Protein AF-0000000068119506 (afdb_homodimer)

pLDDT: mean 96.34, std 3.82, range [54.03, 98.88]

Nearest PDB structures (foldseek):
  7lgp-assembly1_A  TM=7.669E-01  e=5.260E-28  Shigella flexneri 2a str. 301
  1q7l-assembly1_A  TM=9.872E-01  e=7.250E-21  Homo sapiens
  3isz-assembly1_A  TM=6.516E-01  e=8.399E-27  Haemophilus influenzae Rd KW20
  4ruh-assembly1_A  TM=7.684E-01  e=4.484E-24  Homo sapiens
  3dlj-assembly3_B  TM=7.577E-01  e=1.499E-22  Homo sapiens

Solvent-accessible surface area (backbone atoms only — not comparable to full-atom values): 40020 Å² total; per-residue (Å²): 125,41,95,54,71,82,37,65,70,54,45,54,48,35,57,57,31,40,55,80,29,30,50,90,78,54,66,55,62,65,57,51,52,50,52,51,50,50,29,55,75,54,73,34,58,68,46,79,43,61,90,34,90,88,27,52,32,40,37,37,40,48,81,23,78,39,64,87,43,58,12,39,35,41,46,23,41,65,40,32,73,72,80,63,62,89,70,30,91,56,59,46,44,62,29,47,71,39,79,90,37,37,30,32,10,59,25,38,62,50,31,47,42,55,39,47,31,53,52,53,25,55,38,50,33,58,74,71,65,58,77,40,43,21,20,36,37,39,38,38,27,31,42,56,88,75,71,12,65,62,12,44,47,46,43,60,71,32,68,70,42,59,69,57,37,64,49,35,36,35,20,72,44,42,56,13,61,39,81,50,39,38,36,28,19,35,31,44,20,28,48,36,26,37,37,36,40,17,36,29,50,50,20,45,25,52,64,77,90,62,61,45,12,43,60,27,41,50,46,49,50,50,54,53,53,50,52,23,52,56,37,51,51,41,47,32,86,88,66,52,42,58,68,24,69,35,46,35,56,30,58,9,32,34,38,34,41,86,42,63,59,29,32,17,44,42,32,34,42,28,34,18,30,24,36,18,76,88,57,59,66,67,61,52,51,51,49,51,53,49,47,26,58,71,40,34,79,66,35,46,70,46,68,79,38,78,56,68,84,56,78,55,39,67,84,83,64,84,35,64,60,53,50,37,48,53,50,52,38,45,74,70,69,36,44,78,47,76,44,46,29,45,48,74,60,69,46,53,48,46,31,70,71,76,27,46,34,40,18,55,25,65,32,41,58,28,71,82,35,57,68,30,70,68,14,44,39,43,52,67,34,53,53,48,18,25,57,50,43,36,54,46,48,54,45,46,32,57,106,126,41,96,55,72,81,36,64,71,55,46,54,48,35,57,58,32,40,54,80,28,32,52,90,78,54,66,54,62,64,58,50,51,51,52,52,51,51,30,53,74,54,73,34,57,68,47,80,42,61,92,35,89,89,28,54,32,40,38,37,43,48,81,24,79,39,66,85,43,57,12,38,35,42,47,23,42,65,39,32,74,72,81,63,64,89,70,32,91,55,60,48,44,62,29,46,70,38,77,90,37,37,30,32,11,60,26,37,62,51,30,48,42,54,39,46,31,53,51,55,26,55,38,50,32,60,75,70,65,58,78,40,42,23,21,35,37,40,37,38,26,32,42,54,86,76,70,13,65,62,13,45,47,46,42,60,72,33,68,72,42,59,70,57,37,65,50,34,37,33,21,72,47,43,56,14,63,40,80,50,38,36,37,28,21,35,32,44,20,29,49,37,26,38,38,37,38,16,36,29,51,50,21,45,26,52,64,78,92,62,59,47,10,43,62,27,42,51,45,48,48,50,55,51,52,49,52,22,52,57,36,50,52,41,47,33,86,88,67,52,42,59,67,23,69,35,45,36,56,29,58,9,33,35,38,34,43,85,42,61,57,28,32,18,44,42,33,35,42,28,32,18,29,24,37,19,76,88,56,57,64,66,60,52,52,50,49,52,53,50,47,26,58,70,42,34,80,66,35,46,70,47,68,79,38,79,56,69,84,53,76,54,40,67,83,83,63,85,36,64,60,55,49,37,48,53,51,52,40,46,76,71,68,35,44,78,46,78,44,47,28,47,48,75,60,69,46,51,48,46,31,69,72,76,27,48,34,40,18,56,27,64,32,40,57,28,73,82,37,58,68,32,71,68,14,45,37,43,52,66,35,52,53,48,17,26,56,49,44,37,54,46,46,54,46,48,31,57,106

Organism: Bombyx mori (NCBI:txid7091)

Secondary structure (DSSP, 8-state):
--TTTT-HHHHHHHHHHTS--BSSS---HHHHHHHHHHHHHTT--EEEEEEETTEEEEEEEE--S-TTSPEEEEEEE--B----GGG-SS-TTS-EE-TTSEEE-TTTTTTHHHHHHHHHHHHHHHHHT---SS-EEEEEES-GGGTSIIIIIHHHTSHHHHHT-EEEEEE-----SSSSEEEEEEEEPEEEEEEEEEE----BTT--SS--HHHHHHHHHHHHHHHHHHHHHHTSTTT---GGGS-EEEEEEEEE-S-TTB--SEEEEEEEEEE-TTS-HHHHHHHHHHHHHHH-TTEEEEEEEEPPP-PPPP-SS--HHHHHHHHHHHHTT-EEEEEEESS--THHHHHTTT--EEEE----S----TTSTT-EEEHHHHHHHHHHHHHHHHHHHT-/--TTTT-HHHHHHHHHHTS--BSSS---HHHHHHHHHHHHHTT--EEEEEEETTEEEEEEEE--S-TTSPEEEEEEE--B----GGG-SS-TTS-EE-TTSEEE-TTTTTTHHHHHHHHHHHHHHHHHT---SS-EEEEEES-GGGTSIIIIIHHHTSHHHHHT-EEEEEE-----SSSSEEEEEEEEPEEEEEEEEEE----BTT--SS--HHHHHHHHHHHHHHHHHHHHHHTSTTT---GGGS-EEEEEEEEE-S-TTB--SEEEEEEEEEE-TTS-HHHHHHHHHHHHHHH-TTEEEEEEEEPPP-PPPP-SS--HHHHHHHHHHHHTT-EEEEEEESS--THHHHHTTT--EEEE----S----TTSTT-EEEHHHHHHHHHHHHHHHHHHHT-

InterPro domains:
  IPR001261 ArgE/DapE/ACY1/CPG2/YscS, conserved site [PS00758] (72-81)
  IPR002933 Peptidase M20 [PF01546] (73-394)
  IPR010159 N-acyl-L-amino-acid amidohydrolase [TIGR01880] (2-399)
  IPR011650 Peptidase M20, dimerisation domain [PF07687] (187-297)
  IPR036264 Bacterial exopeptidase dimerisation domain [SSF55031] (193-302)
  IPR052083 Aminoacylase-1 peptidase M20A [PTHR45892] (4-399)

Sequence (798 aa):
MAAWENDEEIMRFREYLKIPSVQPDVDYSACVEFLTAQARLMNLPVMVYEIVPKKPVVVVTLQGLQPDLPSILLNSHMDVVPVNEELWTYPPFEAKLTDDGFIYARGSQDMKSTGMIYLEAISRFNKSGKRLKRTTHVSFVPDEEIGSTYGMKAFSESQEFKNLNVGFGMDESAPSPEPDELIVFNGERTSRQVKVTCKGEPGHGALLDIDNAGEKFYTILSKFMSLRAEEKRKTLPPINTFIGDVTTINLTQVEGGVMVNVLPEVLSATFDVRIAPDVDLDEFGNMIEAWCKEAGEGVTFEYLVKNPQVYSTKTDGSVPFWNSLVEVIEKMGLKLKCVTCPGATDARFVRLHNIPVINFTPILNTPLYVHAHNERVHADMYKKGIDIMEKVLEALANVMAAWENDEEIMRFREYLKIPSVQPDVDYSACVEFLTAQARLMNLPVMVYEIVPKKPVVVVTLQGLQPDLPSILLNSHMDVVPVNEELWTYPPFEAKLTDDGFIYARGSQDMKSTGMIYLEAISRFNKSGKRLKRTTHVSFVPDEEIGSTYGMKAFSESQEFKNLNVGFGMDESAPSPEPDELIVFNGERTSRQVKVTCKGEPGHGALLDIDNAGEKFYTILSKFMSLRAEEKRKTLPPINTFIGDVTTINLTQVEGGVMVNVLPEVLSATFDVRIAPDVDLDEFGNMIEAWCKEAGEGVTFEYLVKNPQVYSTKTDGSVPFWNSLVEVIEKMGLKLKCVTCPGATDARFVRLHNIPVINFTPILNTPLYVHAHNERVHADMYKKGIDIMEKVLEALANV

Structure (mmCIF, N/CA/C/O backbone):
data_AF-0000000068119506-model_v1
#
loop_
_entity.id
_entity.type
_entity.pdbx_description
1 polymer 'N-acyl-aliphatic-L-amino acid amidohydrolase'
#
loop_
_atom_site.group_PDB
_atom_site.id
_atom_site.type_symbol
_atom_site.label_atom_id
_atom_site.label_alt_id
_atom_site.label_comp_id
_atom_site.label_asym_id
_atom_site.label_entity_id
_atom_site.label_seq_id
_atom_site.pdbx_PDB_ins_code
_atom_site.Cartn_x
_atom_site.Cartn_y
_atom_site.Cartn_z
_atom_site.occupancy
_atom_site.B_iso_or_equiv
_atom_site.auth_seq_id
_atom_site.auth_comp_id
_atom_site.auth_asym_id
_atom_site.auth_atom_id
_atom_site.pdbx_PDB_model_num
ATOM 1 N N . MET A 1 1 ? 2.848 45.562 -14.258 1 54.06 1 MET A N 1
ATOM 2 C CA . MET A 1 1 ? 3.553 45.094 -13.062 1 54.06 1 MET A CA 1
ATOM 3 C C . MET A 1 1 ? 2.633 45.125 -11.844 1 54.06 1 MET A C 1
ATOM 5 O O . MET A 1 1 ? 1.891 46.094 -11.641 1 54.06 1 MET A O 1
ATOM 9 N N . ALA A 1 2 ? 2.525 44 -11.258 1 65.25 2 ALA A N 1
ATOM 10 C CA . ALA A 1 2 ? 1.582 43.938 -10.141 1 65.25 2 ALA A CA 1
ATOM 11 C C . ALA A 1 2 ? 1.844 45.031 -9.125 1 65.25 2 ALA A C 1
ATOM 13 O O . ALA A 1 2 ? 2.996 45.344 -8.812 1 65.25 2 ALA A O 1
ATOM 14 N N . ALA A 1 3 ? 0.812 45.844 -8.797 1 86.06 3 ALA A N 1
ATOM 15 C CA . ALA A 1 3 ? 0.812 47 -7.883 1 86.06 3 ALA A CA 1
ATOM 16 C C . ALA A 1 3 ? 1.681 46.719 -6.66 1 86.06 3 ALA A C 1
ATOM 18 O O . ALA A 1 3 ? 2.166 47.625 -6.008 1 86.06 3 ALA A O 1
ATOM 19 N N . TRP A 1 4 ? 2.16 45.5 -6.379 1 92.12 4 TRP A N 1
ATOM 20 C CA . TRP A 1 4 ? 2.826 45.094 -5.148 1 92.12 4 TRP A CA 1
ATOM 21 C C . TRP A 1 4 ? 4.281 44.719 -5.418 1 92.12 4 TRP A C 1
ATOM 23 O O . TRP A 1 4 ? 5.031 44.406 -4.484 1 92.12 4 TRP A O 1
ATOM 33 N N . GLU A 1 5 ? 4.715 44.812 -6.594 1 90.31 5 GLU A N 1
ATOM 34 C CA . GLU A 1 5 ? 6.012 44.281 -7.012 1 90.31 5 GLU A CA 1
ATOM 35 C C . GLU A 1 5 ? 7.156 45 -6.309 1 90.31 5 GLU A C 1
ATOM 37 O O . GLU A 1 5 ? 8.195 44.406 -6.027 1 90.31 5 GLU A O 1
ATOM 42 N N . ASN A 1 6 ? 6.898 46.25 -5.977 1 92.44 6 ASN A N 1
ATOM 43 C CA . ASN A 1 6 ? 7.98 47.062 -5.402 1 92.44 6 ASN A CA 1
ATOM 44 C C . ASN A 1 6 ? 7.801 47.25 -3.896 1 92.44 6 ASN A C 1
ATOM 46 O O . ASN A 1 6 ? 8.539 48 -3.27 1 92.44 6 ASN A O 1
ATOM 50 N N . ASP A 1 7 ? 6.879 46.562 -3.361 1 95.94 7 ASP A N 1
ATOM 51 C CA . ASP A 1 7 ? 6.684 46.594 -1.915 1 95.94 7 ASP A CA 1
ATOM 52 C C . ASP A 1 7 ? 7.734 45.75 -1.192 1 95.94 7 ASP A C 1
ATOM 54 O O . ASP A 1 7 ? 7.832 44.562 -1.415 1 95.94 7 ASP A O 1
ATOM 58 N N . GLU A 1 8 ? 8.516 46.312 -0.292 1 95.81 8 GLU A N 1
ATOM 59 C CA . GLU A 1 8 ? 9.664 45.656 0.333 1 95.81 8 GLU A CA 1
ATOM 60 C C . GLU A 1 8 ? 9.227 44.5 1.213 1 95.81 8 GLU A C 1
ATOM 62 O O . GLU A 1 8 ? 9.922 43.469 1.295 1 95.81 8 GLU A O 1
ATOM 67 N N . GLU A 1 9 ? 8.188 44.719 1.92 1 96.94 9 GLU A N 1
ATOM 68 C CA . GLU A 1 9 ? 7.684 43.625 2.771 1 96.94 9 GLU A CA 1
ATOM 69 C C . GLU A 1 9 ? 7.262 42.438 1.944 1 96.94 9 GLU A C 1
ATOM 71 O O . GLU A 1 9 ? 7.516 41.281 2.336 1 96.94 9 GLU A O 1
ATOM 76 N N . ILE A 1 10 ? 6.621 42.688 0.802 1 98.06 10 ILE A N 1
ATOM 77 C CA . ILE A 1 10 ? 6.191 41.625 -0.098 1 98.06 10 ILE A CA 1
ATOM 78 C C . ILE A 1 10 ? 7.414 40.938 -0.724 1 98.06 10 ILE A C 1
ATOM 80 O O . ILE A 1 10 ? 7.453 39.719 -0.867 1 98.06 10 ILE A O 1
ATOM 84 N N . MET A 1 11 ? 8.383 41.688 -1.03 1 97.69 11 MET A N 1
ATOM 85 C CA . MET A 1 11 ? 9.609 41.156 -1.623 1 97.69 11 MET A CA 1
ATOM 86 C C . MET A 1 11 ? 10.312 40.219 -0.656 1 97.69 11 MET A C 1
ATOM 88 O O . MET A 1 11 ? 10.727 39.125 -1.044 1 97.69 11 MET A O 1
ATOM 92 N N . ARG A 1 12 ? 10.445 40.625 0.58 1 97.69 12 ARG A N 1
ATOM 93 C CA . ARG A 1 12 ? 11.086 39.781 1.585 1 97.69 12 ARG A CA 1
ATOM 94 C C . ARG A 1 12 ? 10.312 38.5 1.797 1 97.69 12 ARG A C 1
ATOM 96 O O . ARG A 1 12 ? 10.898 37.406 1.916 1 97.69 12 ARG A O 1
ATOM 103 N N . PHE A 1 13 ? 8.992 38.719 1.814 1 98.38 13 PHE A N 1
ATOM 104 C CA . PHE A 1 13 ? 8.125 37.531 1.986 1 98.38 13 PHE A CA 1
ATOM 105 C C . PHE A 1 13 ? 8.32 36.562 0.851 1 98.38 13 PHE A C 1
ATOM 107 O O . PHE A 1 13 ? 8.508 35.344 1.092 1 98.38 13 PHE A O 1
ATOM 114 N N . ARG A 1 14 ? 8.328 37 -0.342 1 98.56 14 ARG A N 1
ATOM 115 C CA . ARG A 1 14 ? 8.492 36.125 -1.516 1 98.56 14 ARG A CA 1
ATOM 116 C C . ARG A 1 14 ? 9.867 35.469 -1.517 1 98.56 14 ARG A C 1
ATOM 118 O O . ARG A 1 14 ? 9.992 34.312 -1.921 1 98.56 14 ARG A O 1
ATOM 125 N N . GLU A 1 15 ? 10.859 36.188 -1.09 1 98.5 15 GLU A N 1
ATOM 126 C CA . GLU A 1 15 ? 12.195 35.594 -1.018 1 98.5 15 GLU A CA 1
ATOM 127 C C . GLU A 1 15 ? 12.219 34.406 -0.078 1 98.5 15 GLU A C 1
ATOM 129 O O . GLU A 1 15 ? 12.852 33.375 -0.378 1 98.5 15 GLU A O 1
ATOM 134 N N . TYR A 1 16 ? 11.57 34.531 1.053 1 98.75 16 TYR A N 1
ATOM 135 C CA . TYR A 1 16 ? 11.5 33.438 2.004 1 98.75 16 TYR A CA 1
ATOM 136 C C . TYR A 1 16 ? 10.766 32.25 1.406 1 98.75 16 TYR A C 1
ATOM 138 O O . TYR A 1 16 ? 11.18 31.094 1.581 1 98.75 16 TYR A O 1
ATOM 146 N N . LEU A 1 17 ? 9.695 32.5 0.665 1 98.75 17 LEU A N 1
ATOM 147 C CA . LEU A 1 17 ? 8.844 31.484 0.08 1 98.75 17 LEU A CA 1
ATOM 148 C C . LEU A 1 17 ? 9.602 30.688 -0.987 1 98.75 17 LEU A C 1
ATOM 150 O O . LEU A 1 17 ? 9.281 29.531 -1.251 1 98.75 17 LEU A O 1
ATOM 154 N N . LYS A 1 18 ? 10.586 31.234 -1.57 1 98.62 18 LYS A N 1
ATOM 155 C CA . LYS A 1 18 ? 11.352 30.609 -2.646 1 98.62 18 LYS A CA 1
ATOM 156 C C . LYS A 1 18 ? 12.297 29.547 -2.1 1 98.62 18 LYS A C 1
ATOM 158 O O . LYS A 1 18 ? 12.82 28.719 -2.855 1 98.62 18 LYS A O 1
ATOM 163 N N . ILE A 1 19 ? 12.516 29.531 -0.79 1 98.5 19 ILE A N 1
ATOM 164 C CA . ILE A 1 19 ? 13.375 28.531 -0.169 1 98.5 19 ILE A CA 1
ATOM 165 C C . ILE A 1 19 ? 12.594 27.219 0.023 1 98.5 19 ILE A C 1
ATOM 167 O O . ILE A 1 19 ? 11.664 27.172 0.827 1 98.5 19 ILE A O 1
ATOM 171 N N . PRO A 1 20 ? 12.906 26.125 -0.643 1 97.56 20 PRO A N 1
ATOM 172 C CA . PRO A 1 20 ? 12.148 24.875 -0.568 1 97.56 20 PRO A CA 1
ATOM 173 C C . PRO A 1 20 ? 12.555 24.016 0.625 1 97.56 20 PRO A C 1
ATOM 175 O O . PRO A 1 20 ? 13.148 22.953 0.447 1 97.56 20 PRO A O 1
ATOM 178 N N . SER A 1 21 ? 12.18 24.391 1.786 1 98 21 SER A N 1
ATOM 179 C CA . SER A 1 21 ? 12.453 23.609 2.988 1 98 21 SER A CA 1
ATOM 180 C C . SER A 1 21 ? 11.461 22.453 3.139 1 98 21 SER A C 1
ATOM 182 O O . SER A 1 21 ? 10.773 22.359 4.156 1 98 21 SER A O 1
ATOM 184 N N . VAL A 1 22 ? 11.453 21.516 2.264 1 96.62 22 VAL A N 1
ATOM 185 C CA . VAL A 1 22 ? 10.414 20.5 2.084 1 96.62 22 VAL A CA 1
ATOM 186 C C . VAL A 1 22 ? 10.797 19.234 2.85 1 96.62 22 VAL A C 1
ATOM 188 O O . VAL A 1 22 ? 11.93 18.766 2.746 1 96.62 22 VAL A O 1
ATOM 191 N N . GLN A 1 23 ? 9.883 18.75 3.607 1 94 23 GLN A N 1
ATOM 192 C CA . GLN A 1 23 ? 10.031 17.453 4.262 1 94 23 GLN A CA 1
ATOM 193 C C . GLN A 1 23 ? 10 16.312 3.248 1 94 23 GLN A C 1
ATOM 195 O O . GLN A 1 23 ? 9.383 16.453 2.186 1 94 23 GLN A O 1
ATOM 200 N N . PRO A 1 24 ? 10.766 15.18 3.516 1 90.44 24 PRO A N 1
ATOM 201 C CA . PRO A 1 24 ? 11.336 14.781 4.801 1 90.44 24 PRO A CA 1
ATOM 202 C C . PRO A 1 24 ? 12.82 15.125 4.926 1 90.44 24 PRO A C 1
ATOM 204 O O . PRO A 1 24 ? 13.383 15.055 6.02 1 90.44 24 PRO A O 1
ATOM 207 N N . ASP A 1 25 ? 13.438 15.453 3.906 1 89.5 25 ASP A N 1
ATOM 208 C CA . ASP A 1 25 ? 14.883 15.695 3.914 1 89.5 25 ASP A CA 1
ATOM 209 C C . ASP A 1 25 ? 15.188 17.188 3.789 1 89.5 25 ASP A C 1
ATOM 211 O O . ASP A 1 25 ? 15.781 17.625 2.801 1 89.5 25 ASP A O 1
ATOM 215 N N . VAL A 1 26 ? 15.008 17.906 4.832 1 94.81 26 VAL A N 1
ATOM 216 C CA . VAL A 1 26 ? 15.094 19.359 4.77 1 94.81 26 VAL A CA 1
ATOM 217 C C . VAL A 1 26 ? 16.531 19.812 5.066 1 94.81 26 VAL A C 1
ATOM 219 O O . VAL A 1 26 ? 17.141 19.328 6.02 1 94.81 26 VAL A O 1
ATOM 222 N N . ASP A 1 27 ? 17.078 20.641 4.227 1 96.06 27 ASP A N 1
ATOM 223 C CA . ASP A 1 27 ? 18.234 21.469 4.539 1 96.06 27 ASP A CA 1
ATOM 224 C C . ASP A 1 27 ? 17.797 22.875 4.945 1 96.06 27 ASP A C 1
ATOM 226 O O . ASP A 1 27 ? 17.344 23.656 4.109 1 96.06 27 ASP A O 1
ATOM 230 N N . TYR A 1 28 ? 18 23.25 6.219 1 98.31 28 TYR A N 1
ATOM 231 C CA . TYR A 1 28 ? 17.484 24.5 6.762 1 98.31 28 TYR A CA 1
ATOM 232 C C . TYR A 1 28 ? 18.469 25.641 6.555 1 98.31 28 TYR A C 1
ATOM 234 O O . TYR A 1 28 ? 18.203 26.781 6.934 1 98.31 28 TYR A O 1
ATOM 242 N N . SER A 1 29 ? 19.594 25.406 5.918 1 98.19 29 SER A N 1
ATOM 243 C CA . SER A 1 29 ? 20.672 26.406 5.832 1 98.19 29 SER A CA 1
ATOM 244 C C . SER A 1 29 ? 20.188 27.672 5.148 1 98.19 29 SER A C 1
ATOM 246 O O . SER A 1 29 ? 20.484 28.781 5.605 1 98.19 29 SER A O 1
ATOM 248 N N . ALA A 1 30 ? 19.469 27.5 4.121 1 98.5 30 ALA A N 1
ATOM 249 C CA . ALA A 1 30 ? 19 28.656 3.381 1 98.5 30 ALA A CA 1
ATOM 250 C C . ALA A 1 30 ? 18 29.469 4.203 1 98.5 30 ALA A C 1
ATOM 252 O O . ALA A 1 30 ? 17.969 30.688 4.129 1 98.5 30 ALA A O 1
ATOM 253 N N . CYS A 1 31 ? 17.141 28.797 4.957 1 98.75 31 CYS A N 1
ATOM 254 C CA . CYS A 1 31 ? 16.219 29.5 5.844 1 98.75 31 CYS A CA 1
ATOM 255 C C . CYS A 1 31 ? 16.969 30.297 6.891 1 98.75 31 CYS A C 1
ATOM 257 O O . CYS A 1 31 ? 16.656 31.469 7.129 1 98.75 31 CYS A O 1
ATOM 259 N N . VAL A 1 32 ? 17.969 29.688 7.488 1 98.81 32 VAL A N 1
ATOM 260 C CA . VAL A 1 32 ? 18.75 30.328 8.539 1 98.81 32 VAL A CA 1
ATOM 261 C C . VAL A 1 32 ? 19.453 31.562 7.98 1 98.81 32 VAL A C 1
ATOM 263 O O . VAL A 1 32 ? 19.453 32.625 8.602 1 98.81 32 VAL A O 1
ATOM 266 N N . GLU A 1 33 ? 20.062 31.359 6.855 1 98.75 33 GLU A N 1
ATOM 267 C CA . GLU A 1 33 ? 20.75 32.469 6.211 1 98.75 33 GLU A CA 1
ATOM 268 C C . GLU A 1 33 ? 19.797 33.625 5.934 1 98.75 33 GLU A C 1
ATOM 270 O O . GLU A 1 33 ? 20.109 34.781 6.219 1 98.75 33 GLU A O 1
ATOM 275 N N . PHE A 1 34 ? 18.719 33.344 5.41 1 98.81 34 PHE A N 1
ATOM 276 C CA . PHE A 1 34 ? 17.719 34.375 5.086 1 98.81 34 PHE A CA 1
ATOM 277 C C . PHE A 1 34 ? 17.266 35.094 6.344 1 98.81 34 PHE A C 1
ATOM 279 O O . PHE A 1 34 ? 17.266 36.312 6.395 1 98.81 34 PHE A O 1
ATOM 286 N N . LEU A 1 35 ? 16.859 34.344 7.352 1 98.81 35 LEU A N 1
ATOM 287 C CA . LEU A 1 35 ? 16.281 34.906 8.562 1 98.81 35 LEU A CA 1
ATOM 288 C C . LEU A 1 35 ? 17.328 35.75 9.32 1 98.81 35 LEU A C 1
ATOM 290 O O . LEU A 1 35 ? 17 36.812 9.844 1 98.81 35 LEU A O 1
ATOM 294 N N . THR A 1 36 ? 18.531 35.25 9.375 1 98.69 36 THR A N 1
ATOM 295 C CA . THR A 1 36 ? 19.594 36 10.039 1 98.69 36 THR A CA 1
ATOM 296 C C . THR A 1 36 ? 19.891 37.281 9.281 1 98.69 36 THR A C 1
ATOM 298 O O . THR A 1 36 ? 20.125 38.344 9.891 1 98.69 36 THR A O 1
ATOM 301 N N . ALA A 1 37 ? 19.906 37.188 7.969 1 98.56 37 ALA A N 1
ATOM 302 C CA . ALA A 1 37 ? 20.125 38.375 7.152 1 98.56 37 ALA A CA 1
ATOM 303 C C . ALA A 1 37 ? 19.016 39.406 7.375 1 98.56 37 ALA A C 1
ATOM 305 O O . ALA A 1 37 ? 19.297 40.594 7.469 1 98.56 37 ALA A O 1
ATOM 306 N N . GLN A 1 38 ? 17.797 38.938 7.426 1 97.88 38 GLN A N 1
ATOM 307 C CA . GLN A 1 38 ? 16.672 39.844 7.66 1 97.88 38 GLN A CA 1
ATOM 308 C C . GLN A 1 38 ? 16.781 40.5 9.031 1 97.88 38 GLN A C 1
ATOM 310 O O . GLN A 1 38 ? 16.547 41.688 9.172 1 97.88 38 GLN A O 1
ATOM 315 N N . ALA A 1 39 ? 17.109 39.75 10.047 1 97.81 39 ALA A N 1
ATOM 316 C CA . ALA A 1 39 ? 17.266 40.281 11.391 1 97.81 39 ALA A CA 1
ATOM 317 C C . ALA A 1 39 ? 18.328 41.375 11.414 1 97.81 39 ALA A C 1
ATOM 319 O O . ALA A 1 39 ? 18.156 42.438 12.039 1 97.81 39 ALA A O 1
ATOM 320 N N . ARG A 1 40 ? 19.406 41.125 10.727 1 96.75 40 ARG A N 1
ATOM 321 C CA . ARG A 1 40 ? 20.5 42.125 10.656 1 96.75 40 ARG A CA 1
ATOM 322 C C . ARG A 1 40 ? 20.047 43.375 9.938 1 96.75 40 ARG A C 1
ATOM 324 O O . ARG A 1 40 ? 20.359 44.5 10.383 1 96.75 40 ARG A O 1
ATOM 331 N N . LEU A 1 41 ? 19.406 43.156 8.883 1 95.31 41 LEU A N 1
ATOM 332 C CA . LEU A 1 41 ? 18.891 44.281 8.125 1 95.31 41 LEU A CA 1
ATOM 333 C C . LEU A 1 41 ? 17.953 45.125 8.977 1 95.31 41 LEU A C 1
ATOM 335 O O . LEU A 1 41 ? 17.906 46.344 8.82 1 95.31 41 LEU A O 1
ATOM 339 N N . MET A 1 42 ? 17.281 44.5 9.859 1 95.44 42 MET A N 1
ATOM 340 C CA . MET A 1 42 ? 16.312 45.188 10.711 1 95.44 42 MET A CA 1
ATOM 341 C C . MET A 1 42 ? 16.953 45.656 12 1 95.44 42 MET A C 1
ATOM 343 O O . MET A 1 42 ? 16.281 46.25 12.859 1 95.44 42 MET A O 1
ATOM 347 N N . ASN A 1 43 ? 18.203 45.438 12.234 1 96.12 43 ASN A N 1
ATOM 348 C CA . ASN A 1 43 ? 18.969 45.781 13.43 1 96.12 43 ASN A CA 1
ATOM 349 C C . ASN A 1 43 ? 18.375 45.156 14.68 1 96.12 43 ASN A C 1
ATOM 351 O O . ASN A 1 43 ? 18.172 45.844 15.688 1 96.12 43 ASN A O 1
ATOM 355 N N . LEU A 1 44 ? 18 43.938 14.547 1 97.31 44 LEU A N 1
ATOM 356 C CA . LEU A 1 44 ? 17.484 43.156 15.672 1 97.31 44 LEU A CA 1
ATOM 357 C C . LEU A 1 44 ? 18.453 42.062 16.062 1 97.31 44 LEU A C 1
ATOM 359 O O . LEU A 1 44 ? 19.016 41.375 15.203 1 97.31 44 LEU A O 1
ATOM 363 N N . PRO A 1 45 ? 18.656 41.906 17.406 1 97.69 45 PRO A N 1
ATOM 364 C CA . PRO A 1 45 ? 19.484 40.781 17.844 1 97.69 45 PRO A CA 1
ATOM 365 C C . PRO A 1 45 ? 18.938 39.438 17.375 1 97.69 45 PRO A C 1
ATOM 367 O O . PRO A 1 45 ? 17.719 39.219 17.391 1 97.69 45 PRO A O 1
ATOM 370 N N . VAL A 1 46 ? 19.875 38.594 16.891 1 98.56 46 VAL A N 1
ATOM 371 C CA . VAL A 1 46 ? 19.484 37.281 16.391 1 98.56 46 VAL A CA 1
ATOM 372 C C . VAL A 1 46 ? 20.438 36.219 16.938 1 98.56 46 VAL A C 1
ATOM 374 O O . VAL A 1 46 ? 21.641 36.438 17.047 1 98.56 46 VAL A O 1
ATOM 377 N N . MET A 1 47 ? 19.891 35.125 17.406 1 98.56 47 MET A N 1
ATOM 378 C CA . MET A 1 47 ? 20.625 33.969 17.859 1 98.56 47 MET A CA 1
ATOM 379 C C . MET A 1 47 ? 20.188 32.719 17.125 1 98.56 47 MET A C 1
ATOM 381 O O . MET A 1 47 ? 18.984 32.531 16.844 1 98.56 47 MET A O 1
ATOM 385 N N . VAL A 1 48 ? 21.156 31.875 16.766 1 98.62 48 VAL A N 1
ATOM 386 C CA . VAL A 1 48 ? 20.859 30.578 16.172 1 98.62 48 VAL A CA 1
ATOM 387 C C . VAL A 1 48 ? 21.297 29.469 17.125 1 98.62 48 VAL A C 1
ATOM 389 O O . VAL A 1 48 ? 22.469 29.359 17.469 1 98.62 48 VAL A O 1
ATOM 392 N N . TYR A 1 49 ? 20.281 28.719 17.578 1 98.44 49 TYR A N 1
ATOM 393 C CA . TYR A 1 49 ? 20.547 27.578 18.438 1 98.44 49 TYR A CA 1
ATOM 394 C C . TYR A 1 49 ? 20.469 26.266 17.656 1 98.44 49 TYR A C 1
ATOM 396 O O . TYR A 1 49 ? 19.672 26.125 16.75 1 98.44 49 TYR A O 1
ATOM 404 N N . GLU A 1 50 ? 21.297 25.375 17.969 1 97.56 50 GLU A N 1
ATOM 405 C CA . GLU A 1 50 ? 21.25 24.016 17.422 1 97.56 50 GLU A CA 1
ATOM 406 C C . GLU A 1 50 ? 21.203 22.969 18.547 1 97.56 50 GLU A C 1
ATOM 408 O O . GLU A 1 50 ? 22.188 22.266 18.781 1 97.56 50 GLU A O 1
ATOM 413 N N . ILE A 1 51 ? 20.031 22.875 19.125 1 97.62 51 ILE A N 1
ATOM 414 C CA . ILE A 1 51 ? 19.812 21.953 20.234 1 97.62 51 ILE A CA 1
ATOM 415 C C . ILE A 1 51 ? 20 20.516 19.734 1 97.62 51 ILE A C 1
ATOM 417 O O . ILE A 1 51 ? 20.547 19.672 20.453 1 97.62 51 ILE A O 1
ATOM 421 N N . VAL A 1 52 ? 19.5 20.25 18.547 1 97.75 52 VAL A N 1
ATOM 422 C CA . VAL A 1 52 ? 19.688 19 17.828 1 97.75 52 VAL A CA 1
ATOM 423 C C . VAL A 1 52 ? 20.453 19.266 16.531 1 97.75 52 VAL A C 1
ATOM 425 O O . VAL A 1 52 ? 20.203 20.25 15.836 1 97.75 52 VAL A O 1
ATOM 428 N N . PRO A 1 53 ? 21.469 18.359 16.188 1 97.38 53 PRO A N 1
ATOM 429 C CA . PRO A 1 53 ? 22.266 18.578 14.977 1 97.38 53 PRO A CA 1
ATOM 430 C C . PRO A 1 53 ? 21.422 18.734 13.719 1 97.38 53 PRO A C 1
ATOM 432 O O . PRO A 1 53 ? 20.5 17.938 13.484 1 97.38 53 PRO A O 1
ATOM 435 N N . LYS A 1 54 ? 21.719 19.75 12.922 1 96.75 54 LYS A N 1
ATOM 436 C CA . LYS A 1 54 ? 21.125 20.031 11.617 1 96.75 54 LYS A CA 1
ATOM 437 C C . LYS A 1 54 ? 19.672 20.5 11.773 1 96.75 54 LYS A C 1
ATOM 439 O O . LYS A 1 54 ? 18.938 20.547 10.789 1 96.75 54 LYS A O 1
ATOM 444 N N . LYS A 1 55 ? 19.312 20.797 13.039 1 98.31 55 LYS A N 1
ATOM 445 C CA . LYS A 1 55 ? 17.969 21.297 13.344 1 98.31 55 LYS A CA 1
ATOM 446 C C . LYS A 1 55 ? 18.047 22.672 14.031 1 98.31 55 LYS A C 1
ATOM 448 O O . LYS A 1 55 ? 17.766 22.781 15.219 1 98.31 55 LYS A O 1
ATOM 453 N N . PRO A 1 56 ? 18.344 23.688 13.258 1 98.62 56 PRO A N 1
ATOM 454 C CA . PRO A 1 56 ? 18.562 25 13.852 1 98.62 56 PRO A CA 1
ATOM 455 C C . PRO A 1 56 ? 17.281 25.688 14.297 1 98.62 56 PRO A C 1
ATOM 457 O O . PRO A 1 56 ? 16.234 25.531 13.648 1 98.62 56 PRO A O 1
ATOM 460 N N . VAL A 1 57 ? 17.375 26.422 15.383 1 98.81 57 VAL A N 1
ATOM 461 C CA . VAL A 1 57 ? 16.344 27.328 15.852 1 98.81 57 VAL A CA 1
ATOM 462 C C . VAL A 1 57 ? 16.844 28.766 15.781 1 98.81 57 VAL A C 1
ATOM 464 O O . VAL A 1 57 ? 17.859 29.109 16.391 1 98.81 57 VAL A O 1
ATOM 467 N N . VAL A 1 58 ? 16.188 29.609 14.992 1 98.88 58 VAL A N 1
ATOM 468 C CA . VAL A 1 58 ? 16.531 31.016 14.891 1 98.88 58 VAL A CA 1
ATOM 469 C C . VAL A 1 58 ? 15.641 31.844 15.812 1 98.88 58 VAL A C 1
ATOM 471 O O . VAL A 1 58 ? 14.414 31.719 15.766 1 98.88 58 VAL A O 1
ATOM 474 N N . VAL A 1 59 ? 16.25 32.656 16.656 1 98.88 59 VAL A N 1
ATOM 475 C CA . VAL A 1 59 ? 15.484 33.531 17.562 1 98.88 59 VAL A CA 1
ATOM 476 C C . VAL A 1 59 ? 15.875 34.969 17.328 1 98.88 59 VAL A C 1
ATOM 478 O O . VAL A 1 59 ? 17.047 35.344 17.469 1 98.88 59 VAL A O 1
ATOM 481 N N . VAL A 1 60 ? 14.898 35.781 16.953 1 98.81 60 VAL A N 1
ATOM 482 C CA . VAL A 1 60 ? 15.062 37.219 16.812 1 98.81 60 VAL A CA 1
ATOM 483 C C . VAL A 1 60 ? 14.383 37.938 17.969 1 98.81 60 VAL A C 1
ATOM 485 O O . VAL A 1 60 ? 13.258 37.594 18.344 1 98.81 60 VAL A O 1
ATOM 488 N N . THR A 1 61 ? 15.023 38.938 18.531 1 98.5 61 THR A N 1
ATOM 489 C CA . THR A 1 61 ? 14.539 39.5 19.781 1 98.5 61 THR A CA 1
ATOM 490 C C . THR A 1 61 ? 14.352 41.031 19.656 1 98.5 61 THR A C 1
ATOM 492 O O . THR A 1 61 ? 15.195 41.719 19.078 1 98.5 61 THR A O 1
ATOM 495 N N . LEU A 1 62 ? 13.211 41.5 20.094 1 98.31 62 LEU A N 1
ATOM 496 C CA . LEU A 1 62 ? 12.961 42.906 20.391 1 98.31 62 LEU A CA 1
ATOM 497 C C . LEU A 1 62 ? 12.961 43.156 21.891 1 98.31 62 LEU A C 1
ATOM 499 O O . LEU A 1 62 ? 12.016 42.781 22.594 1 98.31 62 LEU A O 1
ATOM 503 N N . GLN A 1 63 ? 13.992 43.812 22.344 1 97 63 GLN A N 1
ATOM 504 C CA . GLN A 1 63 ? 14.156 44 23.781 1 97 63 GLN A CA 1
ATOM 505 C C . GLN A 1 63 ? 13.125 44.969 24.328 1 97 63 GLN A C 1
ATOM 507 O O . GLN A 1 63 ? 12.906 46.062 23.766 1 97 63 GLN A O 1
ATOM 512 N N . GLY A 1 64 ? 12.5 44.562 25.453 1 97.44 64 GLY A N 1
ATOM 513 C CA . GLY A 1 64 ? 11.523 45.438 26.109 1 97.44 64 GLY A CA 1
ATOM 514 C C . GLY A 1 64 ? 12.148 46.375 27.109 1 97.44 64 GLY A C 1
ATOM 515 O O . GLY A 1 64 ? 13.344 46.281 27.406 1 97.44 64 GLY A O 1
ATOM 516 N N . LEU A 1 65 ? 11.312 47.312 27.625 1 98.06 65 LEU A N 1
ATOM 517 C CA . LEU A 1 65 ? 11.734 48.281 28.625 1 98.06 65 LEU A CA 1
ATOM 518 C C . LEU A 1 65 ? 11.938 47.594 29.984 1 98.06 65 LEU A C 1
ATOM 520 O O . LEU A 1 65 ? 12.734 48.094 30.797 1 98.06 65 LEU A O 1
ATOM 524 N N . GLN A 1 66 ? 11.219 46.531 30.203 1 98.25 66 GLN A N 1
ATOM 525 C CA . GLN A 1 66 ? 11.328 45.75 31.438 1 98.25 66 GLN A CA 1
ATOM 526 C C . GLN A 1 66 ? 11.664 44.312 31.141 1 98.25 66 GLN A C 1
ATOM 528 O O . GLN A 1 66 ? 10.812 43.438 31.297 1 98.25 66 GLN A O 1
ATOM 533 N N . PRO A 1 67 ? 12.867 44.062 30.875 1 95.56 67 PRO A N 1
ATOM 534 C CA . PRO A 1 67 ? 13.281 42.75 30.391 1 95.56 67 PRO A CA 1
ATOM 535 C C . PRO A 1 67 ? 13.141 41.656 31.453 1 95.56 67 PRO A C 1
ATOM 537 O O . PRO A 1 67 ? 13.211 40.469 31.141 1 95.56 67 PRO A O 1
ATOM 540 N N . ASP A 1 68 ? 12.93 42.031 32.688 1 97.12 68 ASP A N 1
ATOM 541 C CA . ASP A 1 68 ? 12.758 41.031 33.75 1 97.12 68 ASP A CA 1
ATOM 542 C C . ASP A 1 68 ? 11.344 40.469 33.781 1 97.12 68 ASP A C 1
ATOM 544 O O . ASP A 1 68 ? 11.094 39.438 34.375 1 97.12 68 ASP A O 1
ATOM 548 N N . LEU A 1 69 ? 10.461 41.156 33.062 1 98.12 69 LEU A N 1
ATOM 549 C CA . LEU A 1 69 ? 9.102 40.656 32.938 1 98.12 69 LEU A CA 1
ATOM 550 C C . LEU A 1 69 ? 9.07 39.469 31.984 1 98.12 69 LEU A C 1
ATOM 552 O O . LEU A 1 69 ? 9.875 39.375 31.062 1 98.12 69 LEU A O 1
ATOM 556 N N . PRO A 1 70 ? 8.125 38.531 32.25 1 98.56 70 PRO A N 1
ATOM 557 C CA . PRO A 1 70 ? 7.996 37.438 31.266 1 98.56 70 PRO A CA 1
ATOM 558 C C . PRO A 1 70 ? 7.793 37.938 29.844 1 98.56 70 PRO A C 1
ATOM 560 O O . PRO A 1 70 ? 7.055 38.906 29.625 1 98.56 70 PRO A O 1
ATOM 563 N N . SER A 1 71 ? 8.438 37.312 28.922 1 98.81 71 SER A N 1
ATOM 564 C CA . SER A 1 71 ? 8.469 37.781 27.531 1 98.81 71 SER A CA 1
ATOM 565 C C . SER A 1 71 ? 7.297 37.219 26.734 1 98.81 71 SER A C 1
ATOM 567 O O . SER A 1 71 ? 6.543 36.375 27.234 1 98.81 71 SER A O 1
ATOM 569 N N . ILE A 1 72 ? 7.129 37.719 25.516 1 98.75 72 ILE A N 1
ATOM 570 C CA . ILE A 1 72 ? 6.203 37.219 24.516 1 98.75 72 ILE A CA 1
ATOM 571 C C . ILE A 1 72 ? 6.965 36.406 23.469 1 98.75 72 ILE A C 1
ATOM 573 O O . ILE A 1 72 ? 7.984 36.875 22.938 1 98.75 72 ILE A O 1
ATOM 577 N N . LEU A 1 73 ? 6.457 35.188 23.188 1 98.88 73 LEU A N 1
ATOM 578 C CA . LEU A 1 73 ? 7.051 34.375 22.141 1 98.88 73 LEU A CA 1
ATOM 579 C C . LEU A 1 73 ? 6.121 34.25 20.938 1 98.88 73 LEU A C 1
ATOM 581 O O . LEU A 1 73 ? 4.965 33.844 21.078 1 98.88 73 LEU A O 1
ATOM 585 N N . LEU A 1 74 ? 6.57 34.656 19.797 1 98.88 74 LEU A N 1
ATOM 586 C CA . LEU A 1 74 ? 5.926 34.438 18.516 1 98.88 74 LEU A CA 1
ATOM 587 C C . LEU A 1 74 ? 6.652 33.344 17.734 1 98.88 74 LEU A C 1
ATOM 589 O O . LEU A 1 74 ? 7.785 33.531 17.297 1 98.88 74 LEU A O 1
ATOM 593 N N . ASN A 1 75 ? 5.934 32.219 17.516 1 98.88 75 ASN A N 1
ATOM 594 C CA . ASN A 1 75 ? 6.633 31.062 16.953 1 98.88 75 ASN A CA 1
ATOM 595 C C . ASN A 1 75 ? 6.16 30.766 15.523 1 98.88 75 ASN A C 1
ATOM 597 O O . ASN A 1 75 ? 4.973 30.891 15.219 1 98.88 75 ASN A O 1
ATOM 601 N N . SER A 1 76 ? 7.113 30.391 14.672 1 98.69 76 SER A N 1
ATOM 602 C CA . SER A 1 76 ? 6.863 29.906 13.32 1 98.69 76 SER A CA 1
ATOM 603 C C . SER A 1 76 ? 7.785 28.734 12.977 1 98.69 76 SER A C 1
ATOM 605 O O . SER A 1 76 ? 8.93 28.688 13.422 1 98.69 76 SER A O 1
ATOM 607 N N . HIS A 1 77 ? 7.273 27.766 12.242 1 98.56 77 HIS A N 1
ATOM 608 C CA . HIS A 1 77 ? 8.172 26.734 11.75 1 98.56 77 HIS A CA 1
ATOM 609 C C . HIS A 1 77 ? 8.641 27.031 10.328 1 98.56 77 HIS A C 1
ATOM 611 O O . HIS A 1 77 ? 7.965 27.75 9.594 1 98.56 77 HIS A O 1
ATOM 617 N N . MET A 1 78 ? 9.797 26.422 9.992 1 98.62 78 MET A N 1
ATOM 618 C CA . MET A 1 78 ? 10.453 26.75 8.727 1 98.62 78 MET A CA 1
ATOM 619 C C . MET A 1 78 ? 10.086 25.75 7.648 1 98.62 78 MET A C 1
ATOM 621 O O . MET A 1 78 ? 10.117 26.062 6.457 1 98.62 78 MET A O 1
ATOM 625 N N . ASP A 1 79 ? 9.781 24.5 8.023 1 97.88 79 ASP A N 1
ATOM 626 C CA . ASP A 1 79 ? 9.586 23.422 7.066 1 97.88 79 ASP A CA 1
ATOM 627 C C . ASP A 1 79 ? 8.188 23.469 6.453 1 97.88 79 ASP A C 1
ATOM 629 O O . ASP A 1 79 ? 7.27 24.062 7.027 1 97.88 79 ASP A O 1
ATOM 633 N N . VAL A 1 80 ? 8.117 22.922 5.273 1 97 80 VAL A N 1
ATOM 634 C CA . VAL A 1 80 ? 6.844 22.797 4.57 1 97 80 VAL A CA 1
ATOM 635 C C . VAL A 1 80 ? 6.66 21.344 4.117 1 97 80 VAL A C 1
ATOM 637 O O . VAL A 1 80 ? 7.586 20.531 4.215 1 97 80 VAL A O 1
ATOM 640 N N . VAL A 1 81 ? 5.434 20.984 3.711 1 94.81 81 VAL A N 1
ATOM 641 C CA . VAL A 1 81 ? 5.117 19.625 3.303 1 94.81 81 VAL A CA 1
ATOM 642 C C . VAL A 1 81 ? 5.422 19.453 1.815 1 94.81 81 VAL A C 1
ATOM 644 O O . VAL A 1 81 ? 5.574 20.438 1.085 1 94.81 81 VAL A O 1
ATOM 647 N N . PRO A 1 82 ? 5.508 18.219 1.352 1 93.56 82 PRO A N 1
ATOM 648 C CA . PRO A 1 82 ? 5.824 17.938 -0.05 1 93.56 82 PRO A CA 1
ATOM 649 C C . PRO A 1 82 ? 4.781 18.484 -1.016 1 93.56 82 PRO A C 1
ATOM 651 O O . PRO A 1 82 ? 3.654 18.781 -0.609 1 93.56 82 PRO A O 1
ATOM 654 N N . VAL A 1 83 ? 5.258 18.641 -2.285 1 93.69 83 VAL A N 1
ATOM 655 C CA . VAL A 1 83 ? 4.398 19.172 -3.336 1 93.69 83 VAL A CA 1
ATOM 656 C C . VAL A 1 83 ? 4.422 18.234 -4.547 1 93.69 83 VAL A C 1
ATOM 658 O O . VAL A 1 83 ? 5.398 17.516 -4.762 1 93.69 83 VAL A O 1
ATOM 661 N N . ASN A 1 84 ? 3.275 18.203 -5.211 1 92.12 84 ASN A N 1
ATOM 662 C CA . ASN A 1 84 ? 3.201 17.672 -6.566 1 92.12 84 ASN A CA 1
ATOM 663 C C . ASN A 1 84 ? 3.166 18.781 -7.609 1 92.12 84 ASN A C 1
ATOM 665 O O . ASN A 1 84 ? 2.092 19.266 -7.965 1 92.12 84 ASN A O 1
ATOM 669 N N . GLU A 1 85 ? 4.293 19 -8.188 1 94.31 85 GLU A N 1
ATOM 670 C CA . GLU A 1 85 ? 4.473 20.188 -9.016 1 94.31 85 GLU A CA 1
ATOM 671 C C . GLU A 1 85 ? 3.516 20.172 -10.203 1 94.31 85 GLU A C 1
ATOM 673 O O . GLU A 1 85 ? 3.029 21.234 -10.625 1 94.31 85 GLU A O 1
ATOM 678 N N . GLU A 1 86 ? 3.25 19.016 -10.641 1 93 86 GLU A N 1
ATOM 679 C CA . GLU A 1 86 ? 2.432 18.891 -11.844 1 93 86 GLU A CA 1
ATOM 680 C C . GLU A 1 86 ? 1.005 19.375 -11.602 1 93 86 GLU A C 1
ATOM 682 O O . GLU A 1 86 ? 0.283 19.688 -12.547 1 93 86 GLU A O 1
ATOM 687 N N . LEU A 1 87 ? 0.643 19.469 -10.383 1 92.88 87 LEU A N 1
ATOM 688 C CA . LEU A 1 87 ? -0.737 19.812 -10.055 1 92.88 87 LEU A CA 1
ATOM 689 C C . LEU A 1 87 ? -0.846 21.266 -9.625 1 92.88 87 LEU A C 1
ATOM 691 O O . LEU A 1 87 ? -1.922 21.734 -9.234 1 92.88 87 LEU A O 1
ATOM 695 N N . TRP A 1 88 ? 0.23 22.016 -9.758 1 96.25 88 TRP A N 1
ATOM 696 C CA . TRP A 1 88 ? 0.247 23.438 -9.406 1 96.25 88 TRP A CA 1
ATOM 697 C C . TRP A 1 88 ? 0.122 24.312 -10.648 1 96.25 88 TRP A C 1
ATOM 699 O O . TRP A 1 88 ? 0.674 23.984 -11.703 1 96.25 88 TRP A O 1
ATOM 709 N N . THR A 1 89 ? -0.6 25.359 -10.516 1 97.38 89 THR A N 1
ATOM 710 C CA . THR A 1 89 ? -0.725 26.328 -11.594 1 97.38 89 THR A CA 1
ATOM 711 C C . THR A 1 89 ? 0.603 27.047 -11.836 1 97.38 89 THR A C 1
ATOM 713 O O . THR A 1 89 ? 0.959 27.328 -12.984 1 97.38 89 THR A O 1
ATOM 716 N N . TYR A 1 90 ? 1.248 27.406 -10.766 1 97.62 90 TYR A N 1
ATOM 717 C CA . TYR A 1 90 ? 2.586 27.984 -10.773 1 97.62 90 TYR A CA 1
ATOM 718 C C . TYR A 1 90 ? 3.549 27.141 -9.945 1 97.62 90 TYR A C 1
ATOM 720 O O . TYR A 1 90 ? 3.139 26.469 -9 1 97.62 90 TYR A O 1
ATOM 728 N N . PRO A 1 91 ? 4.832 27.094 -10.367 1 97.88 91 PRO A N 1
ATOM 729 C CA . PRO A 1 91 ? 5.758 26.297 -9.562 1 97.88 91 PRO A CA 1
ATOM 730 C C . PRO A 1 91 ? 5.676 26.641 -8.07 1 97.88 91 PRO A C 1
ATOM 732 O O . PRO A 1 91 ? 5.664 27.812 -7.695 1 97.88 91 PRO A O 1
ATOM 735 N N . PRO A 1 92 ? 5.637 25.641 -7.25 1 98.12 92 PRO A N 1
ATOM 736 C CA . PRO A 1 92 ? 5.301 25.828 -5.836 1 98.12 92 PRO A CA 1
ATOM 737 C C . PRO A 1 92 ? 6.324 26.672 -5.086 1 98.12 92 PRO A C 1
ATOM 739 O O . PRO A 1 92 ? 6.039 27.172 -3.994 1 98.12 92 PRO A O 1
ATOM 742 N N . PHE A 1 93 ? 7.535 26.906 -5.633 1 98.31 93 PHE A N 1
ATOM 743 C CA . PHE A 1 93 ? 8.555 27.672 -4.91 1 98.31 93 PHE A CA 1
ATOM 744 C C . PHE A 1 93 ? 9.039 28.859 -5.73 1 98.31 93 PHE A C 1
ATOM 746 O O . PHE A 1 93 ? 10.141 29.359 -5.52 1 98.31 93 PHE A O 1
ATOM 753 N N . GLU A 1 94 ? 8.219 29.25 -6.602 1 98 94 GLU A N 1
ATOM 754 C CA . GLU A 1 94 ? 8.508 30.453 -7.391 1 98 94 GLU A CA 1
ATOM 755 C C . GLU A 1 94 ? 8.023 31.703 -6.688 1 98 94 GLU A C 1
ATOM 757 O O . GLU A 1 94 ? 8.492 32.812 -6.973 1 98 94 GLU A O 1
ATOM 762 N N . ALA A 1 95 ? 7.094 31.547 -5.844 1 98.38 95 ALA A N 1
ATOM 763 C CA . ALA A 1 95 ? 6.438 32.688 -5.184 1 98.38 95 ALA A CA 1
ATOM 764 C C . ALA A 1 95 ? 5.871 33.656 -6.207 1 98.38 95 ALA A C 1
ATOM 766 O O . ALA A 1 95 ? 6.121 34.875 -6.129 1 98.38 95 ALA A O 1
ATOM 767 N N . LYS A 1 96 ? 5.129 33.094 -7.09 1 98.19 96 LYS A N 1
ATOM 768 C CA . LYS A 1 96 ? 4.551 33.875 -8.164 1 98.19 96 LYS A CA 1
ATOM 769 C C . LYS A 1 96 ? 3.553 34.906 -7.625 1 98.19 96 LYS A C 1
ATOM 771 O O . LYS A 1 96 ? 2.607 34.531 -6.922 1 98.19 96 LYS A O 1
ATOM 776 N N . LEU A 1 97 ? 3.807 36.156 -7.902 1 98.31 97 LEU A N 1
ATOM 777 C CA . LEU A 1 97 ? 2.852 37.219 -7.668 1 98.31 97 LEU A CA 1
ATOM 778 C C . LEU A 1 97 ? 2.025 37.5 -8.922 1 98.31 97 LEU A C 1
ATOM 780 O O . LEU A 1 97 ? 2.561 37.938 -9.938 1 98.31 97 LEU A O 1
ATOM 784 N N . THR A 1 98 ? 0.785 37.188 -8.797 1 97.5 98 THR A N 1
ATOM 785 C CA . THR A 1 98 ? -0.074 37.375 -9.961 1 97.5 98 THR A CA 1
ATOM 786 C C . THR A 1 98 ? -0.545 38.812 -10.078 1 97.5 98 THR A C 1
ATOM 788 O O . THR A 1 98 ? -0.39 39.594 -9.141 1 97.5 98 THR A O 1
ATOM 791 N N . ASP A 1 99 ? -1.175 39.094 -11.203 1 95.75 99 ASP A N 1
ATOM 792 C CA . ASP A 1 99 ? -1.633 40.438 -11.469 1 95.75 99 ASP A CA 1
ATOM 793 C C . ASP A 1 99 ? -2.773 40.844 -10.531 1 95.75 99 ASP A C 1
ATOM 795 O O . ASP A 1 99 ? -2.93 42 -10.188 1 95.75 99 ASP A O 1
ATOM 799 N N . ASP A 1 100 ? -3.518 39.844 -10.109 1 96.12 100 ASP A N 1
ATOM 800 C CA . ASP A 1 100 ? -4.645 40.094 -9.227 1 96.12 100 ASP A CA 1
ATOM 801 C C . ASP A 1 100 ? -4.211 40.062 -7.762 1 96.12 100 ASP A C 1
ATOM 803 O O . ASP A 1 100 ? -5.043 40.219 -6.859 1 96.12 100 ASP A O 1
ATOM 807 N N . GLY A 1 101 ? -2.949 39.875 -7.477 1 97.56 101 GLY A N 1
ATOM 808 C CA . GLY A 1 101 ? -2.393 40.156 -6.164 1 97.56 101 GLY A CA 1
ATOM 809 C C . GLY A 1 101 ? -2.16 38.906 -5.328 1 97.56 101 GLY A C 1
ATOM 810 O O . GLY A 1 101 ? -1.806 39 -4.152 1 97.56 101 GLY A O 1
ATOM 811 N N . PHE A 1 102 ? -2.314 37.75 -5.945 1 98.06 102 PHE A N 1
ATOM 812 C CA . PHE A 1 102 ? -2.092 36.531 -5.18 1 98.06 102 PHE A CA 1
ATOM 813 C C . PHE A 1 102 ? -0.636 36.094 -5.27 1 98.06 102 PHE A C 1
ATOM 815 O O . PHE A 1 102 ? -0.012 36.188 -6.328 1 98.06 102 PHE A O 1
ATOM 822 N N . ILE A 1 103 ? -0.133 35.594 -4.172 1 98.56 103 ILE A N 1
ATOM 823 C CA . ILE A 1 103 ? 1.199 35 -4.098 1 98.56 103 ILE A CA 1
ATOM 824 C C . ILE A 1 103 ? 1.087 33.5 -3.936 1 98.56 103 ILE A C 1
ATOM 826 O O . ILE A 1 103 ? 0.698 33 -2.871 1 98.56 103 ILE A O 1
ATOM 830 N N . TYR A 1 104 ? 1.497 32.812 -4.934 1 98.44 104 TYR A N 1
ATOM 831 C CA . TYR A 1 104 ? 1.413 31.344 -4.945 1 98.44 104 TYR A CA 1
ATOM 832 C C . TYR A 1 104 ? 2.729 30.719 -4.5 1 98.44 104 TYR A C 1
ATOM 834 O O . TYR A 1 104 ? 3.771 30.938 -5.117 1 98.44 104 TYR A O 1
ATOM 842 N N . ALA A 1 105 ? 2.65 29.953 -3.445 1 98.69 105 ALA A N 1
ATOM 843 C CA . ALA A 1 105 ? 3.816 29.203 -3.002 1 98.69 105 ALA A CA 1
ATOM 844 C C . ALA A 1 105 ? 3.455 28.266 -1.854 1 98.69 105 ALA A C 1
ATOM 846 O O . ALA A 1 105 ? 2.611 28.594 -1.016 1 98.69 105 ALA A O 1
ATOM 847 N N . ARG A 1 106 ? 4.094 27.078 -1.829 1 98 106 ARG A N 1
ATOM 848 C CA . ARG A 1 106 ? 4.051 26.281 -0.609 1 98 106 ARG A CA 1
ATOM 849 C C . ARG A 1 106 ? 4.633 27.047 0.571 1 98 106 ARG A C 1
ATOM 851 O O . ARG A 1 106 ? 5.742 27.594 0.482 1 98 106 ARG A O 1
ATOM 858 N N . GLY A 1 107 ? 3.857 27.203 1.616 1 97.69 107 GLY A N 1
ATOM 859 C CA . GLY A 1 107 ? 4.27 27.984 2.773 1 97.69 107 GLY A CA 1
ATOM 860 C C . GLY A 1 107 ? 3.596 29.328 2.852 1 97.69 107 GLY A C 1
ATOM 861 O O . GLY A 1 107 ? 3.68 30.016 3.873 1 97.69 107 GLY A O 1
ATOM 862 N N . SER A 1 108 ? 2.879 29.703 1.847 1 98.38 108 SER A N 1
ATOM 863 C CA . SER A 1 108 ? 2.244 31.016 1.827 1 98.38 108 SER A CA 1
ATOM 864 C C . SER A 1 108 ? 1.136 31.109 2.869 1 98.38 108 SER A C 1
ATOM 866 O O . SER A 1 108 ? 0.767 32.219 3.295 1 98.38 108 SER A O 1
ATOM 868 N N . GLN A 1 109 ? 0.628 29.969 3.285 1 97.31 109 GLN A N 1
ATOM 869 C CA . GLN A 1 109 ? -0.333 29.938 4.383 1 97.31 109 GLN A CA 1
ATOM 870 C C . GLN A 1 109 ? 0.235 29.203 5.594 1 97.31 109 GLN A C 1
ATOM 872 O O . GLN A 1 109 ? 0.056 29.641 6.734 1 97.31 109 GLN A O 1
ATOM 877 N N . ASP A 1 110 ? 0.997 28.141 5.469 1 95.19 110 ASP A N 1
ATOM 878 C CA . ASP A 1 110 ? 1.446 27.266 6.535 1 95.19 110 ASP A CA 1
ATOM 879 C C . ASP A 1 110 ? 2.959 27.047 6.477 1 95.19 110 ASP A C 1
ATOM 881 O O . ASP A 1 110 ? 3.439 26.141 5.797 1 95.19 110 ASP A O 1
ATOM 885 N N . MET A 1 111 ? 3.766 27.781 7.168 1 95.81 111 MET A N 1
ATOM 886 C CA . MET A 1 111 ? 3.271 28.984 7.832 1 95.81 111 MET A CA 1
ATOM 887 C C . MET A 1 111 ? 4.262 30.141 7.688 1 95.81 111 MET A C 1
ATOM 889 O O . MET A 1 111 ? 4.391 30.969 8.594 1 95.81 111 MET A O 1
ATOM 893 N N . LYS A 1 112 ? 5.023 30.078 6.578 1 98.38 112 LYS A N 1
ATOM 894 C CA . LYS A 1 112 ? 6.051 31.094 6.395 1 98.38 112 LYS A CA 1
ATOM 895 C C . LYS A 1 112 ? 5.441 32.5 6.383 1 98.38 112 LYS A C 1
ATOM 897 O O . LYS A 1 112 ? 6.102 33.469 6.754 1 98.38 112 LYS A O 1
ATOM 902 N N . SER A 1 113 ? 4.195 32.625 5.98 1 98.5 113 SER A N 1
ATOM 903 C CA . SER A 1 113 ? 3.496 33.906 6.027 1 98.5 113 SER A CA 1
ATOM 904 C C . SER A 1 113 ? 3.436 34.469 7.449 1 98.5 113 SER A C 1
ATOM 906 O O . SER A 1 113 ? 3.797 35.625 7.695 1 98.5 113 SER A O 1
ATOM 908 N N . THR A 1 114 ? 3.041 33.625 8.391 1 98.19 114 THR A N 1
ATOM 909 C CA . THR A 1 114 ? 2.908 34.031 9.781 1 98.19 114 THR A CA 1
ATOM 910 C C . THR A 1 114 ? 4.262 34.438 10.359 1 98.19 114 THR A C 1
ATOM 912 O O . THR A 1 114 ? 4.363 35.438 11.078 1 98.19 114 THR A O 1
ATOM 915 N N . GLY A 1 115 ? 5.293 33.719 10.055 1 98.5 115 GLY A N 1
ATOM 916 C CA . GLY A 1 115 ? 6.637 34.062 10.492 1 98.5 115 GLY A CA 1
ATOM 917 C C . GLY A 1 115 ? 7.09 35.438 10.008 1 98.5 115 GLY A C 1
ATOM 918 O O . GLY A 1 115 ? 7.625 36.219 10.789 1 98.5 115 GLY A O 1
ATOM 919 N N . MET A 1 116 ? 6.848 35.656 8.773 1 98.62 116 MET A N 1
ATOM 920 C CA . MET A 1 116 ? 7.254 36.938 8.195 1 98.62 116 MET A CA 1
ATOM 921 C C . MET A 1 116 ? 6.406 38.062 8.75 1 98.62 116 MET A C 1
ATOM 923 O O . MET A 1 116 ? 6.902 39.188 8.93 1 98.62 116 MET A O 1
ATOM 927 N N . ILE A 1 117 ? 5.113 37.844 8.984 1 98.75 117 ILE A N 1
ATOM 928 C CA . ILE A 1 117 ? 4.25 38.812 9.609 1 98.75 117 ILE A CA 1
ATOM 929 C C . ILE A 1 117 ? 4.809 39.219 10.977 1 98.75 117 ILE A C 1
ATOM 931 O O . ILE A 1 117 ? 4.867 40.375 11.32 1 98.75 117 ILE A O 1
ATOM 935 N N . TYR A 1 118 ? 5.219 38.219 11.773 1 98.69 118 TYR A N 1
ATOM 936 C CA . TYR A 1 118 ? 5.824 38.469 13.07 1 98.69 118 TYR A CA 1
ATOM 937 C C . TYR A 1 118 ? 7.059 39.344 12.938 1 98.69 118 TYR A C 1
ATOM 939 O O . TYR A 1 118 ? 7.191 40.344 13.641 1 98.69 118 TYR A O 1
ATOM 947 N N . LEU A 1 119 ? 7.926 38.969 12.023 1 98.25 119 LEU A N 1
ATOM 948 C CA . LEU A 1 119 ? 9.188 39.656 11.836 1 98.25 119 LEU A CA 1
ATOM 949 C C . LEU A 1 119 ? 8.945 41.094 11.391 1 98.25 119 LEU A C 1
ATOM 951 O O . LEU A 1 119 ? 9.602 42.031 11.883 1 98.25 119 LEU A O 1
ATOM 955 N N . GLU A 1 120 ? 8.039 41.312 10.43 1 98.12 120 GLU A N 1
ATOM 956 C CA . GLU A 1 120 ? 7.719 42.625 9.953 1 98.12 120 GLU A CA 1
ATOM 957 C C . GLU A 1 120 ? 7.129 43.5 11.07 1 98.12 120 GLU A C 1
ATOM 959 O O . GLU A 1 120 ? 7.426 44.688 11.172 1 98.12 120 GLU A O 1
ATOM 964 N N . ALA A 1 121 ? 6.277 42.906 11.891 1 98 121 ALA A N 1
ATOM 965 C CA . ALA A 1 121 ? 5.656 43.625 12.984 1 98 121 ALA A CA 1
ATOM 966 C C . ALA A 1 121 ? 6.703 44.156 13.969 1 98 121 ALA A C 1
ATOM 968 O O . ALA A 1 121 ? 6.691 45.312 14.344 1 98 121 ALA A O 1
ATOM 969 N N . ILE A 1 122 ? 7.625 43.312 14.414 1 96.75 122 ILE A N 1
ATOM 970 C CA . ILE A 1 122 ? 8.602 43.75 15.398 1 96.75 122 ILE A CA 1
ATOM 971 C C . ILE A 1 122 ? 9.57 44.719 14.758 1 96.75 122 ILE A C 1
ATOM 973 O O . ILE A 1 122 ? 10.062 45.656 15.422 1 96.75 122 ILE A O 1
ATOM 977 N N . SER A 1 123 ? 9.859 44.562 13.484 1 96.25 123 SER A N 1
ATOM 978 C CA . SER A 1 123 ? 10.734 45.469 12.773 1 96.25 123 SER A CA 1
ATOM 979 C C . SER A 1 123 ? 10.156 46.906 12.766 1 96.25 123 SER A C 1
ATOM 981 O O . SER A 1 123 ? 10.898 47.875 12.867 1 96.25 123 SER A O 1
ATOM 983 N N . ARG A 1 124 ? 8.883 47 12.656 1 96.69 124 ARG A N 1
ATOM 984 C CA . ARG A 1 124 ? 8.227 48.281 12.656 1 96.69 124 ARG A CA 1
ATOM 985 C C . ARG A 1 124 ? 8.438 49 13.977 1 96.69 124 ARG A C 1
ATOM 987 O O . ARG A 1 124 ? 8.617 50.219 14 1 96.69 124 ARG A O 1
ATOM 994 N N . PHE A 1 125 ? 8.406 48.344 15.047 1 96.25 125 PHE A N 1
ATOM 995 C CA . PHE A 1 125 ? 8.672 48.938 16.359 1 96.25 125 PHE A CA 1
ATOM 996 C C . PHE A 1 125 ? 10.117 49.375 16.453 1 96.25 125 PHE A C 1
ATOM 998 O O . PHE A 1 125 ? 10.391 50.469 16.953 1 96.25 125 PHE A O 1
ATOM 1005 N N . ASN A 1 126 ? 10.953 48.562 15.969 1 92.62 126 ASN A N 1
ATOM 1006 C CA . ASN A 1 126 ? 12.367 48.938 16.016 1 92.62 126 ASN A CA 1
ATOM 1007 C C . ASN A 1 126 ? 12.641 50.188 15.18 1 92.62 126 ASN A C 1
ATOM 1009 O O . ASN A 1 126 ? 13.391 51.062 15.602 1 92.62 126 ASN A O 1
ATOM 1013 N N . LYS A 1 127 ? 12.094 50.25 14.023 1 93.62 127 LYS A N 1
ATOM 1014 C CA . LYS A 1 127 ? 12.305 51.344 13.094 1 93.62 127 LYS A CA 1
ATOM 1015 C C . LYS A 1 127 ? 11.711 52.625 13.641 1 93.62 127 LYS A C 1
ATOM 1017 O O . LYS A 1 127 ? 12.289 53.719 13.469 1 93.62 127 LYS A O 1
ATOM 1022 N N . SER A 1 128 ? 10.578 52.562 14.289 1 94.75 128 SER A N 1
ATOM 1023 C CA . SER A 1 128 ? 9.883 53.75 14.773 1 94.75 128 SER A CA 1
ATOM 1024 C C . SER A 1 128 ? 10.484 54.25 16.078 1 94.75 128 SER A C 1
ATOM 1026 O O . SER A 1 128 ? 10.258 55.406 16.484 1 94.75 128 SER A O 1
ATOM 1028 N N . GLY A 1 129 ? 11.195 53.344 16.812 1 93.31 129 GLY A N 1
ATOM 1029 C CA . GLY A 1 129 ? 11.742 53.688 18.109 1 93.31 129 GLY A CA 1
ATOM 1030 C C . GLY A 1 129 ? 10.75 53.531 19.234 1 93.31 129 GLY A C 1
ATOM 1031 O O . GLY A 1 129 ? 11.078 53.75 20.406 1 93.31 129 GLY A O 1
ATOM 1032 N N . LYS A 1 130 ? 9.602 53.094 18.891 1 95.06 130 LYS A N 1
ATOM 1033 C CA . LYS A 1 130 ? 8.617 52.781 19.922 1 95.06 130 LYS A CA 1
ATOM 1034 C C . LYS A 1 130 ? 9.031 51.531 20.719 1 95.06 130 LYS A C 1
ATOM 1036 O O . LYS A 1 130 ? 9.305 50.5 20.141 1 95.06 130 LYS A O 1
ATOM 1041 N N . ARG A 1 131 ? 8.984 51.719 22.047 1 95.38 131 ARG A N 1
ATOM 1042 C CA . ARG A 1 131 ? 9.438 50.625 22.922 1 95.38 131 ARG A CA 1
ATOM 1043 C C . ARG A 1 131 ? 8.266 49.969 23.641 1 95.38 131 ARG A C 1
ATOM 1045 O O . ARG A 1 131 ? 7.336 50.656 24.062 1 95.38 131 ARG A O 1
ATOM 1052 N N . LEU A 1 132 ? 8.336 48.75 23.766 1 98 132 LEU A N 1
ATOM 1053 C CA . LEU A 1 132 ? 7.312 47.969 24.453 1 98 132 LEU A CA 1
ATOM 1054 C C . LEU A 1 132 ? 7.797 47.531 25.844 1 98 132 LEU A C 1
ATOM 1056 O O . LEU A 1 132 ? 9.008 47.469 26.078 1 98 132 LEU A O 1
ATOM 1060 N N . LYS A 1 133 ? 6.859 47.312 26.688 1 98.5 133 LYS A N 1
ATOM 1061 C CA . LYS A 1 133 ? 7.18 47 28.062 1 98.5 133 LYS A CA 1
ATOM 1062 C C . LYS A 1 133 ? 7.93 45.656 28.141 1 98.5 133 LYS A C 1
ATOM 1064 O O . LYS A 1 133 ? 9.008 45.594 28.734 1 98.5 133 LYS A O 1
ATOM 1069 N N . ARG A 1 134 ? 7.41 44.656 27.531 1 98.62 134 ARG A N 1
ATOM 1070 C CA . ARG A 1 134 ? 7.973 43.312 27.609 1 98.62 134 ARG A CA 1
ATOM 1071 C C . ARG A 1 134 ? 8.836 43.031 26.391 1 98.62 134 ARG A C 1
ATOM 1073 O O . ARG A 1 134 ? 8.562 43.5 25.281 1 98.62 134 ARG A O 1
ATOM 1080 N N . THR A 1 135 ? 9.859 42.188 26.609 1 98.56 135 THR A N 1
ATOM 1081 C CA . THR A 1 135 ? 10.656 41.625 25.516 1 98.56 135 THR A CA 1
ATOM 1082 C C . THR A 1 135 ? 9.82 40.688 24.641 1 98.56 135 THR A C 1
ATOM 1084 O O . THR A 1 135 ? 8.961 39.969 25.156 1 98.56 135 THR A O 1
ATOM 1087 N N . THR A 1 136 ? 10.016 40.812 23.344 1 98.69 136 THR A N 1
ATOM 1088 C CA . THR A 1 136 ? 9.367 39.906 22.406 1 98.69 136 THR A CA 1
ATOM 1089 C C . THR A 1 136 ? 10.406 39.094 21.641 1 98.69 136 THR A C 1
ATOM 1091 O O . THR A 1 136 ? 11.383 39.656 21.125 1 98.69 136 THR A O 1
ATOM 1094 N N . HIS A 1 137 ? 10.195 37.781 21.594 1 98.75 137 HIS A N 1
ATOM 1095 C CA . HIS A 1 137 ? 11.016 36.875 20.781 1 98.75 137 HIS A CA 1
ATOM 1096 C C . HIS A 1 137 ? 10.219 36.312 19.625 1 98.75 137 HIS A C 1
ATOM 1098 O O . HIS A 1 137 ? 9.055 35.938 19.781 1 98.75 137 HIS A O 1
ATOM 1104 N N . VAL A 1 138 ? 10.82 36.281 18.422 1 98.81 138 VAL A N 1
ATOM 1105 C CA . VAL A 1 138 ? 10.312 35.531 17.297 1 98.81 138 VAL A CA 1
ATOM 1106 C C . VAL A 1 138 ? 11.211 34.312 17.062 1 98.81 138 VAL A C 1
ATOM 1108 O O . VAL A 1 138 ? 12.414 34.438 16.828 1 98.81 138 VAL A O 1
ATOM 1111 N N . SER A 1 139 ? 10.594 33.156 17.156 1 98.88 139 SER A N 1
ATOM 1112 C CA . SER A 1 139 ? 11.375 31.938 16.922 1 98.88 139 SER A CA 1
ATOM 1113 C C . SER A 1 139 ? 10.977 31.281 15.602 1 98.88 139 SER A C 1
ATOM 1115 O O . SER A 1 139 ? 9.797 31.281 15.234 1 98.88 139 SER A O 1
ATOM 1117 N N . PHE A 1 140 ? 11.938 30.797 14.875 1 98.88 140 PHE A N 1
ATOM 1118 C CA . PHE A 1 140 ? 11.797 29.969 13.695 1 98.88 140 PHE A CA 1
ATOM 1119 C C . PHE A 1 140 ? 12.383 28.578 13.945 1 98.88 140 PHE A C 1
ATOM 1121 O O . PHE A 1 140 ? 13.602 28.438 14.125 1 98.88 140 PHE A O 1
ATOM 1128 N N . VAL A 1 141 ? 11.492 27.562 13.945 1 98.81 141 VAL A N 1
ATOM 1129 C CA . VAL A 1 141 ? 11.898 26.234 14.414 1 98.81 141 VAL A CA 1
ATOM 1130 C C . VAL A 1 141 ? 11.773 25.234 13.273 1 98.81 141 VAL A C 1
ATOM 1132 O O . VAL A 1 141 ? 11.062 25.469 12.289 1 98.81 141 VAL A O 1
ATOM 1135 N N . PRO A 1 142 ? 12.523 24.094 13.336 1 98.19 142 PRO A N 1
ATOM 1136 C CA . PRO A 1 142 ? 12.414 23.016 12.344 1 98.19 142 PRO A CA 1
ATOM 1137 C C . PRO A 1 142 ? 11.352 21.984 12.703 1 98.19 142 PRO A C 1
ATOM 1139 O O . PRO A 1 142 ? 10.906 21.922 13.859 1 98.19 142 PRO A O 1
ATOM 1142 N N . ASP A 1 143 ? 10.812 21.234 11.82 1 95.62 143 ASP A N 1
ATOM 1143 C CA . ASP A 1 143 ? 10.289 19.875 11.906 1 95.62 143 ASP A CA 1
ATOM 1144 C C . ASP A 1 143 ? 8.844 19.859 12.406 1 95.62 143 ASP A C 1
ATOM 1146 O O . ASP A 1 143 ? 8.328 18.828 12.836 1 95.62 143 ASP A O 1
ATOM 1150 N N . GLU A 1 144 ? 8.164 21 12.344 1 94.5 144 GLU A N 1
ATOM 1151 C CA . GLU A 1 144 ? 6.77 20.984 12.773 1 94.5 144 GLU A CA 1
ATOM 1152 C C . GLU A 1 144 ? 5.953 19.984 11.961 1 94.5 144 GLU A C 1
ATOM 1154 O O . GLU A 1 144 ? 5.133 19.25 12.508 1 94.5 144 GLU A O 1
ATOM 1159 N N . GLU A 1 145 ? 6.199 19.812 10.742 1 92.56 145 GLU A N 1
ATOM 1160 C CA . GLU A 1 145 ? 5.387 19.031 9.82 1 92.56 145 GLU A CA 1
ATOM 1161 C C . GLU A 1 145 ? 5.613 17.531 10.023 1 92.56 145 GLU A C 1
ATOM 1163 O O . GLU A 1 145 ? 4.902 16.703 9.438 1 92.56 145 GLU A O 1
ATOM 1168 N N . ILE A 1 146 ? 6.621 17.266 10.812 1 90.56 146 ILE A N 1
ATOM 1169 C CA . ILE A 1 146 ? 6.867 15.852 11.062 1 90.56 146 ILE A CA 1
ATOM 1170 C C . ILE A 1 146 ? 6.832 15.578 12.57 1 90.56 146 ILE A C 1
ATOM 1172 O O . ILE A 1 146 ? 7.52 14.68 13.055 1 90.56 146 ILE A O 1
ATOM 1176 N N . GLY A 1 147 ? 6.234 16.469 13.297 1 89.56 147 GLY A N 1
ATOM 1177 C CA . GLY A 1 147 ? 5.926 16.156 14.688 1 89.56 147 GLY A CA 1
ATOM 1178 C C . GLY A 1 147 ? 6.695 17 15.68 1 89.56 147 GLY A C 1
ATOM 1179 O O . GLY A 1 147 ? 6.379 17.016 16.875 1 89.56 147 GLY A O 1
ATOM 1180 N N . SER A 1 148 ? 7.809 17.688 15.297 1 94.75 148 SER A N 1
ATOM 1181 C CA . SER A 1 148 ? 8.484 18.734 16.078 1 94.75 148 SER A CA 1
ATOM 1182 C C . SER A 1 148 ? 9.406 18.125 17.125 1 94.75 148 SER A C 1
ATOM 1184 O O . SER A 1 148 ? 9.922 18.828 17.984 1 94.75 148 SER A O 1
ATOM 1186 N N . THR A 1 149 ? 9.625 16.75 17.078 1 93.94 149 THR A N 1
ATOM 1187 C CA . THR A 1 149 ? 10.43 16.078 18.094 1 93.94 149 THR A CA 1
ATOM 1188 C C . THR A 1 149 ? 11.789 16.766 18.25 1 93.94 149 THR A C 1
ATOM 1190 O O . THR A 1 149 ? 12.234 17 19.375 1 93.94 149 THR A O 1
ATOM 1193 N N . TYR A 1 150 ? 12.383 17.109 17.094 1 96 150 TYR A N 1
ATOM 1194 C CA . TYR A 1 150 ? 13.711 17.703 17.109 1 96 150 TYR A CA 1
ATOM 1195 C C . TYR A 1 150 ? 13.641 19.219 16.859 1 96 150 TYR A C 1
ATOM 1197 O O . TYR A 1 150 ? 14.656 19.859 16.609 1 96 150 TYR A O 1
ATOM 1205 N N . GLY A 1 151 ? 12.43 19.75 16.875 1 97.5 151 GLY A N 1
ATOM 1206 C CA . GLY A 1 151 ? 12.195 21.172 16.734 1 97.5 151 GLY A CA 1
ATOM 1207 C C . GLY A 1 151 ? 11.742 21.828 18.031 1 97.5 151 GLY A C 1
ATOM 1208 O O . GLY A 1 151 ? 12.508 21.922 18.984 1 97.5 151 GLY A O 1
ATOM 1209 N N . MET A 1 152 ? 10.508 22.156 18.094 1 98.19 152 MET A N 1
ATOM 1210 C CA . MET A 1 152 ? 10 22.906 19.25 1 98.19 152 MET A CA 1
ATOM 1211 C C . MET A 1 152 ? 10.031 22.047 20.5 1 98.19 152 MET A C 1
ATOM 1213 O O . MET A 1 152 ? 10.273 22.562 21.594 1 98.19 152 MET A O 1
ATOM 1217 N N . LYS A 1 153 ? 9.719 20.75 20.359 1 97.31 153 LYS A N 1
ATOM 1218 C CA . LYS A 1 153 ? 9.781 19.922 21.562 1 97.31 153 LYS A CA 1
ATOM 1219 C C . LYS A 1 153 ? 11.156 20.016 22.219 1 97.31 153 LYS A C 1
ATOM 1221 O O . LYS A 1 153 ? 11.273 20.328 23.391 1 97.31 153 LYS A O 1
ATOM 1226 N N . ALA A 1 154 ? 12.195 19.734 21.453 1 98.25 154 ALA A N 1
ATOM 1227 C CA . ALA A 1 154 ? 13.562 19.797 21.969 1 98.25 154 ALA A CA 1
ATOM 1228 C C . ALA A 1 154 ? 13.891 21.203 22.469 1 98.25 154 ALA A C 1
ATOM 1230 O O . ALA A 1 154 ? 14.508 21.375 23.516 1 98.25 154 ALA A O 1
ATOM 1231 N N . PHE A 1 155 ? 13.5 22.234 21.75 1 98.62 155 PHE A N 1
ATOM 1232 C CA . PHE A 1 155 ? 13.797 23.625 22.062 1 98.62 155 PHE A CA 1
ATOM 1233 C C . PHE A 1 155 ? 13.133 24.031 23.375 1 98.62 155 PHE A C 1
ATOM 1235 O O . PHE A 1 155 ? 13.773 24.609 24.25 1 98.62 155 PHE A O 1
ATOM 1242 N N . SER A 1 156 ? 11.867 23.703 23.547 1 98.31 156 SER A N 1
ATOM 12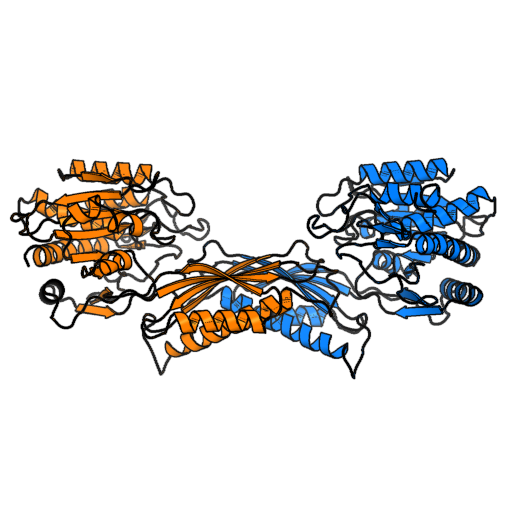43 C CA . SER A 1 156 ? 11.109 24.125 24.719 1 98.31 156 SER A CA 1
ATOM 1244 C C . SER A 1 156 ? 11.648 23.469 25.984 1 98.31 156 SER A C 1
ATOM 1246 O O . SER A 1 156 ? 11.414 23.953 27.094 1 98.31 156 SER A O 1
ATOM 1248 N N . GLU A 1 157 ? 12.344 22.406 25.844 1 98.19 157 GLU A N 1
ATOM 1249 C CA . GLU A 1 157 ? 12.906 21.672 26.969 1 98.19 157 GLU A CA 1
ATOM 1250 C C . GLU A 1 157 ? 14.328 22.141 27.266 1 98.19 157 GLU A C 1
ATOM 1252 O O . GLU A 1 157 ? 14.922 21.75 28.281 1 98.19 157 GLU A O 1
ATOM 1257 N N . SER A 1 158 ? 14.867 23.016 26.516 1 98.38 158 SER A N 1
ATOM 1258 C CA . SER A 1 158 ? 16.266 23.406 26.609 1 98.38 158 SER A CA 1
ATOM 1259 C C . SER A 1 158 ? 16.453 24.562 27.594 1 98.38 158 SER A C 1
ATOM 1261 O O . SER A 1 158 ? 15.492 25.234 27.953 1 98.38 158 SER A O 1
ATOM 1263 N N . GLN A 1 159 ? 17.734 24.781 27.969 1 98.25 159 GLN A N 1
ATOM 1264 C CA . GLN A 1 159 ? 18.109 25.938 28.781 1 98.25 159 GLN A CA 1
ATOM 1265 C C . GLN A 1 159 ? 17.969 27.234 28 1 98.25 159 GLN A C 1
ATOM 1267 O O . GLN A 1 159 ? 17.609 28.266 28.578 1 98.25 159 GLN A O 1
ATOM 1272 N N . GLU A 1 160 ? 18.219 27.156 26.766 1 98.19 160 GLU A N 1
ATOM 1273 C CA . GLU A 1 160 ? 18.094 28.328 25.906 1 98.19 160 GLU A CA 1
ATOM 1274 C C . GLU A 1 160 ? 16.672 28.875 25.922 1 98.19 160 GLU A C 1
ATOM 1276 O O . GLU A 1 160 ? 16.453 30.078 26 1 98.19 160 GLU A O 1
ATOM 1281 N N . PHE A 1 161 ? 15.734 27.969 25.875 1 98.69 161 PHE A N 1
ATOM 1282 C CA . PHE A 1 161 ? 14.336 28.375 25.938 1 98.69 161 PHE A CA 1
ATOM 1283 C C . PHE A 1 161 ? 13.992 28.984 27.281 1 98.69 161 PHE A C 1
ATOM 1285 O O . PHE A 1 161 ? 13.32 30 27.359 1 98.69 161 PHE A O 1
ATOM 1292 N N . LYS A 1 162 ? 14.453 28.344 28.328 1 98.19 162 LYS A N 1
ATOM 1293 C CA . LYS A 1 162 ? 14.211 28.859 29.672 1 98.19 162 LYS A CA 1
ATOM 1294 C C . LYS A 1 162 ? 14.742 30.281 29.828 1 98.19 162 LYS A C 1
ATOM 1296 O O . LYS A 1 162 ? 14.141 31.109 30.516 1 98.19 162 LYS A O 1
ATOM 1301 N N . ASN A 1 163 ? 15.844 30.531 29.156 1 98 163 ASN A N 1
ATOM 1302 C CA . ASN A 1 163 ? 16.484 31.828 29.25 1 98 163 ASN A CA 1
ATOM 1303 C C . ASN A 1 163 ? 15.648 32.906 28.578 1 98 163 ASN A C 1
ATOM 1305 O O . ASN A 1 163 ? 15.836 34.094 28.844 1 98 163 ASN A O 1
ATOM 1309 N N . LEU A 1 164 ? 14.773 32.531 27.734 1 98.56 164 LEU A N 1
ATOM 1310 C CA . LEU A 1 164 ? 13.938 33.5 27.047 1 98.56 164 LEU A CA 1
ATOM 1311 C C . LEU A 1 164 ? 12.859 34.062 27.984 1 98.56 164 LEU A C 1
ATOM 1313 O O . LEU A 1 164 ? 12.227 35.062 27.688 1 98.56 164 LEU A O 1
ATOM 1317 N N . ASN A 1 165 ? 12.539 33.375 29.094 1 98.56 165 ASN A N 1
ATOM 1318 C CA . ASN A 1 165 ? 11.594 33.812 30.109 1 98.56 165 ASN A CA 1
ATOM 1319 C C . ASN A 1 165 ? 10.211 34.062 29.516 1 98.56 165 ASN A C 1
ATOM 1321 O O . ASN A 1 165 ? 9.617 35.125 29.719 1 98.56 165 ASN A O 1
ATOM 1325 N N . VAL A 1 166 ? 9.789 33.062 28.812 1 98.75 166 VAL A N 1
ATOM 1326 C CA . VAL A 1 166 ? 8.531 33.219 28.078 1 98.75 166 VAL A CA 1
ATOM 1327 C C . VAL A 1 166 ? 7.363 33.156 29.062 1 98.75 166 VAL A C 1
ATOM 1329 O O . VAL A 1 166 ? 7.289 32.25 29.906 1 98.75 166 VAL A O 1
ATOM 1332 N N . GLY A 1 167 ? 6.453 34.125 28.922 1 98.44 167 GLY A N 1
ATOM 1333 C CA . GLY A 1 167 ? 5.262 34.125 29.75 1 98.44 167 GLY A CA 1
ATOM 1334 C C . GLY A 1 167 ? 3.977 33.969 28.969 1 98.44 167 GLY A C 1
ATOM 1335 O O . GLY A 1 167 ? 2.934 33.625 29.531 1 98.44 167 GLY A O 1
ATOM 1336 N N . PHE A 1 168 ? 4.016 34.219 27.688 1 98.69 168 PHE A N 1
ATOM 1337 C CA . PHE A 1 168 ? 2.908 34.062 26.75 1 98.69 168 PHE A CA 1
ATOM 1338 C C . PHE A 1 168 ? 3.422 33.781 25.344 1 98.69 168 PHE A C 1
ATOM 1340 O O . PHE A 1 168 ? 4.473 34.312 24.953 1 98.69 168 PHE A O 1
ATOM 1347 N N . GLY A 1 169 ? 2.691 32.938 24.641 1 98.62 169 GLY A N 1
ATOM 1348 C CA . GLY A 1 169 ? 3.127 32.656 23.281 1 98.62 169 GLY A CA 1
ATOM 1349 C C . GLY A 1 169 ? 2.012 32.781 22.266 1 98.62 169 GLY A C 1
ATOM 1350 O O . GLY A 1 169 ? 0.831 32.75 22.609 1 98.62 169 GLY A O 1
ATOM 1351 N N . MET A 1 170 ? 2.385 32.969 21.047 1 98.69 170 MET A N 1
ATOM 1352 C CA . MET A 1 170 ? 1.516 32.812 19.875 1 98.69 170 MET A CA 1
ATOM 1353 C C . MET A 1 170 ? 2.127 31.828 18.859 1 98.69 170 MET A C 1
ATOM 1355 O O . MET A 1 170 ? 3.35 31.719 18.766 1 98.69 170 MET A O 1
ATOM 1359 N N . ASP A 1 171 ? 1.296 31.109 18.219 1 98.44 171 ASP A N 1
ATOM 1360 C CA . ASP A 1 171 ? 1.639 30.156 17.172 1 98.44 171 ASP A CA 1
ATOM 1361 C C . ASP A 1 171 ? 0.603 30.172 16.047 1 98.44 171 ASP A C 1
ATOM 1363 O O . ASP A 1 171 ? -0.333 30.984 16.078 1 98.44 171 ASP A O 1
ATOM 1367 N N . GLU A 1 172 ? 0.853 29.359 15.07 1 97.12 172 GLU A N 1
ATOM 1368 C CA . GLU A 1 172 ? 0.027 29.375 13.867 1 97.12 172 GLU A CA 1
ATOM 1369 C C . GLU A 1 172 ? -1.42 29.016 14.18 1 97.12 172 GLU A C 1
ATOM 1371 O O . GLU A 1 172 ? -1.677 28.141 15.008 1 97.12 172 GLU A O 1
ATOM 1376 N N . SER A 1 173 ? -2.311 29.781 13.648 1 97.06 173 SER A N 1
ATOM 1377 C CA . SER A 1 173 ? -3.697 29.391 13.445 1 97.06 173 SER A CA 1
ATOM 1378 C C . SER A 1 173 ? -3.986 29.125 11.969 1 97.06 173 SER A C 1
ATOM 1380 O O . SER A 1 173 ? -3.172 28.531 11.266 1 97.06 173 SER A O 1
ATOM 1382 N N . ALA A 1 174 ? -5.195 29.516 11.516 1 93.62 174 ALA A N 1
ATOM 1383 C CA . ALA A 1 174 ? -5.586 29.375 10.109 1 93.62 174 ALA A CA 1
ATOM 1384 C C . ALA A 1 174 ? -6.07 30.703 9.539 1 93.62 174 ALA A C 1
ATOM 1386 O O . ALA A 1 174 ? -6.59 31.547 10.273 1 93.62 174 ALA A O 1
ATOM 1387 N N . PRO A 1 175 ? -5.781 30.859 8.211 1 96.25 175 PRO A N 1
ATOM 1388 C CA . PRO A 1 175 ? -6.48 31.984 7.602 1 96.25 175 PRO A CA 1
ATOM 1389 C C . PRO A 1 175 ? -8 31.875 7.715 1 96.25 175 PRO A C 1
ATOM 1391 O O . PRO A 1 175 ? -8.539 30.781 7.77 1 96.25 175 PRO A O 1
ATOM 1394 N N . SER A 1 176 ? -8.586 33 7.789 1 96.81 176 SER A N 1
ATOM 1395 C CA . SER A 1 176 ? -10.039 33.031 7.871 1 96.81 176 SER A CA 1
ATOM 1396 C C . SER A 1 176 ? -10.664 33.406 6.531 1 96.81 176 SER A C 1
ATOM 1398 O O . SER A 1 176 ? -10.203 34.344 5.871 1 96.81 176 SER A O 1
ATOM 1400 N N . PRO A 1 177 ? -11.695 32.688 6.125 1 95.94 177 PRO A N 1
ATOM 1401 C CA . PRO A 1 177 ? -12.398 33.094 4.914 1 95.94 177 PRO A CA 1
ATOM 1402 C C . PRO A 1 177 ? -13.266 34.344 5.137 1 95.94 177 PRO A C 1
ATOM 1404 O O . PRO A 1 177 ? -13.719 34.969 4.172 1 95.94 177 PRO A O 1
ATOM 1407 N N . GLU A 1 178 ? -13.477 34.719 6.398 1 97.12 178 GLU A N 1
ATOM 1408 C CA . GLU A 1 178 ? -14.328 35.844 6.746 1 97.12 178 GLU A CA 1
ATOM 1409 C C . GLU A 1 178 ? -13.539 37.156 6.723 1 97.12 178 GLU A C 1
ATOM 1411 O O . GLU A 1 178 ? -12.352 37.188 7.066 1 97.12 178 GLU A O 1
ATOM 1416 N N . PRO A 1 179 ? -14.164 38.25 6.402 1 96.94 179 PRO A N 1
ATOM 1417 C CA . PRO A 1 179 ? -13.477 39.531 6.301 1 96.94 179 PRO A CA 1
ATOM 1418 C C . PRO A 1 179 ? -13.219 40.188 7.66 1 96.94 179 PRO A C 1
ATOM 1420 O O . PRO A 1 179 ? -12.359 41.062 7.781 1 96.94 179 PRO A O 1
ATOM 1423 N N . ASP A 1 180 ? -13.977 39.719 8.703 1 97.69 180 ASP A N 1
ATOM 1424 C CA . ASP A 1 180 ? -13.891 40.5 9.945 1 97.69 180 ASP A CA 1
ATOM 1425 C C . ASP A 1 180 ? -13.766 39.562 11.148 1 97.69 180 ASP A C 1
ATOM 1427 O O . ASP A 1 180 ? -13.961 39.969 12.289 1 97.69 180 ASP A O 1
ATOM 1431 N N . GLU A 1 181 ? -13.492 38.281 10.898 1 98.06 181 GLU A N 1
ATOM 1432 C CA . GLU A 1 181 ? -13.367 37.312 11.977 1 98.06 181 GLU A CA 1
ATOM 1433 C C . GLU A 1 181 ? -12.07 36.5 11.852 1 98.06 181 GLU A C 1
ATOM 1435 O O . GLU A 1 181 ? -11.773 35.969 10.789 1 98.06 181 GLU A O 1
ATOM 1440 N N . LEU A 1 182 ? -11.305 36.531 12.891 1 98.12 182 LEU A N 1
ATOM 1441 C CA . LEU A 1 182 ? -10.078 35.75 12.953 1 98.12 182 LEU A CA 1
ATOM 1442 C C . LEU A 1 182 ? -10.305 34.438 13.703 1 98.12 182 LEU A C 1
ATOM 1444 O O . LEU A 1 182 ? -11.039 34.406 14.695 1 98.12 182 LEU A O 1
ATOM 1448 N N . ILE A 1 183 ? -9.781 33.375 13.242 1 96.56 183 ILE A N 1
ATOM 1449 C CA . ILE A 1 183 ? -9.836 32.094 13.914 1 96.56 183 ILE A CA 1
ATOM 1450 C C . ILE A 1 183 ? -8.656 31.938 14.875 1 96.56 183 ILE A C 1
ATOM 1452 O O . ILE A 1 183 ? -7.508 32.156 14.484 1 96.56 183 ILE A O 1
ATOM 1456 N N . VAL A 1 184 ? -8.922 31.656 16.094 1 97.94 184 VAL A N 1
ATOM 1457 C CA . VAL A 1 184 ? -7.859 31.438 17.078 1 97.94 184 VAL A CA 1
ATOM 1458 C C . VAL A 1 184 ? -8.047 30.078 17.734 1 97.94 184 VAL A C 1
ATOM 1460 O O . VAL A 1 184 ? -9.172 29.594 17.875 1 97.94 184 VAL A O 1
ATOM 1463 N N . PHE A 1 185 ? -6.969 29.422 18.094 1 97.62 185 PHE A N 1
ATOM 1464 C CA . PHE A 1 185 ? -6.992 28.156 18.844 1 97.62 185 PHE A CA 1
ATOM 1465 C C . PHE A 1 185 ? -6.43 28.359 20.234 1 97.62 185 PHE A C 1
ATOM 1467 O O . PHE A 1 185 ? -5.402 29.016 20.422 1 97.62 185 PHE A O 1
ATOM 1474 N N . ASN A 1 186 ? -7.051 27.875 21.234 1 97.62 186 ASN A N 1
ATOM 1475 C CA . ASN A 1 186 ? -6.527 27.906 22.594 1 97.62 186 ASN A CA 1
ATOM 1476 C C . ASN A 1 186 ? -6.074 26.516 23.047 1 97.62 186 ASN A C 1
ATOM 1478 O O . ASN A 1 186 ? -5.527 26.375 24.141 1 97.62 186 ASN A O 1
ATOM 1482 N N . GLY A 1 187 ? -6.281 25.594 22.219 1 95.5 187 GLY A N 1
ATOM 1483 C CA . GLY A 1 187 ? -5.938 24.188 22.422 1 95.5 187 GLY A CA 1
ATOM 1484 C C . GLY A 1 187 ? -5.957 23.375 21.156 1 95.5 187 GLY A C 1
ATOM 1485 O O . GLY A 1 187 ? -6.273 23.906 20.078 1 95.5 187 GLY A O 1
ATOM 1486 N N . GLU A 1 188 ? -5.555 22.188 21.25 1 94.62 188 GLU A N 1
ATOM 1487 C CA . GLU A 1 188 ? -5.516 21.344 20.062 1 94.62 188 GLU A CA 1
ATOM 1488 C C . GLU A 1 188 ? -5.918 19.906 20.375 1 94.62 188 GLU A C 1
ATOM 1490 O O . GLU A 1 188 ? -5.957 19.516 21.547 1 94.62 188 GLU A O 1
ATOM 1495 N N . ARG A 1 189 ? -6.309 19.141 19.359 1 95.25 189 ARG A N 1
ATOM 1496 C CA . ARG A 1 189 ? -6.523 17.703 19.453 1 95.25 189 ARG A CA 1
ATOM 1497 C C . ARG A 1 189 ? -5.207 16.969 19.672 1 95.25 189 ARG A C 1
ATOM 1499 O O . ARG A 1 189 ? -4.129 17.562 19.547 1 95.25 189 ARG A O 1
ATOM 1506 N N . THR A 1 190 ? -5.352 15.797 20.141 1 95.25 190 THR A N 1
ATOM 1507 C CA . THR A 1 190 ? -4.164 14.977 20.328 1 95.25 190 THR A CA 1
ATOM 1508 C C . THR A 1 190 ? -3.855 14.156 19.094 1 95.25 190 THR A C 1
ATOM 1510 O O . THR A 1 190 ? -4.664 13.32 18.672 1 95.25 190 THR A O 1
ATOM 1513 N N . SER A 1 191 ? -2.686 14.367 18.531 1 94.12 191 SER A N 1
ATOM 1514 C CA . SER A 1 191 ? -2.277 13.656 17.328 1 94.12 191 SER A CA 1
ATOM 1515 C C . SER A 1 191 ? -1.709 12.281 17.672 1 94.12 191 SER A C 1
ATOM 1517 O O . SER A 1 191 ? -0.778 12.172 18.469 1 94.12 191 SER A O 1
ATOM 1519 N N . ARG A 1 192 ? -2.252 11.305 17.109 1 95.25 192 ARG A N 1
ATOM 1520 C CA . ARG A 1 192 ? -1.728 9.945 17.141 1 95.25 192 ARG A CA 1
ATOM 1521 C C . ARG A 1 192 ? -1.704 9.336 15.734 1 95.25 192 ARG A C 1
ATOM 1523 O O . ARG A 1 192 ? -2.754 9.148 15.117 1 95.25 192 ARG A O 1
ATOM 1530 N N . GLN A 1 193 ? -0.564 9.094 15.273 1 96.06 193 GLN A N 1
ATOM 1531 C CA . GLN A 1 193 ? -0.368 8.445 13.984 1 96.06 193 GLN A CA 1
ATOM 1532 C C . GLN A 1 193 ? 0.028 6.98 14.156 1 96.06 193 GLN A C 1
ATOM 1534 O O . GLN A 1 193 ? 0.984 6.672 14.867 1 96.06 193 GLN A O 1
ATOM 1539 N N . VAL A 1 194 ? -0.762 6.125 13.469 1 97.88 194 VAL A N 1
ATOM 1540 C CA . VAL A 1 194 ? -0.665 4.695 13.758 1 97.88 194 VAL A CA 1
ATOM 1541 C C . VAL A 1 194 ? -0.403 3.926 12.469 1 97.88 194 VAL A C 1
ATOM 1543 O O . VAL A 1 194 ? -0.982 4.238 11.422 1 97.88 194 VAL A O 1
ATOM 1546 N N . LYS A 1 195 ? 0.502 3.059 12.539 1 98.44 195 LYS A N 1
ATOM 1547 C CA . LYS A 1 195 ? 0.712 2.08 11.477 1 98.44 195 LYS A CA 1
ATOM 1548 C C . LYS A 1 195 ? 0.284 0.685 11.922 1 98.44 195 LYS A C 1
ATOM 1550 O O . LYS A 1 195 ? 0.748 0.185 12.945 1 98.44 195 LYS A O 1
ATOM 1555 N N . VAL A 1 196 ? -0.581 0.073 11.195 1 98.88 196 VAL A N 1
ATOM 1556 C CA . VAL A 1 196 ? -1.013 -1.294 11.469 1 98.88 196 VAL A CA 1
ATOM 1557 C C . VAL A 1 196 ? -0.402 -2.244 10.438 1 98.88 196 VAL A C 1
ATOM 1559 O O . VAL A 1 196 ? -0.47 -1.991 9.234 1 98.88 196 VAL A O 1
ATOM 1562 N N . THR A 1 197 ? 0.214 -3.27 10.906 1 98.75 197 THR A N 1
ATOM 1563 C CA . THR A 1 197 ? 0.838 -4.285 10.062 1 98.75 197 THR A CA 1
ATOM 1564 C C . THR A 1 197 ? 0.085 -5.609 10.164 1 98.75 197 THR A C 1
ATOM 1566 O O . THR A 1 197 ? -0.118 -6.129 11.266 1 98.75 197 THR A O 1
ATOM 1569 N N . CYS A 1 198 ? -0.31 -6.109 9.047 1 98.56 198 CYS A N 1
ATOM 1570 C CA . CYS A 1 198 ? -1.035 -7.371 8.961 1 98.56 198 CYS A CA 1
ATOM 1571 C C . CYS A 1 198 ? -0.182 -8.445 8.297 1 98.56 198 CYS A C 1
ATOM 1573 O O . CYS A 1 198 ? 0.106 -8.367 7.102 1 98.56 198 CYS A O 1
ATOM 1575 N N . LYS A 1 199 ? 0.15 -9.453 9.023 1 97.25 199 LYS A N 1
ATOM 1576 C CA . LYS A 1 199 ? 0.952 -10.555 8.492 1 97.25 199 LYS A CA 1
ATOM 1577 C C . LYS A 1 199 ? 0.079 -11.758 8.148 1 97.25 199 LYS A C 1
ATOM 1579 O O . LYS A 1 199 ? -0.95 -11.984 8.789 1 97.25 199 LYS A O 1
ATOM 1584 N N . GLY A 1 200 ? 0.431 -12.461 7.137 1 94.44 200 GLY A N 1
ATOM 1585 C CA . GLY A 1 200 ? -0.199 -13.703 6.719 1 94.44 200 GLY A CA 1
ATOM 1586 C C . GLY A 1 200 ? 0.768 -14.672 6.062 1 94.44 200 GLY A C 1
ATOM 1587 O O . GLY A 1 200 ? 1.968 -14.398 5.98 1 94.44 200 GLY A O 1
ATOM 1588 N N . GLU A 1 201 ? 0.226 -15.797 5.652 1 91.5 201 GLU A N 1
ATOM 1589 C CA . GLU A 1 201 ? 1.031 -16.812 4.98 1 91.5 201 GLU A CA 1
ATOM 1590 C C . GLU A 1 201 ? 1.085 -16.562 3.475 1 91.5 201 GLU A C 1
ATOM 1592 O O . GLU A 1 201 ? 0.07 -16.234 2.859 1 91.5 201 GLU A O 1
ATOM 1597 N N . PRO A 1 202 ? 2.275 -16.688 2.967 1 89.81 202 PRO A N 1
ATOM 1598 C CA . PRO A 1 202 ? 2.34 -16.594 1.506 1 89.81 202 PRO A CA 1
ATOM 1599 C C . PRO A 1 202 ? 1.769 -17.828 0.813 1 89.81 202 PRO A C 1
ATOM 1601 O O . PRO A 1 202 ? 1.604 -18.875 1.446 1 89.81 202 PRO A O 1
ATOM 1604 N N . GLY A 1 203 ? 1.502 -17.734 -0.452 1 89.12 203 GLY A N 1
ATOM 1605 C CA . GLY A 1 203 ? 0.944 -18.797 -1.279 1 89.12 203 GLY A CA 1
ATOM 1606 C C . GLY A 1 203 ? 0.532 -18.312 -2.66 1 89.12 203 GLY A C 1
ATOM 1607 O O . GLY A 1 203 ? 0.698 -17.141 -2.99 1 89.12 203 GLY A O 1
ATOM 1608 N N . HIS A 1 204 ? 0.144 -19.281 -3.391 1 88.62 204 HIS A N 1
ATOM 1609 C CA . HIS A 1 204 ? -0.345 -18.953 -4.727 1 88.62 204 HIS A CA 1
ATOM 1610 C C . HIS A 1 204 ? -1.573 -18.047 -4.656 1 88.62 204 HIS A C 1
ATOM 1612 O O . HIS A 1 204 ? -2.428 -18.219 -3.785 1 88.62 204 HIS A O 1
ATOM 1618 N N . GLY A 1 205 ? -1.734 -17.109 -5.52 1 90 205 GLY A N 1
ATOM 1619 C CA . GLY A 1 205 ? -2.779 -16.094 -5.543 1 90 205 GLY A CA 1
ATOM 1620 C C . GLY A 1 205 ? -4.164 -16.672 -5.762 1 90 205 GLY A C 1
ATOM 1621 O O . GLY A 1 205 ? -5.168 -15.984 -5.551 1 90 205 GLY A O 1
ATOM 1622 N N . ALA A 1 206 ? -4.242 -17.922 -6.078 1 89.5 206 ALA A N 1
ATOM 1623 C CA . ALA A 1 206 ? -5.523 -18.547 -6.383 1 89.5 206 ALA A CA 1
ATOM 1624 C C . ALA A 1 206 ? -6.109 -19.234 -5.148 1 89.5 206 ALA A C 1
ATOM 1626 O O . ALA A 1 206 ? -7.242 -19.719 -5.18 1 89.5 206 ALA A O 1
ATOM 1627 N N . LEU A 1 207 ? -5.445 -19.219 -4.078 1 87.19 207 LEU A N 1
ATOM 1628 C CA . LEU A 1 207 ? -5.879 -19.922 -2.877 1 87.19 207 LEU A CA 1
ATOM 1629 C C . LEU A 1 207 ? -6.914 -19.094 -2.113 1 87.19 207 LEU A C 1
ATOM 1631 O O . LEU A 1 207 ? -6.902 -17.859 -2.168 1 87.19 207 LEU A O 1
ATOM 1635 N N . LEU A 1 208 ? -7.816 -19.781 -1.347 1 89.75 208 LEU A N 1
ATOM 1636 C CA . LEU A 1 208 ? -8.805 -19.094 -0.525 1 89.75 208 LEU A CA 1
ATOM 1637 C C . LEU A 1 208 ? -8.625 -19.438 0.948 1 89.75 208 LEU A C 1
ATOM 1639 O O . LEU A 1 208 ? -8.891 -18.609 1.823 1 89.75 208 LEU A O 1
ATOM 1643 N N . ASP A 1 209 ? -8.258 -20.656 1.174 1 82 209 ASP A N 1
ATOM 1644 C CA . ASP A 1 209 ? -8.242 -21.156 2.545 1 82 209 ASP A CA 1
ATOM 1645 C C . ASP A 1 209 ? -6.836 -21.125 3.133 1 82 209 ASP A C 1
ATOM 1647 O O . ASP A 1 209 ? -6.18 -22.156 3.268 1 82 209 ASP A O 1
ATOM 1651 N N . ILE A 1 210 ? -6.422 -19.969 3.553 1 84.38 210 ILE A N 1
ATOM 1652 C CA . ILE A 1 210 ? -5.094 -19.719 4.109 1 84.38 210 ILE A CA 1
ATOM 1653 C C . ILE A 1 210 ? -5.137 -18.516 5.043 1 84.38 210 ILE A C 1
ATOM 1655 O O . ILE A 1 210 ? -6.074 -17.719 4.992 1 84.38 210 ILE A O 1
ATOM 1659 N N . ASP A 1 211 ? -4.242 -18.5 6.023 1 91.31 211 ASP A N 1
ATOM 1660 C CA . ASP A 1 211 ? -4.062 -17.281 6.812 1 91.31 211 ASP A CA 1
ATOM 1661 C C . ASP A 1 211 ? -3.697 -16.094 5.922 1 91.31 211 ASP A C 1
ATOM 1663 O O . ASP A 1 211 ? -2.533 -15.93 5.551 1 91.31 211 ASP A O 1
ATOM 1667 N N . ASN A 1 212 ? -4.645 -15.242 5.637 1 92.5 212 ASN A N 1
ATOM 1668 C CA . ASN A 1 212 ? -4.59 -14.281 4.539 1 92.5 212 ASN A CA 1
ATOM 1669 C C . ASN A 1 212 ? -4.387 -12.859 5.047 1 92.5 212 ASN A C 1
ATOM 1671 O O . ASN A 1 212 ? -5.262 -12.305 5.719 1 92.5 212 ASN A O 1
ATOM 1675 N N . ALA A 1 213 ? -3.252 -12.273 4.688 1 97.19 213 ALA A N 1
ATOM 1676 C CA . ALA A 1 213 ? -2.953 -10.898 5.082 1 97.19 213 ALA A CA 1
ATOM 1677 C C . ALA A 1 213 ? -4.008 -9.938 4.543 1 97.19 213 ALA A C 1
ATOM 1679 O O . ALA A 1 213 ? -4.336 -8.938 5.195 1 97.19 213 ALA A O 1
ATOM 1680 N N . GLY A 1 214 ? -4.551 -10.242 3.357 1 97.62 214 GLY A N 1
ATOM 1681 C CA . GLY A 1 214 ? -5.562 -9.398 2.748 1 97.62 214 GLY A CA 1
ATOM 1682 C C . GLY A 1 214 ? -6.84 -9.312 3.564 1 97.62 214 GLY A C 1
ATOM 1683 O O . GLY A 1 214 ? -7.414 -8.227 3.721 1 97.62 214 GLY A O 1
ATOM 1684 N N . GLU A 1 215 ? -7.305 -10.422 4.09 1 97.5 215 GLU A N 1
ATOM 1685 C CA . GLU A 1 215 ? -8.5 -10.438 4.922 1 97.5 215 GLU A CA 1
ATOM 1686 C C . GLU A 1 215 ? -8.289 -9.648 6.211 1 97.5 215 GLU A C 1
ATOM 1688 O O . GLU A 1 215 ? -9.172 -8.914 6.648 1 97.5 215 GLU A O 1
ATOM 1693 N N . LYS A 1 216 ? -7.145 -9.867 6.82 1 98.38 216 LYS A N 1
ATOM 1694 C CA . LYS A 1 216 ? -6.809 -9.148 8.047 1 98.38 216 LYS A CA 1
ATOM 1695 C C . LYS A 1 216 ? -6.719 -7.648 7.801 1 98.38 216 LYS A C 1
ATOM 1697 O O . LYS A 1 216 ? -7.238 -6.852 8.586 1 98.38 216 LYS A O 1
ATOM 1702 N N . PHE A 1 217 ? -6.055 -7.285 6.699 1 98.69 217 PHE A N 1
ATOM 1703 C CA . PHE A 1 217 ? -5.926 -5.898 6.273 1 98.69 217 PHE A CA 1
ATOM 1704 C C . PHE A 1 217 ? -7.301 -5.258 6.098 1 98.69 217 PHE A C 1
ATOM 1706 O O . PHE A 1 217 ? -7.539 -4.148 6.582 1 98.69 217 PHE A O 1
ATOM 1713 N N . TYR A 1 218 ? -8.234 -5.941 5.434 1 98.44 218 TYR A N 1
ATOM 1714 C CA . TYR A 1 218 ? -9.586 -5.445 5.223 1 98.44 218 TYR A CA 1
ATOM 1715 C C . TYR A 1 218 ? -10.312 -5.258 6.551 1 98.44 218 TYR A C 1
ATOM 1717 O O . TYR A 1 218 ? -11.047 -4.285 6.727 1 98.44 218 TYR A O 1
ATOM 1725 N N . THR A 1 219 ? -10.117 -6.172 7.473 1 98.56 219 THR A N 1
ATOM 1726 C CA . THR A 1 219 ? -10.742 -6.059 8.789 1 98.56 219 THR A CA 1
ATOM 1727 C C . THR A 1 219 ? -10.281 -4.785 9.492 1 98.56 219 THR A C 1
ATOM 1729 O O . THR A 1 219 ? -11.102 -4.035 10.031 1 98.56 219 THR A O 1
ATOM 1732 N N . ILE A 1 220 ? -9.023 -4.535 9.469 1 98.69 220 ILE A N 1
ATOM 1733 C CA . ILE A 1 220 ? -8.453 -3.354 10.109 1 98.69 220 ILE A CA 1
ATOM 1734 C C . ILE A 1 220 ? -8.984 -2.092 9.438 1 98.69 220 ILE A C 1
ATOM 1736 O O . ILE A 1 220 ? -9.414 -1.152 10.109 1 98.69 220 ILE A O 1
ATOM 1740 N N . LEU A 1 221 ? -8.969 -2.08 8.078 1 98.69 221 LEU A N 1
ATOM 1741 C CA . LEU A 1 221 ? -9.492 -0.925 7.355 1 98.69 221 LEU A CA 1
ATOM 1742 C C . LEU A 1 221 ? -10.953 -0.678 7.711 1 98.69 221 LEU A C 1
ATOM 1744 O O . LEU A 1 221 ? -11.367 0.47 7.879 1 98.69 221 LEU A O 1
ATOM 1748 N N . SER A 1 222 ? -11.68 -1.756 7.793 1 98.5 222 SER A N 1
ATOM 1749 C CA . SER A 1 222 ? -13.102 -1.642 8.094 1 98.5 222 SER A CA 1
ATOM 1750 C C . SER A 1 222 ? -13.328 -0.987 9.453 1 98.5 222 SER A C 1
ATOM 1752 O O . SER A 1 222 ? -14.219 -0.142 9.602 1 98.5 222 SER A O 1
ATOM 1754 N N . LYS A 1 223 ? -12.547 -1.362 10.43 1 98.62 223 LYS A N 1
ATOM 1755 C CA . LYS A 1 223 ? -12.68 -0.805 11.773 1 98.62 223 LYS A CA 1
ATOM 1756 C C . LYS A 1 223 ? -12.375 0.69 11.781 1 98.62 223 LYS A C 1
ATOM 1758 O O . LYS A 1 223 ? -13.195 1.493 12.234 1 98.62 223 LYS A O 1
ATOM 1763 N N . PHE A 1 224 ? -11.273 1.073 11.242 1 98.62 224 PHE A N 1
ATOM 1764 C CA . PHE A 1 224 ? -10.844 2.467 11.258 1 98.62 224 PHE A CA 1
ATOM 1765 C C . PHE A 1 224 ? -11.781 3.326 10.414 1 98.62 224 PHE A C 1
ATOM 1767 O O . PHE A 1 224 ? -12.18 4.414 10.836 1 98.62 224 PHE A O 1
ATOM 1774 N N . MET A 1 225 ? -12.117 2.824 9.242 1 98.19 225 MET A N 1
ATOM 1775 C CA . MET A 1 225 ? -12.922 3.625 8.32 1 98.19 225 MET A CA 1
ATOM 1776 C C . MET A 1 225 ? -14.367 3.734 8.812 1 98.19 225 MET A C 1
ATOM 1778 O O . MET A 1 225 ? -15.039 4.734 8.562 1 98.19 225 MET A O 1
ATOM 1782 N N . SER A 1 226 ? -14.836 2.695 9.547 1 97.94 226 SER A N 1
ATOM 1783 C CA . SER A 1 226 ? -16.156 2.805 10.18 1 97.94 226 SER A CA 1
ATOM 1784 C C . SER A 1 226 ? -16.156 3.891 11.25 1 97.94 226 SER A C 1
ATOM 1786 O O . SER A 1 226 ? -17.109 4.672 11.344 1 97.94 226 SER A O 1
ATOM 1788 N N . LEU A 1 227 ? -15.164 3.906 12.047 1 98 227 LEU A N 1
ATOM 1789 C CA . LEU A 1 227 ? -15.062 4.953 13.055 1 98 227 LEU A CA 1
ATOM 1790 C C . LEU A 1 227 ? -14.969 6.328 12.406 1 98 227 LEU A C 1
ATOM 1792 O O . LEU A 1 227 ? -15.578 7.289 12.883 1 98 227 LEU A O 1
ATOM 1796 N N . ARG A 1 228 ? -14.172 6.457 11.344 1 97.56 228 ARG A N 1
ATOM 1797 C CA . ARG A 1 228 ? -14.078 7.703 10.586 1 97.56 228 ARG A CA 1
ATOM 1798 C C . ARG A 1 228 ? -15.461 8.18 10.156 1 97.56 228 ARG A C 1
ATOM 1800 O O . ARG A 1 228 ? -15.789 9.367 10.297 1 97.56 228 ARG A O 1
ATOM 1807 N N . ALA A 1 229 ? -16.203 7.266 9.578 1 96.69 229 ALA A N 1
ATOM 1808 C CA . ALA A 1 229 ? -17.547 7.605 9.086 1 96.69 229 ALA A CA 1
ATOM 1809 C C . ALA A 1 229 ? -18.438 8.078 10.227 1 96.69 229 ALA A C 1
ATOM 1811 O O . ALA A 1 229 ? -19.234 9.008 10.055 1 96.69 229 ALA A O 1
ATOM 1812 N N . GLU A 1 230 ? -18.375 7.43 11.344 1 97 230 GLU A N 1
ATOM 1813 C CA . GLU A 1 230 ? -19.156 7.816 12.516 1 97 230 GLU A CA 1
ATOM 1814 C C . GLU A 1 230 ? -18.797 9.227 12.977 1 97 230 GLU A C 1
ATOM 1816 O O . GLU A 1 230 ? -19.688 10.031 13.266 1 97 230 GLU A O 1
ATOM 1821 N N . GLU A 1 231 ? -17.547 9.523 13.094 1 96.69 231 GLU A N 1
ATOM 1822 C CA . GLU A 1 231 ? -17.078 10.836 13.516 1 96.69 231 GLU A CA 1
ATOM 1823 C C . GLU A 1 231 ? -17.453 11.914 12.5 1 96.69 231 GLU A C 1
ATOM 1825 O O . GLU A 1 231 ? -17.828 13.023 12.875 1 96.69 231 GLU A O 1
ATOM 1830 N N . LYS A 1 232 ? -17.312 11.57 11.219 1 95.69 232 LYS A N 1
ATOM 1831 C CA . LYS A 1 232 ? -17.672 12.5 10.156 1 95.69 232 LYS A CA 1
ATOM 1832 C C . LYS A 1 232 ? -19.141 12.883 10.25 1 95.69 232 LYS A C 1
ATOM 1834 O O . LYS A 1 232 ? -19.5 14.039 10.023 1 95.69 232 LYS A O 1
ATOM 1839 N N . ARG A 1 233 ? -19.984 12.008 10.602 1 95.81 233 ARG A N 1
ATOM 1840 C CA . ARG A 1 233 ? -21.422 12.258 10.711 1 95.81 233 ARG A CA 1
ATOM 1841 C C . ARG A 1 233 ? -21.703 13.336 11.758 1 95.81 233 ARG A C 1
ATOM 1843 O O . ARG A 1 233 ? -22.656 14.102 11.617 1 95.81 233 ARG A O 1
ATOM 1850 N N . LYS A 1 234 ? -20.906 13.391 12.766 1 95.12 234 LYS A N 1
ATOM 1851 C CA . LYS A 1 234 ? -21.094 14.383 13.82 1 95.12 234 LYS A CA 1
ATOM 1852 C C . LYS A 1 234 ? -20.906 15.797 13.289 1 95.12 234 LYS A C 1
ATOM 1854 O O . LYS A 1 234 ? -21.422 16.75 13.867 1 95.12 234 LYS A O 1
ATOM 1859 N N . THR A 1 235 ? -20.094 15.922 12.234 1 94.5 235 THR A N 1
ATOM 1860 C CA . THR A 1 235 ? -19.781 17.25 11.703 1 94.5 235 THR A CA 1
ATOM 1861 C C . THR A 1 235 ? -20.859 17.688 10.711 1 94.5 235 THR A C 1
ATOM 1863 O O . THR A 1 235 ? -20.844 18.844 10.266 1 94.5 235 THR A O 1
ATOM 1866 N N . LEU A 1 236 ? -21.766 16.812 10.328 1 92.88 236 LEU A N 1
ATOM 1867 C CA . LEU A 1 236 ? -22.797 17.078 9.344 1 92.88 236 LEU A CA 1
ATOM 1868 C C . LEU A 1 236 ? -24.109 17.453 10.023 1 92.88 236 LEU A C 1
ATOM 1870 O O . LEU A 1 236 ? -24.312 17.156 11.203 1 92.88 236 LEU A O 1
ATOM 1874 N N . PRO A 1 237 ? -25.031 18.203 9.266 1 92.25 237 PRO A N 1
ATOM 1875 C CA . PRO A 1 237 ? -26.359 18.469 9.828 1 92.25 237 PRO A CA 1
ATOM 1876 C C . PRO A 1 237 ? -27.094 17.203 10.234 1 92.25 237 PRO A C 1
ATOM 1878 O O . PRO A 1 237 ? -26.984 16.172 9.547 1 92.25 237 PRO A O 1
ATOM 1881 N N . PRO A 1 238 ? -27.734 17.25 11.266 1 91.38 238 PRO A N 1
ATOM 1882 C CA . PRO A 1 238 ? -28.078 18.422 12.078 1 91.38 238 PRO A CA 1
ATOM 1883 C C . PRO A 1 238 ? -27.109 18.641 13.234 1 91.38 238 PRO A C 1
ATOM 1885 O O . PRO A 1 238 ? -27.234 19.625 13.977 1 91.38 238 PRO A O 1
ATOM 1888 N N . ILE A 1 239 ? -26.156 17.766 13.547 1 89 239 ILE A N 1
ATOM 1889 C CA . ILE A 1 239 ? -25.297 17.844 14.719 1 89 239 ILE A CA 1
ATOM 1890 C C . ILE A 1 239 ? -24.344 19.016 14.602 1 89 239 ILE A C 1
ATOM 1892 O O . ILE A 1 239 ? -24.219 19.828 15.531 1 89 239 ILE A O 1
ATOM 1896 N N . ASN A 1 240 ? -23.609 19.172 13.469 1 91.19 240 ASN A N 1
ATOM 1897 C CA . ASN A 1 240 ? -22.766 20.297 13.102 1 91.19 240 ASN A CA 1
ATOM 1898 C C . ASN A 1 240 ? -21.672 20.562 14.148 1 91.19 240 ASN A C 1
ATOM 1900 O O . ASN A 1 240 ? -21.422 21.703 14.508 1 91.19 240 ASN A O 1
ATOM 1904 N N . THR A 1 241 ? -21.188 19.531 14.734 1 90.81 241 THR A N 1
ATOM 1905 C CA . THR A 1 241 ? -20.047 19.672 15.641 1 90.81 241 THR A CA 1
ATOM 1906 C C . THR A 1 241 ? -18.828 20.203 14.898 1 90.81 241 THR A C 1
ATOM 1908 O O . THR A 1 241 ? -18.562 19.797 13.766 1 90.81 241 THR A O 1
ATOM 1911 N N . PHE A 1 242 ? -18.094 21.203 15.516 1 90.38 242 PHE A N 1
ATOM 1912 C CA . PHE A 1 242 ? -16.875 21.734 14.906 1 90.38 242 PHE A CA 1
ATOM 1913 C C . PHE A 1 242 ? -15.828 20.641 14.742 1 90.38 242 PHE A C 1
ATOM 1915 O O . PHE A 1 242 ? -15.664 19.797 15.633 1 90.38 242 PHE A O 1
ATOM 1922 N N . ILE A 1 243 ? -15.125 20.578 13.711 1 92.62 243 ILE A N 1
ATOM 1923 C CA . ILE A 1 243 ? -14.188 19.516 13.344 1 92.62 243 ILE A CA 1
ATOM 1924 C C . ILE A 1 243 ? -13.133 19.375 14.43 1 92.62 243 ILE A C 1
ATOM 1926 O O . ILE A 1 243 ? -12.648 18.266 14.688 1 92.62 243 ILE A O 1
ATOM 1930 N N . GLY A 1 244 ? -12.797 20.438 15.125 1 93.44 244 GLY A N 1
ATOM 1931 C CA . GLY A 1 244 ? -11.812 20.391 16.188 1 93.44 244 GLY A CA 1
ATOM 1932 C C . GLY A 1 244 ? -12.297 19.641 17.422 1 93.44 244 GLY A C 1
ATOM 1933 O O . GLY A 1 244 ? -11.5 19.297 18.297 1 93.44 244 GLY A O 1
ATOM 1934 N N . ASP A 1 245 ? -13.562 19.391 17.438 1 93.5 245 ASP A N 1
ATOM 1935 C CA . ASP A 1 245 ? -14.156 18.766 18.625 1 93.5 245 ASP A CA 1
ATOM 1936 C C . ASP A 1 245 ? -14.555 17.328 18.328 1 93.5 245 ASP A C 1
ATOM 1938 O O . ASP A 1 245 ? -15.234 16.688 19.125 1 93.5 245 ASP A O 1
ATOM 1942 N N . VAL A 1 246 ? -14.164 16.812 17.156 1 95.88 246 VAL A N 1
ATOM 1943 C CA . VAL A 1 246 ? -14.391 15.414 16.844 1 95.88 246 VAL A CA 1
ATOM 1944 C C . VAL A 1 246 ? -13.055 14.727 16.547 1 95.88 246 VAL A C 1
ATOM 1946 O O . VAL A 1 246 ? -12.055 15.398 16.281 1 95.88 246 VAL A O 1
ATOM 1949 N N . THR A 1 247 ? -13.078 13.375 16.70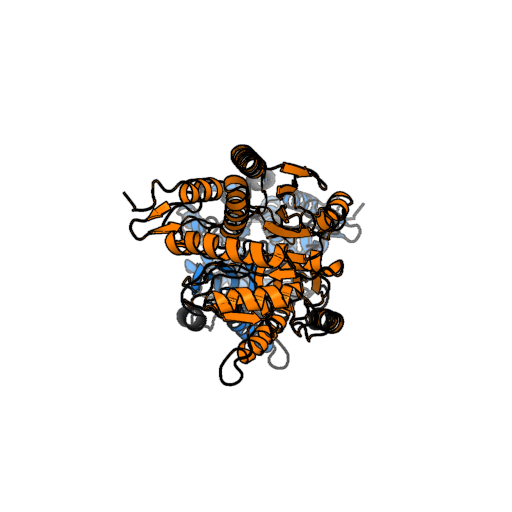3 1 96.94 247 THR A N 1
ATOM 1950 C CA . THR A 1 247 ? -11.906 12.594 16.312 1 96.94 247 THR A CA 1
ATOM 1951 C C . THR A 1 247 ? -11.883 12.367 14.812 1 96.94 247 THR A C 1
ATOM 1953 O O . THR A 1 247 ? -12.875 11.938 14.227 1 96.94 247 THR A O 1
ATOM 1956 N N . THR A 1 248 ? -10.805 12.727 14.188 1 96.75 248 THR A N 1
ATOM 1957 C CA . THR A 1 248 ? -10.68 12.453 12.758 1 96.75 248 THR A CA 1
ATOM 1958 C C . THR A 1 248 ? -9.727 11.297 12.508 1 96.75 248 THR A C 1
ATOM 1960 O O . THR A 1 248 ? -8.711 11.156 13.195 1 96.75 248 THR A O 1
ATOM 1963 N N . ILE A 1 249 ? -10.055 10.453 11.602 1 97.44 249 ILE A N 1
ATOM 1964 C CA . ILE A 1 249 ? -9.266 9.312 11.156 1 97.44 249 ILE A CA 1
ATOM 1965 C C . ILE A 1 249 ? -9.133 9.344 9.633 1 97.44 249 ILE A C 1
ATOM 1967 O O . ILE A 1 249 ? -10.141 9.359 8.914 1 97.44 249 ILE A O 1
ATOM 1971 N N . ASN A 1 250 ? -7.902 9.359 9.156 1 97.75 250 ASN A N 1
ATOM 1972 C CA . ASN A 1 250 ? -7.676 9.328 7.719 1 97.75 250 ASN A CA 1
ATOM 1973 C C . ASN A 1 250 ? -6.625 8.289 7.336 1 97.75 250 ASN A C 1
ATOM 1975 O O . ASN A 1 250 ? -5.547 8.242 7.938 1 97.75 250 ASN A O 1
ATOM 1979 N N . LEU A 1 251 ? -7 7.387 6.395 1 98.44 251 LEU A N 1
ATOM 1980 C CA . LEU A 1 251 ? -6.023 6.504 5.77 1 98.44 251 LEU A CA 1
ATOM 1981 C C . LEU A 1 251 ? -5.066 7.293 4.887 1 98.44 251 LEU A C 1
ATOM 1983 O O . LEU A 1 251 ? -5.477 7.875 3.877 1 98.44 251 LEU A O 1
ATOM 1987 N N . THR A 1 252 ? -3.752 7.234 5.238 1 97.38 252 THR A N 1
ATOM 1988 C CA . THR A 1 252 ? -2.863 8.156 4.539 1 97.38 252 THR A CA 1
ATOM 1989 C C . THR A 1 252 ? -1.811 7.391 3.742 1 97.38 252 THR A C 1
ATOM 1991 O O . THR A 1 252 ? -1.23 7.926 2.797 1 97.38 252 THR A O 1
ATOM 1994 N N . GLN A 1 253 ? -1.492 6.172 4.156 1 97.88 253 GLN A N 1
ATOM 1995 C CA . GLN A 1 253 ? -0.532 5.344 3.434 1 97.88 253 GLN A CA 1
ATOM 1996 C C . GLN A 1 253 ? -0.924 3.871 3.486 1 97.88 253 GLN A C 1
ATOM 1998 O O . GLN A 1 253 ? -1.481 3.406 4.484 1 97.88 253 GLN A O 1
ATOM 2003 N N . VAL A 1 254 ? -0.649 3.162 2.42 1 98.62 254 VAL A N 1
ATOM 2004 C CA . VAL A 1 254 ? -0.75 1.706 2.377 1 98.62 254 VAL A CA 1
ATOM 2005 C C . VAL A 1 254 ? 0.457 1.127 1.641 1 98.62 254 VAL A C 1
ATOM 2007 O O . VAL A 1 254 ? 0.987 1.749 0.717 1 98.62 254 VAL A O 1
ATOM 2010 N N . GLU A 1 255 ? 0.886 -0.039 2.08 1 98.25 255 GLU A N 1
ATOM 2011 C CA . GLU A 1 255 ? 2.004 -0.692 1.406 1 98.25 255 GLU A CA 1
ATOM 2012 C C . GLU A 1 255 ? 2 -2.197 1.661 1 98.25 255 GLU A C 1
ATOM 2014 O O . GLU A 1 255 ? 1.534 -2.652 2.707 1 98.25 255 GLU A O 1
ATOM 2019 N N . GLY A 1 256 ? 2.484 -2.912 0.664 1 97.5 256 GLY A N 1
ATOM 2020 C CA . GLY A 1 256 ? 2.693 -4.34 0.847 1 97.5 256 GLY A CA 1
ATOM 2021 C C . GLY A 1 256 ? 2.404 -5.152 -0.403 1 97.5 256 GLY A C 1
ATOM 2022 O O . GLY A 1 256 ? 1.724 -4.676 -1.313 1 97.5 256 GLY A O 1
ATOM 2023 N N . GLY A 1 257 ? 2.898 -6.41 -0.407 1 94.69 257 GLY A N 1
ATOM 2024 C CA . GLY A 1 257 ? 2.768 -7.312 -1.539 1 94.69 257 GLY A CA 1
ATOM 2025 C C . GLY A 1 257 ? 3.992 -7.328 -2.434 1 94.69 257 GLY A C 1
ATOM 2026 O O . GLY A 1 257 ? 4.633 -6.297 -2.639 1 94.69 257 GLY A O 1
ATOM 2027 N N . VAL A 1 258 ? 4.312 -8.484 -2.977 1 90.62 258 VAL A N 1
ATOM 2028 C CA . VAL A 1 258 ? 5.559 -8.609 -3.73 1 90.62 258 VAL A CA 1
ATOM 2029 C C . VAL A 1 258 ? 5.242 -8.875 -5.203 1 90.62 258 VAL A C 1
ATOM 2031 O O . VAL A 1 258 ? 5.949 -8.383 -6.09 1 90.62 258 VAL A O 1
ATOM 2034 N N . MET A 1 259 ? 4.254 -9.719 -5.48 1 91.38 259 MET A N 1
ATOM 2035 C CA . MET A 1 259 ? 3.812 -10.039 -6.836 1 91.38 259 MET A CA 1
ATOM 2036 C C . MET A 1 259 ? 2.297 -10.203 -6.891 1 91.38 259 MET A C 1
ATOM 2038 O O . MET A 1 259 ? 1.676 -10.594 -5.898 1 91.38 259 MET A O 1
ATOM 2042 N N . VAL A 1 260 ? 1.787 -9.953 -7.996 1 93.06 260 VAL A N 1
ATOM 2043 C CA . VAL A 1 260 ? 0.338 -9.945 -8.164 1 93.06 260 VAL A CA 1
ATOM 2044 C C . VAL A 1 260 ? -0.21 -11.359 -7.969 1 93.06 260 VAL A C 1
ATOM 2046 O O . VAL A 1 260 ? -1.339 -11.531 -7.504 1 93.06 260 VAL A O 1
ATOM 2049 N N . ASN A 1 261 ? 0.575 -12.43 -8.234 1 91.81 261 ASN A N 1
ATOM 2050 C CA . ASN A 1 261 ? 0.07 -13.797 -8.156 1 91.81 261 ASN A CA 1
ATOM 2051 C C . ASN A 1 261 ? 0.54 -14.5 -6.887 1 91.81 261 ASN A C 1
ATOM 2053 O O . ASN A 1 261 ? 0.465 -15.727 -6.789 1 91.81 261 ASN A O 1
ATOM 2057 N N . VAL A 1 262 ? 1.056 -13.781 -5.969 1 91.94 262 VAL A N 1
ATOM 2058 C CA . VAL A 1 262 ? 1.524 -14.32 -4.699 1 91.94 262 VAL A CA 1
ATOM 2059 C C . VAL A 1 262 ? 0.766 -13.672 -3.547 1 91.94 262 VAL A C 1
ATOM 2061 O O . VAL A 1 262 ? 0.679 -12.438 -3.471 1 91.94 262 VAL A O 1
ATOM 2064 N N . LEU A 1 263 ? 0.22 -14.477 -2.713 1 94.81 263 LEU A N 1
ATOM 2065 C CA . LEU A 1 263 ? -0.393 -13.938 -1.506 1 94.81 263 LEU A CA 1
ATOM 2066 C C . LEU A 1 263 ? 0.638 -13.203 -0.657 1 94.81 263 LEU A C 1
ATOM 2068 O O . LEU A 1 263 ? 1.738 -13.711 -0.43 1 94.81 263 LEU A O 1
ATOM 2072 N N . PRO A 1 264 ? 0.281 -12.016 -0.26 1 95.62 264 PRO A N 1
ATOM 2073 C CA . PRO A 1 264 ? 1.276 -11.219 0.451 1 95.62 264 PRO A CA 1
ATOM 2074 C C . PRO A 1 264 ? 1.542 -11.727 1.867 1 95.62 264 PRO A C 1
ATOM 2076 O O . PRO A 1 264 ? 0.617 -12.164 2.553 1 95.62 264 PRO A O 1
ATOM 2079 N N . GLU A 1 265 ? 2.773 -11.664 2.283 1 94.81 265 GLU A N 1
ATOM 2080 C CA . GLU A 1 265 ? 3.148 -11.992 3.654 1 94.81 265 GLU A CA 1
ATOM 2081 C C . GLU A 1 265 ? 2.801 -10.859 4.609 1 94.81 265 GLU A C 1
ATOM 2083 O O . GLU A 1 265 ? 2.574 -11.086 5.801 1 94.81 265 GLU A O 1
ATOM 2088 N N . VAL A 1 266 ? 2.877 -9.648 4.082 1 96.81 266 VAL A N 1
ATOM 2089 C CA . VAL A 1 266 ? 2.652 -8.484 4.93 1 96.81 266 VAL A CA 1
ATOM 2090 C C . VAL A 1 266 ? 1.929 -7.402 4.133 1 96.81 266 VAL A C 1
ATOM 2092 O O . VAL A 1 266 ? 2.283 -7.121 2.986 1 96.81 266 VAL A O 1
ATOM 2095 N N . LEU A 1 267 ? 0.892 -6.801 4.672 1 98.25 267 LEU A N 1
ATOM 2096 C CA . LEU A 1 267 ? 0.244 -5.562 4.25 1 98.25 267 LEU A CA 1
ATOM 2097 C C . LEU A 1 267 ? 0.163 -4.57 5.406 1 98.25 267 LEU A C 1
ATOM 2099 O O . LEU A 1 267 ? -0.05 -4.969 6.555 1 98.25 267 LEU A O 1
ATOM 2103 N N . SER A 1 268 ? 0.318 -3.314 5.137 1 98.69 268 SER A N 1
ATOM 2104 C CA . SER A 1 268 ? 0.234 -2.338 6.215 1 98.69 268 SER A CA 1
ATOM 2105 C C . SER A 1 268 ? -0.588 -1.122 5.801 1 98.69 268 SER A C 1
ATOM 2107 O O . SER A 1 268 ? -0.667 -0.796 4.613 1 98.69 268 SER A O 1
ATOM 2109 N N . ALA A 1 269 ? -1.183 -0.517 6.73 1 98.75 269 ALA A N 1
ATOM 2110 C CA . ALA A 1 269 ? -1.954 0.716 6.594 1 98.75 269 ALA A CA 1
ATOM 2111 C C . ALA A 1 269 ? -1.558 1.732 7.66 1 98.75 269 ALA A C 1
ATOM 2113 O O . ALA A 1 269 ? -1.323 1.368 8.82 1 98.75 269 ALA A O 1
ATOM 2114 N N . THR A 1 270 ? -1.438 2.932 7.254 1 98.62 270 THR A N 1
ATOM 2115 C CA . THR A 1 270 ? -1.106 4.02 8.164 1 98.62 270 THR A CA 1
ATOM 2116 C C . THR A 1 270 ? -2.256 5.02 8.258 1 98.62 270 THR A C 1
ATOM 2118 O O . THR A 1 270 ? -2.846 5.387 7.238 1 98.62 270 THR A O 1
ATOM 2121 N N . PHE A 1 271 ? -2.533 5.41 9.461 1 98.5 271 PHE A N 1
ATOM 2122 C CA . PHE A 1 271 ? -3.629 6.34 9.719 1 98.5 271 PHE A CA 1
ATOM 2123 C C . PHE A 1 271 ? -3.129 7.57 10.469 1 98.5 271 PHE A C 1
ATOM 2125 O O . PHE A 1 271 ? -2.295 7.457 11.367 1 98.5 271 PHE A O 1
ATOM 2132 N N . ASP A 1 272 ? -3.578 8.695 10.031 1 97.38 272 ASP A N 1
ATOM 2133 C CA . ASP A 1 272 ? -3.488 9.906 10.844 1 97.38 272 ASP A CA 1
ATOM 2134 C C . ASP A 1 272 ? -4.738 10.086 11.703 1 97.38 272 ASP A C 1
ATOM 2136 O O . ASP A 1 272 ? -5.84 10.258 11.18 1 97.38 272 ASP A O 1
ATOM 2140 N N . VAL A 1 273 ? -4.52 10.055 13.016 1 97.44 273 VAL A N 1
ATOM 2141 C CA . VAL A 1 273 ? -5.625 10.18 13.953 1 97.44 273 VAL A CA 1
ATOM 2142 C C . VAL A 1 273 ? -5.434 11.43 14.82 1 97.44 273 VAL A C 1
ATOM 2144 O O . VAL A 1 273 ? -4.383 11.609 15.438 1 97.44 273 VAL A O 1
ATOM 2147 N N . ARG A 1 274 ? -6.426 12.312 14.766 1 97.19 274 ARG A N 1
ATOM 2148 C CA . ARG A 1 274 ? -6.504 13.43 15.688 1 97.19 274 ARG A CA 1
ATOM 2149 C C . ARG A 1 274 ? -7.637 13.242 16.688 1 97.19 274 ARG A C 1
ATOM 2151 O O . ARG A 1 274 ? -8.812 13.383 16.344 1 97.19 274 ARG A O 1
ATOM 2158 N N . ILE A 1 275 ? -7.27 12.992 17.922 1 96.81 275 ILE A N 1
ATOM 2159 C CA . ILE A 1 275 ? -8.227 12.57 18.938 1 96.81 275 ILE A CA 1
ATOM 2160 C C . ILE A 1 275 ? -8.828 13.797 19.625 1 96.81 275 ILE A C 1
ATOM 2162 O O . ILE A 1 275 ? -8.102 14.672 20.094 1 96.81 275 ILE A O 1
ATOM 2166 N N . ALA A 1 276 ? -10.109 13.82 19.641 1 95.19 276 ALA A N 1
ATOM 2167 C CA . ALA A 1 276 ? -10.836 14.922 20.281 1 95.19 276 ALA A CA 1
ATOM 2168 C C . ALA A 1 276 ? -10.43 15.07 21.75 1 95.19 276 ALA A C 1
ATOM 2170 O O . ALA A 1 276 ? -10.07 14.094 22.391 1 95.19 276 ALA A O 1
ATOM 2171 N N . PRO A 1 277 ? -10.523 16.281 22.297 1 91.38 277 PRO A N 1
ATOM 2172 C CA . PRO A 1 277 ? -10.055 16.562 23.656 1 91.38 277 PRO A CA 1
ATOM 2173 C C . PRO A 1 277 ? -10.828 15.773 24.719 1 91.38 277 PRO A C 1
ATOM 2175 O O . PRO A 1 277 ? -10.305 15.531 25.812 1 91.38 277 PRO A O 1
ATOM 2178 N N . ASP A 1 278 ? -12.008 15.375 24.453 1 91.5 278 ASP A N 1
ATOM 2179 C CA . ASP A 1 278 ? -12.844 14.734 25.453 1 91.5 278 ASP A CA 1
ATOM 2180 C C . ASP A 1 278 ? -12.695 13.211 25.406 1 91.5 278 ASP A C 1
ATOM 2182 O O . ASP A 1 278 ? -13.352 12.492 26.156 1 91.5 278 ASP A O 1
ATOM 2186 N N . VAL A 1 279 ? -11.875 12.695 24.531 1 95 279 VAL A N 1
ATOM 2187 C CA . VAL A 1 279 ? -11.695 11.25 24.375 1 95 279 VAL A CA 1
ATOM 2188 C C . VAL A 1 279 ? -10.523 10.781 25.234 1 95 279 VAL A C 1
ATOM 2190 O O . VAL A 1 279 ? -9.469 11.43 25.281 1 95 279 VAL A O 1
ATOM 2193 N N . ASP A 1 280 ? -10.727 9.688 25.953 1 96.12 280 ASP A N 1
ATOM 2194 C CA . ASP A 1 280 ? -9.672 9.07 26.75 1 96.12 280 ASP A CA 1
ATOM 2195 C C . ASP A 1 280 ? -8.641 8.383 25.859 1 96.12 280 ASP A C 1
ATOM 2197 O O . ASP A 1 280 ? -8.969 7.441 25.141 1 96.12 280 ASP A O 1
ATOM 2201 N N . LEU A 1 281 ? -7.387 8.766 25.984 1 96.38 281 LEU A N 1
ATOM 2202 C CA . LEU A 1 281 ? -6.34 8.305 25.078 1 96.38 281 LEU A CA 1
ATOM 2203 C C . LEU A 1 281 ? -6.035 6.828 25.297 1 96.38 281 LEU A C 1
ATOM 2205 O O . LEU A 1 281 ? -5.754 6.098 24.344 1 96.38 281 LEU A O 1
ATOM 2209 N N . ASP A 1 282 ? -6.027 6.387 26.547 1 95.75 282 ASP A N 1
ATOM 2210 C CA . ASP A 1 282 ? -5.754 4.984 26.844 1 95.75 282 ASP A CA 1
ATOM 2211 C C . ASP A 1 282 ? -6.867 4.082 26.312 1 95.75 282 ASP A C 1
ATOM 2213 O O . ASP A 1 282 ? -6.598 3.008 25.766 1 95.75 282 ASP A O 1
ATOM 2217 N N . GLU A 1 283 ? -8.086 4.551 26.5 1 96.69 283 GLU A N 1
ATOM 2218 C CA . GLU A 1 283 ? -9.211 3.795 25.953 1 96.69 283 GLU A CA 1
ATOM 2219 C C . GLU A 1 283 ? -9.117 3.689 24.438 1 96.69 283 GLU A C 1
ATOM 2221 O O . GLU A 1 283 ? -9.461 2.652 23.859 1 96.69 283 GLU A O 1
ATOM 2226 N N . PHE A 1 284 ? -8.727 4.727 23.844 1 97.12 284 PHE A N 1
ATOM 2227 C CA . PHE A 1 284 ? -8.578 4.738 22.391 1 97.12 284 PHE A CA 1
ATOM 2228 C C . PHE A 1 284 ? -7.523 3.729 21.953 1 97.12 284 PHE A C 1
ATOM 2230 O O . PHE A 1 284 ? -7.734 2.988 20.984 1 97.12 284 PHE A O 1
ATOM 2237 N N . GLY A 1 285 ? -6.367 3.719 22.609 1 97.5 285 GLY A N 1
ATOM 2238 C CA . GLY A 1 285 ? -5.324 2.748 22.328 1 97.5 285 GLY A CA 1
ATOM 2239 C C . GLY A 1 285 ? -5.777 1.312 22.516 1 97.5 285 GLY A C 1
ATOM 2240 O O . GLY A 1 285 ? -5.469 0.441 21.703 1 97.5 285 GLY A O 1
ATOM 2241 N N . ASN A 1 286 ? -6.473 1.064 23.609 1 98.06 286 ASN A N 1
ATOM 2242 C CA . ASN A 1 286 ? -7.008 -0.264 23.891 1 98.06 286 ASN A CA 1
ATOM 2243 C C . ASN A 1 286 ? -7.969 -0.722 22.797 1 98.06 286 ASN A C 1
ATOM 2245 O O . ASN A 1 286 ? -8.031 -1.91 22.484 1 98.06 286 ASN A O 1
ATOM 2249 N N . MET A 1 287 ? -8.703 0.208 22.312 1 98.25 287 MET A N 1
ATOM 2250 C CA . MET A 1 287 ? -9.633 -0.086 21.234 1 98.25 287 MET A CA 1
ATOM 2251 C C . MET A 1 287 ? -8.891 -0.584 20 1 98.25 287 MET A C 1
ATOM 2253 O O . MET A 1 287 ? -9.281 -1.586 19.391 1 98.25 287 MET A O 1
ATOM 2257 N N . ILE A 1 288 ? -7.844 0.089 19.641 1 98.5 288 ILE A N 1
ATOM 2258 C CA . ILE A 1 288 ? -7.055 -0.315 18.484 1 98.5 288 ILE A CA 1
ATOM 2259 C C . ILE A 1 288 ? -6.441 -1.692 18.734 1 98.5 288 ILE A C 1
ATOM 2261 O O . ILE A 1 288 ? -6.422 -2.539 17.828 1 98.5 288 ILE A O 1
ATOM 2265 N N . GLU A 1 289 ? -5.914 -1.859 19.938 1 98.19 289 GLU A N 1
ATOM 2266 C CA . GLU A 1 289 ? -5.352 -3.156 20.297 1 98.19 289 GLU A CA 1
ATOM 2267 C C . GLU A 1 289 ? -6.383 -4.27 20.125 1 98.19 289 GLU A C 1
ATOM 2269 O O . GLU A 1 289 ? -6.059 -5.355 19.641 1 98.19 289 GLU A O 1
ATOM 2274 N N . ALA A 1 290 ? -7.559 -4.039 20.578 1 98.62 290 ALA A N 1
ATOM 2275 C CA . ALA A 1 290 ? -8.641 -5.016 20.453 1 98.62 290 ALA A CA 1
ATOM 2276 C C . ALA A 1 290 ? -8.953 -5.301 18.984 1 98.62 290 ALA A C 1
ATOM 2278 O O . ALA A 1 290 ? -9.242 -6.445 18.625 1 98.62 290 ALA A O 1
ATOM 2279 N N . TRP A 1 291 ? -8.969 -4.246 18.172 1 98.69 291 TRP A N 1
ATOM 2280 C CA . TRP A 1 291 ? -9.195 -4.418 16.734 1 98.69 291 TRP A CA 1
ATOM 2281 C C . TRP A 1 291 ? -8.141 -5.332 16.125 1 98.69 291 TRP A C 1
ATOM 2283 O O . TRP A 1 291 ? -8.461 -6.18 15.281 1 98.69 291 TRP A O 1
ATOM 2293 N N . CYS A 1 292 ? -6.863 -5.098 16.5 1 98.56 292 CYS A N 1
ATOM 2294 C CA . CYS A 1 292 ? -5.777 -5.926 15.992 1 98.56 292 CYS A CA 1
ATOM 2295 C C . CYS A 1 292 ? -5.984 -7.387 16.375 1 98.56 292 CYS A C 1
ATOM 2297 O O . CYS A 1 292 ? -5.801 -8.281 15.547 1 98.56 292 CYS A O 1
ATOM 2299 N N . LYS A 1 293 ? -6.371 -7.609 17.609 1 98.25 293 LYS A N 1
ATOM 2300 C CA . LYS A 1 293 ? -6.637 -8.969 18.062 1 98.25 293 LYS A CA 1
ATOM 2301 C C . LYS A 1 293 ? -7.789 -9.602 17.297 1 98.25 293 LYS A C 1
ATOM 2303 O O . LYS A 1 293 ? -7.723 -10.773 16.906 1 98.25 293 LYS A O 1
ATOM 2308 N N . GLU A 1 294 ? -8.828 -8.867 17.062 1 98.19 294 GLU A N 1
ATOM 2309 C CA . GLU A 1 294 ? -10 -9.344 16.328 1 98.19 294 GLU A CA 1
ATOM 2310 C C . GLU A 1 294 ? -9.648 -9.68 14.883 1 98.19 294 GLU A C 1
ATOM 2312 O O . GLU A 1 294 ? -10.219 -10.609 14.305 1 98.19 294 GLU A O 1
ATOM 2317 N N . ALA A 1 295 ? -8.75 -8.891 14.281 1 97.88 295 ALA A N 1
ATOM 2318 C CA . ALA A 1 295 ? -8.367 -9.078 12.883 1 97.88 295 ALA A CA 1
ATOM 2319 C C . ALA A 1 295 ? -7.621 -10.398 12.695 1 97.88 295 ALA A C 1
ATOM 2321 O O . ALA A 1 295 ? -7.66 -10.984 11.609 1 97.88 295 ALA A O 1
ATOM 2322 N N . GLY A 1 296 ? -6.867 -10.844 13.75 1 97.25 296 GLY A N 1
ATOM 2323 C CA . GLY A 1 296 ? -6.234 -12.148 13.68 1 97.25 296 GLY A CA 1
ATOM 2324 C C . GLY A 1 296 ? -4.805 -12.148 14.188 1 97.25 296 GLY A C 1
ATOM 2325 O O . GLY A 1 296 ? -4.25 -11.086 14.492 1 97.25 296 GLY A O 1
ATOM 2326 N N . GLU A 1 297 ? -4.199 -13.336 14.195 1 96.31 297 GLU A N 1
ATOM 2327 C CA . GLU A 1 297 ? -2.816 -13.484 14.641 1 96.31 297 GLU A CA 1
ATOM 2328 C C . GLU A 1 297 ? -1.856 -12.75 13.703 1 96.31 297 GLU A C 1
ATOM 2330 O O . GLU A 1 297 ? -2.039 -12.758 12.484 1 96.31 297 GLU A O 1
ATOM 2335 N N . GLY A 1 298 ? -0.852 -12.086 14.312 1 96.88 298 GLY A N 1
ATOM 2336 C CA . GLY A 1 298 ? 0.163 -11.438 13.508 1 96.88 298 GLY A CA 1
ATOM 2337 C C . GLY A 1 298 ? -0.204 -10.016 13.125 1 96.88 298 GLY A C 1
ATOM 2338 O O . GLY A 1 298 ? 0.526 -9.359 12.383 1 96.88 298 GLY A O 1
ATOM 2339 N N . VAL A 1 299 ? -1.376 -9.516 13.562 1 98.38 299 VAL A N 1
ATOM 2340 C CA . VAL A 1 299 ? -1.743 -8.125 13.336 1 98.38 299 VAL A CA 1
ATOM 2341 C C . VAL A 1 299 ? -1.302 -7.273 14.523 1 98.38 299 VAL A C 1
ATOM 2343 O O . VAL A 1 299 ? -1.682 -7.547 15.664 1 98.38 299 VAL A O 1
ATOM 2346 N N . THR A 1 300 ? -0.487 -6.312 14.234 1 98.44 300 THR A N 1
ATOM 2347 C CA . THR A 1 300 ? 0.037 -5.426 15.266 1 98.44 300 THR A CA 1
ATOM 2348 C C . THR A 1 300 ? -0.022 -3.971 14.805 1 98.44 300 THR A C 1
ATOM 2350 O O . THR A 1 300 ? -0.207 -3.695 13.617 1 98.44 300 THR A O 1
ATOM 2353 N N . PHE A 1 301 ? 0.043 -3.084 15.742 1 97.88 301 PHE A N 1
ATOM 2354 C CA . PHE A 1 301 ? 0.159 -1.678 15.375 1 97.88 301 PHE A CA 1
ATOM 2355 C C . PHE A 1 301 ? 1.256 -0.997 16.188 1 97.88 301 PHE A C 1
ATOM 2357 O O . PHE A 1 301 ? 1.674 -1.509 17.234 1 97.88 301 PHE A O 1
ATOM 2364 N N . GLU A 1 302 ? 1.793 0.004 15.711 1 97.81 302 GLU A N 1
ATOM 2365 C CA . GLU A 1 302 ? 2.748 0.875 16.391 1 97.81 302 GLU A CA 1
ATOM 2366 C C . GLU A 1 302 ? 2.381 2.344 16.219 1 97.81 302 GLU A C 1
ATOM 2368 O O . GLU A 1 302 ? 1.767 2.717 15.211 1 97.81 302 GLU A O 1
ATOM 2373 N N . TYR A 1 303 ? 2.697 3.143 17.172 1 95.69 303 TYR A N 1
ATOM 2374 C CA . TYR A 1 303 ? 2.574 4.59 17.047 1 95.69 303 TYR A CA 1
ATOM 2375 C C . TYR A 1 303 ? 3.795 5.18 16.344 1 95.69 303 TYR A C 1
ATOM 2377 O O . TYR A 1 303 ? 4.922 5.027 16.828 1 95.69 303 TYR A O 1
ATOM 2385 N N . LEU A 1 304 ? 3.52 5.793 15.266 1 92.62 304 LEU A N 1
ATOM 2386 C CA . LEU A 1 304 ? 4.574 6.594 14.648 1 92.62 304 LEU A CA 1
ATOM 2387 C C . LEU A 1 304 ? 4.762 7.91 15.391 1 92.62 304 LEU A C 1
ATOM 2389 O O . LEU A 1 304 ? 5.883 8.406 15.508 1 92.62 304 LEU A O 1
ATOM 2393 N N . VAL A 1 305 ? 3.678 8.477 15.797 1 89.06 305 VAL A N 1
ATOM 2394 C CA . VAL A 1 305 ? 3.584 9.648 16.656 1 89.06 305 VAL A CA 1
ATOM 2395 C C . VAL A 1 305 ? 2.592 9.383 17.797 1 89.06 305 VAL A C 1
ATOM 2397 O O . VAL A 1 305 ? 1.438 9.016 17.531 1 89.06 305 VAL A O 1
ATOM 2400 N N . LYS A 1 306 ? 2.994 9.484 19.062 1 91.31 306 LYS A N 1
ATOM 2401 C CA . LYS A 1 306 ? 2.148 9.281 20.234 1 91.31 306 LYS A CA 1
ATOM 2402 C C . LYS A 1 306 ? 2.221 10.477 21.172 1 91.31 306 LYS A C 1
ATOM 2404 O O . LYS A 1 306 ? 2.781 10.375 22.266 1 91.31 306 LYS A O 1
ATOM 2409 N N . ASN A 1 307 ? 1.574 11.516 20.781 1 91.56 307 ASN A N 1
ATOM 2410 C CA . ASN A 1 307 ? 1.602 12.742 21.578 1 91.56 307 ASN A CA 1
ATOM 2411 C C . ASN A 1 307 ? 0.713 12.625 22.812 1 91.56 307 ASN A C 1
ATOM 2413 O O . ASN A 1 307 ? -0.318 11.953 22.781 1 91.56 307 ASN A O 1
ATOM 2417 N N . PRO A 1 308 ? 1.129 13.258 23.844 1 91.44 308 PRO A N 1
ATOM 2418 C CA . PRO A 1 308 ? 0.247 13.336 25.016 1 91.44 308 PRO A CA 1
ATOM 2419 C C . PRO A 1 308 ? -0.855 14.383 24.844 1 91.44 308 PRO A C 1
ATOM 2421 O O . PRO A 1 308 ? -0.796 15.203 23.938 1 91.44 308 PRO A O 1
ATOM 2424 N N . GLN A 1 309 ? -1.848 14.273 25.703 1 92.38 309 GLN A N 1
ATOM 2425 C CA . GLN A 1 309 ? -2.826 15.352 25.766 1 92.38 309 GLN A CA 1
ATOM 2426 C C . GLN A 1 309 ? -2.223 16.594 26.406 1 92.38 309 GLN A C 1
ATOM 2428 O O . GLN A 1 309 ? -1.463 16.5 27.375 1 92.38 309 GLN A O 1
ATOM 2433 N N . VAL A 1 310 ? -2.58 17.734 25.828 1 90.94 310 VAL A N 1
ATOM 2434 C CA . VAL A 1 310 ? -2.084 19 26.344 1 90.94 310 VAL A CA 1
ATOM 2435 C C . VAL A 1 310 ? -3.262 19.906 26.719 1 90.94 310 VAL A C 1
ATOM 2437 O O . VAL A 1 310 ? -4.266 19.938 26.016 1 90.94 310 VAL A O 1
ATOM 2440 N N . TYR A 1 311 ? -3.15 20.562 27.797 1 91.06 311 TYR A N 1
ATOM 2441 C CA . TYR A 1 311 ? -4.219 21.438 28.266 1 91.06 311 TYR A CA 1
ATOM 2442 C C . TYR A 1 311 ? -4.395 22.625 27.344 1 91.06 311 TYR A C 1
ATOM 2444 O O . TYR A 1 311 ? -3.449 23.047 26.672 1 91.06 311 TYR A O 1
ATOM 2452 N N . SER A 1 312 ? -5.543 23.172 27.375 1 95.25 312 SER A N 1
ATOM 2453 C CA . SER A 1 312 ? -5.859 24.359 26.609 1 95.25 312 SER A CA 1
ATOM 2454 C C . SER A 1 312 ? -5.645 25.625 27.422 1 95.25 312 SER A C 1
ATOM 2456 O O . SER A 1 312 ? -5.855 25.625 28.641 1 95.25 312 SER A O 1
ATOM 2458 N N . THR A 1 313 ? -5.156 26.641 26.781 1 97.75 313 THR A N 1
ATOM 2459 C CA . THR A 1 313 ? -5.117 27.953 27.422 1 97.75 313 THR A CA 1
ATOM 2460 C C . THR A 1 313 ? -6.52 28.406 27.812 1 97.75 313 THR A C 1
ATOM 2462 O O . THR A 1 313 ? -7.449 28.344 27.016 1 97.75 313 THR A O 1
ATOM 2465 N N . LYS A 1 314 ? -6.676 28.875 29.047 1 97.06 314 LYS A N 1
ATOM 2466 C CA . LYS A 1 314 ? -7.977 29.312 29.531 1 97.06 314 LYS A CA 1
ATOM 2467 C C . LYS A 1 314 ? -8.398 30.625 28.844 1 97.06 314 LYS A C 1
ATOM 2469 O O . LYS A 1 314 ? -7.57 31.5 28.625 1 97.06 314 LYS A O 1
ATOM 2474 N N . THR A 1 315 ? -9.617 30.672 28.531 1 97.12 315 THR A N 1
ATOM 2475 C CA . THR A 1 315 ? -10.164 31.859 27.891 1 97.12 315 THR A CA 1
ATOM 2476 C C . THR A 1 315 ? -11.305 32.438 28.719 1 97.12 315 THR A C 1
ATOM 2478 O O . THR A 1 315 ? -12.227 33.062 28.172 1 97.12 315 THR A O 1
ATOM 2481 N N . ASP A 1 316 ? -11.266 32.25 30.016 1 95.75 316 ASP A N 1
ATOM 2482 C CA . ASP A 1 316 ?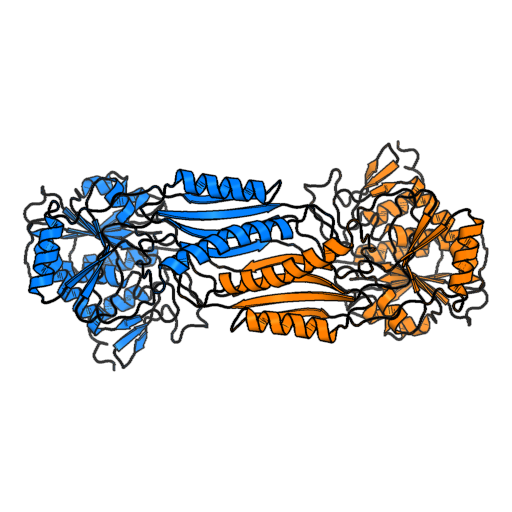 -12.344 32.625 30.906 1 95.75 316 ASP A CA 1
ATOM 2483 C C . ASP A 1 316 ? -12.047 33.969 31.578 1 95.75 316 ASP A C 1
ATOM 2485 O O . ASP A 1 316 ? -12.734 34.375 32.5 1 95.75 316 ASP A O 1
ATOM 2489 N N . GLY A 1 317 ? -11.016 34.562 31.188 1 94.44 317 GLY A N 1
ATOM 2490 C CA . GLY A 1 317 ? -10.648 35.844 31.766 1 94.44 317 GLY A CA 1
ATOM 2491 C C . GLY A 1 317 ? -9.484 35.75 32.75 1 94.44 317 GLY A C 1
ATOM 2492 O O . GLY A 1 317 ? -8.914 36.781 33.125 1 94.44 317 GLY A O 1
ATOM 2493 N N . SER A 1 318 ? -9.047 34.594 33.031 1 96.62 318 SER A N 1
ATOM 2494 C CA . SER A 1 318 ? -7.996 34.406 34.031 1 96.62 318 SER A CA 1
ATOM 2495 C C . SER A 1 318 ? -6.613 34.656 33.438 1 96.62 318 SER A C 1
ATOM 2497 O O . SER A 1 318 ? -5.629 34.781 34.156 1 96.62 318 SER A O 1
ATOM 2499 N N . VAL A 1 319 ? -6.543 34.719 32.125 1 97.62 319 VAL A N 1
ATOM 2500 C CA . VAL A 1 319 ? -5.285 34.969 31.422 1 97.62 319 VAL A CA 1
ATOM 2501 C C . VAL A 1 319 ? -5.266 36.406 30.906 1 97.62 319 VAL A C 1
ATOM 2503 O O . VAL A 1 319 ? -5.922 36.719 29.906 1 97.62 319 VAL A O 1
ATOM 2506 N N . PRO A 1 320 ? -4.488 37.219 31.469 1 98.25 320 PRO A N 1
ATOM 2507 C CA . PRO A 1 320 ? -4.492 38.625 31.094 1 98.25 320 PRO A CA 1
ATOM 2508 C C . PRO A 1 320 ? -4.148 38.844 29.625 1 98.25 320 PRO A C 1
ATOM 2510 O O . PRO A 1 320 ? -4.676 39.781 29.016 1 98.25 320 PRO A O 1
ATOM 2513 N N . PHE A 1 321 ? -3.258 38.062 29.141 1 98.44 321 PHE A N 1
ATOM 2514 C CA . PHE A 1 321 ? -2.869 38.219 27.75 1 98.44 321 PHE A CA 1
ATOM 2515 C C . PHE A 1 321 ? -4.051 37.938 26.828 1 98.44 321 PHE A C 1
ATOM 2517 O O . PHE A 1 321 ? -4.211 38.625 25.797 1 98.44 321 PHE A O 1
ATOM 2524 N N . TRP A 1 322 ? -4.883 37.031 27.172 1 98.38 322 TRP A N 1
ATOM 2525 C CA . TRP A 1 322 ? -6.102 36.75 26.406 1 98.38 322 TRP A CA 1
ATOM 2526 C C . TRP A 1 322 ? -7.039 37.969 26.438 1 98.38 322 TRP A C 1
ATOM 2528 O O . TRP A 1 322 ? -7.586 38.344 25.406 1 98.38 322 TRP A O 1
ATOM 2538 N N . ASN A 1 323 ? -7.152 38.5 27.625 1 98.44 323 ASN A N 1
ATOM 2539 C CA . ASN A 1 323 ? -8.023 39.656 27.766 1 98.44 323 ASN A CA 1
ATOM 2540 C C . ASN A 1 323 ? -7.559 40.812 26.875 1 98.44 323 ASN A C 1
ATOM 2542 O O . ASN A 1 323 ? -8.375 41.5 26.234 1 98.44 323 ASN A O 1
ATOM 2546 N N . SER A 1 324 ? -6.293 41 26.875 1 98.62 324 SER A N 1
ATOM 2547 C CA . SER A 1 324 ? -5.703 42.062 26.062 1 98.62 324 SER A CA 1
ATOM 2548 C C . SER A 1 324 ? -5.914 41.812 24.578 1 98.62 324 SER A C 1
ATOM 2550 O O . SER A 1 324 ? -6.203 42.719 23.812 1 98.62 324 SER A O 1
ATOM 2552 N N . LEU A 1 325 ? -5.746 40.562 24.172 1 98.69 325 LEU A N 1
ATOM 2553 C CA . LEU A 1 325 ? -5.953 40.188 22.766 1 98.69 325 LEU A CA 1
ATOM 2554 C C . LEU A 1 325 ? -7.391 40.438 22.344 1 98.69 325 LEU A C 1
ATOM 2556 O O . LEU A 1 325 ? -7.629 41.062 21.297 1 98.69 325 LEU A O 1
ATOM 2560 N N . VAL A 1 326 ? -8.32 40.062 23.156 1 98.5 326 VAL A N 1
ATOM 2561 C CA . VAL A 1 326 ? -9.734 40.25 22.844 1 98.5 326 VAL A CA 1
ATOM 2562 C C . VAL A 1 326 ? -10.039 41.719 22.719 1 98.5 326 VAL A C 1
ATOM 2564 O O . VAL A 1 326 ? -10.703 42.156 21.75 1 98.5 326 VAL A O 1
ATOM 2567 N N . GLU A 1 327 ? -9.539 42.469 23.609 1 98.5 327 GLU A N 1
ATOM 2568 C CA . GLU A 1 327 ? -9.812 43.906 23.641 1 98.5 327 GLU A CA 1
ATOM 2569 C C . GLU A 1 327 ? -9.273 44.594 22.391 1 98.5 327 GLU A C 1
ATOM 2571 O O . GLU A 1 327 ? -9.977 45.406 21.766 1 98.5 327 GLU A O 1
ATOM 2576 N N . VAL A 1 328 ? -8.031 44.344 22.062 1 98.69 328 VAL A N 1
ATOM 2577 C CA . VAL A 1 328 ? -7.406 45.031 20.938 1 98.69 328 VAL A CA 1
ATOM 2578 C C . VAL A 1 328 ? -8.094 44.625 19.641 1 98.69 328 VAL A C 1
ATOM 2580 O O . VAL A 1 328 ? -8.242 45.469 18.719 1 98.69 328 VAL A O 1
ATOM 2583 N N . ILE A 1 329 ? -8.477 43.406 19.484 1 98.69 329 ILE A N 1
ATOM 2584 C CA . ILE A 1 329 ? -9.156 42.938 18.281 1 98.69 329 ILE A CA 1
ATOM 2585 C C . ILE A 1 329 ? -10.516 43.625 18.156 1 98.69 329 ILE A C 1
ATOM 2587 O O . ILE A 1 329 ? -10.891 44.062 17.062 1 98.69 329 ILE A O 1
ATOM 2591 N N . GLU A 1 330 ? -11.188 43.719 19.25 1 98.31 330 GLU A N 1
ATOM 2592 C CA . GLU A 1 330 ? -12.477 44.406 19.25 1 98.31 330 GLU A CA 1
ATOM 2593 C C . GLU A 1 330 ? -12.32 45.875 18.875 1 98.31 330 GLU A C 1
ATOM 2595 O O . GLU A 1 330 ? -13.141 46.438 18.125 1 98.31 330 GLU A O 1
ATOM 2600 N N . LYS A 1 331 ? -11.336 46.5 19.375 1 98.38 331 LYS A N 1
ATOM 2601 C CA . LYS A 1 331 ? -11.078 47.906 19.078 1 98.38 331 LYS A CA 1
ATOM 2602 C C . LYS A 1 331 ? -10.836 48.125 17.578 1 98.38 331 LYS A C 1
ATOM 2604 O O . LYS A 1 331 ? -11.133 49.188 17.047 1 98.38 331 LYS A O 1
ATOM 2609 N N . MET A 1 332 ? -10.297 47.031 16.938 1 98.31 332 MET A N 1
ATOM 2610 C CA . MET A 1 332 ? -10.023 47.125 15.508 1 98.31 332 MET A CA 1
ATOM 2611 C C . MET A 1 332 ? -11.266 46.812 14.695 1 98.31 332 MET A C 1
ATOM 2613 O O . MET A 1 332 ? -11.219 46.781 13.461 1 98.31 332 MET A O 1
ATOM 2617 N N . GLY A 1 333 ? -12.336 46.5 15.383 1 98.06 333 GLY A N 1
ATOM 2618 C CA . GLY A 1 333 ? -13.578 46.156 14.703 1 98.06 333 GLY A CA 1
ATOM 2619 C C . GLY A 1 333 ? -13.602 44.75 14.18 1 98.06 333 GLY A C 1
ATOM 2620 O O . GLY A 1 333 ? -14.375 44.406 13.273 1 98.06 333 GLY A O 1
ATOM 2621 N N . LEU A 1 334 ? -12.758 43.906 14.703 1 98.44 334 LEU A N 1
ATOM 2622 C CA . LEU A 1 334 ? -12.68 42.5 14.312 1 98.44 334 LEU A CA 1
ATOM 2623 C C . LEU A 1 334 ? -13.234 41.594 15.414 1 98.44 334 LEU A C 1
ATOM 2625 O O . LEU A 1 334 ? -13.539 42.062 16.516 1 98.44 334 LEU A O 1
ATOM 2629 N N . LYS A 1 335 ? -13.445 40.344 15.078 1 98.06 335 LYS A N 1
ATOM 2630 C CA . LYS A 1 335 ? -13.93 39.312 16.016 1 98.06 335 LYS A CA 1
ATOM 2631 C C . LYS A 1 335 ? -12.984 38.125 16.062 1 98.06 335 LYS A C 1
ATOM 2633 O O . LYS A 1 335 ? -12.211 37.906 15.125 1 98.06 335 LYS A O 1
ATOM 2638 N N . LEU A 1 336 ? -13.055 37.438 17.203 1 97.81 336 LEU A N 1
ATOM 2639 C CA . LEU A 1 336 ? -12.305 36.188 17.344 1 97.81 336 LEU A CA 1
ATOM 2640 C C . LEU A 1 336 ? -13.25 35 17.391 1 97.81 336 LEU A C 1
ATOM 2642 O O . LEU A 1 336 ? -14.258 35.031 18.094 1 97.81 336 LEU A O 1
ATOM 2646 N N . LYS A 1 337 ? -13.016 34.094 16.594 1 96.62 337 LYS A N 1
ATOM 2647 C CA . LYS A 1 337 ? -13.602 32.75 16.734 1 96.62 337 LYS A CA 1
ATOM 2648 C C . LYS A 1 337 ? -12.617 31.781 17.391 1 96.62 337 LYS A C 1
ATOM 2650 O O . LYS A 1 337 ? -11.727 31.266 16.719 1 96.62 337 LYS A O 1
ATOM 2655 N N . CYS A 1 338 ? -12.797 31.516 18.656 1 96.75 338 CYS A N 1
ATOM 2656 C CA . CYS A 1 338 ? -11.898 30.641 19.422 1 96.75 338 CYS A CA 1
ATOM 2657 C C . CYS A 1 338 ? -12.391 29.203 19.391 1 96.75 338 CYS A C 1
ATOM 2659 O O . CYS A 1 338 ? -13.469 28.891 19.906 1 96.75 338 CYS A O 1
ATOM 2661 N N . VAL A 1 339 ? -11.633 28.312 18.766 1 94.88 339 VAL A N 1
ATOM 2662 C CA . VAL A 1 339 ? -12.023 26.922 18.609 1 94.88 339 VAL A CA 1
ATOM 2663 C C . VAL A 1 339 ? -10.812 26.016 18.844 1 94.88 339 VAL A C 1
ATOM 2665 O O . VAL A 1 339 ? -9.68 26.5 18.969 1 94.88 339 VAL A O 1
ATOM 2668 N N . THR A 1 340 ? -11.062 24.703 19.016 1 95.12 340 THR A N 1
ATOM 2669 C CA . THR A 1 340 ? -9.984 23.719 19.125 1 95.12 340 THR A CA 1
ATOM 2670 C C . THR A 1 340 ? -9.289 23.531 17.781 1 95.12 340 THR A C 1
ATOM 2672 O O . THR A 1 340 ? -9.945 23.359 16.75 1 95.12 340 THR A O 1
ATOM 2675 N N . CYS A 1 341 ? -8 23.625 17.812 1 95 341 CYS A N 1
ATOM 2676 C CA . CYS A 1 341 ? -7.242 23.375 16.594 1 95 341 CYS A CA 1
ATOM 2677 C C . CYS A 1 341 ? -7.504 21.969 16.078 1 95 341 CYS A C 1
ATOM 2679 O O . CYS A 1 341 ? -7.309 20.984 16.781 1 95 341 CYS A O 1
ATOM 2681 N N . PRO A 1 342 ? -7.895 21.812 14.82 1 91.44 342 PRO A N 1
ATOM 2682 C CA . PRO A 1 342 ? -8.164 20.5 14.25 1 91.44 342 PRO A CA 1
ATOM 2683 C C . PRO A 1 342 ? -6.91 19.641 14.109 1 91.44 342 PRO A C 1
ATOM 2685 O O . PRO A 1 342 ? -6.992 18.406 14.117 1 91.44 342 PRO A O 1
ATOM 2688 N N . GLY A 1 343 ? -5.812 20.203 13.93 1 91.38 343 GLY A N 1
ATOM 2689 C CA . GLY A 1 343 ? -4.535 19.516 13.875 1 91.38 343 GLY A CA 1
ATOM 2690 C C . GLY A 1 343 ? -3.77 19.578 15.188 1 91.38 343 GLY A C 1
ATOM 2691 O O . GLY A 1 343 ? -4.297 19.219 16.234 1 91.38 343 GLY A O 1
ATOM 2692 N N . ALA A 1 344 ? -2.605 19.938 15.094 1 91.31 344 ALA A N 1
ATOM 2693 C CA . ALA A 1 344 ? -1.706 20.266 16.203 1 91.31 344 ALA A CA 1
ATOM 2694 C C . ALA A 1 344 ? -0.57 21.172 15.727 1 91.31 344 ALA A C 1
ATOM 2696 O O . ALA A 1 344 ? -0.147 21.094 14.57 1 91.31 344 ALA A O 1
ATOM 2697 N N . THR A 1 345 ? -0.209 22.031 16.625 1 94.94 345 THR A N 1
ATOM 2698 C CA . THR A 1 345 ? 0.872 22.953 16.312 1 94.94 345 THR A CA 1
ATOM 2699 C C . THR A 1 345 ? 1.96 22.891 17.375 1 94.94 345 THR A C 1
ATOM 2701 O O . THR A 1 345 ? 1.839 22.141 18.359 1 94.94 345 THR A O 1
ATOM 2704 N N . ASP A 1 346 ? 2.973 23.672 17.156 1 97.69 346 ASP A N 1
ATOM 2705 C CA . ASP A 1 346 ? 4.078 23.719 18.109 1 97.69 346 ASP A CA 1
ATOM 2706 C C . ASP A 1 346 ? 3.633 24.312 19.453 1 97.69 346 ASP A C 1
ATOM 2708 O O . ASP A 1 346 ? 4.316 24.172 20.469 1 97.69 346 ASP A O 1
ATOM 2712 N N . ALA A 1 347 ? 2.504 25 19.469 1 97.88 347 ALA A N 1
ATOM 2713 C CA . ALA A 1 347 ? 1.977 25.594 20.688 1 97.88 347 ALA A CA 1
ATOM 2714 C C . ALA A 1 347 ? 1.87 24.547 21.797 1 97.88 347 ALA A C 1
ATOM 2716 O O . ALA A 1 347 ? 2.049 24.875 22.984 1 97.88 347 ALA A O 1
ATOM 2717 N N . ARG A 1 348 ? 1.563 23.312 21.375 1 96.06 348 ARG A N 1
ATOM 2718 C CA . ARG A 1 348 ? 1.34 22.25 22.359 1 96.06 348 ARG A CA 1
ATOM 2719 C C . ARG A 1 348 ? 2.57 22.047 23.234 1 96.06 348 ARG A C 1
ATOM 2721 O O . ARG A 1 348 ? 2.449 21.781 24.438 1 96.06 348 ARG A O 1
ATOM 2728 N N . PHE A 1 349 ? 3.76 22.25 22.734 1 97.25 349 PHE A N 1
ATOM 2729 C CA . PHE A 1 349 ? 4.988 21.984 23.484 1 97.25 349 PHE A CA 1
ATOM 2730 C C . PHE A 1 349 ? 5.289 23.125 24.453 1 97.25 349 PHE A C 1
ATOM 2732 O O . PHE A 1 349 ? 5.898 22.906 25.5 1 97.25 349 PHE A O 1
ATOM 2739 N N . VAL A 1 350 ? 4.824 24.328 24.094 1 98.25 350 VAL A N 1
ATOM 2740 C CA . VAL A 1 350 ? 4.965 25.469 25 1 98.25 350 VAL A CA 1
ATOM 2741 C C . VAL A 1 350 ? 3.945 25.344 26.141 1 98.25 350 VAL A C 1
ATOM 2743 O O . VAL A 1 350 ? 4.281 25.562 27.312 1 98.25 350 VAL A O 1
ATOM 2746 N N . ARG A 1 351 ? 2.781 24.953 25.781 1 97.38 351 ARG A N 1
ATOM 2747 C CA . ARG A 1 351 ? 1.733 24.781 26.797 1 97.38 351 ARG A CA 1
ATOM 2748 C C . ARG A 1 351 ? 2.094 23.688 27.781 1 97.38 351 ARG A C 1
ATOM 2750 O O . ARG A 1 351 ? 1.716 23.766 28.953 1 97.38 351 ARG A O 1
ATOM 2757 N N . LEU A 1 352 ? 2.85 22.75 27.391 1 95.81 352 LEU A N 1
ATOM 2758 C CA . LEU A 1 352 ? 3.283 21.672 28.281 1 95.81 352 LEU A CA 1
ATOM 2759 C C . LEU A 1 352 ? 4.098 22.234 29.438 1 95.81 352 LEU A C 1
ATOM 2761 O O . LEU A 1 352 ? 4.219 21.594 30.484 1 95.81 352 LEU A O 1
ATOM 2765 N N . HIS A 1 353 ? 4.629 23.422 29.312 1 96.56 353 HIS A N 1
ATOM 2766 C CA . HIS A 1 353 ? 5.406 24.062 30.359 1 96.56 353 HIS A CA 1
ATOM 2767 C C . HIS A 1 353 ? 4.559 25.078 31.125 1 96.56 353 HIS A C 1
ATOM 2769 O O . HIS A 1 353 ? 5.098 25.969 31.781 1 96.56 353 HIS A O 1
ATOM 2775 N N . ASN A 1 354 ? 3.252 24.984 30.969 1 96.06 354 ASN A N 1
ATOM 2776 C CA . ASN A 1 354 ? 2.275 25.812 31.672 1 96.06 354 ASN A CA 1
ATOM 2777 C C . ASN A 1 354 ? 2.365 27.281 31.25 1 96.06 354 ASN A C 1
ATOM 2779 O O . ASN A 1 354 ? 2.197 28.172 32.062 1 96.06 354 ASN A O 1
ATOM 2783 N N . ILE A 1 355 ? 2.783 27.516 30.078 1 98.12 355 ILE A N 1
ATOM 2784 C CA . ILE A 1 355 ? 2.76 28.844 29.453 1 98.12 355 ILE A CA 1
ATOM 2785 C C . ILE A 1 355 ? 1.548 28.969 28.531 1 98.12 355 ILE A C 1
ATOM 2787 O O . ILE A 1 355 ? 1.373 28.156 27.625 1 98.12 355 ILE A O 1
ATOM 2791 N N . PRO A 1 356 ? 0.69 29.922 28.766 1 98.44 356 PRO A N 1
ATOM 2792 C CA . PRO A 1 356 ? -0.443 30.078 27.859 1 98.44 356 PRO A CA 1
ATOM 2793 C C . PRO A 1 356 ? -0.013 30.484 26.453 1 98.44 356 PRO A C 1
ATOM 2795 O O . PRO A 1 356 ? 0.856 31.344 26.281 1 98.44 356 PRO A O 1
ATOM 2798 N N . VAL A 1 357 ? -0.582 29.812 25.5 1 98.62 357 VAL A N 1
ATOM 2799 C CA . VAL A 1 357 ? -0.34 30.094 24.078 1 98.62 357 VAL A CA 1
ATOM 2800 C C . VAL A 1 357 ? -1.67 30.188 23.344 1 98.62 357 VAL A C 1
ATOM 2802 O O . VAL A 1 357 ? -2.582 29.391 23.578 1 98.62 357 VAL A O 1
ATOM 2805 N N . ILE A 1 358 ? -1.824 31.188 22.531 1 98.62 358 ILE A N 1
ATOM 2806 C CA . ILE A 1 358 ? -2.949 31.328 21.609 1 98.62 358 ILE A CA 1
ATOM 2807 C C . ILE A 1 358 ? -2.449 31.281 20.172 1 98.62 358 ILE A C 1
ATOM 2809 O O . ILE A 1 358 ? -1.561 32.031 19.781 1 98.62 358 ILE A O 1
ATOM 2813 N N . ASN A 1 359 ? -2.984 30.297 19.422 1 98.62 359 ASN A N 1
ATOM 2814 C CA . ASN A 1 359 ? -2.703 30.297 18 1 98.62 359 ASN A CA 1
ATOM 2815 C C . ASN A 1 359 ? -3.438 31.422 17.281 1 98.62 359 ASN A C 1
ATOM 2817 O O . ASN A 1 359 ? -4.648 31.578 17.438 1 98.62 359 ASN A O 1
ATOM 2821 N N . PHE A 1 360 ? -2.674 32.156 16.516 1 98.38 360 PHE A N 1
ATOM 2822 C CA . PHE A 1 360 ? -3.197 33.375 15.945 1 98.38 360 PHE A CA 1
ATOM 2823 C C . PHE A 1 360 ? -2.551 33.656 14.594 1 98.38 360 PHE A C 1
ATOM 2825 O O . PHE A 1 360 ? -1.338 33.844 14.508 1 98.38 360 PHE A O 1
ATOM 2832 N N . THR A 1 361 ? -3.299 33.594 13.523 1 97.94 361 THR A N 1
ATOM 2833 C CA . THR A 1 361 ? -2.896 33.969 12.18 1 97.94 361 THR A CA 1
ATOM 2834 C C . THR A 1 361 ? -3.764 35.125 11.664 1 97.94 361 THR A C 1
ATOM 2836 O O . THR A 1 361 ? -4.945 34.938 11.367 1 97.94 361 THR A O 1
ATOM 2839 N N . PRO A 1 362 ? -3.193 36.312 11.555 1 98.25 362 PRO A N 1
ATOM 2840 C CA . PRO A 1 362 ? -4 37.5 11.195 1 98.25 362 PRO A CA 1
ATOM 2841 C C . PRO A 1 362 ? -4.184 37.625 9.688 1 98.25 362 PRO A C 1
ATOM 2843 O O . PRO A 1 362 ? -3.918 38.719 9.133 1 98.25 362 PRO A O 1
ATOM 2846 N N . ILE A 1 363 ? -4.664 36.625 9.031 1 98.19 363 ILE A N 1
ATOM 2847 C CA . ILE A 1 363 ? -4.957 36.625 7.602 1 98.19 363 ILE A CA 1
ATOM 2848 C C . ILE A 1 363 ? -6.457 36.438 7.379 1 98.19 363 ILE A C 1
ATOM 2850 O O . ILE A 1 363 ? -7.02 35.406 7.73 1 98.19 363 ILE A O 1
ATOM 2854 N N . LEU A 1 364 ? -7.047 37.5 6.82 1 98.06 364 LEU A N 1
ATOM 2855 C CA . LEU A 1 364 ? -8.492 37.562 6.609 1 98.06 364 LEU A CA 1
ATOM 2856 C C . LEU A 1 364 ? -8.836 37.312 5.148 1 98.06 364 LEU A C 1
ATOM 2858 O O . LEU A 1 364 ? -7.961 37.344 4.281 1 98.06 364 LEU A O 1
ATOM 2862 N N . ASN A 1 365 ? -10.117 37 4.898 1 97.56 365 ASN A N 1
ATOM 2863 C CA . ASN A 1 365 ? -10.68 36.875 3.557 1 97.56 365 ASN A CA 1
ATOM 2864 C C . ASN A 1 365 ? -9.875 35.906 2.697 1 97.56 365 ASN A C 1
ATOM 2866 O O . ASN A 1 365 ? -9.539 36.219 1.552 1 97.56 365 ASN A O 1
ATOM 2870 N N . THR A 1 366 ? -9.5 34.781 3.25 1 97.19 366 THR A N 1
ATOM 2871 C CA . THR A 1 366 ? -8.617 33.844 2.568 1 97.19 366 THR A CA 1
ATOM 2872 C C . THR A 1 366 ? -9.094 32.406 2.787 1 97.19 366 THR A C 1
ATOM 2874 O O . THR A 1 366 ? -9.102 31.906 3.918 1 97.19 366 THR A O 1
ATOM 2877 N N . PRO A 1 367 ? -9.492 31.781 1.742 1 94.56 367 PRO A N 1
ATOM 2878 C CA . PRO A 1 367 ? -9.836 30.359 1.879 1 94.56 367 PRO A CA 1
ATOM 2879 C C . PRO A 1 367 ? -8.648 29.5 2.312 1 94.56 367 PRO A C 1
ATOM 2881 O O . PRO A 1 367 ? -7.5 29.859 2.033 1 94.56 367 PRO A O 1
ATOM 2884 N N . LEU A 1 368 ? -8.969 28.406 2.932 1 91.19 368 LEU A N 1
ATOM 2885 C CA . LEU A 1 368 ? -7.949 27.516 3.479 1 91.19 368 LEU A CA 1
ATOM 2886 C C . LEU A 1 368 ? -7.34 26.656 2.381 1 91.19 368 LEU A C 1
ATOM 2888 O O . LEU A 1 368 ? -8.047 25.891 1.723 1 91.19 368 LEU A O 1
ATOM 2892 N N . TYR A 1 369 ? -5.988 26.734 2.195 1 92.31 369 TYR A N 1
ATOM 2893 C CA . TYR A 1 369 ? -5.277 25.938 1.202 1 92.31 369 TYR A CA 1
ATOM 2894 C C . TYR A 1 369 ? -4.055 25.266 1.815 1 92.31 369 TYR A C 1
ATOM 2896 O O . TYR A 1 369 ? -3.115 24.906 1.102 1 92.31 369 TYR A O 1
ATOM 2904 N N . VAL A 1 370 ? -4.035 25.078 3.158 1 91 370 VAL A N 1
ATOM 2905 C CA . VAL A 1 370 ? -2.93 24.422 3.85 1 91 370 VAL A CA 1
ATOM 2906 C C . VAL A 1 370 ? -2.787 22.984 3.348 1 91 370 VAL A C 1
ATOM 2908 O O . VAL A 1 370 ? -3.758 22.219 3.336 1 91 370 VAL A O 1
ATOM 2911 N N . HIS A 1 371 ? -1.566 22.562 2.947 1 90.06 371 HIS A N 1
ATOM 2912 C CA . HIS A 1 371 ? -1.224 21.219 2.471 1 90.06 371 HIS A CA 1
ATOM 2913 C C . HIS A 1 371 ? -1.925 20.922 1.152 1 90.06 371 HIS A C 1
ATOM 2915 O O . HIS 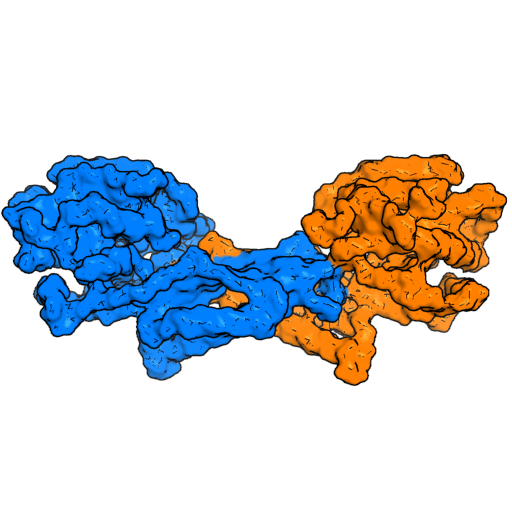A 1 371 ? -1.959 19.766 0.72 1 90.06 371 HIS A O 1
ATOM 2921 N N . ALA A 1 372 ? -2.502 21.938 0.496 1 91.38 372 ALA A N 1
ATOM 2922 C CA . ALA A 1 372 ? -3.213 21.75 -0.766 1 91.38 372 ALA A CA 1
ATOM 2923 C C . ALA A 1 372 ? -2.398 22.297 -1.938 1 91.38 372 ALA A C 1
ATOM 2925 O O . ALA A 1 372 ? -1.384 22.969 -1.74 1 91.38 372 ALA A O 1
ATOM 2926 N N . HIS A 1 373 ? -2.832 21.922 -3.115 1 93.5 373 HIS A N 1
ATOM 2927 C CA . HIS A 1 373 ? -2.275 22.562 -4.297 1 93.5 373 HIS A CA 1
ATOM 2928 C C . HIS A 1 373 ? -2.686 24.031 -4.359 1 93.5 373 HIS A C 1
ATOM 2930 O O . HIS A 1 373 ? -3.73 24.422 -3.826 1 93.5 373 HIS A O 1
ATOM 2936 N N . ASN A 1 374 ? -1.767 24.812 -4.938 1 96.62 374 ASN A N 1
ATOM 2937 C CA . ASN A 1 374 ? -2.047 26.219 -5.199 1 96.62 374 ASN A CA 1
ATOM 2938 C C . ASN A 1 374 ? -2.258 27 -3.902 1 96.62 374 ASN A C 1
ATOM 2940 O O . ASN A 1 374 ? -3.148 27.844 -3.82 1 96.62 374 ASN A O 1
ATOM 2944 N N . GLU A 1 375 ? -1.56 26.531 -2.91 1 97.06 375 GLU A N 1
ATOM 2945 C CA . GLU A 1 375 ? -1.496 27.375 -1.716 1 97.06 375 GLU A CA 1
ATOM 2946 C C . GLU A 1 375 ? -1.151 28.812 -2.072 1 97.06 375 GLU A C 1
ATOM 2948 O O . GLU A 1 375 ? -0.261 29.062 -2.889 1 97.06 375 GLU A O 1
ATOM 2953 N N . ARG A 1 376 ? -1.906 29.797 -1.461 1 98.12 376 ARG A N 1
ATOM 2954 C CA . ARG A 1 376 ? -1.72 31.188 -1.842 1 98.12 376 ARG A CA 1
ATOM 2955 C C . ARG A 1 376 ? -2.283 32.125 -0.779 1 98.12 376 ARG A C 1
ATOM 2957 O O . ARG A 1 376 ? -3.113 31.719 0.037 1 98.12 376 ARG A O 1
ATOM 2964 N N . VAL A 1 377 ? -1.797 33.312 -0.796 1 98.5 377 VAL A N 1
ATOM 2965 C CA . VAL A 1 377 ? -2.311 34.406 0.029 1 98.5 377 VAL A CA 1
ATOM 2966 C C . VAL A 1 377 ? -2.311 35.688 -0.773 1 98.5 377 VAL A C 1
ATOM 2968 O O . VAL A 1 377 ? -1.433 35.906 -1.61 1 98.5 377 VAL A O 1
ATOM 2971 N N . HIS A 1 378 ? -3.346 36.5 -0.635 1 98.44 378 HIS A N 1
ATOM 2972 C CA . HIS A 1 378 ? -3.387 37.781 -1.318 1 98.44 378 HIS A CA 1
ATOM 2973 C C . HIS A 1 378 ? -2.438 38.781 -0.667 1 98.44 378 HIS A C 1
ATOM 2975 O O . HIS A 1 378 ? -2.369 38.875 0.561 1 98.44 378 HIS A O 1
ATOM 2981 N N . ALA A 1 379 ? -1.768 39.562 -1.478 1 98.44 379 ALA A N 1
ATOM 2982 C CA . ALA A 1 379 ? -0.779 40.531 -1.008 1 98.44 379 ALA A CA 1
ATOM 2983 C C . ALA A 1 379 ? -1.4 41.531 -0.02 1 98.44 379 ALA A C 1
ATOM 2985 O O . ALA A 1 379 ? -0.799 41.844 1.008 1 98.44 379 ALA A O 1
ATOM 2986 N N . ASP A 1 380 ? -2.594 41.938 -0.255 1 98.19 380 ASP A N 1
ATOM 2987 C CA . ASP A 1 380 ? -3.26 42.906 0.621 1 98.19 380 ASP A CA 1
ATOM 2988 C C . ASP A 1 380 ? -3.582 42.281 1.977 1 98.19 380 ASP A C 1
ATOM 2990 O O . ASP A 1 380 ? -3.502 42.938 3.01 1 98.19 380 ASP A O 1
ATOM 2994 N N . MET A 1 381 ? -4.008 41.062 1.916 1 98.44 381 MET A N 1
ATOM 2995 C CA . MET A 1 381 ? -4.352 40.375 3.166 1 98.44 381 MET A CA 1
ATOM 2996 C C . MET A 1 381 ? -3.104 40.125 3.994 1 98.44 381 MET A C 1
ATOM 2998 O O . MET A 1 381 ? -3.148 40.156 5.227 1 98.44 381 MET A O 1
ATOM 3002 N N . TYR A 1 382 ? -2.033 39.844 3.297 1 98.44 382 TYR A N 1
ATOM 3003 C CA . TYR A 1 382 ? -0.747 39.688 3.967 1 98.44 382 TYR A CA 1
ATOM 3004 C C . TYR A 1 382 ? -0.334 41 4.652 1 98.44 382 TYR A C 1
ATOM 3006 O O . TYR A 1 382 ? 0.017 41 5.836 1 98.44 382 TYR A O 1
ATOM 3014 N N . LYS A 1 383 ? -0.384 42.031 3.971 1 98.31 383 LYS A N 1
ATOM 3015 C CA . LYS A 1 383 ? 0.002 43.344 4.516 1 98.31 383 LYS A CA 1
ATOM 3016 C C . LYS A 1 383 ? -0.917 43.75 5.664 1 98.31 383 LYS A C 1
ATOM 3018 O O . LYS A 1 383 ? -0.455 44.25 6.68 1 98.31 383 LYS A O 1
ATOM 3023 N N . LYS A 1 384 ? -2.162 43.5 5.445 1 98.5 384 LYS A N 1
ATOM 3024 C CA . LYS A 1 384 ? -3.107 43.75 6.527 1 98.5 384 LYS A CA 1
ATOM 3025 C C . LYS A 1 384 ? -2.766 42.938 7.77 1 98.5 384 LYS A C 1
ATOM 3027 O O . LYS A 1 384 ? -2.947 43.406 8.898 1 98.5 384 LYS A O 1
ATOM 3032 N N . GLY A 1 385 ? -2.373 41.781 7.543 1 98.69 385 GLY A N 1
ATOM 3033 C CA . GLY A 1 385 ? -1.937 40.938 8.648 1 98.69 385 GLY A CA 1
ATOM 3034 C C . GLY A 1 385 ? -0.806 41.562 9.453 1 98.69 385 GLY A C 1
ATOM 3035 O O . GLY A 1 385 ? -0.78 41.438 10.68 1 98.69 385 GLY A O 1
ATOM 3036 N N . ILE A 1 386 ? 0.131 42.188 8.773 1 98.62 386 ILE A N 1
ATOM 3037 C CA . ILE A 1 386 ? 1.223 42.875 9.453 1 98.62 386 ILE A CA 1
ATOM 3038 C C . ILE A 1 386 ? 0.664 44 10.312 1 98.62 386 ILE A C 1
ATOM 3040 O O . ILE A 1 386 ? 1.067 44.156 11.469 1 98.62 386 ILE A O 1
ATOM 3044 N N . ASP A 1 387 ? -0.295 44.719 9.781 1 98.69 387 ASP A N 1
ATOM 3045 C CA . ASP A 1 387 ? -0.931 45.812 10.516 1 98.69 387 ASP A CA 1
ATOM 3046 C C . ASP A 1 387 ? -1.61 45.281 11.789 1 98.69 387 ASP A C 1
ATOM 3048 O O . ASP A 1 387 ? -1.465 45.875 12.859 1 98.69 387 ASP A O 1
ATOM 3052 N N . ILE A 1 388 ? -2.334 44.25 11.625 1 98.81 388 ILE A N 1
ATOM 3053 C CA . ILE A 1 388 ? -3.055 43.656 12.75 1 98.81 388 ILE A CA 1
ATOM 3054 C C . ILE A 1 388 ? -2.061 43.188 13.805 1 98.81 388 ILE A C 1
ATOM 3056 O O . ILE A 1 388 ? -2.227 43.469 14.992 1 98.81 388 ILE A O 1
ATOM 3060 N N . MET A 1 389 ? -1.053 42.562 13.344 1 98.81 389 MET A N 1
ATOM 3061 C CA . MET A 1 389 ? -0.089 41.969 14.273 1 98.81 389 MET A CA 1
ATOM 3062 C C . MET A 1 389 ? 0.648 43.062 15.047 1 98.81 389 MET A C 1
ATOM 3064 O O . MET A 1 389 ? 0.995 42.875 16.219 1 98.81 389 MET A O 1
ATOM 3068 N N . GLU A 1 390 ? 0.964 44.156 14.398 1 98.62 390 GLU A N 1
ATOM 3069 C CA . GLU A 1 390 ? 1.602 45.281 15.078 1 98.62 390 GLU A CA 1
ATOM 3070 C C . GLU A 1 390 ? 0.762 45.75 16.266 1 98.62 390 GLU A C 1
ATOM 3072 O O . GLU A 1 390 ? 1.283 45.969 17.359 1 98.62 390 GLU A O 1
ATOM 3077 N N . LYS A 1 391 ? -0.521 45.906 16.031 1 98.69 391 LYS A N 1
ATOM 3078 C CA . LYS A 1 391 ? -1.427 46.344 17.094 1 98.69 391 LYS A CA 1
ATOM 3079 C C . LYS A 1 391 ? -1.565 45.281 18.188 1 98.69 391 LYS A C 1
ATOM 3081 O O . LYS A 1 391 ? -1.605 45.594 19.375 1 98.69 391 LYS A O 1
ATOM 3086 N N . VAL A 1 392 ? -1.679 44.062 17.766 1 98.88 392 VAL A N 1
ATOM 3087 C CA . VAL A 1 392 ? -1.814 42.969 18.719 1 98.88 392 VAL A CA 1
ATOM 3088 C C . VAL A 1 392 ? -0.568 42.875 19.594 1 98.88 392 VAL A C 1
ATOM 3090 O O . VAL A 1 392 ? -0.668 42.75 20.812 1 98.88 392 VAL A O 1
ATOM 3093 N N . LEU A 1 393 ? 0.569 42.938 18.953 1 98.69 393 LEU A N 1
ATOM 3094 C CA . LEU A 1 393 ? 1.821 42.844 19.688 1 98.69 393 LEU A CA 1
ATOM 3095 C C . LEU A 1 393 ? 1.951 44 20.672 1 98.69 393 LEU A C 1
ATOM 3097 O O . LEU A 1 393 ? 2.408 43.812 21.812 1 98.69 393 LEU A O 1
ATOM 3101 N N . GLU A 1 394 ? 1.607 45.188 20.266 1 98.69 394 GLU A N 1
ATOM 3102 C CA . GLU A 1 394 ? 1.646 46.312 21.172 1 98.69 394 GLU A CA 1
ATOM 3103 C C . GLU A 1 394 ? 0.789 46.094 22.406 1 98.69 394 GLU A C 1
ATOM 3105 O O . GLU A 1 394 ? 1.219 46.375 23.531 1 98.69 394 GLU A O 1
ATOM 3110 N N . ALA A 1 395 ? -0.343 45.625 22.172 1 98.69 395 ALA A N 1
ATOM 3111 C CA . ALA A 1 395 ? -1.261 45.375 23.281 1 98.69 395 ALA A CA 1
ATOM 3112 C C . ALA A 1 395 ? -0.719 44.281 24.203 1 98.69 395 ALA A C 1
ATOM 3114 O O . ALA A 1 395 ? -0.72 44.438 25.422 1 98.69 395 ALA A O 1
ATOM 3115 N N . LEU A 1 396 ? -0.248 43.188 23.672 1 98.69 396 LEU A N 1
ATOM 3116 C CA . LEU A 1 396 ? 0.201 42.031 24.438 1 98.69 396 LEU A CA 1
ATOM 3117 C C . LEU A 1 396 ? 1.476 42.375 25.219 1 98.69 396 LEU A C 1
ATOM 3119 O O . LEU A 1 396 ? 1.601 42 26.391 1 98.69 396 LEU A O 1
ATOM 3123 N N . ALA A 1 397 ? 2.387 43.031 24.547 1 98.38 397 ALA A N 1
ATOM 3124 C CA . ALA A 1 397 ? 3.691 43.281 25.141 1 98.38 397 ALA A CA 1
ATOM 3125 C C . ALA A 1 397 ? 3.588 44.344 26.234 1 98.38 397 ALA A C 1
ATOM 3127 O O . ALA A 1 397 ? 4.523 44.531 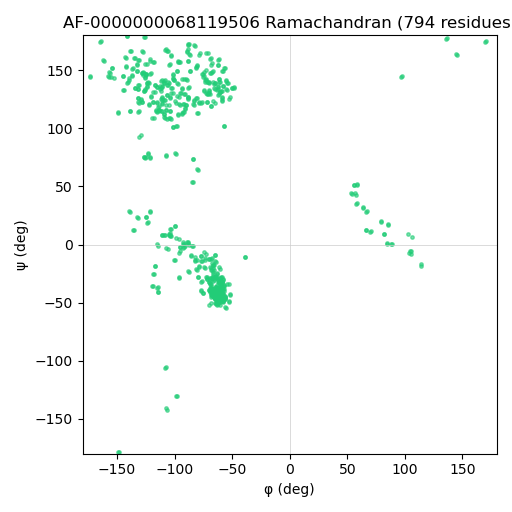27.016 1 98.38 397 ALA A O 1
ATOM 3128 N N . ASN A 1 398 ? 2.455 44.969 26.375 1 98.38 398 ASN A N 1
ATOM 3129 C CA . ASN A 1 398 ? 2.295 46 27.375 1 98.38 398 ASN A CA 1
ATOM 3130 C C . ASN A 1 398 ? 1.367 45.562 28.5 1 98.38 398 ASN A C 1
ATOM 3132 O O . ASN A 1 398 ? 0.974 46.375 29.344 1 98.38 398 ASN A O 1
ATOM 3136 N N . VAL A 1 399 ? 1.001 44.375 28.516 1 97.5 399 VAL A N 1
ATOM 3137 C CA . VAL A 1 399 ? 0.251 43.812 29.625 1 97.5 399 VAL A CA 1
ATOM 3138 C C . VAL A 1 399 ? 1.109 43.812 30.891 1 97.5 399 VAL A C 1
ATOM 3140 O O . VAL A 1 399 ? 2.291 43.469 30.859 1 97.5 399 VAL A O 1
ATOM 3143 N N . MET B 1 1 ? 24.766 -40.531 5.328 1 54.03 1 MET B N 1
ATOM 3144 C CA . MET B 1 1 ? 24.5 -40.031 3.992 1 54.03 1 MET B CA 1
ATOM 3145 C C . MET B 1 1 ? 23.125 -40.469 3.49 1 54.03 1 MET B C 1
ATOM 3147 O O . MET B 1 1 ? 22.766 -41.625 3.613 1 54.03 1 MET B O 1
ATOM 3151 N N . ALA B 1 2 ? 22.297 -39.531 3.203 1 65.31 2 ALA B N 1
ATOM 3152 C CA . ALA B 1 2 ? 20.938 -39.906 2.812 1 65.31 2 ALA B CA 1
ATOM 3153 C C . ALA B 1 2 ? 20.938 -40.938 1.703 1 65.31 2 ALA B C 1
ATOM 3155 O O . ALA B 1 2 ? 21.781 -40.906 0.796 1 65.31 2 ALA B O 1
ATOM 3156 N N . ALA B 1 3 ? 20.219 -42.062 1.902 1 85.25 3 ALA B N 1
ATOM 3157 C CA . ALA B 1 3 ? 20.094 -43.219 1.019 1 85.25 3 ALA B CA 1
ATOM 3158 C C . ALA B 1 3 ? 20.016 -42.812 -0.442 1 85.25 3 ALA B C 1
ATOM 3160 O O . ALA B 1 3 ? 20.344 -43.562 -1.346 1 85.25 3 ALA B O 1
ATOM 3161 N N . TRP B 1 4 ? 19.844 -41.562 -0.812 1 92.12 4 TRP B N 1
ATOM 3162 C CA . TRP B 1 4 ? 19.547 -41.062 -2.152 1 92.12 4 TRP B CA 1
ATOM 3163 C C . TRP B 1 4 ? 20.703 -40.219 -2.686 1 92.12 4 TRP B C 1
ATOM 3165 O O . TRP B 1 4 ? 20.672 -39.781 -3.836 1 92.12 4 TRP B O 1
ATOM 3175 N N . GLU B 1 5 ? 21.719 -40.031 -1.944 1 90.38 5 GLU B N 1
ATOM 3176 C CA . GLU B 1 5 ? 22.781 -39.094 -2.25 1 90.38 5 GLU B CA 1
ATOM 3177 C C . GLU B 1 5 ? 23.5 -39.469 -3.537 1 90.38 5 GLU B C 1
ATOM 3179 O O . GLU B 1 5 ? 23.953 -38.562 -4.277 1 90.38 5 GLU B O 1
ATOM 3184 N N . ASN B 1 6 ? 23.547 -40.719 -3.814 1 92.44 6 ASN B N 1
ATOM 3185 C CA . ASN B 1 6 ? 24.312 -41.188 -4.969 1 92.44 6 ASN B CA 1
ATOM 3186 C C . ASN B 1 6 ? 23.422 -41.562 -6.133 1 92.44 6 ASN B C 1
ATOM 3188 O O . ASN B 1 6 ? 23.891 -42.094 -7.137 1 92.44 6 ASN B O 1
ATOM 3192 N N . ASP B 1 7 ? 22.188 -41.281 -6.004 1 96 7 ASP B N 1
ATOM 3193 C CA . ASP B 1 7 ? 21.25 -41.531 -7.098 1 96 7 ASP B CA 1
ATOM 3194 C C . ASP B 1 7 ? 21.391 -40.469 -8.188 1 96 7 ASP B C 1
ATOM 3196 O O . ASP B 1 7 ? 21.188 -39.281 -7.938 1 96 7 ASP B O 1
ATOM 3200 N N . GLU B 1 8 ? 21.672 -40.844 -9.414 1 95.88 8 GLU B N 1
ATOM 3201 C CA . GLU B 1 8 ? 22 -39.906 -10.5 1 95.88 8 GLU B CA 1
ATOM 3202 C C . GLU B 1 8 ? 20.797 -39.062 -10.867 1 95.88 8 GLU B C 1
ATOM 3204 O O . GLU B 1 8 ? 20.953 -37.875 -11.219 1 95.88 8 GLU B O 1
ATOM 3209 N N . GLU B 1 9 ? 19.672 -39.656 -10.914 1 97 9 GLU B N 1
ATOM 3210 C CA . GLU B 1 9 ? 18.469 -38.906 -11.227 1 97 9 GLU B CA 1
ATOM 3211 C C . GLU B 1 9 ? 18.203 -37.812 -10.195 1 97 9 GLU B C 1
ATOM 3213 O O . GLU B 1 9 ? 17.812 -36.688 -10.539 1 97 9 GLU B O 1
ATOM 3218 N N . ILE B 1 10 ? 18.422 -38.125 -8.922 1 98.12 10 ILE B N 1
ATOM 3219 C CA . ILE B 1 10 ? 18.25 -37.188 -7.828 1 98.12 10 ILE B CA 1
ATOM 3220 C C . ILE B 1 10 ? 19.312 -36.094 -7.918 1 98.12 10 ILE B C 1
ATOM 3222 O O . ILE B 1 10 ? 19.031 -34.906 -7.695 1 98.12 10 ILE B O 1
ATOM 3226 N 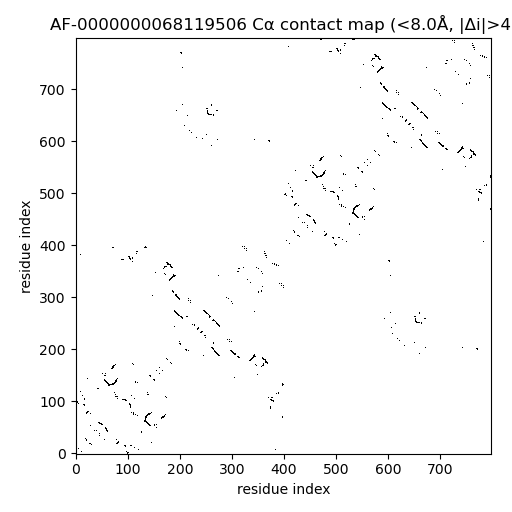N . MET B 1 11 ? 20.484 -36.469 -8.266 1 97.75 11 MET B N 1
ATOM 3227 C CA . MET B 1 11 ? 21.578 -35.5 -8.398 1 97.75 11 MET B CA 1
ATOM 3228 C C . MET B 1 11 ? 21.281 -34.469 -9.484 1 97.75 11 MET B C 1
ATOM 3230 O O . MET B 1 11 ? 21.453 -33.281 -9.289 1 97.75 11 MET B O 1
ATOM 3234 N N . ARG B 1 12 ? 20.828 -34.938 -10.625 1 97.69 12 ARG B N 1
ATOM 3235 C CA . ARG B 1 12 ? 20.5 -34.031 -11.727 1 97.69 12 ARG B CA 1
ATOM 3236 C C . ARG B 1 12 ? 19.359 -33.094 -11.344 1 97.69 12 ARG B C 1
ATOM 3238 O O . ARG B 1 12 ? 19.406 -31.906 -11.656 1 97.69 12 ARG B O 1
ATOM 3245 N N . PHE B 1 13 ? 18.406 -33.719 -10.656 1 98.44 13 PHE B N 1
ATOM 3246 C CA . PHE B 1 13 ? 17.266 -32.938 -10.211 1 98.44 13 PHE B CA 1
ATOM 3247 C C . PHE B 1 13 ? 17.719 -31.812 -9.273 1 98.44 13 PHE B C 1
ATOM 3249 O O . PHE B 1 13 ? 17.344 -30.656 -9.453 1 98.44 13 PHE B O 1
ATOM 3256 N N . ARG B 1 14 ? 18.531 -32.094 -8.336 1 98.56 14 ARG B N 1
ATOM 3257 C CA . ARG B 1 14 ? 19.031 -31.141 -7.367 1 98.56 14 ARG B CA 1
ATOM 3258 C C . ARG B 1 14 ? 19.859 -30.062 -8.055 1 98.56 14 ARG B C 1
ATOM 3260 O O . ARG B 1 14 ? 19.812 -28.891 -7.668 1 98.56 14 ARG B O 1
ATOM 3267 N N . GLU B 1 15 ? 20.625 -30.453 -9.023 1 98.5 15 GLU B N 1
ATOM 3268 C CA . GLU B 1 15 ? 21.422 -29.469 -9.766 1 98.5 15 GLU B CA 1
ATOM 3269 C C . GLU B 1 15 ? 20.531 -28.422 -10.43 1 98.5 15 GLU B C 1
ATOM 3271 O O . GLU B 1 15 ? 20.859 -27.234 -10.422 1 98.5 15 GLU B O 1
ATOM 3276 N N . TYR B 1 16 ? 19.453 -28.891 -11.016 1 98.75 16 TYR B N 1
ATOM 3277 C CA . TYR B 1 16 ? 18.516 -27.969 -11.656 1 98.75 16 TYR B CA 1
ATOM 3278 C C . TYR B 1 16 ? 17.891 -27.031 -10.625 1 98.75 16 TYR B C 1
ATOM 3280 O O . TYR B 1 16 ? 17.75 -25.844 -10.883 1 98.75 16 TYR B O 1
ATOM 3288 N N . LEU B 1 17 ? 17.562 -27.562 -9.453 1 98.75 17 LEU B N 1
ATOM 3289 C CA . LEU B 1 17 ? 16.906 -26.797 -8.391 1 98.75 17 LEU B CA 1
ATOM 3290 C C . LEU B 1 17 ? 17.812 -25.719 -7.848 1 98.75 17 LEU B C 1
ATOM 3292 O O . LEU B 1 17 ? 17.344 -24.703 -7.336 1 98.75 17 LEU B O 1
ATOM 3296 N N . LYS B 1 18 ? 19.078 -25.844 -7.969 1 98.62 18 LYS B N 1
ATOM 3297 C CA . LYS B 1 18 ? 20.047 -24.891 -7.43 1 98.62 18 LYS B CA 1
ATOM 3298 C C . LYS B 1 18 ? 20.125 -23.641 -8.297 1 98.62 18 LYS B C 1
ATOM 3300 O O . LYS B 1 18 ? 20.688 -22.625 -7.879 1 98.62 18 LYS B O 1
ATOM 3305 N N . ILE B 1 19 ? 19.578 -23.688 -9.5 1 98.44 19 ILE B N 1
ATOM 3306 C CA . ILE B 1 19 ? 19.562 -22.531 -10.383 1 98.44 19 ILE B CA 1
ATOM 3307 C C . ILE B 1 19 ? 18.438 -21.578 -9.984 1 98.44 19 ILE B C 1
ATOM 3309 O O . ILE B 1 19 ? 17.266 -21.906 -10.141 1 98.44 19 ILE B O 1
ATOM 3313 N N . PRO B 1 20 ? 18.688 -20.391 -9.492 1 97.56 20 PRO B N 1
ATOM 3314 C CA . PRO B 1 20 ? 17.656 -19.453 -9.008 1 97.56 20 PRO B CA 1
ATOM 3315 C C . PRO B 1 20 ? 17.031 -18.625 -10.133 1 97.56 20 PRO B C 1
ATOM 3317 O O . PRO B 1 20 ? 17.25 -17.422 -10.195 1 97.56 20 PRO B O 1
ATOM 3320 N N . SER B 1 21 ? 16.234 -19.203 -10.914 1 97.94 21 SER B N 1
ATOM 3321 C CA . SER B 1 21 ? 15.523 -18.5 -11.984 1 97.94 21 SER B CA 1
ATOM 3322 C C . SER B 1 21 ? 14.305 -17.766 -11.438 1 97.94 21 SER B C 1
ATOM 3324 O O . SER B 1 21 ? 13.18 -17.984 -11.891 1 97.94 21 SER B O 1
ATOM 3326 N N . VAL B 1 22 ? 14.484 -16.797 -10.609 1 96.56 22 VAL B N 1
ATOM 3327 C CA . VAL B 1 22 ? 13.461 -16.172 -9.781 1 96.56 22 VAL B CA 1
ATOM 3328 C C . VAL B 1 22 ? 12.922 -14.922 -10.492 1 96.56 22 VAL B C 1
ATOM 3330 O O . VAL B 1 22 ? 13.688 -14.094 -10.977 1 96.56 22 VAL B O 1
ATOM 3333 N N . GLN B 1 23 ? 11.633 -14.836 -10.57 1 93.88 23 GLN B N 1
ATOM 3334 C CA . GLN B 1 23 ? 10.969 -13.633 -11.062 1 93.88 23 GLN B CA 1
ATOM 3335 C C . GLN B 1 23 ? 11.133 -12.477 -10.078 1 93.88 23 GLN B C 1
ATOM 3337 O O . GLN B 1 23 ? 11.297 -12.688 -8.875 1 93.88 23 GLN B O 1
ATOM 3342 N N . PRO B 1 24 ? 11.203 -11.18 -10.594 1 90.44 24 PRO B N 1
ATOM 3343 C CA . PRO B 1 24 ? 10.805 -10.742 -11.93 1 90.44 24 PRO B CA 1
ATOM 3344 C C . PRO B 1 24 ? 11.984 -10.602 -12.883 1 90.44 24 PRO B C 1
ATOM 3346 O O . PRO B 1 24 ? 11.789 -10.445 -14.094 1 90.44 24 PRO B O 1
ATOM 3349 N N . ASP B 1 25 ? 13.148 -10.609 -12.422 1 89.5 25 ASP B N 1
ATOM 3350 C CA . ASP B 1 25 ? 14.32 -10.383 -13.258 1 89.5 25 ASP B CA 1
ATOM 3351 C C . ASP B 1 25 ? 15.102 -11.672 -13.469 1 89.5 25 ASP B C 1
ATOM 3353 O O . ASP B 1 25 ? 16.234 -11.805 -13.008 1 89.5 25 ASP B O 1
ATOM 3357 N N . VAL B 1 26 ? 14.633 -12.516 -14.32 1 94.69 26 VAL B N 1
ATOM 3358 C CA . VAL B 1 26 ? 15.203 -13.844 -14.469 1 94.69 26 VAL B CA 1
ATOM 3359 C C . VAL B 1 26 ? 16.281 -13.828 -15.547 1 94.69 26 VAL B C 1
ATOM 3361 O O . VAL B 1 26 ? 16.078 -13.266 -16.625 1 94.69 26 VAL B O 1
ATOM 3364 N N . ASP B 1 27 ? 17.438 -14.352 -15.242 1 96 27 ASP B N 1
ATOM 3365 C CA . ASP B 1 27 ? 18.422 -14.789 -16.219 1 96 27 ASP B CA 1
ATOM 3366 C C . ASP B 1 27 ? 18.328 -16.297 -16.469 1 96 27 ASP B C 1
ATOM 3368 O O . ASP B 1 27 ? 18.703 -17.094 -15.609 1 96 27 ASP B O 1
ATOM 3372 N N . TYR B 1 28 ? 17.891 -16.703 -17.688 1 98.25 28 TYR B N 1
ATOM 3373 C CA . TYR B 1 28 ? 17.594 -18.094 -17.969 1 98.25 28 TYR B CA 1
ATOM 3374 C C . TYR B 1 28 ? 18.844 -18.828 -18.469 1 98.25 28 TYR B C 1
ATOM 3376 O O . TYR B 1 28 ? 18.797 -20.031 -18.75 1 98.25 28 TYR B O 1
ATOM 3384 N N . SER B 1 29 ? 19.984 -18.172 -18.531 1 98.12 29 SER B N 1
ATOM 3385 C CA . SER B 1 29 ? 21.172 -18.75 -19.156 1 98.12 29 SER B CA 1
ATOM 3386 C C . SER B 1 29 ? 21.594 -20.031 -18.453 1 98.12 29 SER B C 1
ATOM 3388 O O . SER B 1 29 ? 21.938 -21.031 -19.109 1 98.12 29 SER B O 1
ATOM 3390 N N . ALA B 1 30 ? 21.562 -20 -17.203 1 98.5 30 ALA B N 1
ATOM 3391 C CA . ALA B 1 30 ? 21.984 -21.172 -16.438 1 98.5 30 ALA B CA 1
ATOM 3392 C C . ALA B 1 30 ? 21.016 -22.344 -16.656 1 98.5 30 ALA B C 1
ATOM 3394 O O . ALA B 1 30 ? 21.438 -23.5 -16.703 1 98.5 30 ALA B O 1
ATOM 3395 N N . CYS B 1 31 ? 19.734 -22.078 -16.734 1 98.75 31 CYS B N 1
ATOM 3396 C CA . CYS B 1 31 ? 18.75 -23.109 -17.031 1 98.75 31 CYS B CA 1
ATOM 3397 C C . CYS B 1 31 ? 19.016 -23.734 -18.406 1 98.75 31 CYS B C 1
ATOM 3399 O O . CYS B 1 31 ? 19.016 -24.969 -18.547 1 98.75 31 CYS B O 1
ATOM 3401 N N . VAL B 1 32 ? 19.25 -22.891 -19.375 1 98.81 32 VAL B N 1
ATOM 3402 C CA . VAL B 1 32 ? 19.469 -23.344 -20.734 1 98.81 32 VAL B CA 1
ATOM 3403 C C . VAL B 1 32 ? 20.734 -24.203 -20.797 1 98.81 32 VAL B C 1
ATOM 3405 O O . VAL B 1 32 ? 20.719 -25.281 -21.422 1 98.81 32 VAL B O 1
ATOM 3408 N N . GLU B 1 33 ? 21.75 -23.719 -20.172 1 98.75 33 GLU B N 1
ATOM 3409 C CA . GLU B 1 33 ? 23 -24.469 -20.125 1 98.75 33 GLU B CA 1
ATOM 3410 C C . GLU B 1 33 ? 22.797 -25.844 -19.5 1 98.75 33 GLU B C 1
ATOM 3412 O O . GLU B 1 33 ? 23.25 -26.859 -20.031 1 98.75 33 GLU B O 1
ATOM 3417 N N . PHE B 1 34 ? 22.156 -25.875 -18.453 1 98.75 34 PHE B N 1
ATOM 3418 C CA . PHE B 1 34 ? 21.906 -27.125 -17.734 1 98.75 34 PHE B CA 1
ATOM 3419 C C . PHE B 1 34 ? 21.094 -28.078 -18.594 1 98.75 34 PHE B C 1
ATOM 3421 O O . PHE B 1 34 ? 21.469 -29.234 -18.781 1 98.75 34 PHE B O 1
ATOM 3428 N N . LEU B 1 35 ? 19.984 -27.609 -19.141 1 98.81 35 LEU B N 1
ATOM 3429 C CA . LEU B 1 35 ? 19.062 -28.453 -19.875 1 98.81 35 LEU B CA 1
ATOM 3430 C C . LEU B 1 35 ? 19.703 -28.969 -21.156 1 98.81 35 LEU B C 1
ATOM 3432 O O . LEU B 1 35 ? 19.516 -30.141 -21.531 1 98.81 35 LEU B O 1
ATOM 3436 N N . THR B 1 36 ? 20.438 -28.125 -21.828 1 98.69 36 THR B N 1
ATOM 3437 C CA . THR B 1 36 ? 21.141 -28.547 -23.031 1 98.69 36 THR B CA 1
ATOM 3438 C C . THR B 1 36 ? 22.203 -29.594 -22.703 1 98.69 36 THR B C 1
ATOM 3440 O O . THR B 1 36 ? 22.391 -30.562 -23.453 1 98.69 36 THR B O 1
ATOM 3443 N N . ALA B 1 37 ? 22.891 -29.344 -21.609 1 98.5 37 ALA B N 1
ATOM 3444 C CA . ALA B 1 37 ? 23.906 -30.312 -21.188 1 98.5 37 ALA B CA 1
ATOM 3445 C C . ALA B 1 37 ? 23.266 -31.672 -20.875 1 98.5 37 ALA B C 1
ATOM 3447 O O . ALA B 1 37 ? 23.812 -32.719 -21.219 1 98.5 37 ALA B O 1
ATOM 3448 N N . GLN B 1 38 ? 22.156 -31.641 -20.188 1 97.81 38 GLN B N 1
ATOM 3449 C CA . GLN B 1 38 ? 21.453 -32.875 -19.859 1 97.81 38 GLN B CA 1
ATOM 3450 C C . GLN B 1 38 ? 21 -33.594 -21.125 1 97.81 38 GLN B C 1
ATOM 3452 O O . GLN B 1 38 ? 21.125 -34.812 -21.219 1 97.81 38 GLN B O 1
ATOM 3457 N N . ALA B 1 39 ? 20.438 -32.875 -22.062 1 97.75 39 ALA B N 1
ATOM 3458 C CA . ALA B 1 39 ? 19.984 -33.469 -23.312 1 97.75 39 ALA B CA 1
ATOM 3459 C C . ALA B 1 39 ? 21.156 -34.156 -24.031 1 97.75 39 ALA B C 1
ATOM 3461 O O . ALA B 1 39 ? 21 -35.25 -24.562 1 97.75 39 ALA B O 1
ATOM 3462 N N . ARG B 1 40 ? 22.281 -33.5 -24.031 1 96.69 40 ARG B N 1
ATOM 3463 C CA . ARG B 1 40 ? 23.469 -34.062 -24.672 1 96.69 40 ARG B CA 1
ATOM 3464 C C . ARG B 1 40 ? 23.938 -35.312 -23.969 1 96.69 40 ARG B C 1
ATOM 3466 O O . ARG B 1 40 ? 24.281 -36.312 -24.609 1 96.69 40 ARG B O 1
ATOM 3473 N N . LEU B 1 41 ? 23.953 -35.219 -22.719 1 95.19 41 LEU B N 1
ATOM 3474 C CA . LEU B 1 41 ? 24.344 -36.375 -21.922 1 95.19 41 LEU B CA 1
ATOM 3475 C C . LEU B 1 41 ? 23.438 -37.562 -22.203 1 95.19 41 LEU B C 1
ATOM 3477 O O . LEU B 1 41 ? 23.875 -38.719 -22.172 1 95.19 41 LEU B O 1
ATOM 3481 N N . MET B 1 42 ? 22.219 -37.281 -22.5 1 95.25 42 MET B N 1
ATOM 3482 C CA . MET B 1 42 ? 21.219 -38.312 -22.734 1 95.25 42 MET B CA 1
ATOM 3483 C C . MET B 1 42 ? 21.172 -38.688 -24.203 1 95.25 42 MET B C 1
ATOM 3485 O O . MET B 1 42 ? 20.375 -39.531 -24.609 1 95.25 42 MET B O 1
ATOM 3489 N N . ASN B 1 43 ? 21.938 -38.094 -25.062 1 96 43 ASN B N 1
ATOM 3490 C CA . ASN B 1 43 ? 21.969 -38.281 -26.516 1 96 43 ASN B CA 1
ATOM 3491 C C . ASN B 1 43 ? 20.625 -38.031 -27.156 1 96 43 ASN B C 1
ATOM 3493 O O . ASN B 1 43 ? 20.141 -38.844 -27.953 1 96 43 ASN B O 1
ATOM 3497 N N . LEU B 1 44 ? 20.016 -36.969 -26.719 1 97.25 44 LEU B N 1
ATOM 3498 C CA . LEU B 1 44 ? 18.75 -36.531 -27.281 1 97.25 44 LEU B CA 1
ATOM 3499 C C . LEU B 1 44 ? 18.906 -35.219 -28.031 1 97.25 44 LEU B C 1
ATOM 3501 O O . LEU B 1 44 ? 19.594 -34.312 -27.562 1 97.25 44 LEU B O 1
ATOM 3505 N N . PRO B 1 45 ? 18.266 -35.156 -29.234 1 97.62 45 PRO B N 1
ATOM 3506 C CA . PRO B 1 45 ? 18.297 -33.875 -29.938 1 97.62 45 PRO B CA 1
ATOM 3507 C C . PRO B 1 45 ? 17.703 -32.719 -29.109 1 97.62 45 PRO B C 1
ATOM 3509 O O . PRO B 1 45 ? 16.688 -32.938 -28.422 1 97.62 45 PRO B O 1
ATOM 3512 N N . VAL B 1 46 ? 18.406 -31.578 -29.141 1 98.5 46 VAL B N 1
ATOM 3513 C CA . VAL B 1 46 ? 17.953 -30.422 -28.391 1 98.5 46 VAL B CA 1
ATOM 3514 C C . VAL B 1 46 ? 18.031 -29.172 -29.25 1 98.5 46 VAL B C 1
ATOM 3516 O O . VAL B 1 46 ? 18.984 -29 -30.031 1 98.5 46 VAL B O 1
ATOM 3519 N N . MET B 1 47 ? 17 -28.375 -29.219 1 98.56 47 MET B N 1
ATOM 3520 C CA . MET B 1 47 ? 16.938 -27.078 -29.891 1 98.56 47 MET B CA 1
ATOM 3521 C C . MET B 1 47 ? 16.609 -25.969 -28.891 1 98.56 47 MET B C 1
ATOM 3523 O O . MET B 1 47 ? 15.781 -26.172 -28 1 98.56 47 MET B O 1
ATOM 3527 N N . VAL B 1 48 ? 17.281 -24.844 -29.047 1 98.62 48 VAL B N 1
ATOM 3528 C CA . VAL B 1 48 ? 16.969 -23.656 -28.25 1 98.62 48 VAL B CA 1
ATOM 3529 C C . VAL B 1 48 ? 16.406 -22.562 -29.156 1 98.62 48 VAL B C 1
ATOM 3531 O O . VAL B 1 48 ? 17.078 -22.125 -30.094 1 98.62 48 VAL B O 1
ATOM 3534 N N . TYR B 1 49 ? 15.148 -22.234 -28.906 1 98.44 49 TYR B N 1
ATOM 3535 C CA . TYR B 1 49 ? 14.5 -21.156 -29.656 1 98.44 49 TYR B CA 1
ATOM 3536 C C . TYR B 1 49 ? 14.453 -19.875 -28.828 1 98.44 49 TYR B C 1
ATOM 3538 O O . TYR B 1 49 ? 14.305 -19.922 -27.609 1 98.44 49 TYR B O 1
ATOM 3546 N N . GLU B 1 50 ? 14.609 -18.797 -29.438 1 97.56 50 GLU B N 1
ATOM 3547 C CA . GLU B 1 50 ? 14.445 -17.484 -28.828 1 97.56 50 GLU B CA 1
ATOM 3548 C C . GLU B 1 50 ? 13.453 -16.625 -29.625 1 97.56 50 GLU B C 1
ATOM 3550 O O . GLU B 1 50 ? 13.852 -15.664 -30.297 1 97.56 50 GLU B O 1
ATOM 3555 N N . ILE B 1 51 ? 12.195 -16.969 -29.469 1 97.62 51 ILE B N 1
ATOM 3556 C CA . ILE B 1 51 ? 11.117 -16.281 -30.172 1 97.62 51 ILE B CA 1
ATOM 3557 C C . ILE B 1 51 ? 11.07 -14.82 -29.703 1 97.62 51 ILE B C 1
ATOM 3559 O O . ILE B 1 51 ? 10.82 -13.914 -30.516 1 97.62 51 ILE B O 1
ATOM 3563 N N . VAL B 1 52 ? 11.273 -14.609 -28.406 1 97.69 52 VAL B N 1
ATOM 3564 C CA . VAL B 1 52 ? 11.406 -13.297 -27.781 1 97.69 52 VAL B CA 1
ATOM 3565 C C . VAL B 1 52 ? 12.797 -13.164 -27.172 1 97.69 52 VAL B C 1
ATOM 3567 O O . VAL B 1 52 ? 13.297 -14.102 -26.547 1 97.69 52 VAL B O 1
ATOM 3570 N N . PRO B 1 53 ? 13.477 -11.961 -27.344 1 97.31 53 PRO B N 1
ATOM 3571 C CA . PRO B 1 53 ? 14.828 -11.797 -26.812 1 97.31 53 PRO B CA 1
ATOM 3572 C C . PRO B 1 53 ? 14.906 -12.094 -25.312 1 97.31 53 PRO B C 1
ATOM 3574 O O . PRO B 1 53 ? 14.078 -11.609 -24.531 1 97.31 53 PRO B O 1
ATOM 3577 N N . LYS B 1 54 ? 15.914 -12.859 -24.922 1 96.69 54 LYS B N 1
ATOM 3578 C CA . LYS B 1 54 ? 16.25 -13.195 -23.531 1 96.69 54 LYS B CA 1
ATOM 3579 C C . LYS B 1 54 ? 15.211 -14.117 -22.922 1 96.69 54 LYS B C 1
ATOM 3581 O O . LYS B 1 54 ? 15.195 -14.32 -21.703 1 96.69 54 LYS B O 1
ATOM 3586 N N . LYS B 1 55 ? 14.32 -14.648 -23.797 1 98.31 55 LYS B N 1
ATOM 3587 C CA . LYS B 1 55 ? 13.289 -15.586 -23.359 1 98.31 55 LYS B CA 1
ATOM 3588 C C . LYS B 1 55 ? 13.414 -16.906 -24.109 1 98.31 55 LYS B C 1
ATOM 3590 O O . LYS B 1 55 ? 12.57 -17.234 -24.953 1 98.31 55 LYS B O 1
ATOM 3595 N N . PRO B 1 56 ? 14.391 -17.703 -23.75 1 98.62 56 PRO B N 1
ATOM 3596 C CA . PRO B 1 56 ? 14.672 -18.922 -24.5 1 98.62 56 PRO B CA 1
ATOM 3597 C C . PRO B 1 56 ? 13.656 -20.031 -24.219 1 98.62 56 PRO B C 1
ATOM 3599 O O . PRO B 1 56 ? 13.164 -20.156 -23.094 1 98.62 56 PRO B O 1
ATOM 3602 N N . VAL B 1 57 ? 13.367 -20.781 -25.266 1 98.81 57 VAL B N 1
ATOM 3603 C CA . VAL B 1 57 ? 12.617 -22.031 -25.172 1 98.81 57 VAL B CA 1
ATOM 3604 C C . VAL B 1 57 ? 13.516 -23.219 -25.547 1 98.81 57 VAL B C 1
ATOM 3606 O O . VAL B 1 57 ? 14.062 -23.25 -26.641 1 98.81 57 VAL B O 1
ATOM 3609 N N . VAL B 1 58 ? 13.703 -24.141 -24.609 1 98.88 58 VAL B N 1
ATOM 3610 C CA . VAL B 1 58 ? 14.492 -25.344 -24.875 1 98.88 58 VAL B CA 1
ATOM 3611 C C . VAL B 1 58 ? 13.555 -26.5 -25.219 1 98.88 58 VAL B C 1
ATOM 3613 O O . VAL B 1 58 ? 12.602 -26.781 -24.5 1 98.88 58 VAL B O 1
ATOM 3616 N N . VAL B 1 59 ? 13.82 -27.156 -26.344 1 98.88 59 VAL B N 1
ATOM 3617 C CA . VAL B 1 59 ? 13.016 -28.312 -26.75 1 98.88 59 VAL B CA 1
ATOM 3618 C C . VAL B 1 59 ? 13.922 -29.531 -26.922 1 98.88 59 VAL B C 1
ATOM 3620 O O . VAL B 1 59 ? 14.859 -29.5 -27.719 1 98.88 59 VAL B O 1
ATOM 3623 N N . VAL B 1 60 ? 13.641 -30.562 -26.172 1 98.81 60 VAL B N 1
ATOM 3624 C CA . VAL B 1 60 ? 14.32 -31.844 -26.281 1 98.81 60 VAL B CA 1
ATOM 3625 C C . VAL B 1 60 ? 13.383 -32.844 -26.938 1 98.81 60 VAL B C 1
ATOM 3627 O O . VAL B 1 60 ? 12.203 -32.938 -26.594 1 98.81 60 VAL B O 1
ATOM 3630 N N . THR B 1 61 ? 13.891 -33.656 -27.875 1 98.5 61 THR B N 1
ATOM 3631 C CA . THR B 1 61 ? 13.016 -34.469 -28.703 1 98.5 61 THR B CA 1
ATOM 3632 C C . THR B 1 61 ? 13.43 -35.938 -28.641 1 98.5 61 THR B C 1
ATOM 3634 O O . THR B 1 61 ? 14.617 -36.25 -28.688 1 98.5 61 THR B O 1
ATOM 3637 N N . LEU B 1 62 ? 12.469 -36.812 -28.422 1 98.25 62 LEU B N 1
ATOM 3638 C CA . LEU B 1 62 ? 12.57 -38.25 -28.672 1 98.25 62 LEU B CA 1
ATOM 3639 C C . LEU B 1 62 ? 11.82 -38.625 -29.953 1 98.25 62 LEU B C 1
ATOM 3641 O O . LEU B 1 62 ? 10.586 -38.656 -29.953 1 98.25 62 LEU B O 1
ATOM 3645 N N . GLN B 1 63 ? 12.57 -38.938 -30.953 1 97 63 GLN B N 1
ATOM 3646 C CA . GLN B 1 63 ? 11.969 -39.219 -32.25 1 97 63 GLN B CA 1
ATOM 3647 C C . GLN B 1 63 ? 11.188 -40.531 -32.25 1 97 63 GLN B C 1
ATOM 3649 O O . GLN B 1 63 ? 11.688 -41.562 -31.766 1 97 63 GLN B O 1
ATOM 3654 N N . GLY B 1 64 ? 9.961 -40.469 -32.781 1 97.44 64 GLY B N 1
ATOM 3655 C CA . GLY B 1 64 ? 9.125 -41.656 -32.875 1 97.44 64 GLY B CA 1
ATOM 3656 C C . GLY B 1 64 ? 9.359 -42.438 -34.156 1 97.44 64 GLY B C 1
ATOM 3657 O O . GLY B 1 64 ? 10.086 -42 -35.031 1 97.44 64 GLY B O 1
ATOM 3658 N N . LEU B 1 65 ? 8.734 -43.625 -34.219 1 98.06 65 LEU B N 1
ATOM 3659 C CA . LEU B 1 65 ? 8.828 -44.5 -35.375 1 98.06 65 LEU B CA 1
ATOM 3660 C C . LEU B 1 65 ? 8.023 -43.938 -36.531 1 98.06 65 LEU B C 1
ATOM 3662 O O . LEU B 1 65 ? 8.336 -44.219 -37.688 1 98.06 65 LEU B O 1
ATOM 3666 N N . GLN B 1 66 ? 7 -43.188 -36.219 1 98.25 66 GLN B N 1
ATOM 3667 C CA . GLN B 1 66 ? 6.152 -42.562 -37.219 1 98.25 66 GLN B CA 1
ATOM 3668 C C . GLN B 1 66 ? 6.094 -41.062 -37.031 1 98.25 66 GLN B C 1
ATOM 3670 O O . GLN B 1 66 ? 5.07 -40.531 -36.594 1 98.25 66 GLN B O 1
ATOM 3675 N N . PRO B 1 67 ? 7.09 -40.406 -37.438 1 95.56 67 PRO B N 1
ATOM 3676 C CA . PRO B 1 67 ? 7.254 -38.969 -37.125 1 95.56 67 PRO B CA 1
ATOM 3677 C C . PRO B 1 67 ? 6.203 -38.094 -37.812 1 95.56 67 PRO B C 1
ATOM 3679 O O . PRO B 1 67 ? 6.055 -36.938 -37.469 1 95.56 67 PRO B O 1
ATOM 3682 N N . ASP B 1 68 ? 5.469 -38.656 -38.75 1 97.06 68 ASP B N 1
ATOM 3683 C CA . ASP B 1 68 ? 4.434 -37.875 -39.438 1 97.06 68 ASP B CA 1
ATOM 3684 C C . ASP B 1 68 ? 3.156 -37.812 -38.625 1 97.06 68 ASP B C 1
ATOM 3686 O O . ASP B 1 68 ? 2.283 -36.969 -38.875 1 97.06 68 ASP B O 1
ATOM 3690 N N . LEU B 1 69 ? 3.076 -38.688 -37.625 1 98.12 69 LEU B N 1
ATOM 3691 C CA . LEU B 1 69 ? 1.938 -38.625 -36.719 1 98.12 69 LEU B CA 1
ATOM 3692 C C . LEU B 1 69 ? 2.055 -37.406 -35.781 1 98.12 69 LEU B C 1
ATOM 3694 O O . LEU B 1 69 ? 3.162 -37 -35.438 1 98.12 69 LEU B O 1
ATOM 3698 N N . PRO B 1 70 ? 0.894 -36.875 -35.375 1 98.56 70 PRO B N 1
ATOM 3699 C CA . PRO B 1 70 ? 0.977 -35.812 -34.406 1 98.56 70 PRO B CA 1
ATOM 3700 C C . PRO B 1 70 ? 1.771 -36.188 -33.156 1 98.56 70 PRO B C 1
ATOM 3702 O O . PRO B 1 70 ? 1.632 -37.312 -32.656 1 98.56 70 PRO B O 1
ATOM 3705 N N . SER B 1 71 ? 2.566 -35.312 -32.656 1 98.81 71 SER B N 1
ATOM 3706 C CA . SER B 1 71 ? 3.506 -35.562 -31.578 1 98.81 71 SER B CA 1
ATOM 3707 C C . SER B 1 71 ? 2.861 -35.344 -30.219 1 98.81 71 SER B C 1
ATOM 3709 O O . SER B 1 71 ? 1.732 -34.844 -30.125 1 98.81 71 SER B O 1
ATOM 3711 N N . ILE B 1 72 ? 3.578 -35.781 -29.172 1 98.75 72 ILE B N 1
ATOM 3712 C CA . ILE B 1 72 ? 3.26 -35.5 -27.781 1 98.75 72 ILE B CA 1
ATOM 3713 C C . ILE B 1 72 ? 4.156 -34.375 -27.25 1 98.75 72 ILE B C 1
ATOM 3715 O O . ILE B 1 72 ? 5.375 -34.438 -27.422 1 98.75 72 ILE B O 1
ATOM 3719 N N . LEU B 1 73 ? 3.52 -33.375 -26.609 1 98.88 73 LEU B N 1
ATOM 3720 C CA . LEU B 1 73 ? 4.281 -32.312 -25.984 1 98.88 73 LEU B CA 1
ATOM 3721 C C . LEU B 1 73 ? 4.199 -32.375 -24.469 1 98.88 73 LEU B C 1
ATOM 3723 O O . LEU B 1 73 ? 3.104 -32.375 -23.906 1 98.88 73 LEU B O 1
ATOM 3727 N N . LEU B 1 74 ? 5.309 -32.5 -23.812 1 98.88 74 LEU B N 1
ATOM 3728 C CA . LEU B 1 74 ? 5.449 -32.375 -22.375 1 98.88 74 LEU B CA 1
ATOM 3729 C C . LEU B 1 74 ? 6.082 -31.016 -22.016 1 98.88 74 LEU B C 1
ATOM 3731 O O . LEU B 1 74 ? 7.266 -30.797 -22.281 1 98.88 74 LEU B O 1
ATOM 3735 N N . ASN B 1 75 ? 5.285 -30.172 -21.328 1 98.81 75 ASN B N 1
ATOM 3736 C CA . ASN B 1 75 ? 5.766 -28.797 -21.109 1 98.81 75 ASN B CA 1
ATOM 3737 C C . ASN B 1 75 ? 6.094 -28.547 -19.656 1 98.81 75 ASN B C 1
ATOM 3739 O O . ASN B 1 75 ? 5.387 -29.016 -18.75 1 98.81 75 ASN B O 1
ATOM 3743 N N . SER B 1 76 ? 7.18 -27.797 -19.422 1 98.62 76 SER B N 1
ATOM 3744 C CA . SER B 1 76 ? 7.582 -27.297 -18.109 1 98.62 76 SER B CA 1
ATOM 3745 C C . SER B 1 76 ? 8.102 -25.859 -18.203 1 98.62 76 SER B C 1
ATOM 3747 O O . SER B 1 76 ? 8.727 -25.484 -19.203 1 98.62 76 SER B O 1
ATOM 3749 N N . HIS B 1 77 ? 7.781 -25.031 -17.219 1 98.56 77 HIS B N 1
ATOM 3750 C CA . HIS B 1 77 ? 8.406 -23.719 -17.203 1 98.56 77 HIS B CA 1
ATOM 3751 C C . HIS B 1 77 ? 9.641 -23.703 -16.312 1 98.56 77 HIS B C 1
ATOM 3753 O O . HIS B 1 77 ? 9.766 -24.531 -15.414 1 98.56 77 HIS B O 1
ATOM 3759 N N . MET B 1 78 ? 10.523 -22.734 -16.609 1 98.62 78 MET B N 1
ATOM 3760 C CA . MET B 1 78 ? 11.828 -22.703 -15.953 1 98.62 78 MET B CA 1
ATOM 3761 C C . MET B 1 78 ? 11.82 -21.75 -14.75 1 98.62 78 MET B C 1
ATOM 3763 O O . MET B 1 78 ? 12.602 -21.922 -13.82 1 98.62 78 MET B O 1
ATOM 3767 N N . ASP B 1 79 ? 10.969 -20.719 -14.773 1 97.88 79 ASP B N 1
ATOM 3768 C CA . ASP B 1 79 ? 11 -19.672 -13.758 1 97.88 79 ASP B CA 1
ATOM 3769 C C . ASP B 1 79 ? 10.281 -20.109 -12.484 1 97.88 79 ASP B C 1
ATOM 3771 O O . ASP B 1 79 ? 9.453 -21.016 -12.523 1 97.88 79 ASP B O 1
ATOM 3775 N N . VAL B 1 80 ? 10.695 -19.516 -11.406 1 96.94 80 VAL B N 1
ATOM 3776 C CA . VAL B 1 80 ? 10.062 -19.719 -10.109 1 96.94 80 VAL B CA 1
ATOM 3777 C C . VAL B 1 80 ? 9.703 -18.375 -9.484 1 96.94 80 VAL B C 1
ATOM 3779 O O . VAL B 1 80 ? 10.102 -17.328 -9.992 1 96.94 80 VAL B O 1
ATOM 3782 N N . VAL B 1 81 ? 8.867 -18.406 -8.445 1 94.75 81 VAL B N 1
ATOM 3783 C CA . VAL B 1 81 ? 8.406 -17.188 -7.789 1 94.75 81 VAL B CA 1
ATOM 3784 C C . VAL B 1 81 ? 9.406 -16.766 -6.707 1 94.75 81 VAL B C 1
ATOM 3786 O O . VAL B 1 81 ? 10.25 -17.562 -6.293 1 94.75 81 VAL B O 1
ATOM 3789 N N . PRO B 1 82 ? 9.336 -15.523 -6.25 1 93.5 82 PRO B N 1
ATOM 3790 C CA . PRO B 1 82 ? 10.266 -15.016 -5.234 1 93.5 82 PRO B CA 1
ATOM 3791 C C . PRO B 1 82 ? 10.172 -15.781 -3.918 1 93.5 82 PRO B C 1
ATOM 3793 O O . PRO B 1 82 ? 9.18 -16.469 -3.664 1 93.5 82 PRO B O 1
ATOM 3796 N N . VAL B 1 83 ? 11.289 -15.641 -3.137 1 93.62 83 VAL B N 1
ATOM 3797 C CA . VAL B 1 83 ? 11.375 -16.312 -1.847 1 93.62 83 VAL B CA 1
ATOM 3798 C C . VAL B 1 83 ? 11.758 -15.312 -0.762 1 93.62 83 VAL B C 1
ATOM 3800 O O . VAL B 1 83 ? 12.383 -14.289 -1.046 1 93.62 83 VAL B O 1
ATOM 3803 N N . ASN B 1 84 ? 11.234 -15.594 0.415 1 92.12 84 ASN B N 1
ATOM 3804 C CA . ASN B 1 84 ? 11.75 -14.977 1.634 1 92.12 84 ASN B CA 1
ATOM 3805 C C . ASN B 1 84 ? 12.656 -15.93 2.402 1 92.12 84 ASN B C 1
ATOM 3807 O O . ASN B 1 84 ? 12.188 -16.719 3.232 1 92.12 84 ASN B O 1
ATOM 3811 N N . GLU B 1 85 ? 13.914 -15.703 2.24 1 94.12 85 GLU B N 1
ATOM 3812 C CA . GLU B 1 85 ? 14.898 -16.672 2.713 1 94.12 85 GLU B CA 1
ATOM 3813 C C . GLU B 1 85 ? 14.812 -16.859 4.227 1 94.12 85 GLU B C 1
ATOM 3815 O O . GLU B 1 85 ? 15.008 -17.969 4.738 1 94.12 85 GLU B O 1
ATOM 3820 N N . GLU B 1 86 ? 14.477 -15.82 4.852 1 92.94 86 GLU B N 1
ATOM 3821 C CA . GLU B 1 86 ? 14.461 -15.836 6.309 1 92.94 86 GLU B CA 1
ATOM 3822 C C . GLU B 1 86 ? 13.391 -16.781 6.844 1 92.94 86 GLU B C 1
ATOM 3824 O O . GLU B 1 86 ? 13.461 -17.234 7.988 1 92.94 86 GLU B O 1
ATOM 3829 N N . LEU B 1 87 ? 12.477 -17.125 6.02 1 92.88 87 LEU B N 1
ATOM 3830 C CA . LEU B 1 87 ? 11.352 -17.938 6.48 1 92.88 87 LEU B CA 1
ATOM 3831 C C . LEU B 1 87 ? 11.508 -19.391 6.031 1 92.88 87 LEU B C 1
ATOM 3833 O O . LEU B 1 87 ? 10.617 -20.203 6.262 1 92.88 87 LEU B O 1
ATOM 3837 N N . TRP B 1 88 ? 12.641 -19.719 5.473 1 96.19 88 TRP B N 1
ATOM 3838 C CA . TRP B 1 88 ? 12.922 -21.078 5.023 1 96.19 88 TRP B CA 1
ATOM 3839 C C . TRP B 1 88 ? 13.797 -21.812 6.031 1 96.19 88 TRP B C 1
ATOM 3841 O O . TRP B 1 88 ? 14.695 -21.234 6.629 1 96.19 88 TRP B O 1
ATOM 3851 N N . THR B 1 89 ? 13.516 -23.047 6.207 1 97.38 89 THR B N 1
ATOM 3852 C CA . THR B 1 89 ? 14.328 -23.891 7.074 1 97.38 89 THR B CA 1
ATOM 3853 C C . THR B 1 89 ? 15.711 -24.109 6.465 1 97.38 89 THR B C 1
ATOM 3855 O O . THR B 1 89 ? 16.703 -24.156 7.184 1 97.38 89 THR B O 1
ATOM 3858 N N . TYR B 1 90 ? 15.727 -24.359 5.199 1 97.56 90 TYR B N 1
ATOM 3859 C CA . TYR B 1 90 ? 16.938 -24.469 4.406 1 97.56 90 TYR B CA 1
ATOM 3860 C C . TYR B 1 90 ? 16.953 -23.438 3.275 1 97.56 90 TYR B C 1
ATOM 3862 O O . TYR B 1 90 ? 15.898 -23.047 2.777 1 97.56 90 TYR B O 1
ATOM 3870 N N . PRO B 1 91 ? 18.156 -22.953 2.922 1 97.81 91 PRO B N 1
ATOM 3871 C CA . PRO B 1 91 ? 18.172 -21.984 1.823 1 97.81 91 PRO B CA 1
ATOM 3872 C C . PRO B 1 91 ? 17.391 -22.469 0.603 1 97.81 91 PRO B C 1
ATOM 3874 O O . PRO B 1 91 ? 17.547 -23.609 0.175 1 97.81 91 PRO B O 1
ATOM 3877 N N . PRO B 1 92 ? 16.594 -21.625 0.047 1 98.12 92 PRO B N 1
ATOM 3878 C CA . PRO B 1 92 ? 15.609 -22.047 -0.958 1 98.12 92 PRO B CA 1
ATOM 3879 C C . PRO B 1 92 ? 16.25 -22.578 -2.23 1 98.12 92 PRO B C 1
ATOM 3881 O O . PRO B 1 92 ? 15.594 -23.25 -3.033 1 98.12 92 PRO B O 1
ATOM 3884 N N . PHE B 1 93 ? 17.562 -22.359 -2.467 1 98.31 93 PHE B N 1
ATOM 3885 C CA . PHE B 1 93 ? 18.188 -22.812 -3.707 1 98.31 93 PHE B CA 1
ATOM 3886 C C . PHE B 1 93 ? 19.391 -23.688 -3.418 1 98.31 93 PHE B C 1
ATOM 3888 O O . PHE B 1 93 ? 20.281 -23.828 -4.262 1 98.31 93 PHE B O 1
ATOM 3895 N N . GLU B 1 94 ? 19.375 -24.25 -2.293 1 98 94 GLU B N 1
ATOM 3896 C CA . GLU B 1 94 ? 20.422 -25.203 -1.924 1 98 94 GLU B CA 1
ATOM 3897 C C . GLU B 1 94 ? 20.062 -26.609 -2.363 1 98 94 GLU B C 1
ATOM 3899 O O . GLU B 1 94 ? 20.953 -27.469 -2.5 1 98 94 GLU B O 1
ATOM 3904 N N . ALA B 1 95 ? 18.844 -26.844 -2.541 1 98.38 95 ALA B N 1
ATOM 3905 C CA . ALA B 1 95 ? 18.344 -28.188 -2.842 1 98.38 95 ALA B CA 1
ATOM 3906 C C . ALA B 1 95 ? 18.781 -29.188 -1.78 1 98.38 95 ALA B C 1
ATOM 3908 O O . ALA B 1 95 ? 19.328 -30.25 -2.105 1 98.38 95 ALA B O 1
ATOM 3909 N N . LYS B 1 96 ? 18.516 -28.812 -0.587 1 98.25 96 LYS B N 1
ATOM 3910 C CA . LYS B 1 96 ? 18.938 -29.641 0.542 1 98.25 96 LYS B CA 1
ATOM 3911 C C . LYS B 1 96 ? 18.188 -30.969 0.542 1 98.25 96 LYS B C 1
ATOM 3913 O O . LYS B 1 96 ? 16.953 -31 0.524 1 98.25 96 LYS B O 1
ATOM 3918 N N . LEU B 1 97 ? 18.953 -32.031 0.513 1 98.31 97 LEU B N 1
ATOM 3919 C CA . LEU B 1 97 ? 18.438 -33.375 0.735 1 98.31 97 LEU B CA 1
ATOM 3920 C C . LEU B 1 97 ? 18.578 -33.781 2.199 1 98.31 97 LEU B C 1
ATOM 3922 O O . LEU B 1 97 ? 19.688 -33.938 2.699 1 98.31 97 LEU B O 1
ATOM 3926 N N . THR B 1 98 ? 17.453 -33.906 2.814 1 97.56 98 THR B N 1
ATOM 3927 C CA . THR B 1 98 ? 17.484 -34.219 4.238 1 97.56 98 THR B CA 1
ATOM 3928 C C . THR B 1 98 ? 17.656 -35.719 4.441 1 97.56 98 THR B C 1
ATOM 3930 O O . THR B 1 98 ? 17.516 -36.5 3.5 1 97.56 98 THR B O 1
ATOM 3933 N N . ASP B 1 99 ? 17.875 -36.094 5.691 1 95.88 99 ASP B N 1
ATOM 3934 C CA . ASP B 1 99 ? 18.109 -37.469 6.023 1 95.88 99 ASP B CA 1
ATOM 3935 C C . ASP B 1 99 ? 16.828 -38.312 5.836 1 95.88 99 ASP B C 1
ATOM 3937 O O . ASP B 1 99 ? 16.906 -39.5 5.516 1 95.88 99 ASP B O 1
ATOM 3941 N N . ASP B 1 100 ? 15.719 -37.656 6.004 1 96.12 100 ASP B N 1
ATOM 3942 C CA . ASP B 1 100 ? 14.453 -38.344 5.867 1 96.12 100 ASP B CA 1
ATOM 3943 C C . ASP B 1 100 ? 13.969 -38.344 4.418 1 96.12 100 ASP B C 1
ATOM 3945 O O . ASP B 1 100 ? 12.867 -38.812 4.121 1 96.12 100 ASP B O 1
ATOM 3949 N N . GLY B 1 101 ? 14.719 -37.75 3.514 1 97.62 101 GLY B N 1
ATOM 3950 C CA . GLY B 1 101 ? 14.508 -38 2.092 1 97.62 101 GLY B CA 1
ATOM 3951 C C . GLY B 1 101 ? 13.828 -36.812 1.398 1 97.62 101 GLY B C 1
ATOM 3952 O O . GLY B 1 101 ? 13.477 -36.906 0.219 1 97.62 101 GLY B O 1
ATOM 3953 N N . PHE B 1 102 ? 13.664 -35.719 2.113 1 98.06 102 PHE B N 1
ATOM 3954 C CA . PHE B 1 102 ? 13.023 -34.562 1.479 1 98.06 102 PHE B CA 1
ATOM 3955 C C . PHE B 1 102 ? 14.047 -33.688 0.801 1 98.06 102 PHE B C 1
ATOM 3957 O O . PHE B 1 102 ? 15.148 -33.469 1.324 1 98.06 102 PHE B O 1
ATOM 3964 N N . ILE B 1 103 ? 13.68 -33.156 -0.344 1 98.56 103 ILE B N 1
ATOM 3965 C CA . ILE B 1 103 ? 14.477 -32.188 -1.078 1 98.56 103 ILE B CA 1
ATOM 3966 C C . ILE B 1 103 ? 13.812 -30.812 -0.996 1 98.56 103 ILE B C 1
ATOM 3968 O O . ILE B 1 103 ? 12.766 -30.578 -1.613 1 98.56 103 ILE B O 1
ATOM 3972 N N . TYR B 1 104 ? 14.445 -29.922 -0.322 1 98.38 104 TYR B N 1
ATOM 3973 C CA . TYR B 1 104 ? 13.914 -28.578 -0.117 1 98.38 104 TYR B CA 1
ATOM 3974 C C . TYR B 1 104 ? 14.477 -27.609 -1.148 1 98.38 104 TYR B C 1
ATOM 3976 O O . TYR B 1 104 ? 15.688 -27.422 -1.232 1 98.38 104 TYR B O 1
ATOM 3984 N N . ALA B 1 105 ? 13.586 -27.031 -1.899 1 98.69 105 ALA B N 1
ATOM 3985 C CA . ALA B 1 105 ? 13.992 -25.969 -2.834 1 98.69 105 ALA B CA 1
ATOM 3986 C C . ALA B 1 105 ? 12.781 -25.328 -3.492 1 98.69 105 ALA B C 1
ATOM 3988 O O . ALA B 1 105 ? 11.773 -26 -3.758 1 98.69 105 ALA B O 1
ATOM 3989 N N . ARG B 1 106 ? 12.867 -24.016 -3.74 1 97.94 106 ARG B N 1
ATOM 3990 C CA . ARG B 1 106 ? 11.898 -23.406 -4.645 1 97.94 106 ARG B CA 1
ATOM 3991 C C . ARG B 1 106 ? 11.953 -24.062 -6.023 1 97.94 106 ARG B C 1
ATOM 3993 O O . ARG B 1 106 ? 13.023 -24.188 -6.613 1 97.94 106 ARG B O 1
ATOM 4000 N N . GLY B 1 107 ? 10.828 -24.547 -6.48 1 97.62 107 GLY B N 1
ATOM 4001 C CA . GLY B 1 107 ? 10.758 -25.266 -7.746 1 97.62 107 GLY B CA 1
ATOM 4002 C C . GLY B 1 107 ? 10.641 -26.766 -7.574 1 97.62 107 GLY B C 1
ATOM 4003 O O . GLY B 1 107 ? 10.352 -27.484 -8.539 1 97.62 107 GLY B O 1
ATOM 4004 N N . SER B 1 108 ? 10.766 -27.25 -6.391 1 98.38 108 SER B N 1
ATOM 4005 C CA . SER B 1 108 ? 10.711 -28.688 -6.16 1 98.38 108 SER B CA 1
ATOM 4006 C C . SER B 1 108 ? 9.32 -29.234 -6.426 1 98.38 108 SER B C 1
ATOM 4008 O O . SER B 1 108 ? 9.156 -30.422 -6.691 1 98.38 108 SER B O 1
ATOM 4010 N N . GLN B 1 109 ? 8.328 -28.375 -6.367 1 97.25 109 GLN B N 1
ATOM 4011 C CA . GLN B 1 109 ? 6.973 -28.766 -6.742 1 97.25 109 GLN B CA 1
ATOM 4012 C C . GLN B 1 109 ? 6.5 -28.016 -7.98 1 97.25 109 GLN B C 1
ATOM 4014 O O . GLN B 1 109 ? 5.871 -28.594 -8.867 1 97.25 109 GLN B O 1
ATOM 4019 N N . ASP B 1 110 ? 6.816 -26.766 -8.211 1 95.19 110 ASP B N 1
ATOM 4020 C CA . ASP B 1 110 ? 6.285 -25.891 -9.25 1 95.19 110 ASP B CA 1
ATOM 4021 C C . ASP B 1 110 ? 7.406 -25.188 -10.008 1 95.19 110 ASP B C 1
ATOM 4023 O O . ASP B 1 110 ? 7.844 -24.109 -9.625 1 95.19 110 ASP B O 1
ATOM 4027 N N . MET B 1 111 ? 7.891 -25.688 -11.078 1 95.94 111 MET B N 1
ATOM 4028 C CA . MET B 1 111 ? 7.535 -27.047 -11.477 1 95.94 111 MET B CA 1
ATOM 4029 C C . MET B 1 111 ? 8.75 -27.781 -12.023 1 95.94 111 MET B C 1
ATOM 4031 O O . MET B 1 111 ? 8.617 -28.609 -12.93 1 95.94 111 MET B O 1
ATOM 4035 N N . LYS B 1 112 ? 9.93 -27.391 -11.523 1 98.38 112 LYS B N 1
ATOM 4036 C CA . LYS B 1 112 ? 11.156 -27.984 -12.047 1 98.38 112 LYS B CA 1
ATOM 4037 C C . LYS B 1 112 ? 11.148 -29.5 -11.844 1 98.38 112 LYS B C 1
ATOM 4039 O O . LYS B 1 112 ? 11.766 -30.234 -12.617 1 98.38 112 LYS B O 1
ATOM 4044 N N . SER B 1 113 ? 10.461 -30 -10.836 1 98.5 113 SER B N 1
ATOM 4045 C CA . SER B 1 113 ? 10.305 -31.438 -10.625 1 98.5 113 SER B CA 1
ATOM 4046 C C . SER B 1 113 ? 9.656 -32.125 -11.828 1 98.5 113 SER B C 1
ATOM 4048 O O . SER B 1 113 ? 10.172 -33.094 -12.352 1 98.5 113 SER B O 1
ATOM 4050 N N . THR B 1 114 ? 8.562 -31.547 -12.305 1 98.19 114 THR B N 1
ATOM 4051 C CA . THR B 1 114 ? 7.824 -32.125 -13.422 1 98.19 114 THR B CA 1
ATOM 4052 C C . THR B 1 114 ? 8.68 -32.125 -14.688 1 98.19 114 THR B C 1
ATOM 4054 O O . THR B 1 114 ? 8.68 -33.094 -15.445 1 98.19 114 THR B O 1
ATOM 4057 N N . GLY B 1 115 ? 9.406 -31.062 -14.93 1 98.44 115 GLY B N 1
ATOM 4058 C CA . GLY B 1 115 ? 10.305 -31 -16.078 1 98.44 115 GLY B CA 1
ATOM 4059 C C . GLY B 1 115 ? 11.359 -32.094 -16.062 1 98.44 115 GLY B C 1
ATOM 4060 O O . GLY B 1 115 ? 11.594 -32.75 -17.078 1 98.44 115 GLY B O 1
ATOM 4061 N N . MET B 1 116 ? 11.93 -32.25 -14.93 1 98.62 116 MET B N 1
ATOM 4062 C CA . MET B 1 116 ? 12.977 -33.281 -14.812 1 98.62 116 MET B CA 1
ATOM 4063 C C . MET B 1 116 ? 12.383 -34.656 -14.922 1 98.62 116 MET B C 1
ATOM 4065 O O . MET B 1 116 ? 13.031 -35.562 -15.461 1 98.62 116 MET B O 1
ATOM 4069 N N . ILE B 1 117 ? 11.188 -34.875 -14.375 1 98.75 117 ILE B N 1
ATOM 4070 C CA . ILE B 1 117 ? 10.5 -36.156 -14.523 1 98.75 117 ILE B CA 1
ATOM 4071 C C . ILE B 1 117 ? 10.297 -36.469 -16 1 98.75 117 ILE B C 1
ATOM 4073 O O . ILE B 1 117 ? 10.539 -37.594 -16.438 1 98.75 117 ILE B O 1
ATOM 4077 N N . TYR B 1 118 ? 9.844 -35.469 -16.766 1 98.69 118 TYR B N 1
ATOM 4078 C CA . TYR B 1 118 ? 9.68 -35.656 -18.219 1 98.69 118 TYR B CA 1
ATOM 4079 C C . TYR B 1 118 ? 10.984 -36.062 -18.875 1 98.69 118 TYR B C 1
ATOM 4081 O O . TYR B 1 118 ? 11.023 -37.031 -19.625 1 98.69 118 TYR B O 1
ATOM 4089 N N . LEU B 1 119 ? 12.039 -35.344 -18.562 1 98.25 119 LEU B N 1
ATOM 4090 C CA . LEU B 1 119 ? 13.344 -35.562 -19.172 1 98.25 119 LEU B CA 1
ATOM 4091 C C . LEU B 1 119 ? 13.867 -36.969 -18.812 1 98.25 119 LEU B C 1
ATOM 4093 O O . LEU B 1 119 ? 14.391 -37.656 -19.688 1 98.25 119 LEU B O 1
ATOM 4097 N N . GLU B 1 120 ? 13.758 -37.344 -17.547 1 98.12 120 GLU B N 1
ATOM 4098 C CA . GLU B 1 120 ? 14.211 -38.656 -17.109 1 98.12 120 GLU B CA 1
ATOM 4099 C C . GLU B 1 120 ? 13.414 -39.781 -17.797 1 98.12 120 GLU B C 1
ATOM 4101 O O . GLU B 1 120 ? 13.977 -40.812 -18.172 1 98.12 120 GLU B O 1
ATOM 4106 N N . ALA B 1 121 ? 12.117 -39.562 -17.938 1 97.94 121 ALA B N 1
ATOM 4107 C CA . ALA B 1 121 ? 11.273 -40.562 -18.578 1 97.94 121 ALA B CA 1
ATOM 4108 C C . ALA B 1 121 ? 11.703 -40.812 -20.031 1 97.94 121 ALA B C 1
ATOM 4110 O O . ALA B 1 121 ? 11.867 -41.938 -20.453 1 97.94 121 ALA B O 1
ATOM 4111 N N . ILE B 1 122 ? 11.891 -39.75 -20.812 1 96.69 122 ILE B N 1
ATOM 4112 C CA . ILE B 1 122 ? 12.242 -39.938 -22.219 1 96.69 122 ILE B CA 1
ATOM 4113 C C . ILE B 1 122 ? 13.656 -40.5 -22.328 1 96.69 122 ILE B C 1
ATOM 4115 O O . ILE B 1 122 ? 13.969 -41.281 -23.234 1 96.69 122 ILE B O 1
ATOM 4119 N N . SER B 1 123 ? 14.523 -40.125 -21.406 1 96.19 123 SER B N 1
ATOM 4120 C CA . SER B 1 123 ? 15.883 -40.625 -21.406 1 96.19 123 SER B CA 1
ATOM 4121 C C . SER B 1 123 ? 15.898 -42.156 -21.219 1 96.19 123 SER B C 1
ATOM 4123 O O . SER B 1 123 ? 16.734 -42.844 -21.812 1 96.19 123 SER B O 1
ATOM 4125 N N . ARG B 1 124 ? 15.016 -42.656 -20.438 1 96.69 124 ARG B N 1
ATOM 4126 C CA . ARG B 1 124 ? 14.93 -44.094 -20.203 1 96.69 124 ARG B CA 1
ATOM 4127 C C . ARG B 1 124 ? 14.602 -44.812 -21.5 1 96.69 124 ARG B C 1
ATOM 4129 O O . ARG B 1 124 ? 15.117 -45.906 -21.75 1 96.69 124 ARG B O 1
ATOM 4136 N N . PHE B 1 125 ? 13.773 -44.281 -22.297 1 96.19 125 PHE B N 1
ATOM 4137 C CA . PHE B 1 125 ? 13.445 -44.906 -23.578 1 96.19 125 PHE B CA 1
ATOM 4138 C C . PHE B 1 125 ? 14.648 -44.875 -24.516 1 96.19 125 PHE B C 1
ATOM 4140 O O . PHE B 1 125 ? 14.945 -45.844 -25.203 1 96.19 125 PHE B O 1
ATOM 4147 N N . ASN B 1 126 ? 15.289 -43.75 -24.5 1 92.38 126 ASN B N 1
ATOM 4148 C CA . ASN B 1 126 ? 16.469 -43.656 -25.344 1 92.38 126 ASN B CA 1
ATOM 4149 C C . ASN B 1 126 ? 17.547 -44.656 -24.938 1 92.38 126 ASN B C 1
ATOM 4151 O O . ASN B 1 126 ? 18.172 -45.281 -25.781 1 92.38 126 ASN B O 1
ATOM 4155 N N . LYS B 1 127 ? 17.781 -44.781 -23.688 1 93.44 127 LYS B N 1
ATOM 4156 C CA . LYS B 1 127 ? 18.812 -45.656 -23.141 1 93.44 127 LYS B CA 1
ATOM 4157 C C . LYS B 1 127 ? 18.484 -47.125 -23.406 1 93.44 127 LYS B C 1
ATOM 4159 O O . LYS B 1 127 ? 19.359 -47.938 -23.688 1 93.44 127 LYS B O 1
ATOM 4164 N N . SER B 1 128 ? 17.234 -47.5 -23.312 1 94.62 128 SER B N 1
ATOM 4165 C CA . SER B 1 128 ? 16.812 -48.875 -23.438 1 94.62 128 SER B CA 1
ATOM 4166 C C . SER B 1 128 ? 16.703 -49.281 -24.906 1 94.62 128 SER B C 1
ATOM 4168 O O . SER B 1 128 ? 16.688 -50.469 -25.234 1 94.62 128 SER B O 1
ATOM 4170 N N . GLY B 1 129 ? 16.562 -48.281 -25.812 1 93.12 129 GLY B N 1
ATOM 4171 C CA . GLY B 1 129 ? 16.375 -48.562 -27.219 1 93.12 129 GLY B CA 1
ATOM 4172 C C . GLY B 1 129 ? 14.938 -48.844 -27.594 1 93.12 129 GLY B C 1
ATOM 4173 O O . GLY B 1 129 ? 14.617 -49.062 -28.766 1 93.12 129 GLY B O 1
ATOM 4174 N N . LYS B 1 130 ? 14.102 -48.781 -26.641 1 94.94 130 LYS B N 1
ATOM 4175 C CA . LYS B 1 130 ? 12.672 -48.906 -26.922 1 94.94 130 LYS B CA 1
ATOM 4176 C C . LYS B 1 130 ? 12.148 -47.688 -27.672 1 94.94 130 LYS B C 1
ATOM 4178 O O . LYS B 1 130 ? 12.344 -46.562 -27.234 1 94.94 130 LYS B O 1
ATOM 4183 N N . ARG B 1 131 ? 11.445 -48 -28.766 1 95.31 131 ARG B N 1
ATOM 4184 C CA . ARG B 1 131 ? 10.969 -46.906 -29.625 1 95.31 131 ARG B CA 1
ATOM 4185 C C . ARG B 1 131 ? 9.453 -46.75 -29.516 1 95.31 131 ARG B C 1
ATOM 4187 O O . ARG B 1 131 ? 8.727 -47.719 -29.422 1 95.31 131 ARG B O 1
ATOM 4194 N N . LEU B 1 132 ? 9.039 -45.562 -29.516 1 98 132 LEU B N 1
ATOM 4195 C CA . LEU B 1 132 ? 7.621 -45.25 -29.453 1 98 132 LEU B CA 1
ATOM 4196 C C . LEU B 1 132 ? 7.098 -44.812 -30.828 1 98 132 LEU B C 1
ATOM 4198 O O . LEU B 1 132 ? 7.867 -44.375 -31.688 1 98 132 LEU B O 1
ATOM 4202 N N . LYS B 1 133 ? 5.832 -45 -30.984 1 98.5 133 LYS B N 1
ATOM 4203 C CA . LYS B 1 133 ? 5.207 -44.719 -32.281 1 98.5 133 LYS B CA 1
ATOM 4204 C C . LYS B 1 133 ? 5.309 -43.219 -32.594 1 98.5 133 LYS B C 1
ATOM 4206 O O . LYS B 1 133 ? 5.785 -42.875 -33.688 1 98.5 133 LYS B O 1
ATOM 4211 N N . ARG B 1 134 ? 4.934 -42.406 -31.719 1 98.62 134 ARG B N 1
ATOM 4212 C CA . ARG B 1 134 ? 4.887 -40.969 -31.953 1 98.62 134 ARG B CA 1
ATOM 4213 C C . ARG B 1 134 ? 6.125 -40.281 -31.391 1 98.62 134 ARG B C 1
ATOM 4215 O O . ARG B 1 134 ? 6.684 -40.719 -30.375 1 98.62 134 ARG B O 1
ATOM 4222 N N . THR B 1 135 ? 6.516 -39.188 -32.031 1 98.56 135 THR B N 1
ATOM 4223 C CA . THR B 1 135 ? 7.559 -38.312 -31.516 1 98.56 135 THR B CA 1
ATOM 4224 C C . THR B 1 135 ? 7.094 -37.625 -30.234 1 98.56 135 THR B C 1
ATOM 4226 O O . THR B 1 135 ? 5.918 -37.25 -30.109 1 98.56 135 THR B O 1
ATOM 4229 N N . THR B 1 136 ? 7.996 -37.531 -29.297 1 98.69 136 THR B N 1
ATOM 4230 C CA . THR B 1 136 ? 7.727 -36.781 -28.062 1 98.69 136 THR B CA 1
ATOM 4231 C C . THR B 1 136 ? 8.688 -35.625 -27.906 1 98.69 136 THR B C 1
ATOM 4233 O O . THR B 1 136 ? 9.898 -35.75 -28.094 1 98.69 136 THR B O 1
ATOM 4236 N N . HIS B 1 137 ? 8.109 -34.438 -27.609 1 98.75 137 HIS B N 1
ATOM 4237 C CA . HIS B 1 137 ? 8.898 -33.25 -27.297 1 98.75 137 HIS B CA 1
ATOM 4238 C C . HIS B 1 137 ? 8.742 -32.844 -25.844 1 98.75 137 HIS B C 1
ATOM 4240 O O . HIS B 1 137 ? 7.641 -32.875 -25.297 1 98.75 137 HIS B O 1
ATOM 4246 N N . VAL B 1 138 ? 9.859 -32.531 -25.172 1 98.81 138 VAL B N 1
ATOM 4247 C CA . VAL B 1 138 ? 9.852 -31.844 -23.891 1 98.81 138 VAL B CA 1
ATOM 4248 C C . VAL B 1 138 ? 10.273 -30.391 -24.062 1 98.81 138 VAL B C 1
ATOM 4250 O O . VAL B 1 138 ? 11.375 -30.109 -24.547 1 98.81 138 VAL B O 1
ATOM 4253 N N . SER B 1 139 ? 9.375 -29.516 -23.688 1 98.88 139 SER B N 1
ATOM 4254 C CA . SER B 1 139 ? 9.711 -28.094 -23.797 1 98.88 139 SER B CA 1
ATOM 4255 C C . SER B 1 139 ? 9.914 -27.469 -22.422 1 98.88 139 SER B C 1
ATOM 4257 O O . SER B 1 139 ? 9.211 -27.812 -21.469 1 98.88 139 SER B O 1
ATOM 4259 N N . PHE B 1 140 ? 10.898 -26.641 -22.297 1 98.81 140 PHE B N 1
ATOM 4260 C CA . PHE B 1 140 ? 11.172 -25.766 -21.156 1 98.81 140 PHE B CA 1
ATOM 4261 C C . PHE B 1 140 ? 11.031 -24.312 -21.547 1 98.81 140 PHE B C 1
ATOM 4263 O O . PHE B 1 140 ? 11.82 -23.797 -22.344 1 98.81 140 PHE B O 1
ATOM 4270 N N . VAL B 1 141 ? 10.016 -23.625 -20.938 1 98.81 141 VAL B N 1
ATOM 4271 C CA . VAL B 1 141 ? 9.641 -22.297 -21.406 1 98.81 141 VAL B CA 1
ATOM 4272 C C . VAL B 1 141 ? 9.844 -21.281 -20.297 1 98.81 141 VAL B C 1
ATOM 4274 O O . VAL B 1 141 ? 9.914 -21.641 -19.125 1 98.81 141 VAL B O 1
ATOM 4277 N N . PRO B 1 142 ? 10.016 -19.984 -20.641 1 98.19 142 PRO B N 1
ATOM 4278 C CA . PRO B 1 142 ? 10.133 -18.906 -19.641 1 98.19 142 PRO B CA 1
ATOM 4279 C C . PRO B 1 142 ? 8.781 -18.328 -19.25 1 98.19 142 PRO B C 1
ATOM 4281 O O . PRO B 1 142 ? 7.789 -18.516 -19.953 1 98.19 142 PRO B O 1
ATOM 4284 N N . ASP B 1 143 ? 8.609 -17.703 -18.141 1 95.56 143 ASP B N 1
ATOM 4285 C CA . ASP B 1 143 ? 7.723 -16.594 -17.797 1 95.56 143 ASP B CA 1
ATOM 4286 C C . ASP B 1 143 ? 6.34 -17.109 -17.406 1 95.56 143 ASP B C 1
ATOM 4288 O O . ASP B 1 143 ? 5.375 -16.344 -17.359 1 95.56 143 ASP B O 1
ATOM 4292 N N . GLU B 1 144 ? 6.219 -18.391 -17.094 1 94.44 144 GLU B N 1
ATOM 4293 C CA . GLU B 1 144 ? 4.898 -18.875 -16.688 1 94.44 144 GLU B CA 1
ATOM 4294 C C . GLU B 1 144 ? 4.398 -18.125 -15.453 1 94.44 144 GLU B C 1
ATOM 4296 O O . GLU B 1 144 ? 3.223 -17.75 -15.383 1 94.44 144 GLU B O 1
ATOM 4301 N N . GLU B 1 145 ? 5.203 -17.766 -14.562 1 92.5 145 GLU B N 1
ATOM 4302 C CA . GLU B 1 145 ? 4.836 -17.203 -13.266 1 92.5 145 GLU B CA 1
ATOM 4303 C C . GLU B 1 145 ? 4.414 -15.734 -13.398 1 92.5 145 GLU B C 1
ATOM 4305 O O . GLU B 1 145 ? 3.924 -15.133 -12.438 1 92.5 145 GLU B O 1
ATOM 4310 N N . ILE B 1 146 ? 4.652 -15.227 -14.578 1 90.38 146 ILE B N 1
ATOM 4311 C CA . ILE B 1 146 ? 4.246 -13.844 -14.781 1 90.38 146 ILE B CA 1
ATOM 4312 C C . ILE B 1 146 ? 3.299 -13.75 -15.977 1 90.38 146 ILE B C 1
ATOM 4314 O O . ILE B 1 146 ? 3.252 -12.719 -16.656 1 90.38 146 ILE B O 1
ATOM 4318 N N . GLY B 1 147 ? 2.734 -14.859 -16.344 1 89.5 147 GLY B N 1
ATOM 4319 C CA . GLY B 1 147 ? 1.629 -14.805 -17.297 1 89.5 147 GLY B CA 1
ATOM 4320 C C . GLY B 1 147 ? 1.947 -15.453 -18.625 1 89.5 147 GLY B C 1
ATOM 4321 O O . GLY B 1 147 ? 1.049 -15.695 -19.438 1 89.5 147 GLY B O 1
ATOM 4322 N N . SER B 1 148 ? 3.234 -15.695 -19.016 1 94.69 148 SER B N 1
ATOM 4323 C CA . SER B 1 148 ? 3.662 -16.516 -20.125 1 94.69 148 SER B CA 1
ATOM 4324 C C . SER B 1 148 ? 3.598 -15.75 -21.453 1 94.69 148 SER B C 1
ATOM 4326 O O . SER B 1 148 ? 3.74 -16.328 -22.516 1 94.69 148 SER B O 1
ATOM 4328 N N . THR B 1 149 ? 3.352 -14.398 -21.391 1 93.88 149 THR B N 1
ATOM 4329 C CA . THR B 1 149 ? 3.189 -13.594 -22.594 1 93.88 149 THR B CA 1
ATOM 4330 C C . THR B 1 149 ? 4.359 -13.812 -23.547 1 93.88 149 THR B C 1
ATOM 4332 O O . THR B 1 149 ? 4.16 -14 -24.75 1 93.88 149 THR B O 1
ATOM 4335 N N . TYR B 1 150 ? 5.578 -13.844 -22.953 1 95.94 150 TYR B N 1
ATOM 4336 C CA . TYR B 1 150 ? 6.781 -13.969 -23.766 1 95.94 150 TYR B CA 1
ATOM 4337 C C . TYR B 1 150 ? 7.344 -15.383 -23.672 1 95.94 150 TYR B C 1
ATOM 4339 O O . TYR B 1 150 ? 8.477 -15.633 -24.109 1 95.94 150 TYR B O 1
ATOM 4347 N N . GLY B 1 151 ? 6.594 -16.281 -23.062 1 97.44 151 GLY B N 1
ATOM 4348 C CA . GLY B 1 151 ? 6.949 -17.688 -22.984 1 97.44 151 GLY B CA 1
ATOM 4349 C C . GLY B 1 151 ? 6.098 -18.578 -23.859 1 97.44 151 GLY B C 1
ATOM 4350 O O . GLY B 1 151 ? 6.195 -18.516 -25.094 1 97.44 151 GLY B O 1
ATOM 4351 N N . MET B 1 152 ? 5.219 -19.297 -23.266 1 98.19 152 MET B N 1
ATOM 4352 C CA . MET B 1 152 ? 4.434 -20.281 -24.016 1 98.19 152 MET B CA 1
ATOM 4353 C C . MET B 1 152 ? 3.484 -19.594 -24.984 1 98.19 152 MET B C 1
ATOM 4355 O O . MET B 1 152 ? 3.234 -20.109 -26.078 1 98.19 152 MET B O 1
ATOM 4359 N N . LYS B 1 153 ? 2.906 -18.453 -24.562 1 97.25 153 LYS B N 1
ATOM 4360 C CA . LYS B 1 153 ? 2.023 -17.781 -25.5 1 97.25 153 LYS B CA 1
ATOM 4361 C C . LYS B 1 153 ? 2.748 -17.469 -26.812 1 97.25 153 LYS B C 1
ATOM 4363 O O . LYS B 1 153 ? 2.283 -17.844 -27.891 1 97.25 153 LYS B O 1
ATOM 4368 N N . ALA B 1 154 ? 3.871 -16.797 -26.734 1 98.19 154 ALA B N 1
ATOM 4369 C CA . ALA B 1 154 ? 4.656 -16.469 -27.922 1 98.19 154 ALA B CA 1
ATOM 4370 C C . ALA B 1 154 ? 5.098 -17.719 -28.656 1 98.19 154 ALA B C 1
ATOM 4372 O O . ALA B 1 154 ? 5.039 -17.797 -29.875 1 98.19 154 ALA B O 1
ATOM 4373 N N . PHE B 1 155 ? 5.523 -18.75 -27.953 1 98.62 155 PHE B N 1
ATOM 4374 C CA . PHE B 1 155 ? 6.023 -20 -28.531 1 98.62 155 PHE B CA 1
ATOM 4375 C C . PHE B 1 155 ? 4.922 -20.719 -29.281 1 98.62 155 PHE B C 1
ATOM 4377 O O . PHE B 1 155 ? 5.121 -21.141 -30.422 1 98.62 155 PHE B O 1
ATOM 4384 N N . SER B 1 156 ? 3.754 -20.844 -28.688 1 98.31 156 SER B N 1
ATOM 4385 C CA . SER B 1 156 ? 2.662 -21.594 -29.281 1 98.31 156 SER B CA 1
ATOM 4386 C C . SER B 1 156 ? 2.16 -20.938 -30.562 1 98.31 156 SER B C 1
ATOM 4388 O O . SER B 1 156 ? 1.521 -21.578 -31.391 1 98.31 156 SER B O 1
ATOM 4390 N N . GLU B 1 157 ? 2.422 -19.688 -30.703 1 98.12 157 GLU B N 1
ATOM 4391 C CA . GLU B 1 157 ? 1.992 -18.938 -31.891 1 98.12 157 GLU B CA 1
ATOM 4392 C C . GLU B 1 157 ? 3.068 -18.938 -32.969 1 98.12 157 GLU B C 1
ATOM 4394 O O . GLU B 1 157 ? 2.836 -18.484 -34.094 1 98.12 157 GLU B O 1
ATOM 4399 N N . SER B 1 158 ? 4.184 -19.516 -32.719 1 98.38 158 SER B N 1
ATOM 4400 C CA . SER B 1 158 ? 5.336 -19.438 -33.625 1 98.38 158 SER B CA 1
ATOM 4401 C C . SER B 1 158 ? 5.305 -20.562 -34.656 1 98.38 158 SER B C 1
ATOM 4403 O O . SER B 1 158 ? 4.582 -21.547 -34.5 1 98.38 158 SER B O 1
ATOM 4405 N N . GLN B 1 159 ? 6.16 -20.391 -35.688 1 98.19 159 GLN B N 1
ATOM 4406 C CA . GLN B 1 159 ? 6.359 -21.438 -36.688 1 98.19 159 GLN B CA 1
ATOM 4407 C C . GLN B 1 159 ? 7.109 -22.625 -36.125 1 98.19 159 GLN B C 1
ATOM 4409 O O . GLN B 1 159 ? 6.863 -23.766 -36.5 1 98.19 159 GLN B O 1
ATOM 4414 N N . GLU B 1 160 ? 7.969 -22.328 -35.219 1 98.12 160 GLU B N 1
ATOM 4415 C CA . GLU B 1 160 ? 8.727 -23.391 -34.562 1 98.12 160 GLU B CA 1
ATOM 4416 C C . GLU B 1 160 ? 7.793 -24.359 -33.844 1 98.12 160 GLU B C 1
ATOM 4418 O O . GLU B 1 160 ? 7.984 -25.578 -33.906 1 98.12 160 GLU B O 1
ATOM 4423 N N . PHE B 1 161 ? 6.816 -23.828 -33.219 1 98.69 161 PHE B N 1
ATOM 4424 C CA . PHE B 1 161 ? 5.844 -24.672 -32.5 1 98.69 161 PHE B CA 1
ATOM 4425 C C . PHE B 1 161 ? 5.031 -25.484 -33.5 1 98.69 161 PHE B C 1
ATOM 4427 O O . PHE B 1 161 ? 4.805 -26.688 -33.312 1 98.69 161 PHE B O 1
ATOM 4434 N N . LYS B 1 162 ? 4.598 -24.844 -34.562 1 98.19 162 LYS B N 1
ATOM 4435 C CA . LYS B 1 162 ? 3.838 -25.547 -35.594 1 98.19 162 LYS B CA 1
ATOM 4436 C C . LYS B 1 162 ? 4.629 -26.719 -36.156 1 98.19 162 LYS B C 1
ATOM 4438 O O . LYS B 1 162 ? 4.055 -27.766 -36.469 1 98.19 162 LYS B O 1
ATOM 4443 N N . ASN B 1 163 ? 5.91 -26.516 -36.25 1 98 163 ASN B N 1
ATOM 4444 C CA . ASN B 1 163 ? 6.781 -27.547 -36.812 1 98 163 ASN B CA 1
ATOM 4445 C C . ASN B 1 163 ? 6.863 -28.766 -35.906 1 98 163 ASN B C 1
ATOM 4447 O O . ASN B 1 163 ? 7.258 -29.844 -36.344 1 98 163 ASN B O 1
ATOM 4451 N N . LEU B 1 164 ? 6.547 -28.609 -34.688 1 98.56 164 LEU B N 1
ATOM 4452 C CA . LEU B 1 164 ? 6.594 -29.734 -33.75 1 98.56 164 LEU B CA 1
ATOM 4453 C C . LEU B 1 164 ? 5.426 -30.688 -34 1 98.56 164 LEU B C 1
ATOM 4455 O O . LEU B 1 164 ? 5.43 -31.828 -33.5 1 98.56 164 LEU B O 1
ATOM 4459 N N . ASN B 1 165 ? 4.352 -30.281 -34.656 1 98.56 165 ASN B N 1
ATOM 4460 C CA . ASN B 1 165 ? 3.209 -31.094 -35.031 1 98.56 165 ASN B CA 1
ATOM 4461 C C . ASN B 1 165 ? 2.549 -31.734 -33.812 1 98.56 165 ASN B C 1
ATOM 4463 O O . ASN B 1 165 ? 2.324 -32.938 -33.781 1 98.56 165 ASN B O 1
ATOM 4467 N N . VAL B 1 166 ? 2.289 -30.844 -32.906 1 98.75 166 VAL B N 1
ATOM 4468 C CA . VAL B 1 166 ? 1.77 -31.328 -31.609 1 98.75 166 VAL B CA 1
ATOM 4469 C C . VAL B 1 166 ? 0.312 -31.75 -31.781 1 98.75 166 VAL B C 1
ATOM 4471 O O . VAL B 1 166 ? -0.501 -31.016 -32.344 1 98.75 166 VAL B O 1
ATOM 4474 N N . GLY B 1 167 ? 0.005 -32.938 -31.25 1 98.44 167 GLY B N 1
ATOM 4475 C CA . GLY B 1 167 ? -1.361 -33.438 -31.297 1 98.44 167 GLY B CA 1
ATOM 4476 C C . GLY B 1 167 ? -1.964 -33.625 -29.906 1 98.44 167 GLY B C 1
ATOM 4477 O O . GLY B 1 167 ? -3.186 -33.688 -29.766 1 98.44 167 GLY B O 1
ATOM 4478 N N . PHE B 1 168 ? -1.15 -33.688 -28.891 1 98.69 168 PHE B N 1
ATOM 4479 C CA . PHE B 1 168 ? -1.539 -33.812 -27.5 1 98.69 168 PHE B CA 1
ATOM 4480 C C . PHE B 1 168 ? -0.452 -33.25 -26.578 1 98.69 168 PHE B C 1
ATOM 4482 O O . PHE B 1 168 ? 0.737 -33.344 -26.891 1 98.69 168 PHE B O 1
ATOM 4489 N N . GLY B 1 169 ? -0.906 -32.656 -25.516 1 98.62 169 GLY B N 1
ATOM 4490 C CA . GLY B 1 169 ? 0.081 -32.094 -24.594 1 98.62 169 GLY B CA 1
ATOM 4491 C C . GLY B 1 169 ? -0.174 -32.469 -23.141 1 98.62 169 GLY B C 1
ATOM 4492 O O . GLY B 1 169 ? -1.28 -32.875 -22.797 1 98.62 169 GLY B O 1
ATOM 4493 N N . MET B 1 170 ? 0.846 -32.375 -22.359 1 98.69 170 MET B N 1
ATOM 4494 C CA . MET B 1 170 ? 0.767 -32.406 -20.906 1 98.69 170 MET B CA 1
ATOM 4495 C C . MET B 1 170 ? 1.484 -31.203 -20.297 1 98.69 170 MET B C 1
ATOM 4497 O O . MET B 1 170 ? 2.447 -30.703 -20.875 1 98.69 170 MET B O 1
ATOM 4501 N N . ASP B 1 171 ? 0.967 -30.734 -19.234 1 98.44 171 ASP B N 1
ATOM 4502 C CA . ASP B 1 171 ? 1.502 -29.625 -18.453 1 98.44 171 ASP B CA 1
ATOM 4503 C C . ASP B 1 171 ? 1.33 -29.875 -16.953 1 98.44 171 ASP B C 1
ATOM 4505 O O . ASP B 1 171 ? 0.844 -30.922 -16.547 1 98.44 171 ASP B O 1
ATOM 4509 N N . GLU B 1 172 ? 1.794 -28.922 -16.188 1 97.12 172 GLU B N 1
ATOM 4510 C CA . GLU B 1 172 ? 1.832 -29.094 -14.742 1 97.12 172 GLU B CA 1
ATOM 4511 C C . GLU B 1 172 ? 0.426 -29.25 -14.164 1 97.12 172 GLU B C 1
ATOM 4513 O O . GLU B 1 172 ? -0.509 -28.578 -14.617 1 97.12 172 GLU B O 1
ATOM 4518 N N . SER B 1 173 ? 0.284 -30.219 -13.32 1 97.12 173 SER B N 1
ATOM 4519 C CA . SER B 1 173 ? -0.8 -30.25 -12.344 1 97.12 173 SER B CA 1
ATOM 4520 C C . SER B 1 173 ? -0.291 -29.969 -10.938 1 97.12 173 SER B C 1
ATOM 4522 O O . SER B 1 173 ? 0.525 -29.062 -10.742 1 97.12 173 SER B O 1
ATOM 4524 N N . ALA B 1 174 ? -0.836 -30.688 -9.938 1 93.69 174 ALA B N 1
ATOM 4525 C CA . ALA B 1 174 ? -0.406 -30.531 -8.547 1 93.69 174 ALA B CA 1
ATOM 4526 C C . ALA B 1 174 ? -0.035 -31.891 -7.945 1 93.69 174 ALA B C 1
ATOM 4528 O O . ALA B 1 174 ? -0.56 -32.906 -8.352 1 93.69 174 ALA B O 1
ATOM 4529 N N . PRO B 1 175 ? 0.966 -31.797 -7 1 96.25 175 PRO B N 1
ATOM 4530 C CA . PRO B 1 175 ? 1.131 -33.031 -6.227 1 96.25 175 PRO B CA 1
ATOM 4531 C C . PRO B 1 175 ? -0.139 -33.438 -5.477 1 96.25 175 PRO B C 1
ATOM 4533 O O . PRO B 1 175 ? -0.946 -32.562 -5.117 1 96.25 175 PRO B O 1
ATOM 4536 N N . SER B 1 176 ? -0.274 -34.688 -5.328 1 96.81 176 SER B N 1
ATOM 4537 C CA . SER B 1 176 ? -1.429 -35.188 -4.598 1 96.81 176 SER B CA 1
ATOM 4538 C C . SER B 1 176 ? -1.045 -35.625 -3.184 1 96.81 176 SER B C 1
ATOM 4540 O O . SER B 1 176 ? -0.025 -36.281 -2.984 1 96.81 176 SER B O 1
ATOM 4542 N N . PRO B 1 177 ? -1.856 -35.219 -2.211 1 95.94 177 PRO B N 1
ATOM 4543 C CA . PRO B 1 177 ? -1.588 -35.719 -0.863 1 95.94 177 PRO B CA 1
ATOM 4544 C C . PRO B 1 177 ? -1.978 -37.188 -0.696 1 95.94 177 PRO B C 1
ATOM 4546 O O . PRO B 1 177 ? -1.602 -37.844 0.293 1 95.94 177 PRO B O 1
ATOM 4549 N N . GLU B 1 178 ? -2.703 -37.719 -1.662 1 97.12 178 GLU B N 1
ATOM 4550 C CA . GLU B 1 178 ? -3.18 -39.125 -1.597 1 97.12 178 GLU B CA 1
ATOM 4551 C C . GLU B 1 178 ? -2.137 -40.094 -2.145 1 97.12 178 GLU B C 1
ATOM 4553 O O . GLU B 1 178 ? -1.406 -39.75 -3.082 1 97.12 178 GLU B O 1
ATOM 4558 N N . PRO B 1 179 ? -2.084 -41.281 -1.651 1 96.88 179 PRO B N 1
ATOM 4559 C CA . PRO B 1 179 ? -1.078 -42.25 -2.078 1 96.88 179 PRO B CA 1
ATOM 4560 C C . PRO B 1 179 ? -1.426 -42.906 -3.41 1 96.88 179 PRO B C 1
ATOM 4562 O O . PRO B 1 179 ? -0.548 -43.469 -4.074 1 96.88 179 PRO B O 1
ATOM 4565 N N . ASP B 1 180 ? -2.721 -42.844 -3.811 1 97.62 180 ASP B N 1
ATOM 4566 C CA . ASP B 1 180 ? -3.096 -43.656 -4.969 1 97.62 180 ASP B CA 1
ATOM 4567 C C . ASP B 1 180 ? -3.963 -42.875 -5.938 1 97.62 180 ASP B C 1
ATOM 4569 O O . ASP B 1 180 ? -4.605 -43.438 -6.82 1 97.62 180 ASP B O 1
ATOM 4573 N N . GLU B 1 181 ? -4.035 -41.562 -5.746 1 98.06 181 GLU B N 1
ATOM 4574 C CA . GLU B 1 181 ? -4.852 -40.719 -6.609 1 98.06 181 GLU B CA 1
ATOM 4575 C C . GLU B 1 181 ? -4.047 -39.531 -7.141 1 98.06 181 GLU B C 1
ATOM 4577 O O . GLU B 1 181 ? -3.414 -38.812 -6.367 1 98.06 181 GLU B O 1
ATOM 4582 N N . LEU B 1 182 ? -4.027 -39.406 -8.438 1 98.12 182 LEU B N 1
ATOM 4583 C CA . LEU B 1 182 ? -3.373 -38.281 -9.078 1 98.12 182 LEU B CA 1
ATOM 4584 C C . LEU B 1 182 ? -4.387 -37.188 -9.438 1 98.12 182 LEU B C 1
ATOM 4586 O O . LEU B 1 182 ? -5.504 -37.5 -9.852 1 98.12 182 LEU B O 1
ATOM 4590 N N . ILE B 1 183 ? -4.07 -35.969 -9.242 1 96.62 183 ILE B N 1
ATOM 4591 C CA . ILE B 1 183 ? -4.906 -34.844 -9.633 1 96.62 183 ILE B CA 1
ATOM 4592 C C . ILE B 1 183 ? -4.574 -34.438 -11.062 1 96.62 183 ILE B C 1
ATOM 4594 O O . ILE B 1 183 ? -3.404 -34.219 -11.398 1 96.62 183 ILE B O 1
ATOM 4598 N N . VAL B 1 184 ? -5.539 -34.375 -11.906 1 98 184 VAL B N 1
ATOM 4599 C CA . VAL B 1 184 ? -5.332 -33.906 -13.273 1 98 184 VAL B CA 1
ATOM 4600 C C . VAL B 1 184 ? -6.285 -32.75 -13.578 1 98 184 VAL B C 1
ATOM 4602 O O . VAL B 1 184 ? -7.387 -32.688 -13.031 1 98 184 VAL B O 1
ATOM 4605 N N . PHE B 1 185 ? -5.855 -31.812 -14.398 1 97.62 185 PHE B N 1
ATOM 4606 C CA . PHE B 1 185 ? -6.695 -30.719 -14.867 1 97.62 185 PHE B CA 1
ATOM 4607 C C . PHE B 1 185 ? -6.977 -30.844 -16.359 1 97.62 185 PHE B C 1
ATOM 4609 O O . PHE B 1 185 ? -6.07 -31.141 -17.141 1 97.62 185 PHE B O 1
ATOM 4616 N N . ASN B 1 186 ? -8.156 -30.719 -16.781 1 97.62 186 ASN B N 1
ATOM 4617 C CA . ASN B 1 186 ? -8.5 -30.703 -18.203 1 97.62 186 ASN B CA 1
ATOM 4618 C C . ASN B 1 186 ? -8.852 -29.297 -18.688 1 97.62 186 ASN B C 1
ATOM 4620 O O . ASN B 1 186 ? -9.078 -29.094 -19.891 1 97.62 186 ASN B O 1
ATOM 4624 N N . GLY B 1 187 ? -8.859 -28.422 -17.797 1 95.44 187 GLY B N 1
ATOM 4625 C CA . GLY B 1 187 ? -9.156 -27.016 -18.016 1 95.44 187 GLY B CA 1
ATOM 4626 C C . GLY B 1 187 ? -8.727 -26.125 -16.859 1 95.44 187 GLY B C 1
ATOM 4627 O O . GLY B 1 187 ? -8.195 -26.609 -15.859 1 95.44 187 GLY B O 1
ATOM 4628 N N . GLU B 1 188 ? -8.867 -24.875 -17.031 1 94.56 188 GLU B N 1
ATOM 4629 C CA . GLU B 1 188 ? -8.445 -23.953 -15.984 1 94.56 188 GLU B CA 1
ATOM 4630 C C . GLU B 1 188 ? -9.398 -22.766 -15.883 1 94.56 188 GLU B C 1
ATOM 4632 O O . GLU B 1 188 ? -10.195 -22.516 -16.797 1 94.56 188 GLU B O 1
ATOM 4637 N N . ARG B 1 189 ? -9.375 -22.062 -14.75 1 95.12 189 ARG B N 1
ATOM 4638 C CA . ARG B 1 189 ? -10.055 -20.781 -14.555 1 95.12 189 ARG B CA 1
ATOM 4639 C C . ARG B 1 189 ? -9.391 -19.688 -15.383 1 95.12 189 ARG B C 1
ATOM 4641 O O . ARG B 1 189 ? -8.305 -19.875 -15.922 1 95.12 189 ARG B O 1
ATOM 4648 N N . THR B 1 190 ? -10.141 -18.688 -15.578 1 95.06 190 THR B N 1
ATOM 4649 C CA . THR B 1 190 ? -9.602 -17.547 -16.312 1 95.06 190 THR B CA 1
ATOM 4650 C C . THR B 1 190 ? -8.945 -16.547 -15.367 1 95.06 190 THR B C 1
ATOM 4652 O O . THR B 1 190 ? -9.609 -15.992 -14.492 1 95.06 190 THR B O 1
ATOM 4655 N N . SER B 1 191 ? -7.668 -16.312 -15.578 1 93.94 191 SER B N 1
ATOM 4656 C CA . SER B 1 191 ? -6.918 -15.391 -14.734 1 93.94 191 SER B CA 1
ATOM 4657 C C . SER B 1 191 ? -7.109 -13.945 -15.18 1 93.94 191 SER B C 1
ATOM 4659 O O . SER B 1 191 ? -6.883 -13.609 -16.344 1 93.94 191 SER B O 1
ATOM 4661 N N . ARG B 1 192 ? -7.543 -13.141 -14.312 1 95.12 192 ARG B N 1
ATOM 4662 C CA . ARG B 1 192 ? -7.594 -11.688 -14.484 1 95.12 192 ARG B CA 1
ATOM 4663 C C . ARG B 1 192 ? -6.996 -10.969 -13.281 1 95.12 192 ARG B C 1
ATOM 4665 O O . ARG B 1 192 ? -7.496 -11.102 -12.156 1 95.12 192 ARG B O 1
ATOM 4672 N N . GLN B 1 193 ? -5.941 -10.312 -13.508 1 95.94 193 GLN B N 1
ATOM 4673 C CA . GLN B 1 193 ? -5.285 -9.508 -12.484 1 95.94 193 GLN B CA 1
ATOM 4674 C C . GLN B 1 193 ? -5.555 -8.023 -12.695 1 95.94 193 GLN B C 1
ATOM 4676 O O . GLN B 1 193 ? -5.312 -7.492 -13.781 1 95.94 193 GLN B O 1
ATOM 4681 N N . VAL B 1 194 ? -6.074 -7.41 -11.602 1 97.81 194 VAL B N 1
ATOM 4682 C CA . VAL B 1 194 ? -6.625 -6.066 -11.742 1 97.81 194 VAL B CA 1
ATOM 4683 C C . VAL B 1 194 ? -5.961 -5.125 -10.742 1 97.81 194 VAL B C 1
ATOM 4685 O O . VAL B 1 194 ? -5.742 -5.496 -9.586 1 97.81 194 VAL B O 1
ATOM 4688 N N . LYS B 1 195 ? -5.574 -4.016 -11.211 1 98.44 195 LYS B N 1
ATOM 4689 C CA . LYS B 1 195 ? -5.145 -2.918 -10.344 1 98.44 195 LYS B CA 1
ATOM 4690 C C . LYS B 1 195 ? -6.172 -1.79 -10.336 1 98.44 195 LYS B C 1
ATOM 4692 O O . LYS B 1 195 ? -6.543 -1.274 -11.391 1 98.44 195 LYS B O 1
ATOM 4697 N N . VAL B 1 196 ? -6.645 -1.425 -9.203 1 98.88 196 VAL B N 1
ATOM 4698 C CA . VAL B 1 196 ? -7.574 -0.309 -9.055 1 98.88 196 VAL B CA 1
ATOM 4699 C C . VAL B 1 196 ? -6.848 0.888 -8.438 1 98.88 196 VAL B C 1
ATOM 4701 O O . VAL B 1 196 ? -6.156 0.751 -7.43 1 98.88 196 VAL B O 1
ATOM 4704 N N . THR B 1 197 ? -6.957 2.008 -9.055 1 98.75 197 THR B N 1
ATOM 4705 C CA . THR B 1 197 ? -6.344 3.252 -8.602 1 98.75 197 THR B CA 1
ATOM 4706 C C . THR B 1 197 ? -7.41 4.242 -8.141 1 98.75 197 THR B C 1
ATOM 4708 O O . THR B 1 197 ? -8.336 4.555 -8.883 1 98.75 197 THR B O 1
ATOM 4711 N N . CYS B 1 198 ? -7.262 4.688 -6.945 1 98.62 198 CYS B N 1
ATOM 4712 C CA . CYS B 1 198 ? -8.18 5.648 -6.344 1 98.62 198 CYS B CA 1
ATOM 4713 C C . CYS B 1 198 ? -7.508 7.004 -6.152 1 98.62 198 CYS B C 1
ATOM 4715 O O . CYS B 1 198 ? -6.602 7.137 -5.328 1 98.62 198 CYS B O 1
ATOM 4717 N N . LYS B 1 199 ? -7.977 7.988 -6.836 1 97.25 199 LYS B N 1
ATOM 4718 C CA . LYS B 1 199 ? -7.422 9.336 -6.73 1 97.25 199 LYS B CA 1
ATOM 4719 C C . LYS B 1 199 ? -8.297 10.219 -5.844 1 97.25 199 LYS B C 1
ATOM 4721 O O . LYS B 1 199 ? -9.516 10.031 -5.777 1 97.25 199 LYS B O 1
ATOM 4726 N N . GLY B 1 200 ? -7.691 11.102 -5.141 1 94.44 200 GLY B N 1
ATOM 4727 C CA . GLY B 1 200 ? -8.344 12.109 -4.32 1 94.44 200 GLY B CA 1
ATOM 4728 C C . GLY B 1 200 ? -7.555 13.398 -4.215 1 94.44 200 GLY B C 1
ATOM 4729 O O . GLY B 1 200 ? -6.504 13.547 -4.844 1 94.44 200 GLY B O 1
ATOM 4730 N N . GLU B 1 201 ? -8.109 14.32 -3.447 1 91.44 201 GLU B N 1
ATOM 4731 C CA . GLU B 1 201 ? -7.445 15.602 -3.23 1 91.44 201 GLU B CA 1
ATOM 4732 C C . GLU B 1 201 ? -6.5 15.539 -2.033 1 91.44 201 GLU B C 1
ATOM 4734 O O . GLU B 1 201 ? -6.836 14.961 -0.999 1 91.44 201 GLU B O 1
ATOM 4739 N N . PRO B 1 202 ? -5.344 16.078 -2.256 1 89.94 202 PRO B N 1
ATOM 4740 C CA . PRO B 1 202 ? -4.465 16.172 -1.086 1 89.94 202 PRO B CA 1
ATOM 4741 C C . PRO B 1 202 ? -4.93 17.203 -0.072 1 89.94 202 PRO B C 1
ATOM 4743 O O . PRO B 1 202 ? -5.746 18.078 -0.401 1 89.94 202 PRO B O 1
ATOM 4746 N N . GLY B 1 203 ? -4.414 17.172 1.115 1 89.25 203 GLY B N 1
ATOM 4747 C CA . GLY B 1 203 ? -4.734 18.062 2.219 1 89.25 203 GLY B CA 1
ATOM 4748 C C . GLY B 1 203 ? -4.141 17.609 3.541 1 89.25 203 GLY B C 1
ATOM 4749 O O . GLY B 1 203 ? -3.461 16.578 3.605 1 89.25 203 GLY B O 1
ATOM 4750 N N . HIS B 1 204 ? -4.34 18.469 4.457 1 88.81 204 HIS B N 1
ATOM 4751 C CA . HIS B 1 204 ? -3.875 18.125 5.797 1 88.81 204 HIS B CA 1
ATOM 4752 C C . HIS B 1 204 ? -4.574 16.875 6.324 1 88.81 204 HIS B C 1
ATOM 4754 O O . HIS B 1 204 ? -5.77 16.688 6.094 1 88.81 204 HIS B O 1
ATOM 4760 N N . GLY B 1 205 ? -3.916 16.016 7.031 1 90.44 205 GLY B N 1
ATOM 4761 C CA . GLY B 1 205 ? -4.383 14.719 7.52 1 90.44 205 GLY B CA 1
ATOM 4762 C C . GLY B 1 205 ? -5.516 14.844 8.523 1 90.44 205 GLY B C 1
ATOM 4763 O O . GLY B 1 205 ? -6.188 13.852 8.828 1 90.44 205 GLY B O 1
ATOM 4764 N N . ALA B 1 206 ? -5.805 16.031 8.953 1 90 206 ALA B N 1
ATOM 4765 C CA . ALA B 1 206 ? -6.828 16.234 9.977 1 90 206 ALA B CA 1
ATOM 4766 C C . ALA B 1 206 ? -8.18 16.562 9.344 1 90 206 ALA B C 1
ATOM 4768 O O . ALA B 1 206 ? -9.188 16.672 10.039 1 90 206 ALA B O 1
ATOM 4769 N N . LEU B 1 207 ? -8.25 16.656 8.078 1 87.62 207 LEU B N 1
ATOM 4770 C CA . LEU B 1 207 ? -9.477 17.062 7.391 1 87.62 207 LEU B CA 1
ATOM 4771 C C . LEU B 1 207 ? -10.43 15.875 7.246 1 87.62 207 LEU B C 1
ATOM 4773 O O . LEU B 1 207 ? -9.992 14.727 7.152 1 87.62 207 LEU B O 1
ATOM 4777 N N . LEU B 1 208 ? -11.766 16.141 7.184 1 90.06 208 LEU B N 1
ATOM 4778 C CA . LEU B 1 208 ? -12.758 15.094 6.973 1 90.06 208 LEU B CA 1
ATOM 4779 C C . LEU B 1 208 ? -13.539 15.336 5.691 1 90.06 208 LEU B C 1
ATOM 4781 O O . LEU B 1 208 ? -13.969 14.391 5.027 1 90.06 208 LEU B O 1
ATOM 4785 N N . ASP B 1 209 ? -13.773 16.578 5.426 1 82.38 209 ASP B N 1
ATOM 4786 C CA . ASP B 1 209 ? -14.68 16.922 4.332 1 82.38 209 ASP B CA 1
ATOM 4787 C C . ASP B 1 209 ? -13.898 17.281 3.066 1 82.38 209 ASP B C 1
ATOM 4789 O O . ASP B 1 209 ? -13.812 18.453 2.693 1 82.38 209 ASP B O 1
ATOM 4793 N N . ILE B 1 210 ? -13.422 16.281 2.379 1 84.56 210 ILE B N 1
ATOM 4794 C CA . ILE B 1 210 ? -12.625 16.438 1.167 1 84.56 210 ILE B CA 1
ATOM 4795 C C . ILE B 1 210 ? -12.773 15.195 0.292 1 84.56 210 ILE B C 1
ATOM 4797 O O . ILE B 1 210 ? -13.227 14.148 0.763 1 84.56 210 ILE B O 1
ATOM 4801 N N . ASP B 1 211 ? -12.617 15.367 -1.021 1 91.38 211 ASP B N 1
ATOM 4802 C CA . ASP B 1 211 ? -12.516 14.203 -1.898 1 91.38 211 ASP B CA 1
ATOM 4803 C C . ASP B 1 211 ? -11.359 13.297 -1.48 1 91.38 211 ASP B C 1
ATOM 4805 O O . ASP B 1 211 ? -10.211 13.562 -1.821 1 91.38 211 ASP B O 1
ATOM 4809 N N . ASN B 1 212 ? -11.664 12.219 -0.816 1 92.5 212 ASN B N 1
ATOM 4810 C CA . ASN B 1 212 ? -10.711 11.445 -0.035 1 92.5 212 ASN B CA 1
ATOM 4811 C C . ASN B 1 212 ? -10.375 10.117 -0.712 1 92.5 212 ASN B C 1
ATOM 4813 O O . ASN B 1 212 ? -11.242 9.242 -0.838 1 92.5 212 ASN B O 1
ATOM 4817 N N . ALA B 1 213 ? -9.117 9.969 -1.108 1 97.25 213 ALA B N 1
ATOM 4818 C CA . ALA B 1 213 ? -8.664 8.734 -1.737 1 97.25 213 ALA B CA 1
ATOM 4819 C C . ALA B 1 213 ? -8.867 7.539 -0.808 1 97.25 213 ALA B C 1
ATOM 4821 O O . ALA B 1 213 ? -9.156 6.434 -1.266 1 97.25 213 ALA B O 1
ATOM 4822 N N . GLY B 1 214 ? -8.727 7.77 0.51 1 97.62 214 GLY B N 1
ATOM 4823 C CA . GLY B 1 214 ? -8.891 6.707 1.488 1 97.62 214 GLY B CA 1
ATOM 4824 C C . GLY B 1 214 ? -10.297 6.133 1.51 1 97.62 214 GLY B C 1
ATOM 4825 O O . GLY B 1 214 ? -10.477 4.918 1.591 1 97.62 214 GLY B O 1
ATOM 4826 N N . GLU B 1 215 ? -11.305 6.977 1.44 1 97.5 215 GLU B N 1
ATOM 4827 C CA . GLU B 1 215 ? -12.688 6.523 1.411 1 97.5 215 GLU B CA 1
ATOM 4828 C C . GLU B 1 215 ? -12.984 5.723 0.147 1 97.5 215 GLU B C 1
ATOM 4830 O O . GLU B 1 215 ? -13.664 4.699 0.199 1 97.5 215 GLU B O 1
ATOM 4835 N N . LYS B 1 216 ? -12.508 6.234 -0.969 1 98.38 216 LYS B N 1
ATOM 4836 C CA . LYS B 1 216 ? -12.695 5.543 -2.242 1 98.38 216 LYS B CA 1
ATOM 4837 C C . LYS B 1 216 ? -12 4.188 -2.236 1 98.38 216 LYS B C 1
ATOM 4839 O O . LYS B 1 216 ? -12.578 3.188 -2.678 1 98.38 216 LYS B O 1
ATOM 4844 N N . PHE B 1 217 ? -10.773 4.164 -1.722 1 98.62 217 PHE B N 1
ATOM 4845 C CA . PHE B 1 217 ? -9.992 2.943 -1.579 1 98.62 217 PHE B CA 1
ATOM 4846 C C . PHE B 1 217 ? -10.742 1.915 -0.742 1 98.62 217 PHE B C 1
ATOM 4848 O O . PHE B 1 217 ? -10.844 0.747 -1.122 1 98.62 217 PHE B O 1
ATOM 4855 N N . TYR B 1 218 ? -11.312 2.32 0.391 1 98.38 218 TYR B N 1
ATOM 4856 C CA . TYR B 1 218 ? -12.078 1.438 1.265 1 98.38 218 TYR B CA 1
ATOM 4857 C C . TYR B 1 218 ? -13.305 0.892 0.546 1 98.38 218 TYR B C 1
ATOM 4859 O O . TYR B 1 218 ? -13.664 -0.278 0.709 1 98.38 218 TYR B O 1
ATOM 4867 N N . THR B 1 219 ? -13.961 1.728 -0.236 1 98.56 219 THR B N 1
ATOM 4868 C CA . THR B 1 219 ? -15.125 1.284 -0.995 1 98.56 219 THR B CA 1
ATOM 4869 C C . THR B 1 219 ? -14.75 0.163 -1.959 1 98.56 219 THR B C 1
ATOM 4871 O O . THR B 1 219 ? -15.438 -0.858 -2.031 1 98.56 219 THR B O 1
ATOM 4874 N N . ILE B 1 220 ? -13.688 0.338 -2.666 1 98.69 220 ILE B N 1
ATOM 4875 C CA . ILE B 1 220 ? -13.219 -0.653 -3.631 1 98.69 220 ILE B CA 1
ATOM 4876 C C . ILE B 1 220 ? -12.852 -1.945 -2.904 1 98.69 220 ILE B C 1
ATOM 4878 O O . ILE B 1 220 ? -13.25 -3.035 -3.324 1 98.69 220 ILE B O 1
ATOM 4882 N N . LEU B 1 221 ? -12.086 -1.817 -1.787 1 98.69 221 LEU B N 1
ATOM 4883 C CA . LEU B 1 221 ? -11.719 -3.002 -1.02 1 98.69 221 LEU B CA 1
ATOM 4884 C C . LEU B 1 221 ? -12.961 -3.744 -0.535 1 98.69 221 LEU B C 1
ATOM 4886 O O . LEU B 1 221 ? -13 -4.977 -0.562 1 98.69 221 LEU B O 1
ATOM 4890 N N . SER B 1 222 ? -13.914 -2.967 -0.09 1 98.5 222 SER B N 1
ATOM 4891 C CA . SER B 1 222 ? -15.133 -3.566 0.432 1 98.5 222 SER B CA 1
ATOM 4892 C C . SER B 1 222 ? -15.844 -4.395 -0.634 1 98.5 222 SER B C 1
ATOM 4894 O O . SER B 1 222 ? -16.328 -5.492 -0.354 1 98.5 222 SER B O 1
ATOM 4896 N N . LYS B 1 223 ? -15.906 -3.883 -1.843 1 98.62 223 LYS B N 1
ATOM 4897 C CA . LYS B 1 223 ? -16.562 -4.586 -2.938 1 98.62 223 LYS B CA 1
ATOM 4898 C C . LYS B 1 223 ? -15.852 -5.895 -3.26 1 98.62 223 LYS B C 1
ATOM 4900 O O . LYS B 1 223 ? -16.469 -6.961 -3.264 1 98.62 223 LYS B O 1
ATOM 4905 N N . PHE B 1 224 ? -14.578 -5.844 -3.463 1 98.62 224 PHE B N 1
ATOM 4906 C CA . PHE B 1 224 ? -13.805 -7.016 -3.848 1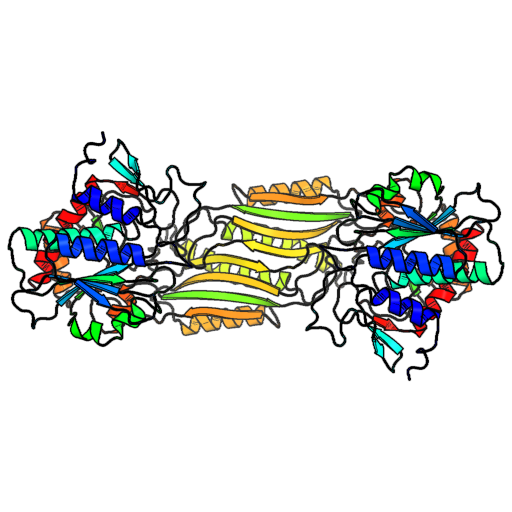 98.62 224 PHE B CA 1
ATOM 4907 C C . PHE B 1 224 ? -13.789 -8.047 -2.723 1 98.62 224 PHE B C 1
ATOM 4909 O O . PHE B 1 224 ? -13.977 -9.242 -2.963 1 98.62 224 PHE B O 1
ATOM 4916 N N . MET B 1 225 ? -13.562 -7.566 -1.506 1 98.19 225 MET B N 1
ATOM 4917 C CA . MET B 1 225 ? -13.422 -8.484 -0.383 1 98.19 225 MET B CA 1
ATOM 4918 C C . MET B 1 225 ? -14.766 -9.109 -0.013 1 98.19 225 MET B C 1
ATOM 4920 O O . MET B 1 225 ? -14.82 -10.242 0.464 1 98.19 225 MET B O 1
ATOM 4924 N N . SER B 1 226 ? -15.867 -8.352 -0.259 1 97.94 226 SER B N 1
ATOM 4925 C CA . SER B 1 226 ? -17.188 -8.938 -0.075 1 97.94 226 SER B CA 1
ATOM 4926 C C . SER B 1 226 ? -17.422 -10.078 -1.066 1 97.94 226 SER B C 1
ATOM 4928 O O . SER B 1 226 ? -17.953 -11.125 -0.699 1 97.94 226 SER B O 1
ATOM 4930 N N . LEU B 1 227 ? -17.094 -9.852 -2.273 1 98 227 LEU B N 1
ATOM 4931 C CA . LEU B 1 227 ? -17.234 -10.906 -3.271 1 98 227 LEU B CA 1
ATOM 4932 C C . LEU B 1 227 ? -16.359 -12.102 -2.926 1 98 227 LEU B C 1
ATOM 4934 O O . LEU B 1 227 ? -16.781 -13.25 -3.088 1 98 227 LEU B O 1
ATOM 4938 N N . ARG B 1 228 ? -15.117 -11.867 -2.498 1 97.56 228 ARG B N 1
ATOM 4939 C CA . ARG B 1 228 ? -14.227 -12.938 -2.049 1 97.56 228 ARG B CA 1
ATOM 4940 C C . ARG B 1 228 ? -14.898 -13.789 -0.977 1 97.56 228 ARG B C 1
ATOM 4942 O O . ARG B 1 228 ? -14.852 -15.023 -1.036 1 97.56 228 ARG B O 1
ATOM 4949 N N . ALA B 1 229 ? -15.461 -13.109 0.004 1 96.69 229 ALA B N 1
ATOM 4950 C CA . ALA B 1 229 ? -16.094 -13.812 1.11 1 96.69 229 ALA B CA 1
ATOM 4951 C C . ALA B 1 229 ? -17.266 -14.664 0.617 1 96.69 229 ALA B C 1
ATOM 4953 O O . ALA B 1 229 ? -17.469 -15.773 1.098 1 96.69 229 ALA B O 1
ATOM 4954 N N . GLU B 1 230 ? -18.047 -14.141 -0.279 1 97 230 GLU B N 1
ATOM 4955 C CA . GLU B 1 230 ? -19.156 -14.875 -0.861 1 97 230 GLU B CA 1
ATOM 4956 C C . GLU B 1 230 ? -18.688 -16.125 -1.581 1 97 230 GLU B C 1
ATOM 4958 O O . GLU B 1 230 ? -19.266 -17.203 -1.41 1 97 230 GLU B O 1
ATOM 4963 N N . GLU B 1 231 ? -17.688 -16.031 -2.398 1 96.69 231 GLU B N 1
ATOM 4964 C CA . GLU B 1 231 ? -17.141 -17.156 -3.141 1 96.69 231 GLU B CA 1
ATOM 4965 C C . GLU B 1 231 ? -16.516 -18.188 -2.199 1 96.69 231 GLU B C 1
ATOM 4967 O O . GLU B 1 231 ? -16.656 -19.391 -2.408 1 96.69 231 GLU B O 1
ATOM 4972 N N . LYS B 1 232 ? -15.812 -17.688 -1.178 1 95.62 232 LYS B N 1
ATOM 4973 C CA . LYS B 1 232 ? -15.203 -18.578 -0.191 1 95.62 232 LYS B CA 1
ATOM 4974 C C . LYS B 1 232 ? -16.266 -19.422 0.508 1 95.62 232 LYS B C 1
ATOM 4976 O O . LYS B 1 232 ? -16.031 -20.609 0.776 1 95.62 232 LYS B O 1
ATOM 4981 N N . ARG B 1 233 ? -17.375 -18.891 0.763 1 95.75 233 ARG B N 1
ATOM 4982 C CA . ARG B 1 233 ? -18.453 -19.609 1.435 1 95.75 233 ARG B CA 1
ATOM 4983 C C . ARG B 1 233 ? -18.906 -20.812 0.617 1 95.75 233 ARG B C 1
ATOM 4985 O O . ARG B 1 233 ? -19.312 -21.844 1.177 1 95.75 233 ARG B O 1
ATOM 4992 N N . LYS B 1 234 ? -18.828 -20.719 -0.66 1 95.19 234 LYS B N 1
ATOM 4993 C CA . LYS B 1 234 ? -19.234 -21.812 -1.538 1 95.19 234 LYS B CA 1
ATOM 4994 C C . LYS B 1 234 ? -18.344 -23.031 -1.342 1 95.19 234 LYS B C 1
ATOM 4996 O O . LYS B 1 234 ? -18.75 -24.156 -1.632 1 95.19 234 LYS B O 1
ATOM 5001 N N . THR B 1 235 ? -17.109 -22.781 -0.923 1 94.5 235 THR B N 1
ATOM 5002 C CA . THR B 1 235 ? -16.156 -23.875 -0.789 1 94.5 235 THR B CA 1
ATOM 5003 C C . THR B 1 235 ? -16.297 -24.547 0.575 1 94.5 235 THR B C 1
ATOM 5005 O O . THR B 1 235 ? -15.664 -25.578 0.831 1 94.5 235 THR B O 1
ATOM 5008 N N . LEU B 1 236 ? -17.062 -23.969 1.488 1 92.88 236 LEU B N 1
ATOM 5009 C CA . LEU B 1 236 ? -17.234 -24.469 2.852 1 92.88 236 LEU B CA 1
ATOM 5010 C C . LEU B 1 236 ? -18.5 -25.312 2.965 1 92.88 236 LEU B C 1
ATOM 5012 O O . LEU B 1 236 ? -19.391 -25.203 2.131 1 92.88 236 LEU B O 1
ATOM 5016 N N . PRO B 1 237 ? -18.562 -26.234 4.016 1 92.19 237 PRO B N 1
ATOM 5017 C CA . PRO B 1 237 ? -19.812 -26.969 4.254 1 92.19 237 PRO B CA 1
ATOM 5018 C C . PRO B 1 237 ? -21 -26.047 4.449 1 92.19 237 PRO B C 1
ATOM 5020 O O . PRO B 1 237 ? -20.875 -24.984 5.059 1 92.19 237 PRO B O 1
ATOM 5023 N N . PRO B 1 238 ? -22.047 -26.422 3.945 1 91.38 238 PRO B N 1
ATOM 5024 C CA . PRO B 1 238 ? -22.375 -27.719 3.342 1 91.38 238 PRO B CA 1
ATOM 5025 C C . PRO B 1 238 ? -22.203 -27.734 1.825 1 91.38 238 PRO B C 1
ATOM 5027 O O . PRO B 1 238 ? -22.375 -28.766 1.184 1 91.38 238 PRO B O 1
ATOM 5030 N N . ILE B 1 239 ? -21.906 -26.641 1.131 1 89.12 239 ILE B N 1
ATOM 5031 C CA . ILE B 1 239 ? -21.875 -26.531 -0.324 1 89.12 239 ILE B CA 1
ATOM 5032 C C . ILE B 1 239 ? -20.688 -27.328 -0.869 1 89.12 239 ILE B C 1
ATOM 5034 O O . ILE B 1 239 ? -20.844 -28.141 -1.785 1 89.12 239 ILE B O 1
ATOM 5038 N N . ASN B 1 240 ? -19.453 -27.094 -0.345 1 91.31 240 ASN B N 1
ATOM 5039 C CA . ASN B 1 240 ? -18.234 -27.844 -0.619 1 91.31 240 ASN B CA 1
ATOM 5040 C C . ASN B 1 240 ? -17.891 -27.844 -2.107 1 91.31 240 ASN B C 1
ATOM 5042 O O . ASN B 1 240 ? -17.531 -28.875 -2.666 1 91.31 240 ASN B O 1
ATOM 5046 N N . THR B 1 241 ? -18.156 -26.781 -2.766 1 90.94 241 THR B N 1
ATOM 5047 C CA . THR B 1 241 ? -17.734 -26.641 -4.156 1 90.94 241 THR B CA 1
ATOM 5048 C C . THR B 1 241 ? -16.219 -26.672 -4.266 1 90.94 241 THR B C 1
ATOM 5050 O O . THR B 1 241 ? -15.516 -26.094 -3.434 1 90.94 241 THR B O 1
ATOM 5053 N N . PHE B 1 242 ? -15.68 -27.438 -5.285 1 90.56 242 PHE B N 1
ATOM 5054 C CA . PHE B 1 242 ? -14.234 -27.484 -5.508 1 90.56 242 PHE B CA 1
ATOM 5055 C C . PHE B 1 242 ? -13.695 -26.094 -5.836 1 90.56 242 PHE B C 1
ATOM 5057 O O . PHE B 1 242 ? -14.328 -25.344 -6.574 1 90.56 242 PHE B O 1
ATOM 5064 N N . ILE B 1 243 ? -12.602 -25.703 -5.363 1 92.69 243 ILE B N 1
ATOM 5065 C CA . ILE B 1 243 ? -12.031 -24.375 -5.461 1 92.69 243 ILE B CA 1
ATOM 5066 C C . ILE B 1 243 ? -11.859 -23.984 -6.93 1 92.69 243 ILE B C 1
ATOM 5068 O O . ILE B 1 243 ? -11.984 -22.812 -7.293 1 92.69 243 ILE B O 1
ATOM 5072 N N . GLY B 1 244 ? -11.625 -24.953 -7.789 1 93.44 244 GLY B N 1
ATOM 5073 C CA . GLY B 1 244 ? -11.461 -24.688 -9.211 1 93.44 244 GLY B CA 1
ATOM 5074 C C . GLY B 1 244 ? -12.75 -24.266 -9.891 1 93.44 244 GLY B C 1
ATOM 5075 O O . GLY B 1 244 ? -12.734 -23.781 -11.016 1 93.44 244 GLY B O 1
ATOM 5076 N N . ASP B 1 245 ? -13.828 -24.453 -9.195 1 93.56 245 ASP B N 1
ATOM 5077 C CA . ASP B 1 245 ? -15.133 -24.172 -9.781 1 93.56 245 ASP B CA 1
ATOM 5078 C C . ASP B 1 245 ? -15.75 -22.922 -9.172 1 93.56 245 ASP B C 1
ATOM 5080 O O . ASP B 1 245 ? -16.922 -22.609 -9.398 1 93.56 245 ASP B O 1
ATOM 5084 N N . VAL B 1 246 ? -14.961 -22.203 -8.359 1 95.81 246 VAL B N 1
ATOM 5085 C CA . VAL B 1 246 ? -15.422 -20.906 -7.836 1 95.81 246 VAL B CA 1
ATOM 5086 C C . VAL B 1 246 ? -14.453 -19.812 -8.266 1 95.81 246 VAL B C 1
ATOM 5088 O O . VAL B 1 246 ? -13.32 -20.094 -8.672 1 95.81 246 VAL B O 1
ATOM 5091 N N . THR B 1 247 ? -14.984 -18.562 -8.227 1 96.88 247 THR B N 1
ATOM 5092 C CA . THR B 1 247 ? -14.125 -17.406 -8.477 1 96.88 247 THR B CA 1
ATOM 5093 C C . THR B 1 247 ? -13.352 -17.031 -7.215 1 96.88 247 THR B C 1
ATOM 5095 O O . THR B 1 247 ? -13.938 -16.891 -6.141 1 96.88 247 THR B O 1
ATOM 5098 N N . THR B 1 248 ? -12.062 -16.953 -7.336 1 96.69 248 THR B N 1
ATOM 5099 C CA . THR B 1 248 ? -11.273 -16.516 -6.191 1 96.69 248 THR B CA 1
ATOM 5100 C C . THR B 1 248 ? -10.766 -15.094 -6.395 1 96.69 248 THR B C 1
ATOM 5102 O O . THR B 1 248 ? -10.406 -14.711 -7.512 1 96.69 248 THR B O 1
ATOM 5105 N N . ILE B 1 249 ? -10.789 -14.32 -5.371 1 97.44 249 ILE B N 1
ATOM 5106 C CA . ILE B 1 249 ? -10.305 -12.945 -5.328 1 97.44 249 ILE B CA 1
ATOM 5107 C C . ILE B 1 249 ? -9.352 -12.773 -4.145 1 97.44 249 ILE B C 1
ATOM 5109 O O . ILE B 1 249 ? -9.727 -13.039 -2.996 1 97.44 249 ILE B O 1
ATOM 5113 N N . ASN B 1 250 ? -8.133 -12.344 -4.43 1 97.69 250 ASN B N 1
ATOM 5114 C CA . ASN B 1 250 ? -7.176 -12.102 -3.357 1 97.69 250 ASN B CA 1
ATOM 5115 C C . ASN B 1 250 ? -6.496 -10.742 -3.516 1 97.69 250 ASN B C 1
ATOM 5117 O O . ASN B 1 250 ? -6.02 -10.406 -4.598 1 97.69 250 ASN B O 1
ATOM 5121 N N . LEU B 1 251 ? -6.566 -9.93 -2.432 1 98.44 251 LEU B N 1
ATOM 5122 C CA . LEU B 1 251 ? -5.758 -8.711 -2.359 1 98.44 251 LEU B CA 1
ATOM 5123 C C . LEU B 1 251 ? -4.277 -9.055 -2.234 1 98.44 251 LEU B C 1
ATOM 5125 O O . LEU B 1 251 ? -3.85 -9.625 -1.228 1 98.44 251 LEU B O 1
ATOM 5129 N N . THR B 1 252 ? -3.484 -8.602 -3.242 1 97.38 252 THR B N 1
ATOM 5130 C CA . THR B 1 252 ? -2.115 -9.109 -3.244 1 97.38 252 THR B CA 1
ATOM 5131 C C . THR B 1 252 ? -1.116 -7.965 -3.086 1 97.38 252 THR B C 1
ATOM 5133 O O . THR B 1 252 ? 0.026 -8.188 -2.676 1 97.38 252 THR B O 1
ATOM 5136 N N . GLN B 1 253 ? -1.502 -6.758 -3.48 1 97.81 253 GLN B N 1
ATOM 5137 C CA . GLN B 1 253 ? -0.632 -5.594 -3.324 1 97.81 253 GLN B CA 1
ATOM 5138 C C . GLN B 1 253 ? -1.441 -4.34 -3.004 1 97.81 253 GLN B C 1
ATOM 5140 O O . GLN B 1 253 ? -2.568 -4.184 -3.479 1 97.81 253 GLN B O 1
ATOM 5145 N N . VAL B 1 254 ? -0.875 -3.48 -2.191 1 98.62 254 VAL B N 1
ATOM 5146 C CA . VAL B 1 254 ? -1.401 -2.141 -1.953 1 98.62 254 VAL B CA 1
ATOM 5147 C C . VAL B 1 254 ? -0.257 -1.13 -1.949 1 98.62 254 VAL B C 1
ATOM 5149 O O . VAL B 1 254 ? 0.861 -1.449 -1.54 1 98.62 254 VAL B O 1
ATOM 5152 N N . GLU B 1 255 ? -0.541 0.064 -2.447 1 98.25 255 GLU B N 1
ATOM 5153 C CA . GLU B 1 255 ? 0.48 1.107 -2.441 1 98.25 255 GLU B CA 1
ATOM 5154 C C . GLU B 1 255 ? -0.149 2.496 -2.496 1 98.25 255 GLU B C 1
ATOM 5156 O O . GLU B 1 255 ? -1.231 2.672 -3.059 1 98.25 255 GLU B O 1
ATOM 5161 N N . GLY B 1 256 ? 0.523 3.43 -1.853 1 97.5 256 GLY B N 1
ATOM 5162 C CA . GLY B 1 256 ? 0.121 4.82 -1.978 1 97.5 256 GLY B CA 1
ATOM 5163 C C . GLY B 1 256 ? 0.326 5.617 -0.703 1 97.5 256 GLY B C 1
ATOM 5164 O O . GLY B 1 256 ? 0.469 5.043 0.379 1 97.5 256 GLY B O 1
ATOM 5165 N N . GLY B 1 257 ? 0.306 6.961 -0.84 1 94.75 257 GLY B N 1
ATOM 5166 C CA . GLY B 1 257 ? 0.537 7.883 0.26 1 94.75 257 GLY B CA 1
ATOM 5167 C C . GLY B 1 257 ? 1.964 8.391 0.323 1 94.75 257 GLY B C 1
ATOM 5168 O O . GLY B 1 257 ? 2.906 7.652 0.025 1 94.75 257 GLY B O 1
ATOM 5169 N N . VAL B 1 258 ? 2.135 9.633 0.717 1 90.81 258 VAL B N 1
ATOM 5170 C CA . VAL B 1 258 ? 3.465 10.234 0.669 1 90.81 258 VAL B CA 1
ATOM 5171 C C . VAL B 1 258 ? 3.949 10.531 2.088 1 90.81 258 VAL B C 1
ATOM 5173 O O . VAL B 1 258 ? 5.137 10.383 2.385 1 90.81 258 VAL B O 1
ATOM 5176 N N . MET B 1 259 ? 3.072 11.031 2.953 1 91.56 259 MET B N 1
ATOM 5177 C CA . MET B 1 259 ? 3.379 11.32 4.352 1 91.56 259 MET B CA 1
ATOM 5178 C C . MET B 1 259 ? 2.191 10.984 5.25 1 91.56 259 MET B C 1
ATOM 5180 O O . MET B 1 259 ? 1.041 11.039 4.809 1 91.56 259 MET B O 1
ATOM 5184 N N . VAL B 1 260 ? 2.494 10.695 6.422 1 93.19 260 VAL B N 1
ATOM 5185 C CA . VAL B 1 260 ? 1.479 10.234 7.363 1 93.19 260 VAL B CA 1
ATOM 5186 C C . VAL B 1 260 ? 0.486 11.359 7.641 1 93.19 260 VAL B C 1
ATOM 5188 O O . VAL B 1 260 ? -0.693 11.109 7.902 1 93.19 260 VAL B O 1
ATOM 5191 N N . ASN B 1 261 ? 0.884 12.656 7.535 1 92 261 ASN B N 1
ATOM 5192 C CA . ASN B 1 261 ? 0.008 13.766 7.891 1 92 261 ASN B CA 1
ATOM 5193 C C . ASN B 1 261 ? -0.558 14.453 6.648 1 92 261 ASN B C 1
ATOM 5195 O O . ASN B 1 261 ? -1.068 15.57 6.73 1 92 261 ASN B O 1
ATOM 5199 N N . VAL B 1 262 ? -0.436 13.852 5.523 1 92.12 262 VAL B N 1
ATOM 5200 C CA . VAL B 1 262 ? -0.952 14.383 4.266 1 92.12 262 VAL B CA 1
ATOM 5201 C C . VAL B 1 262 ? -1.956 13.406 3.662 1 92.12 262 VAL B C 1
ATOM 5203 O O . VAL B 1 262 ? -1.665 12.219 3.521 1 92.12 262 VAL B O 1
ATOM 5206 N N . LEU B 1 263 ? -3.104 13.906 3.357 1 94.88 263 LEU B N 1
ATOM 5207 C CA . LEU B 1 263 ? -4.062 13.078 2.639 1 94.88 263 LEU B CA 1
ATOM 5208 C C . LEU B 1 263 ? -3.498 12.633 1.293 1 94.88 263 LEU B C 1
ATOM 5210 O O . LEU B 1 263 ? -2.939 13.445 0.552 1 94.88 263 LEU B O 1
ATOM 5214 N N . PRO B 1 264 ? -3.605 11.367 1.037 1 95.62 264 PRO B N 1
ATOM 5215 C CA . PRO B 1 264 ? -2.973 10.867 -0.183 1 95.62 264 PRO B CA 1
ATOM 5216 C C . PRO B 1 264 ? -3.711 11.289 -1.45 1 95.62 264 PRO B C 1
ATOM 5218 O O . PRO B 1 264 ? -4.945 11.336 -1.465 1 95.62 264 PRO B O 1
ATOM 5221 N N . GLU B 1 265 ? -2.967 11.602 -2.479 1 94.88 265 GLU B N 1
ATOM 5222 C CA . GLU B 1 265 ? -3.539 11.898 -3.787 1 94.88 265 GLU B CA 1
ATOM 5223 C C . GLU B 1 265 ? -3.967 10.625 -4.504 1 94.88 265 GLU B C 1
ATOM 5225 O O . GLU B 1 265 ? -4.867 10.648 -5.348 1 94.88 265 GLU B O 1
ATOM 5230 N N . VAL B 1 266 ? -3.225 9.562 -4.223 1 96.88 266 VAL B N 1
ATOM 5231 C CA . VAL B 1 266 ? -3.484 8.312 -4.922 1 96.88 266 VAL B CA 1
ATOM 5232 C C . VAL B 1 266 ? -3.25 7.133 -3.975 1 96.88 266 VAL B C 1
ATOM 5234 O O . VAL B 1 266 ? -2.254 7.105 -3.246 1 96.88 266 VAL B O 1
ATOM 5237 N N . LEU B 1 267 ? -4.156 6.168 -3.918 1 98.25 267 LEU B N 1
ATOM 5238 C CA . LEU B 1 267 ? -4.02 4.836 -3.34 1 98.25 267 LEU B CA 1
ATOM 5239 C C . LEU B 1 267 ? -4.395 3.762 -4.355 1 98.25 267 LEU B C 1
ATOM 5241 O O . LEU B 1 267 ? -5.316 3.951 -5.152 1 98.25 267 LEU B O 1
ATOM 5245 N N . SER B 1 268 ? -3.719 2.656 -4.332 1 98.69 268 SER B N 1
ATOM 5246 C CA . SER B 1 268 ? -4.062 1.602 -5.281 1 98.69 268 SER B CA 1
ATOM 5247 C C . SER B 1 268 ? -4.07 0.234 -4.605 1 98.69 268 SER B C 1
ATOM 5249 O O . SER B 1 268 ? -3.373 0.022 -3.613 1 98.69 268 SER B O 1
ATOM 5251 N N . ALA B 1 269 ? -4.852 -0.628 -5.105 1 98.75 269 ALA B N 1
ATOM 5252 C CA . ALA B 1 269 ? -4.969 -2.023 -4.695 1 98.75 269 ALA B CA 1
ATOM 5253 C C . ALA B 1 269 ? -4.922 -2.959 -5.902 1 98.75 269 ALA B C 1
ATOM 5255 O O . ALA B 1 269 ? -5.492 -2.656 -6.953 1 98.75 269 ALA B O 1
ATOM 5256 N N . THR B 1 270 ? -4.207 -4.008 -5.75 1 98.62 270 THR B N 1
ATOM 5257 C CA . THR B 1 270 ? -4.102 -5.016 -6.801 1 98.62 270 THR B CA 1
ATOM 5258 C C . THR B 1 270 ? -4.707 -6.34 -6.344 1 98.62 270 THR B C 1
ATOM 5260 O O . THR B 1 270 ? -4.48 -6.773 -5.215 1 98.62 270 THR B O 1
ATOM 5263 N N . PHE B 1 271 ? -5.461 -6.918 -7.23 1 98.5 271 PHE B N 1
ATOM 5264 C CA . PHE B 1 271 ? -6.145 -8.172 -6.938 1 98.5 271 PHE B CA 1
ATOM 5265 C C . PHE B 1 271 ? -5.773 -9.242 -7.957 1 98.5 271 PHE B C 1
ATOM 5267 O O . PHE B 1 271 ? -5.664 -8.953 -9.156 1 98.5 271 PHE B O 1
ATOM 5274 N N . ASP B 1 272 ? -5.52 -10.406 -7.469 1 97.31 272 ASP B N 1
ATOM 5275 C CA . ASP B 1 272 ? -5.504 -11.602 -8.312 1 97.31 272 ASP B CA 1
ATOM 5276 C C . ASP B 1 272 ? -6.879 -12.266 -8.359 1 97.31 272 ASP B C 1
ATOM 5278 O O . ASP B 1 272 ? -7.379 -12.734 -7.332 1 97.31 272 ASP B O 1
ATOM 5282 N N . VAL B 1 273 ? -7.441 -12.297 -9.555 1 97.38 273 VAL B N 1
ATOM 5283 C CA . VAL B 1 273 ? -8.773 -12.867 -9.734 1 97.38 273 VAL B CA 1
ATOM 5284 C C . VAL B 1 273 ? -8.695 -14.062 -10.68 1 97.38 273 VAL B C 1
ATOM 5286 O O . VAL B 1 273 ? -8.172 -13.953 -11.789 1 97.38 273 VAL B O 1
ATOM 5289 N N . ARG B 1 274 ? -9.141 -15.211 -10.18 1 97.06 274 ARG B N 1
ATOM 5290 C CA . ARG B 1 274 ? -9.352 -16.391 -11.016 1 97.06 274 ARG B CA 1
ATOM 5291 C C . ARG B 1 274 ? -10.836 -16.672 -11.203 1 97.06 274 ARG B C 1
ATOM 5293 O O . ARG B 1 274 ? -11.5 -17.156 -10.281 1 97.06 274 ARG B O 1
ATOM 5300 N N . ILE B 1 275 ? -11.312 -16.438 -12.406 1 96.75 275 ILE B N 1
ATOM 5301 C CA . ILE B 1 275 ? -12.75 -16.453 -12.68 1 96.75 275 ILE B CA 1
ATOM 5302 C C . ILE B 1 275 ? -13.195 -17.875 -13.031 1 96.75 275 ILE B C 1
ATOM 5304 O O . ILE B 1 275 ? -12.609 -18.516 -13.906 1 96.75 275 ILE B O 1
ATOM 5308 N N . ALA B 1 276 ? -14.18 -18.312 -12.336 1 95 276 ALA B N 1
ATOM 5309 C CA . ALA B 1 276 ? -14.734 -19.641 -12.57 1 95 276 ALA B CA 1
ATOM 5310 C C . ALA B 1 276 ? -15.18 -19.812 -14.023 1 95 276 ALA B C 1
ATOM 5312 O O . ALA B 1 276 ? -15.578 -18.828 -14.672 1 95 276 ALA B O 1
ATOM 5313 N N . PRO B 1 277 ? -15.164 -21.031 -14.562 1 91.38 277 PRO B N 1
ATOM 5314 C CA . PRO B 1 277 ? -15.453 -21.281 -15.977 1 91.38 277 PRO B CA 1
ATOM 5315 C C . PRO B 1 277 ? -16.891 -20.891 -16.359 1 91.38 277 PRO B C 1
ATOM 5317 O O . PRO B 1 277 ? -17.172 -20.609 -17.516 1 91.38 277 PRO B O 1
ATOM 5320 N N . ASP B 1 278 ? -17.781 -20.891 -15.43 1 91.44 278 ASP B N 1
ATOM 5321 C CA . ASP B 1 278 ? -19.188 -20.656 -15.75 1 91.44 278 ASP B CA 1
ATOM 5322 C C . ASP B 1 278 ? -19.547 -19.172 -15.633 1 91.44 278 ASP B C 1
ATOM 5324 O O . ASP B 1 278 ? -20.688 -18.781 -15.836 1 91.44 278 ASP B O 1
ATOM 5328 N N . VAL B 1 279 ? -18.594 -18.312 -15.32 1 94.88 279 VAL B N 1
ATOM 5329 C CA . VAL B 1 279 ? -18.844 -16.891 -15.141 1 94.88 279 VAL B CA 1
ATOM 5330 C C . VAL B 1 279 ? -18.578 -16.156 -16.453 1 94.88 279 VAL B C 1
ATOM 5332 O O . VAL B 1 279 ? -17.578 -16.422 -17.125 1 94.88 279 VAL B O 1
ATOM 5335 N N . ASP B 1 280 ? -19.484 -15.266 -16.828 1 96 280 ASP B N 1
ATOM 5336 C CA . ASP B 1 280 ? -19.312 -14.422 -18 1 96 280 ASP B CA 1
ATOM 5337 C C . ASP B 1 280 ? -18.25 -13.352 -17.766 1 96 280 ASP B C 1
ATOM 5339 O O . ASP B 1 280 ? -18.406 -12.5 -16.891 1 96 280 ASP B O 1
ATOM 5343 N N . LEU B 1 281 ? -17.219 -13.312 -18.594 1 96.25 281 LEU B N 1
ATOM 5344 C CA . LEU B 1 281 ? -16.062 -12.453 -18.375 1 96.25 281 LEU B CA 1
ATOM 5345 C C . LEU B 1 281 ? -16.438 -10.984 -18.578 1 96.25 281 LEU B C 1
ATOM 5347 O O . LEU B 1 281 ? -15.93 -10.109 -17.875 1 96.25 281 LEU B O 1
ATOM 5351 N N . ASP B 1 282 ? -17.266 -10.695 -19.562 1 95.62 282 ASP B N 1
ATOM 5352 C CA . ASP B 1 282 ? -17.672 -9.32 -19.812 1 95.62 282 ASP B CA 1
ATOM 5353 C C . ASP B 1 282 ? -18.531 -8.773 -18.672 1 95.62 282 ASP B C 1
ATOM 5355 O O . ASP B 1 282 ? -18.375 -7.621 -18.266 1 95.62 282 ASP B O 1
ATOM 5359 N N . GLU B 1 283 ? -19.406 -9.625 -18.203 1 96.56 283 GLU B N 1
ATOM 5360 C CA . GLU B 1 283 ? -20.219 -9.227 -17.047 1 96.56 283 GLU B CA 1
ATOM 5361 C C . GLU B 1 283 ?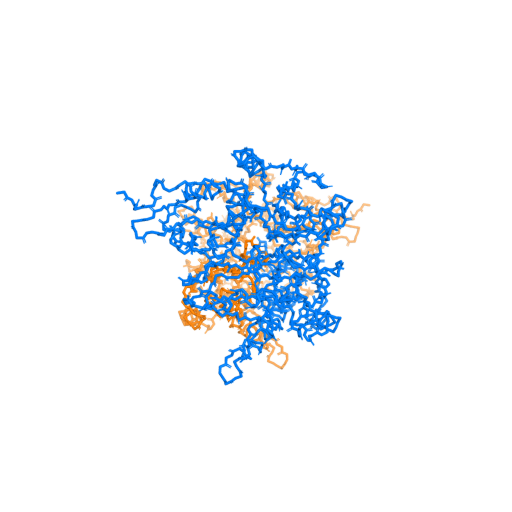 -19.344 -8.945 -15.828 1 96.56 283 GLU B C 1
ATOM 5363 O O . GLU B 1 283 ? -19.625 -8.016 -15.062 1 96.56 283 GLU B O 1
ATOM 5368 N N . PHE B 1 284 ? -18.375 -9.734 -15.672 1 97.06 284 PHE B N 1
ATOM 5369 C CA . PHE B 1 284 ? -17.469 -9.547 -14.555 1 97.06 284 PHE B CA 1
ATOM 5370 C C . PHE B 1 284 ? -16.734 -8.219 -14.672 1 97.06 284 PHE B C 1
ATOM 5372 O O . PHE B 1 284 ? -16.609 -7.488 -13.68 1 97.06 284 PHE B O 1
ATOM 5379 N N . GLY B 1 285 ? -16.219 -7.902 -15.844 1 97.44 285 GLY B N 1
ATOM 5380 C CA . GLY B 1 285 ? -15.57 -6.625 -16.078 1 97.44 285 GLY B CA 1
ATOM 5381 C C . GLY B 1 285 ? -16.484 -5.438 -15.859 1 97.44 285 GLY B C 1
ATOM 5382 O O . GLY B 1 285 ? -16.094 -4.441 -15.25 1 97.44 285 GLY B O 1
ATOM 5383 N N . ASN B 1 286 ? -17.703 -5.527 -16.344 1 98.06 286 ASN B N 1
ATOM 5384 C CA . ASN B 1 286 ? -18.703 -4.48 -16.156 1 98.06 286 ASN B CA 1
ATOM 5385 C C . ASN B 1 286 ? -19 -4.25 -14.672 1 98.06 286 ASN B C 1
ATOM 5387 O O . ASN B 1 286 ? -19.25 -3.121 -14.258 1 98.06 286 ASN B O 1
ATOM 5391 N N . MET B 1 287 ? -18.984 -5.32 -13.961 1 98.25 287 MET B N 1
ATOM 5392 C CA . MET B 1 287 ? -19.203 -5.234 -12.523 1 98.25 287 MET B CA 1
ATOM 5393 C C . MET B 1 287 ? -18.109 -4.398 -11.859 1 98.25 287 MET B C 1
ATOM 5395 O O . MET B 1 287 ? -18.406 -3.52 -11.047 1 98.25 287 MET B O 1
ATOM 5399 N N . ILE B 1 288 ? -16.891 -4.66 -12.211 1 98.5 288 ILE B N 1
ATOM 5400 C CA . ILE B 1 288 ? -15.773 -3.906 -11.648 1 98.5 288 ILE B CA 1
ATOM 5401 C C . ILE B 1 288 ? -15.883 -2.438 -12.055 1 98.5 288 ILE B C 1
ATOM 5403 O O . ILE B 1 288 ? -15.648 -1.544 -11.234 1 98.5 288 ILE B O 1
ATOM 5407 N N . GLU B 1 289 ? -16.188 -2.227 -13.32 1 98.19 289 GLU B N 1
ATOM 5408 C CA . GLU B 1 289 ? -16.375 -0.859 -13.797 1 98.19 289 GLU B CA 1
ATOM 5409 C C . GLU B 1 289 ? -17.438 -0.129 -12.984 1 98.19 289 GLU B C 1
ATOM 5411 O O . GLU B 1 289 ? -17.281 1.045 -12.641 1 98.19 289 GLU B O 1
ATOM 5416 N N . ALA B 1 290 ? -18.516 -0.769 -12.727 1 98.62 290 ALA B N 1
ATOM 5417 C CA . ALA B 1 290 ? -19.594 -0.188 -11.93 1 98.62 290 ALA B CA 1
ATOM 5418 C C . ALA B 1 290 ? -19.125 0.129 -10.516 1 98.62 290 ALA B C 1
ATOM 5420 O O . ALA B 1 290 ? -19.516 1.146 -9.938 1 98.62 290 ALA B O 1
ATOM 5421 N N . TRP B 1 291 ? -18.344 -0.792 -9.93 1 98.69 291 TRP B N 1
ATOM 5422 C CA . TRP B 1 291 ? -17.781 -0.56 -8.602 1 98.69 291 TRP B CA 1
ATOM 5423 C C . TRP B 1 291 ? -16.922 0.703 -8.578 1 98.69 291 TRP B C 1
ATOM 5425 O O . TRP B 1 291 ? -16.984 1.485 -7.629 1 98.69 291 TRP B O 1
ATOM 5435 N N . CYS B 1 292 ? -16.078 0.86 -9.625 1 98.56 292 CYS B N 1
ATOM 5436 C CA . CYS B 1 292 ? -15.234 2.043 -9.719 1 98.56 292 CYS B CA 1
ATOM 5437 C C . CYS B 1 292 ? -16.078 3.312 -9.773 1 98.56 292 CYS B C 1
ATOM 5439 O O . CYS B 1 292 ? -15.766 4.297 -9.102 1 98.56 292 CYS B O 1
ATOM 5441 N N . LYS B 1 293 ? -17.125 3.283 -10.547 1 98.25 293 LYS B N 1
ATOM 5442 C CA . LYS B 1 293 ? -18.031 4.426 -10.648 1 98.25 293 LYS B CA 1
ATOM 5443 C C . LYS B 1 293 ? -18.688 4.727 -9.305 1 98.25 293 LYS B C 1
ATOM 5445 O O . LYS B 1 293 ? -18.812 5.887 -8.906 1 98.25 293 LYS B O 1
ATOM 5450 N N . GLU B 1 294 ? -19.125 3.723 -8.617 1 98.19 294 GLU B N 1
ATOM 5451 C CA . GLU B 1 294 ? -19.781 3.867 -7.316 1 98.19 294 GLU B CA 1
ATOM 5452 C C . GLU B 1 294 ? -18.812 4.441 -6.277 1 98.19 294 GLU B C 1
ATOM 5454 O O . GLU B 1 294 ? -19.234 5.184 -5.387 1 98.19 294 GLU B O 1
ATOM 5459 N N . ALA B 1 295 ? -17.531 4.043 -6.352 1 97.88 295 ALA B N 1
ATOM 5460 C CA . ALA B 1 295 ? -16.531 4.484 -5.391 1 97.88 295 ALA B CA 1
ATOM 5461 C C . ALA B 1 295 ? -16.281 5.984 -5.508 1 97.88 295 ALA B C 1
ATOM 5463 O O . ALA B 1 295 ? -15.906 6.637 -4.531 1 97.88 295 ALA B O 1
ATOM 5464 N N . GLY B 1 296 ? -16.438 6.547 -6.758 1 97.25 296 GLY B N 1
ATOM 5465 C CA . GLY B 1 296 ? -16.328 7.988 -6.918 1 97.25 296 GLY B CA 1
ATOM 5466 C C . GLY B 1 296 ? -15.508 8.398 -8.125 1 97.25 296 GLY B C 1
ATOM 5467 O O . GLY B 1 296 ? -14.906 7.547 -8.789 1 97.25 296 GLY B O 1
ATOM 5468 N N . GLU B 1 297 ? -15.43 9.711 -8.352 1 96.31 297 GLU B N 1
ATOM 5469 C CA . GLU B 1 297 ? -14.656 10.25 -9.461 1 96.31 297 GLU B CA 1
ATOM 5470 C C . GLU B 1 297 ? -13.164 9.969 -9.289 1 96.31 297 GLU B C 1
ATOM 5472 O O . GLU B 1 297 ? -12.641 10.039 -8.18 1 96.31 297 GLU B O 1
ATOM 5477 N N . GLY B 1 298 ? -12.516 9.602 -10.414 1 96.81 298 GLY B N 1
ATOM 5478 C CA . GLY B 1 298 ? -11.078 9.398 -10.367 1 96.81 298 GLY B CA 1
ATOM 5479 C C . GLY B 1 298 ? -10.695 7.98 -9.992 1 96.81 298 GLY B C 1
ATOM 5480 O O . GLY B 1 298 ? -9.508 7.676 -9.836 1 96.81 298 GLY B O 1
ATOM 5481 N N . VAL B 1 299 ? -11.672 7.086 -9.766 1 98.38 299 VAL B N 1
ATOM 5482 C CA . VAL B 1 299 ? -11.375 5.676 -9.516 1 98.38 299 VAL B CA 1
ATOM 5483 C C . VAL B 1 299 ? -11.414 4.898 -10.828 1 98.38 299 VAL B C 1
ATOM 5485 O O . VAL B 1 299 ? -12.422 4.914 -11.531 1 98.38 299 VAL B O 1
ATOM 5488 N N . THR B 1 300 ? -10.312 4.297 -11.133 1 98.44 300 THR B N 1
ATOM 5489 C CA . THR B 1 300 ? -10.188 3.523 -12.367 1 98.44 300 THR B CA 1
ATOM 5490 C C . THR B 1 300 ? -9.508 2.184 -12.102 1 98.44 300 THR B C 1
ATOM 5492 O O . THR B 1 300 ? -8.898 1.988 -11.047 1 98.44 300 THR B O 1
ATOM 5495 N N . PHE B 1 301 ? -9.688 1.268 -13 1 97.88 301 PHE B N 1
ATOM 5496 C CA . PHE B 1 301 ? -8.945 0.019 -12.898 1 97.88 301 PHE B CA 1
ATOM 5497 C C . PHE B 1 301 ? -8.32 -0.341 -14.242 1 97.88 301 PHE B C 1
ATOM 5499 O O . PHE B 1 301 ? -8.734 0.172 -15.289 1 97.88 301 PHE B O 1
ATOM 5506 N N . GLU B 1 302 ? -7.316 -1.055 -14.242 1 97.81 302 GLU B N 1
ATOM 5507 C CA . GLU B 1 302 ? -6.672 -1.63 -15.414 1 97.81 302 GLU B CA 1
ATOM 5508 C C . GLU B 1 302 ? -6.375 -3.113 -15.211 1 97.81 302 GLU B C 1
ATOM 5510 O O . GLU B 1 302 ? -6.18 -3.564 -14.086 1 97.81 302 GLU B O 1
ATOM 5515 N N . TYR B 1 303 ? -6.391 -3.857 -16.266 1 95.62 303 TYR B N 1
ATOM 5516 C CA . TYR B 1 303 ? -5.945 -5.246 -16.234 1 95.62 303 TYR B CA 1
ATOM 5517 C C . TYR B 1 303 ? -4.434 -5.336 -16.391 1 95.62 303 TYR B C 1
ATOM 5519 O O . TYR B 1 303 ? -3.873 -4.871 -17.375 1 95.62 303 TYR B O 1
ATOM 5527 N N . LEU B 1 304 ? -3.869 -5.898 -15.406 1 92.5 304 LEU B N 1
ATOM 5528 C CA . LEU B 1 304 ? -2.461 -6.25 -15.547 1 92.5 304 LEU B CA 1
ATOM 5529 C C . LEU B 1 304 ? -2.299 -7.504 -16.406 1 92.5 304 LEU B C 1
ATOM 5531 O O . LEU B 1 304 ? -1.339 -7.621 -17.172 1 92.5 304 LEU B O 1
ATOM 5535 N N . VAL B 1 305 ? -3.172 -8.43 -16.203 1 89 305 VAL B N 1
ATOM 5536 C CA . VAL B 1 305 ? -3.342 -9.641 -16.984 1 89 305 VAL B CA 1
ATOM 5537 C C . VAL B 1 305 ? -4.816 -9.828 -17.344 1 89 305 VAL B C 1
ATOM 5539 O O . VAL B 1 305 ? -5.68 -9.828 -16.469 1 89 305 VAL B O 1
ATOM 5542 N N . LYS B 1 306 ? -5.176 -9.93 -18.641 1 91.06 306 LYS B N 1
ATOM 5543 C CA . LYS B 1 306 ? -6.535 -10.141 -19.125 1 91.06 306 LYS B CA 1
ATOM 5544 C C . LYS B 1 306 ? -6.605 -11.336 -20.062 1 91.06 306 LYS B C 1
ATOM 5546 O O . LYS B 1 306 ? -6.793 -11.172 -21.266 1 91.06 306 LYS B O 1
ATOM 5551 N N . ASN B 1 307 ? -6.555 -12.484 -19.484 1 91.25 307 ASN B N 1
ATOM 5552 C CA . ASN B 1 307 ? -6.574 -13.703 -20.281 1 91.25 307 ASN B CA 1
ATOM 5553 C C . ASN B 1 307 ? -7.977 -14.008 -20.797 1 91.25 307 ASN B C 1
ATOM 5555 O O . ASN B 1 307 ? -8.969 -13.719 -20.141 1 91.25 307 ASN B O 1
ATOM 5559 N N . PRO B 1 308 ? -8.023 -14.57 -21.953 1 91.25 308 PRO B N 1
ATOM 5560 C CA . PRO B 1 308 ? -9.32 -15.039 -22.453 1 91.25 308 PRO B CA 1
ATOM 5561 C C . PRO B 1 308 ? -9.742 -16.359 -21.828 1 91.25 308 PRO B C 1
ATOM 5563 O O . PRO B 1 308 ? -8.93 -17.031 -21.188 1 91.25 308 PRO B O 1
ATOM 5566 N N . GLN B 1 309 ? -11.008 -16.641 -21.969 1 92 309 GLN B N 1
ATOM 5567 C CA . GLN B 1 309 ? -11.453 -17.984 -21.609 1 92 309 GLN B CA 1
ATOM 5568 C C . GLN B 1 309 ? -10.938 -19.031 -22.594 1 92 309 GLN B C 1
ATOM 5570 O O . GLN B 1 309 ? -10.898 -18.781 -23.797 1 92 309 GLN B O 1
ATOM 5575 N N . VAL B 1 310 ? -10.539 -20.172 -22.031 1 90.62 310 VAL B N 1
ATOM 5576 C CA . VAL B 1 310 ? -10.039 -21.25 -22.875 1 90.62 310 VAL B CA 1
ATOM 5577 C C . VAL B 1 310 ? -10.859 -22.516 -22.625 1 90.62 310 VAL B C 1
ATOM 5579 O O . VAL B 1 310 ? -11.219 -22.812 -21.469 1 90.62 310 VAL B O 1
ATOM 5582 N N . TYR B 1 311 ? -11.148 -23.203 -23.625 1 90.56 311 TYR B N 1
ATOM 5583 C CA . TYR B 1 311 ? -11.953 -24.422 -23.531 1 90.56 311 TYR B CA 1
ATOM 5584 C C . TYR B 1 311 ? -11.188 -25.516 -22.797 1 90.56 311 TYR B C 1
ATOM 5586 O O . TYR B 1 311 ? -9.961 -25.547 -22.812 1 90.56 311 TYR B O 1
ATOM 5594 N N . SER B 1 312 ? -11.914 -26.406 -22.219 1 95.19 312 SER B N 1
ATOM 5595 C CA . SER B 1 312 ? -11.344 -27.547 -21.531 1 95.19 312 SER B CA 1
ATOM 5596 C C . SER B 1 312 ? -11.219 -28.75 -22.469 1 95.19 312 SER B C 1
ATOM 5598 O O . SER B 1 312 ? -12.055 -28.938 -23.359 1 95.19 312 SER B O 1
ATOM 5600 N N . THR B 1 313 ? -10.164 -29.469 -22.297 1 97.69 313 THR B N 1
ATOM 5601 C CA . THR B 1 313 ? -10.062 -30.75 -22.984 1 97.69 313 THR B CA 1
ATOM 5602 C C . THR B 1 313 ? -11.211 -31.672 -22.578 1 97.69 313 THR B C 1
ATOM 5604 O O . THR B 1 313 ? -11.492 -31.844 -21.391 1 97.69 313 THR B O 1
ATOM 5607 N N . LYS B 1 314 ? -11.859 -32.281 -23.578 1 97 314 LYS B N 1
ATOM 5608 C CA . LYS B 1 314 ? -12.984 -33.188 -23.297 1 97 314 LYS B CA 1
ATOM 5609 C C . LYS B 1 314 ? -12.508 -34.469 -22.641 1 97 314 LYS B C 1
ATOM 5611 O O . LYS B 1 314 ? -11.461 -35 -23 1 97 314 LYS B O 1
ATOM 5616 N N . THR B 1 315 ? -13.25 -34.875 -21.703 1 97.12 315 THR B N 1
ATOM 5617 C CA . THR B 1 315 ? -12.93 -36.125 -21 1 97.12 315 THR B CA 1
ATOM 5618 C C . THR B 1 315 ? -14.078 -37.125 -21.109 1 97.12 315 THR B C 1
ATOM 5620 O O . THR B 1 315 ? -14.289 -37.938 -20.219 1 97.12 315 THR B O 1
ATOM 5623 N N . ASP B 1 316 ? -14.836 -37.031 -22.172 1 95.69 316 ASP B N 1
ATOM 5624 C CA . ASP B 1 316 ? -16.031 -37.844 -22.359 1 95.69 316 ASP B CA 1
ATOM 5625 C C . ASP B 1 316 ? -15.734 -39.062 -23.203 1 95.69 316 ASP B C 1
ATOM 5627 O O . ASP B 1 316 ? -16.656 -39.781 -23.641 1 95.69 316 ASP B O 1
ATOM 5631 N N . GLY B 1 317 ? -14.531 -39.25 -23.531 1 94.38 317 GLY B N 1
ATOM 5632 C CA . GLY B 1 317 ? -14.148 -40.406 -24.344 1 94.38 317 GLY B CA 1
ATOM 5633 C C . GLY B 1 317 ? -13.828 -40.031 -25.781 1 94.38 317 GLY B C 1
ATOM 5634 O O . GLY B 1 317 ? -13.273 -40.844 -26.516 1 94.38 317 GLY B O 1
ATOM 5635 N N . SER B 1 318 ? -14.031 -38.812 -26.141 1 96.56 318 SER B N 1
ATOM 5636 C CA . SER B 1 318 ? -13.836 -38.406 -27.531 1 96.56 318 SER B CA 1
ATOM 5637 C C . SER B 1 318 ? -12.367 -38.125 -27.828 1 96.56 318 SER B C 1
ATOM 5639 O O . SER B 1 318 ? -11.969 -38.031 -28.984 1 96.56 318 SER B O 1
ATOM 5641 N N . VAL B 1 319 ? -11.562 -38.062 -26.812 1 97.69 319 VAL B N 1
ATOM 5642 C CA . VAL B 1 319 ? -10.133 -37.812 -26.938 1 97.69 319 VAL B CA 1
ATOM 5643 C C . VAL B 1 319 ? -9.359 -39.094 -26.672 1 97.69 319 VAL B C 1
ATOM 5645 O O . VAL B 1 319 ? -9.211 -39.5 -25.516 1 97.69 319 VAL B O 1
ATOM 5648 N N . PRO B 1 320 ? -8.812 -39.656 -27.641 1 98.25 320 PRO B N 1
ATOM 5649 C CA . PRO B 1 320 ? -8.156 -40.969 -27.484 1 98.25 320 PRO B CA 1
ATOM 5650 C C . PRO B 1 320 ? -7.008 -40.938 -26.484 1 98.25 320 PRO B C 1
ATOM 5652 O O . PRO B 1 320 ? -6.77 -41.906 -25.766 1 98.25 320 PRO B O 1
ATOM 5655 N N . PHE B 1 321 ? -6.312 -39.844 -26.5 1 98.44 321 PHE B N 1
ATOM 5656 C CA . PHE B 1 321 ? -5.191 -39.719 -25.562 1 98.44 321 PHE B CA 1
ATOM 5657 C C . PHE B 1 321 ? -5.68 -39.781 -24.125 1 98.44 321 PHE B C 1
ATOM 5659 O O . PHE B 1 321 ? -5.023 -40.344 -23.266 1 98.44 321 PHE B O 1
ATOM 5666 N N . TRP B 1 322 ? -6.797 -39.188 -23.844 1 98.38 322 TRP B N 1
ATOM 5667 C CA . TRP B 1 322 ? -7.398 -39.25 -22.516 1 98.38 322 TRP B CA 1
ATOM 5668 C C . TRP B 1 322 ? -7.746 -40.688 -22.156 1 98.38 322 TRP B C 1
ATOM 5670 O O . TRP B 1 322 ? -7.469 -41.125 -21.031 1 98.38 322 TRP B O 1
ATOM 5680 N N . ASN B 1 323 ? -8.312 -41.375 -23.125 1 98.38 323 ASN B N 1
ATOM 5681 C CA . ASN B 1 323 ? -8.688 -42.75 -22.875 1 98.38 323 ASN B CA 1
ATOM 5682 C C . ASN B 1 323 ? -7.469 -43.625 -22.531 1 98.38 323 ASN B C 1
ATOM 5684 O O . ASN B 1 323 ? -7.527 -44.438 -21.609 1 98.38 323 ASN B O 1
ATOM 5688 N N . SER B 1 324 ? -6.438 -43.375 -23.219 1 98.62 324 SER B N 1
ATOM 5689 C CA . SER B 1 324 ? -5.195 -44.094 -22.984 1 98.62 324 SER B CA 1
ATOM 5690 C C . SER B 1 324 ? -4.617 -43.781 -21.625 1 98.62 324 SER B C 1
ATOM 5692 O O . SER B 1 324 ? -4.121 -44.656 -20.922 1 98.62 324 SER B O 1
ATOM 5694 N N . LEU B 1 325 ? -4.668 -42.5 -21.25 1 98.62 325 LEU B N 1
ATOM 5695 C CA . LEU B 1 325 ? -4.172 -42.094 -19.938 1 98.62 325 LEU B CA 1
ATOM 5696 C C . LEU B 1 325 ? -4.953 -42.75 -18.812 1 98.62 325 LEU B C 1
ATOM 5698 O O . LEU B 1 325 ? -4.363 -43.312 -17.891 1 98.62 325 LEU B O 1
ATOM 5702 N N . VAL B 1 326 ? -6.242 -42.75 -18.938 1 98.5 326 VAL B N 1
ATOM 5703 C CA . VAL B 1 326 ? -7.098 -43.375 -17.922 1 98.5 326 VAL B CA 1
ATOM 5704 C C . VAL B 1 326 ? -6.777 -44.844 -17.797 1 98.5 326 VAL B C 1
ATOM 5706 O O . VAL B 1 326 ? -6.613 -45.375 -16.688 1 98.5 326 VAL B O 1
ATOM 5709 N N . GLU B 1 327 ? -6.648 -45.5 -18.906 1 98.5 327 GLU B N 1
ATOM 5710 C CA . GLU B 1 327 ? -6.414 -46.938 -18.922 1 98.5 327 GLU B CA 1
ATOM 5711 C C . GLU B 1 327 ? -5.086 -47.281 -18.25 1 98.5 327 GLU B C 1
ATOM 5713 O O . GLU B 1 327 ? -5.023 -48.219 -17.438 1 98.5 327 GLU B O 1
ATOM 5718 N N . VAL B 1 328 ? -4.035 -46.594 -18.641 1 98.69 328 VAL B N 1
ATOM 5719 C CA . VAL B 1 328 ? -2.713 -46.938 -18.125 1 98.69 328 VAL B CA 1
ATOM 5720 C C . VAL B 1 328 ? -2.65 -46.656 -16.625 1 98.69 328 VAL B C 1
ATOM 5722 O O . VAL B 1 328 ? -2 -47.375 -15.875 1 98.69 328 VAL B O 1
ATOM 5725 N N . ILE B 1 329 ? -3.252 -45.594 -16.156 1 98.69 329 ILE B N 1
ATOM 5726 C CA . ILE B 1 329 ? -3.264 -45.25 -14.734 1 98.69 329 ILE B CA 1
ATOM 5727 C C . ILE B 1 329 ? -4.012 -46.344 -13.953 1 98.69 329 ILE B C 1
ATOM 5729 O O . ILE B 1 329 ? -3.557 -46.781 -12.891 1 98.69 329 ILE B O 1
ATOM 5733 N N . GLU B 1 330 ? -5.109 -46.75 -14.492 1 98.31 330 GLU B N 1
ATOM 5734 C CA . GLU B 1 330 ? -5.879 -47.812 -13.859 1 98.31 330 GLU B CA 1
ATOM 5735 C C . GLU B 1 330 ? -5.074 -49.125 -13.781 1 98.31 330 GLU B C 1
ATOM 5737 O O . GLU B 1 330 ? -5.117 -49.812 -12.773 1 98.31 330 GLU B O 1
ATOM 5742 N N . LYS B 1 331 ? -4.395 -49.438 -14.805 1 98.38 331 LYS B N 1
ATOM 5743 C CA . LYS B 1 331 ? -3.578 -50.656 -14.844 1 98.38 331 LYS B CA 1
ATOM 5744 C C . LYS B 1 331 ? -2.5 -50.625 -13.766 1 98.38 331 LYS B C 1
ATOM 5746 O O . LYS B 1 331 ? -2.086 -51.656 -13.266 1 98.38 331 LYS B O 1
ATOM 5751 N N . MET B 1 332 ? -2.078 -49.375 -13.422 1 98.31 332 MET B N 1
ATOM 5752 C CA . MET B 1 332 ? -1.048 -49.219 -12.398 1 98.31 332 MET B CA 1
ATOM 5753 C C . MET B 1 332 ? -1.662 -49.25 -11.008 1 98.31 332 MET B C 1
ATOM 5755 O O . MET B 1 332 ? -0.953 -49.094 -10.008 1 98.31 332 MET B O 1
ATOM 5759 N N . GLY B 1 333 ? -2.967 -49.375 -10.945 1 98.06 333 GLY B N 1
ATOM 5760 C CA . GLY B 1 333 ? -3.654 -49.375 -9.664 1 98.06 333 GLY B CA 1
ATOM 5761 C C . GLY B 1 333 ? -3.848 -48 -9.07 1 98.06 333 GLY B C 1
ATOM 5762 O O . GLY B 1 333 ? -4.031 -47.875 -7.863 1 98.06 333 GLY B O 1
ATOM 5763 N N . LEU B 1 334 ? -3.754 -47 -9.883 1 98.44 334 LEU B N 1
ATOM 5764 C CA . LEU B 1 334 ? -3.938 -45.594 -9.461 1 98.44 334 LEU B CA 1
ATOM 5765 C C . LEU B 1 334 ? -5.262 -45.062 -9.977 1 98.44 334 LEU B C 1
ATOM 5767 O O . LEU B 1 334 ? -5.949 -45.719 -10.758 1 98.44 334 LEU B O 1
ATOM 5771 N N . LYS B 1 335 ? -5.648 -43.875 -9.445 1 98.06 335 LYS B N 1
ATOM 5772 C CA . LYS B 1 335 ? -6.859 -43.188 -9.852 1 98.06 335 LYS B CA 1
ATOM 5773 C C . LYS B 1 335 ? -6.547 -41.75 -10.289 1 98.06 335 LYS B C 1
ATOM 5775 O O . LYS B 1 335 ? -5.508 -41.188 -9.922 1 98.06 335 LYS B O 1
ATOM 5780 N N . LEU B 1 336 ? -7.449 -41.25 -11.125 1 97.88 336 LEU B N 1
ATOM 5781 C CA . LEU B 1 336 ? -7.355 -39.875 -11.531 1 97.88 336 LEU B CA 1
ATOM 5782 C C . LEU B 1 336 ? -8.492 -39.031 -10.938 1 97.88 336 LEU B C 1
ATOM 5784 O O . LEU B 1 336 ? -9.648 -39.469 -10.969 1 97.88 336 LEU B O 1
ATOM 5788 N N . LYS B 1 337 ? -8.18 -38.031 -10.305 1 96.75 337 LYS B N 1
ATOM 5789 C CA . LYS B 1 337 ? -9.141 -36.969 -9.961 1 96.75 337 LYS B CA 1
ATOM 5790 C C . LYS B 1 337 ? -9.055 -35.812 -10.945 1 96.75 337 LYS B C 1
ATOM 5792 O O . LYS B 1 337 ? -8.172 -34.969 -10.828 1 96.75 337 LYS B O 1
ATOM 5797 N N . CYS B 1 338 ? -9.984 -35.719 -11.883 1 96.81 338 CYS B N 1
ATOM 5798 C CA . CYS B 1 338 ? -9.992 -34.688 -12.906 1 96.81 338 CYS B CA 1
ATOM 5799 C C . CYS B 1 338 ? -10.828 -33.5 -12.461 1 96.81 338 CYS B C 1
ATOM 5801 O O . CYS B 1 338 ? -12.039 -33.625 -12.266 1 96.81 338 CYS B O 1
ATOM 5803 N N . VAL B 1 339 ? -10.188 -32.375 -12.266 1 94.94 339 VAL B N 1
ATOM 5804 C CA . VAL B 1 339 ? -10.852 -31.156 -11.773 1 94.94 339 VAL B CA 1
ATOM 5805 C C . VAL B 1 339 ? -10.344 -29.938 -12.547 1 94.94 339 VAL B C 1
ATOM 5807 O O . VAL B 1 339 ? -9.375 -30.031 -13.305 1 94.94 339 VAL B O 1
ATOM 5810 N N . THR B 1 340 ? -11.047 -28.812 -12.406 1 95.06 340 THR B N 1
ATOM 5811 C CA . THR B 1 340 ? -10.594 -27.547 -12.992 1 95.06 340 THR B CA 1
ATOM 5812 C C . THR B 1 340 ? -9.383 -27.016 -12.242 1 95.06 340 THR B C 1
ATOM 5814 O O . THR B 1 340 ? -9.383 -26.953 -11.008 1 95.06 340 THR B O 1
ATOM 5817 N N . CYS B 1 341 ? -8.383 -26.672 -12.984 1 95 341 CYS B N 1
ATOM 5818 C CA . CYS B 1 341 ? -7.211 -26.062 -12.367 1 95 341 CYS B CA 1
ATOM 5819 C C . CYS B 1 341 ? -7.578 -24.781 -11.633 1 95 341 CYS B C 1
ATOM 5821 O O . CYS B 1 341 ? -8.141 -23.859 -12.234 1 95 341 CYS B O 1
ATOM 5823 N N . PRO B 1 342 ? -7.234 -24.656 -10.375 1 91.5 342 PRO B N 1
ATOM 5824 C CA . PRO B 1 342 ? -7.559 -23.438 -9.617 1 91.5 342 PRO B CA 1
ATOM 5825 C C . PRO B 1 342 ? -6.789 -22.219 -10.102 1 91.5 342 PRO B C 1
ATOM 5827 O O . PRO B 1 342 ? -7.254 -21.078 -9.93 1 91.5 342 PRO B O 1
ATOM 5830 N N . GLY B 1 343 ? -5.656 -22.375 -10.617 1 91.31 343 GLY B N 1
ATOM 5831 C CA . GLY B 1 343 ? -4.875 -21.312 -11.211 1 91.31 343 GLY B CA 1
ATOM 5832 C C . GLY B 1 343 ? -4.992 -21.25 -12.719 1 91.31 343 GLY B C 1
ATOM 5833 O O . GLY B 1 343 ? -6.098 -21.172 -13.258 1 91.31 343 GLY B O 1
ATOM 5834 N N . ALA B 1 344 ? -3.939 -21.188 -13.328 1 91.25 344 ALA B N 1
ATOM 5835 C CA . ALA B 1 344 ? -3.756 -21.297 -14.773 1 91.25 344 ALA B CA 1
ATOM 5836 C C . ALA B 1 344 ? -2.33 -21.734 -15.109 1 91.25 344 ALA B C 1
ATOM 5838 O O . ALA B 1 344 ? -1.388 -21.391 -14.391 1 91.25 344 ALA B O 1
ATOM 5839 N N . THR B 1 345 ? -2.262 -22.516 -16.125 1 94.88 345 THR B N 1
ATOM 5840 C CA . THR B 1 345 ? -0.959 -23.016 -16.562 1 94.88 345 THR B CA 1
ATOM 5841 C C . THR B 1 345 ? -0.732 -22.703 -18.047 1 94.88 345 THR B C 1
ATOM 5843 O O . THR B 1 345 ? -1.605 -22.141 -18.703 1 94.88 345 THR B O 1
ATOM 5846 N N . ASP B 1 346 ? 0.424 -23.094 -18.5 1 97.62 346 ASP B N 1
ATOM 5847 C CA . ASP B 1 346 ? 0.765 -22.859 -19.906 1 97.62 346 ASP B CA 1
ATOM 5848 C C . ASP B 1 346 ? -0.114 -23.703 -20.828 1 97.62 346 ASP B C 1
ATOM 5850 O O . ASP B 1 346 ? -0.192 -23.453 -22.031 1 97.62 346 ASP B O 1
ATOM 5854 N N . ALA B 1 347 ? -0.777 -24.703 -20.281 1 97.81 347 ALA B N 1
ATOM 5855 C CA . ALA B 1 347 ? -1.664 -25.562 -21.078 1 97.81 347 ALA B CA 1
ATOM 5856 C C . ALA B 1 347 ? -2.699 -24.719 -21.828 1 97.81 347 ALA B C 1
ATOM 5858 O O . ALA B 1 347 ? -3.111 -25.094 -22.938 1 97.81 347 ALA B O 1
ATOM 5859 N N . ARG B 1 348 ? -3.102 -23.625 -21.188 1 96 348 ARG B N 1
ATOM 5860 C CA . ARG B 1 348 ? -4.16 -22.797 -21.766 1 96 348 ARG B CA 1
ATOM 5861 C C . ARG B 1 348 ? -3.764 -22.297 -23.141 1 96 348 ARG B C 1
ATOM 5863 O O . ARG B 1 348 ? -4.609 -22.188 -24.031 1 96 348 ARG B O 1
ATOM 5870 N N . PHE B 1 349 ? -2.506 -22.047 -23.406 1 97.19 349 PHE B N 1
ATOM 5871 C CA . PHE B 1 349 ? -2.059 -21.469 -24.672 1 97.19 349 PHE B CA 1
ATOM 5872 C C . PHE B 1 349 ? -1.998 -22.547 -25.766 1 97.19 349 PHE B C 1
ATOM 5874 O O . PHE B 1 349 ? -2.184 -22.25 -26.938 1 97.19 349 PHE B O 1
ATOM 5881 N N . VAL B 1 350 ? -1.771 -23.797 -25.344 1 98.19 350 VAL B N 1
ATOM 5882 C CA . VAL B 1 350 ? -1.8 -24.906 -26.281 1 98.19 350 VAL B CA 1
ATOM 5883 C C . VAL B 1 350 ? -3.246 -25.234 -26.656 1 98.19 350 VAL B C 1
ATOM 5885 O O . VAL B 1 350 ? -3.568 -25.438 -27.828 1 98.19 350 VAL B O 1
ATOM 5888 N N . ARG B 1 351 ? -4.074 -25.203 -25.672 1 97.31 351 ARG B N 1
ATOM 5889 C CA . ARG B 1 351 ? -5.484 -25.484 -25.906 1 97.31 351 ARG B CA 1
ATOM 5890 C C . ARG B 1 351 ? -6.113 -24.438 -26.812 1 97.31 351 ARG B C 1
ATOM 5892 O O . ARG B 1 351 ? -7.031 -24.734 -27.578 1 97.31 351 ARG B O 1
ATOM 5899 N N . LEU B 1 352 ? -5.625 -23.266 -26.797 1 95.69 352 LEU B N 1
ATOM 5900 C CA . LEU B 1 352 ? -6.125 -22.203 -27.672 1 95.69 352 LEU B CA 1
ATOM 5901 C C . LEU B 1 352 ? -5.965 -22.578 -29.141 1 95.69 352 LEU B C 1
ATOM 5903 O O . LEU B 1 352 ? -6.66 -22.031 -30 1 95.69 352 LEU B O 1
ATOM 5907 N N . HIS B 1 353 ? -5.094 -23.5 -29.453 1 96.38 353 HIS B N 1
ATOM 5908 C CA . HIS B 1 353 ? -4.871 -23.953 -30.828 1 96.38 353 HIS B CA 1
ATOM 5909 C C . HIS B 1 353 ? -5.613 -25.266 -31.094 1 96.38 353 HIS B C 1
ATOM 5911 O O . HIS B 1 353 ? -5.27 -25.984 -32.031 1 96.38 353 HIS B O 1
ATOM 5917 N N . ASN B 1 354 ? -6.551 -25.594 -30.234 1 95.94 354 ASN B N 1
ATOM 5918 C CA . ASN B 1 354 ? -7.426 -26.766 -30.359 1 95.94 354 ASN B CA 1
ATOM 5919 C C . ASN B 1 354 ? -6.648 -28.062 -30.219 1 95.94 354 ASN B C 1
ATOM 5921 O O . ASN B 1 354 ? -6.945 -29.047 -30.891 1 95.94 354 ASN B O 1
ATOM 5925 N N . ILE B 1 355 ? -5.594 -28.031 -29.5 1 98.06 355 ILE B N 1
ATOM 5926 C CA . ILE B 1 355 ? -4.848 -29.234 -29.125 1 98.06 355 ILE B CA 1
ATOM 5927 C C . ILE B 1 355 ? -5.227 -29.641 -27.703 1 98.06 355 ILE B C 1
ATOM 5929 O O . ILE B 1 355 ? -5.117 -28.859 -26.766 1 98.06 355 ILE B O 1
ATOM 5933 N N . PRO B 1 356 ? -5.703 -30.859 -27.516 1 98.44 356 PRO B N 1
ATOM 5934 C CA . PRO B 1 356 ? -6.02 -31.281 -26.156 1 98.44 356 PRO B CA 1
ATOM 5935 C C . PRO B 1 356 ? -4.781 -31.375 -25.266 1 98.44 356 PRO B C 1
ATOM 5937 O O . PRO B 1 356 ? -3.744 -31.891 -25.703 1 98.44 356 PRO B O 1
ATOM 5940 N N . VAL B 1 357 ? -4.914 -30.844 -24.094 1 98.62 357 VAL B N 1
ATOM 5941 C CA . VAL B 1 357 ? -3.857 -30.891 -23.078 1 98.62 357 VAL B CA 1
ATOM 5942 C C . VAL B 1 357 ? -4.438 -31.344 -21.75 1 98.62 357 VAL B C 1
ATOM 5944 O O . VAL B 1 357 ? -5.527 -30.922 -21.359 1 98.62 357 VAL B O 1
ATOM 5947 N N . ILE B 1 358 ? -3.785 -32.25 -21.094 1 98.62 358 ILE B N 1
ATOM 5948 C CA . ILE B 1 358 ? -4.102 -32.656 -19.719 1 98.62 358 ILE B CA 1
ATOM 5949 C C . ILE B 1 358 ? -2.936 -32.281 -18.797 1 98.62 358 ILE B C 1
ATOM 5951 O O . ILE B 1 358 ? -1.795 -32.688 -19.047 1 98.62 358 ILE B O 1
ATOM 5955 N N . ASN B 1 359 ? -3.254 -31.484 -17.781 1 98.62 359 ASN B N 1
ATOM 5956 C CA . ASN B 1 359 ? -2.248 -31.25 -16.75 1 98.62 359 ASN B CA 1
ATOM 5957 C C . ASN B 1 359 ? -2.051 -32.469 -15.875 1 98.62 359 ASN B C 1
ATOM 5959 O O . ASN B 1 359 ? -3.02 -33.031 -15.352 1 98.62 359 ASN B O 1
ATOM 5963 N N . PHE B 1 360 ? -0.812 -32.812 -15.734 1 98.38 360 PHE B N 1
ATOM 5964 C CA . PHE B 1 360 ? -0.496 -34.094 -15.094 1 98.38 360 PHE B CA 1
ATOM 5965 C C . PHE B 1 360 ? 0.837 -34 -14.359 1 98.38 360 PHE B C 1
ATOM 5967 O O . PHE B 1 360 ? 1.881 -33.781 -14.977 1 98.38 360 PHE B O 1
ATOM 5974 N N . THR B 1 361 ? 0.833 -34.094 -13.062 1 97.94 361 THR B N 1
ATOM 5975 C CA . THR B 1 361 ? 2.012 -34.188 -12.211 1 97.94 361 THR B CA 1
ATOM 5976 C C . THR B 1 361 ? 1.999 -35.5 -11.422 1 97.94 361 THR B C 1
ATOM 5978 O O . THR B 1 361 ? 1.194 -35.688 -10.5 1 97.94 361 THR B O 1
ATOM 5981 N N . PRO B 1 362 ? 2.893 -36.438 -11.766 1 98.19 362 PRO B N 1
ATOM 5982 C CA . PRO B 1 362 ? 2.848 -37.75 -11.141 1 98.19 362 PRO B CA 1
ATOM 5983 C C . PRO B 1 362 ? 3.586 -37.812 -9.805 1 98.19 362 PRO B C 1
ATOM 5985 O O . PRO B 1 362 ? 4.438 -38.688 -9.602 1 98.19 362 PRO B O 1
ATOM 5988 N N . ILE B 1 363 ? 3.246 -36.938 -8.898 1 98.19 363 ILE B N 1
ATOM 5989 C CA . ILE B 1 363 ? 3.814 -36.906 -7.559 1 98.19 363 ILE B CA 1
ATOM 5990 C C . ILE B 1 363 ? 2.725 -37.188 -6.527 1 98.19 363 ILE B C 1
ATOM 5992 O O . ILE B 1 363 ? 1.766 -36.438 -6.398 1 98.19 363 ILE B O 1
ATOM 5996 N N . LEU B 1 364 ? 2.914 -38.312 -5.844 1 98 364 LEU B N 1
ATOM 5997 C CA . LEU B 1 364 ? 1.939 -38.844 -4.883 1 98 364 LEU B CA 1
ATOM 5998 C C . LEU B 1 364 ? 2.395 -38.562 -3.453 1 98 364 LEU B C 1
ATOM 6000 O O . LEU B 1 364 ? 3.555 -38.219 -3.221 1 98 364 LEU B O 1
ATOM 6004 N N . ASN B 1 365 ? 1.438 -38.656 -2.518 1 97.5 365 ASN B N 1
ATOM 6005 C CA . ASN B 1 365 ? 1.709 -38.594 -1.084 1 97.5 365 ASN B CA 1
ATOM 6006 C C . ASN B 1 365 ? 2.482 -37.344 -0.707 1 97.5 365 ASN B C 1
ATOM 6008 O O . ASN B 1 365 ? 3.471 -37.406 0.026 1 97.5 365 ASN B O 1
ATOM 6012 N N . THR B 1 366 ? 2.109 -36.219 -1.247 1 97.06 366 THR B N 1
ATOM 6013 C CA . THR B 1 366 ? 2.857 -34.969 -1.068 1 97.06 366 THR B CA 1
ATOM 6014 C C . THR B 1 366 ? 1.909 -33.781 -0.846 1 97.06 366 THR B C 1
ATOM 6016 O O . THR B 1 366 ? 1.12 -33.469 -1.728 1 97.06 366 THR B O 1
ATOM 6019 N N . PRO B 1 367 ? 1.98 -33.219 0.3 1 94.44 367 PRO B N 1
ATOM 6020 C CA . PRO B 1 367 ? 1.18 -32.031 0.518 1 94.44 367 PRO B CA 1
ATOM 6021 C C . PRO B 1 367 ? 1.578 -30.875 -0.409 1 94.44 367 PRO B C 1
ATOM 6023 O O . PRO B 1 367 ? 2.73 -30.797 -0.842 1 94.44 367 PRO B O 1
ATOM 6026 N N . LEU B 1 368 ? 0.645 -30.016 -0.642 1 91.12 368 LEU B N 1
ATOM 6027 C CA . LEU B 1 368 ? 0.837 -28.891 -1.562 1 91.12 368 LEU B CA 1
ATOM 6028 C C . LEU B 1 368 ? 1.628 -27.781 -0.896 1 91.12 368 LEU B C 1
ATOM 6030 O O . LEU B 1 368 ? 1.197 -27.219 0.118 1 91.12 368 LEU B O 1
ATOM 6034 N N . TYR B 1 369 ? 2.783 -27.375 -1.494 1 92.25 369 TYR B N 1
ATOM 6035 C CA . TYR B 1 369 ? 3.619 -26.297 -0.978 1 92.25 369 TYR B CA 1
ATOM 6036 C C . TYR B 1 369 ? 4.008 -25.344 -2.09 1 92.25 369 TYR B C 1
ATOM 6038 O O . TYR B 1 369 ? 5.008 -24.625 -1.978 1 92.25 369 TYR B O 1
ATOM 6046 N N . VAL B 1 370 ? 3.225 -25.281 -3.186 1 91 370 VAL B N 1
ATOM 6047 C CA . VAL B 1 370 ? 3.482 -24.375 -4.301 1 91 370 VAL B CA 1
ATOM 6048 C C . VAL B 1 370 ? 3.406 -22.922 -3.818 1 91 370 VAL B C 1
ATOM 6050 O O . VAL B 1 370 ? 2.422 -22.531 -3.193 1 91 370 VAL B O 1
ATOM 6053 N N . HIS B 1 371 ? 4.426 -22.094 -4.109 1 90 371 HIS B N 1
ATOM 6054 C CA . HIS B 1 371 ? 4.523 -20.672 -3.77 1 90 371 HIS B CA 1
ATOM 6055 C C . HIS B 1 371 ? 4.617 -20.469 -2.26 1 90 371 HIS B C 1
ATOM 6057 O O . HIS B 1 371 ? 4.465 -19.344 -1.769 1 90 371 HIS B O 1
ATOM 6063 N N . ALA B 1 372 ? 4.859 -21.562 -1.507 1 91.38 372 ALA B N 1
ATOM 6064 C CA . ALA B 1 372 ? 4.953 -21.484 -0.051 1 91.38 372 ALA B CA 1
ATOM 6065 C C . ALA B 1 372 ? 6.402 -21.609 0.413 1 91.38 372 ALA B C 1
ATOM 6067 O O . ALA B 1 372 ? 7.289 -21.938 -0.381 1 91.38 372 ALA B O 1
ATOM 6068 N N . HIS B 1 373 ? 6.59 -21.266 1.666 1 93.5 373 HIS B N 1
ATOM 6069 C CA . HIS B 1 373 ? 7.883 -21.594 2.266 1 93.5 373 HIS B CA 1
ATOM 6070 C C . HIS B 1 373 ? 8.078 -23.094 2.396 1 93.5 373 HIS B C 1
ATOM 6072 O O . HIS B 1 373 ? 7.098 -23.844 2.496 1 93.5 373 HIS B O 1
ATOM 6078 N N . ASN B 1 374 ? 9.352 -23.469 2.295 1 96.62 374 ASN B N 1
ATOM 6079 C CA . ASN B 1 374 ? 9.734 -24.859 2.521 1 96.62 374 ASN B CA 1
ATOM 6080 C C . ASN B 1 374 ? 9.102 -25.797 1.485 1 96.62 374 ASN B C 1
ATOM 6082 O O . ASN B 1 374 ? 8.648 -26.891 1.822 1 96.62 374 ASN B O 1
ATOM 6086 N N . GLU B 1 375 ? 8.945 -25.234 0.328 1 97.06 375 GLU B N 1
ATOM 6087 C CA . GLU B 1 375 ? 8.609 -26.125 -0.782 1 97.06 375 GLU B CA 1
ATOM 6088 C C . GLU B 1 375 ? 9.539 -27.328 -0.826 1 97.06 375 GLU B C 1
ATOM 6090 O O . GLU B 1 375 ? 10.75 -27.188 -0.662 1 97.06 375 GLU B O 1
ATOM 6095 N N . ARG B 1 376 ? 8.938 -28.547 -1.031 1 98.12 376 ARG B N 1
ATOM 6096 C CA . ARG B 1 376 ? 9.75 -29.766 -0.963 1 98.12 376 ARG B CA 1
ATOM 6097 C C . ARG B 1 376 ? 9.031 -30.938 -1.63 1 98.12 376 ARG B C 1
ATOM 6099 O O . ARG B 1 376 ? 7.812 -30.906 -1.811 1 98.12 376 ARG B O 1
ATOM 6106 N N . VAL B 1 377 ? 9.797 -31.891 -1.992 1 98.5 377 VAL B N 1
ATOM 6107 C CA . VAL B 1 377 ? 9.305 -33.156 -2.504 1 98.5 377 VAL B CA 1
ATOM 6108 C C . VAL B 1 377 ? 10.164 -34.312 -1.972 1 98.5 377 VAL B C 1
ATOM 6110 O O . VAL B 1 377 ? 11.375 -34.156 -1.783 1 98.5 377 VAL B O 1
ATOM 6113 N N . HIS B 1 378 ? 9.555 -35.406 -1.604 1 98.44 378 HIS B N 1
ATOM 6114 C CA . HIS B 1 378 ? 10.32 -36.562 -1.146 1 98.44 378 HIS B CA 1
ATOM 6115 C C . HIS B 1 378 ? 11.016 -37.25 -2.309 1 98.44 378 HIS B C 1
ATOM 6117 O O . HIS B 1 378 ? 10.414 -37.438 -3.373 1 98.44 378 HIS B O 1
ATOM 6123 N N . ALA B 1 379 ? 12.227 -37.719 -2.086 1 98.44 379 ALA B N 1
ATOM 6124 C CA . ALA B 1 379 ? 13.047 -38.344 -3.117 1 98.44 379 ALA B CA 1
ATOM 6125 C C . ALA B 1 379 ? 12.344 -39.562 -3.695 1 98.44 379 ALA B C 1
ATOM 6127 O O . ALA B 1 379 ? 12.344 -39.781 -4.91 1 98.44 379 ALA B O 1
ATOM 6128 N N . ASP B 1 380 ? 11.695 -40.312 -2.881 1 98.19 380 ASP B N 1
ATOM 6129 C CA . ASP B 1 380 ? 11.016 -41.531 -3.338 1 98.19 380 ASP B CA 1
ATOM 6130 C C . ASP B 1 380 ? 9.82 -41.188 -4.219 1 98.19 380 ASP B C 1
ATOM 6132 O O . ASP B 1 380 ? 9.531 -41.875 -5.191 1 98.19 380 ASP B O 1
ATOM 6136 N N . MET B 1 381 ? 9.125 -40.188 -3.814 1 98.38 381 MET B N 1
ATOM 6137 C CA . MET B 1 381 ? 7.953 -39.781 -4.59 1 98.38 381 MET B CA 1
ATOM 6138 C C . MET B 1 381 ? 8.359 -39.188 -5.938 1 98.38 381 MET B C 1
ATOM 6140 O O . MET B 1 381 ? 7.664 -39.375 -6.934 1 98.38 381 MET B O 1
ATOM 6144 N N . TYR B 1 382 ? 9.469 -38.531 -5.922 1 98.44 382 TYR B N 1
ATOM 6145 C CA . TYR B 1 382 ? 10.039 -38.031 -7.172 1 98.44 382 TYR B CA 1
ATOM 6146 C C . TYR B 1 382 ? 10.398 -39.188 -8.102 1 98.44 382 TYR B C 1
ATOM 6148 O O . TYR B 1 382 ? 10.016 -39.188 -9.273 1 98.44 382 TYR B O 1
ATOM 6156 N N . LYS B 1 383 ? 11.078 -40.125 -7.617 1 98.31 383 LYS B N 1
ATOM 6157 C CA . LYS B 1 383 ? 11.492 -41.281 -8.414 1 98.31 383 LYS B CA 1
ATOM 6158 C C . LYS B 1 383 ? 10.289 -42.062 -8.898 1 98.31 383 LYS B C 1
ATOM 6160 O O . LYS B 1 383 ? 10.25 -42.5 -10.055 1 98.31 383 LYS B O 1
ATOM 6165 N N . LYS B 1 384 ? 9.383 -42.219 -8.008 1 98.5 384 LYS B N 1
ATOM 6166 C CA . LYS B 1 384 ? 8.141 -42.875 -8.406 1 98.5 384 LYS B CA 1
ATOM 6167 C C . LYS B 1 384 ? 7.453 -42.125 -9.539 1 98.5 384 LYS B C 1
ATOM 6169 O O . LYS B 1 384 ? 6.844 -42.75 -10.422 1 98.5 384 LYS B O 1
ATOM 6174 N N . GLY B 1 385 ? 7.496 -40.875 -9.453 1 98.69 385 GLY B N 1
ATOM 6175 C CA . GLY B 1 385 ? 6.949 -40.062 -10.523 1 98.69 385 GLY B CA 1
ATOM 6176 C C . GLY B 1 385 ? 7.574 -40.344 -11.875 1 98.69 385 GLY B C 1
ATOM 6177 O O . GLY B 1 385 ? 6.879 -40.375 -12.891 1 98.69 385 GLY B O 1
ATOM 6178 N N . ILE B 1 386 ? 8.875 -40.594 -11.891 1 98.62 386 ILE B N 1
ATOM 6179 C CA . ILE B 1 386 ? 9.562 -40.938 -13.125 1 98.62 386 ILE B CA 1
ATOM 6180 C C . ILE B 1 386 ? 9.023 -42.281 -13.648 1 98.62 386 ILE B C 1
ATOM 6182 O O . ILE B 1 386 ? 8.75 -42.406 -14.844 1 98.62 386 ILE B O 1
ATOM 6186 N N . ASP B 1 387 ? 8.805 -43.188 -12.766 1 98.69 387 ASP B N 1
ATOM 6187 C CA . ASP B 1 387 ? 8.266 -44.5 -13.133 1 98.69 387 ASP B CA 1
ATOM 6188 C C . ASP B 1 387 ? 6.883 -44.375 -13.758 1 98.69 387 ASP B C 1
ATOM 6190 O O . ASP B 1 387 ? 6.598 -45 -14.789 1 98.69 387 ASP B O 1
ATOM 6194 N N . ILE B 1 388 ? 6.086 -43.625 -13.117 1 98.81 388 ILE B N 1
ATOM 6195 C CA . ILE B 1 388 ? 4.723 -43.406 -13.594 1 98.81 388 ILE B CA 1
ATOM 6196 C C . ILE B 1 388 ? 4.75 -42.75 -14.969 1 98.81 388 ILE B C 1
ATOM 6198 O O . ILE B 1 388 ? 4.055 -43.188 -15.891 1 98.81 388 ILE B O 1
ATOM 6202 N N . MET B 1 389 ? 5.559 -41.781 -15.07 1 98.81 389 MET B N 1
ATOM 6203 C CA . MET B 1 389 ? 5.598 -41 -16.312 1 98.81 389 MET B CA 1
ATOM 6204 C C . MET B 1 389 ? 6.094 -41.875 -17.469 1 98.81 389 MET B C 1
ATOM 6206 O O . MET B 1 389 ? 5.656 -41.688 -18.609 1 98.81 389 MET B O 1
ATOM 6210 N N . GLU B 1 390 ? 7.043 -42.719 -17.219 1 98.62 390 GLU B N 1
ATOM 6211 C CA . GLU B 1 390 ? 7.523 -43.625 -18.25 1 98.62 390 GLU B CA 1
ATOM 6212 C C . GLU B 1 390 ? 6.383 -44.469 -18.812 1 98.62 390 GLU B C 1
ATOM 6214 O O . GLU B 1 390 ? 6.242 -44.594 -20.031 1 98.62 390 GLU B O 1
ATOM 6219 N N . LYS B 1 391 ? 5.566 -45 -17.953 1 98.69 391 LYS B N 1
ATOM 6220 C CA . LYS B 1 391 ? 4.434 -45.812 -18.359 1 98.69 391 LYS B CA 1
ATOM 6221 C C . LYS B 1 391 ? 3.383 -44.969 -19.078 1 98.69 391 LYS B C 1
ATOM 6223 O O . LYS B 1 391 ? 2.805 -45.406 -20.078 1 98.69 391 LYS B O 1
ATOM 6228 N N . VAL B 1 392 ? 3.133 -43.844 -18.562 1 98.88 392 VAL B N 1
ATOM 6229 C CA . VAL B 1 392 ? 2.15 -42.938 -19.141 1 98.88 392 VAL B CA 1
ATOM 6230 C C . VAL B 1 392 ? 2.598 -42.531 -20.547 1 98.88 392 VAL B C 1
ATOM 6232 O O . VAL B 1 392 ? 1.808 -42.562 -21.5 1 98.88 392 VAL B O 1
ATOM 6235 N N . LEU B 1 393 ? 3.844 -42.156 -20.641 1 98.69 393 LEU B N 1
ATOM 6236 C CA . LEU B 1 393 ? 4.367 -41.75 -21.938 1 98.69 393 LEU B CA 1
ATOM 6237 C C . LEU B 1 393 ? 4.297 -42.875 -22.953 1 98.69 393 LEU B C 1
ATOM 6239 O O . LEU B 1 393 ? 3.961 -42.656 -24.125 1 98.69 393 LEU B O 1
ATOM 6243 N N . GLU B 1 394 ? 4.637 -44.062 -22.547 1 98.69 394 GLU B N 1
ATOM 6244 C CA . GLU B 1 394 ? 4.543 -45.219 -23.438 1 98.69 394 GLU B CA 1
ATOM 6245 C C . GLU B 1 394 ? 3.123 -45.375 -23.969 1 98.69 394 GLU B C 1
ATOM 6247 O O . GLU B 1 394 ? 2.924 -45.625 -25.156 1 98.69 394 GLU B O 1
ATOM 6252 N N . ALA B 1 395 ? 2.236 -45.281 -23.094 1 98.69 395 ALA B N 1
ATOM 6253 C CA . ALA B 1 395 ? 0.837 -45.469 -23.484 1 98.69 395 ALA B CA 1
ATOM 6254 C C . ALA B 1 395 ? 0.393 -44.375 -24.438 1 98.69 395 ALA B C 1
ATOM 6256 O O . ALA B 1 395 ? -0.229 -44.625 -25.469 1 98.69 395 ALA B O 1
ATOM 6257 N N . LEU B 1 396 ? 0.692 -43.125 -24.141 1 98.69 396 LEU B N 1
ATOM 6258 C CA . LEU B 1 396 ? 0.238 -41.969 -24.906 1 98.69 396 LEU B CA 1
ATOM 6259 C C . LEU B 1 396 ? 0.897 -41.938 -26.281 1 98.69 396 LEU B C 1
ATOM 6261 O O . LEU B 1 396 ? 0.233 -41.688 -27.297 1 98.69 396 LEU B O 1
ATOM 6265 N N . ALA B 1 397 ? 2.182 -42.219 -26.297 1 98.38 397 ALA B N 1
ATOM 6266 C CA . ALA B 1 397 ? 2.939 -42.094 -27.547 1 98.38 397 ALA B CA 1
ATOM 6267 C C . ALA B 1 397 ? 2.604 -43.25 -28.5 1 98.38 397 ALA B C 1
ATOM 6269 O O . ALA B 1 397 ? 2.955 -43.188 -29.688 1 98.38 397 ALA B O 1
ATOM 6270 N N . ASN B 1 398 ? 1.861 -44.188 -28.047 1 98.38 398 ASN B N 1
ATOM 6271 C CA . ASN B 1 398 ? 1.522 -45.312 -28.906 1 98.38 398 ASN B CA 1
ATOM 6272 C C . ASN B 1 398 ? 0.043 -45.312 -29.281 1 98.38 398 ASN B C 1
ATOM 6274 O O . ASN B 1 398 ? -0.461 -46.312 -29.844 1 98.38 398 ASN B O 1
ATOM 6278 N N . VAL B 1 399 ? -0.636 -44.344 -28.969 1 97.5 399 VAL B N 1
ATOM 6279 C CA . VAL B 1 399 ? -2.012 -44.156 -29.422 1 97.5 399 VAL B CA 1
ATOM 6280 C C . VAL B 1 399 ? -2.049 -44.031 -30.938 1 97.5 399 VAL B C 1
ATOM 6282 O O . VAL B 1 399 ? -1.231 -43.312 -31.531 1 97.5 399 VAL B O 1
#

Foldseek 3Di:
DAPCPPPPLLVLLLVLQLQQQEPDDGQCVVVQVSVVVLLVVLVWDWDWDCLDPSWIKIKTKDAAPAAVDAAEEEEAESYFYDDDQVQFPDGQNNQDQDNQFKTHHGCQWRHSLSLSLLSLLSSVCSVVVPHFHYMYMYMYTYDFVPPQVSTLLSVCPDPVVVVNRHQEYAAADGEALAFFEWEKEQAAFFKWKKKKKFFFDKDFQVDDPGRASVQLVVLLCCVQVVQQVVQVVCCDPPNNDDLRQTKHKDWDDKDWDDDPGMGTRMIMTMIIIGHGLVDDPVVVVVVSVVSQVVSHPPMDMDTPDGGDGFDGADLPCPDVLNVLLQVLSVVVVHHYDYDHGNHDGSVRSNRVVVRGYMYTQQAYSDDGQGVHHRDIGGNVSSVVRSVSVSSSCNSNSHD/DAPCPPPPLLVLLLCLQLQQQEPDDGQCVVVQVSVVVLLVVLVWDWDWDCLDPSWIKIKTKDAAPAAVDAAEEEEAESYFYDDDQVQFPDGQNNQDQDNQFKTHHGCQWRHSLSLSLLSLLSSVCSVVVPHFHYMYMYMYTYDFVPPQVSTLLSVCPDPVVVVNRHQEYAAADGEALAFFEWEKEQAAFWKWKKKKKFFFDKDFQVDDPGRASVQLVVLLCCVQVVQQVVQVVCCDPPNNDDLRQTKHKDWDDKDWDDDPGMGTRMIMTMIIIGHGLVDDPVVVVVVSVVSQVVSHPPMDMDTPDGGDGFDGADLPCPDVLNVLLQVLSVVVVHHYDYDHGNHDGSVRSNRVVVRGYMYTQQFYSDDGQGVHHRDIGGNVSSVVRSVSVSSSCNSNSHD

Radius of gyration: 35.06 Å; Cα contacts (8 Å, |Δi|>4): 1909; chains: 2; bounding box: 53×104×74 Å